Protein AF-0000000067800536 (afdb_homodimer)

InterPro domains:
  IPR003439 ABC transporter-like, ATP-binding domain [PF00005] (338-478)
  IPR003439 ABC transporter-like, ATP-binding domain [PS50893] (322-523)
  IPR003593 AAA+ ATPase domain [SM00382] (346-520)
  IPR011527 ABC transporter type 1, transmembrane domain [PS50929] (13-290)
  IPR017871 ABC transporter-like, conserved site [PS00211] (450-464)
  IPR027417 P-loop containing nucleoside triphosphate hydrolase [G3DSA:3.40.50.300] (305-523)
  IPR027417 P-loop containing nucleoside triphosphate hydrolase [SSF52540] (316-522)
  IPR036640 ABC transporter type 1, transmembrane domain superfamily [G3DSA:1.20.1560.10] (8-303)
  IPR036640 ABC transporter type 1, transmembrane domain superfamily [SSF90123] (10-302)
  IPR039421 Type 1 protein exporter [PTHR43394] (21-522)

Foldseek 3Di:
DVLLVVQFDPVLVVLLLVLLLLLLCVLLLVLVLLVLVVVFDPVDPVSVVVSVVVSVVSVVVNVVSVVSNVVSVVVSLVSSLVVLVVLLVVCVVVVVDPDDPVRSVCLNPPLSVLCCVLAVVLVSCCSNLVSSLVVLLCLLCVQPNPLSVLLNVLLVLLCVLCVVCVVVLVVLVVVLVVLVVVLVVLVVCCVVCVVVCVVVVPCPVSVVVSVVSVVVNVVSVVVNVVSVVVSVVSSVVSNCCSQVVSLVVVVVCVVVDVDDNSSSVSSSSSSVSSNVSVVSNVVSVVSNVVSVVSVVVSVVSSPDDDDDPPPPDLDDDQAKKKWFAQKWDDDPHATLAGGETDIGGIQFEEEEEEDPSSCPVVVVCQQQVVDPPIDGDIFIQDPVGDTHGRHVSAEAEQDPDADADWFWLLCRQCVPPDDDPVLLCVLCVLLPNCVVQPVDRGRTDDPPPDAPLSRLSSSVSNCVSRDHQEYEYEASCVRPDPVSSVSVLVSVSVRRHYYYYYHDDDDPVSGPYYWYRDSNYID/DVLLVVQFDPVLVVLLLVLLLLLLCVLLLVLVLLVLVVPFDPVDPVSVVVSVVVSVVSVVVNVVSVVSNVVSVVVSLVSSLVVLVVLLVVCVVVVVDPDDPVRSVCLNPPLSVLCCVLAVVLVSLCSNLVSSLVVLLCLLCVQPNPLSVLLNVLLVLLCVLCVVCVVVLVVLVVVLVVLVVVLVVLVVCCVVCVVVCVVVVVCPVSVVVSVVSVVSNVVSVVVNVVSVVVSVVSSVVSNCCSQVVSLVVLVVCVVVDVDDNSSSVSSSSSSVSSNVSVVSNVVSVVSNVVSVVSVVVSVVSSPDDDDDPPPPDLDDDLAKKKWFAQKWDDDPPATLAGGETDIGDIQFEEEEEEDPSSCPVVVVCQQQVVDDPIDGDIFIQDPVGDTHGRHVSAEAEQDPQADADWFWLLCRQCVPPDDDPVLLCVLCVLLPNCVVQPNDRGRTDDPPPDARLSRLSSSVSNDVSRDHQEYEYEASCVRPDPVSSVSVLVSVSPRRHYYYYYHDDDDPVSGPYYWYRDSNYID

pLDDT: mean 89.25, std 6.6, range [50.38, 96.62]

Sequence (1046 aa):
MKIIVKIISKWKLLGFIIFALLYSCQGLLISLIIQMAGSVDIENRGMIVIFGLLSLTFFIFIYICMYFNNILLRSIIKDINLFISKKALRLFAEKRLEYSASEFNSFLTQDIPMFWKEYLSPLFLYPIFGTSILVSVMYLVSQDVVVGLLFTIGGFLMIIPQFVFHKLLKRRGEKLSKVREISLANITDFSAGIDTIVSNRVEQEYCQHVYDTIDKMESGQYRYYTSHNLVMFWTGPLKGLGLVGPFVIGMVMMSTTHLSLTVLIAMMTASMNLISPLQQLLEATSTLQSATVVKEKVLNILLKEDIKREEVSKTFPTTLGISIKNVSKKYADKIIFDDISVSVEAGNRVLLTGASGSGKSTLFHILTGDDRDYDGEICFLDGHGKKYAPSHDLVSVIHQKPYIFKGTLRANVSLYQNYNDNDIRKVLQRVQLWDELGQDFDYYLDGNNLSGGQMMKIEIARALLRPRPILLADEITAALDKQNADEIHKLLFSQPFTILEIAHKFHQDEYEKVYTLNNGKVLMKIIVKIISKWKLLGFIIFALLYSCQGLLISLIIQMAGSVDIENRGMIVIFGLLSLTFFIFIYICMYFNNILLRSIIKDINLFISKKALRLFAEKRLEYSASEFNSFLTQDIPMFWKEYLSPLFLYPIFGTSILVSVMYLVSQDVVVGLLFTIGGFLMIIPQFVFHKLLKRRGEKLSKVREISLANITDFSAGIDTIVSNRVEQEYCQHVYDTIDKMESGQYRYYTSHNLVMFWTGPLKGLGLVGPFVIGMVMMSTTHLSLTVLIAMMTASMNLISPLQQLLEATSTLQSATVVKEKVLNILLKEDIKREEVSKTFPTTLGISIKNVSKKYADKIIFDDISVSVEAGNRVLLTGASGSGKSTLFHILTGDDRDYDGEICFLDGHGKKYAPSHDLVSVIHQKPYIFKGTLRANVSLYQNYNDNDIRKVLQRVQLWDELGQDFDYYLDGNNLSGGQMMKIEIARALLRPRPILLADEITAALDKQNADEIHKLLFSQPFTILEIAHKFHQDEYEKVYTLNNGKVL

Nearest PDB structures (foldseek):
  9csi-assembly1_A  TM=7.257E-01  e=2.157E-20  Acinetobacter baumannii
  7ekm-assembly1_B  TM=8.158E-01  e=5.563E-19  Homo sapiens
  7vls-assembly1_A  TM=7.327E-01  e=3.026E-18  Rattus norvegicus
  7y49-assembly1_A  TM=7.772E-01  e=6.407E-16  Homo sapiens
  7met-assembly1_A  TM=5.487E-01  e=4.868E-16  Acinetobacter baumannii

Solvent-accessible surface area (backbone atoms only — not comparable to full-atom values): 53334 Å² total; per-residue (Å²): 108,69,70,59,58,67,70,46,55,66,65,53,51,51,50,29,53,53,24,32,56,57,30,26,48,56,53,43,48,64,20,51,48,42,36,52,57,61,73,46,56,73,88,40,64,66,53,45,53,51,50,39,53,51,49,36,51,51,31,39,49,37,28,49,27,42,39,53,24,50,50,41,48,45,51,50,51,41,52,51,52,50,52,52,48,51,51,50,47,51,37,49,63,65,64,72,47,98,54,53,45,66,52,46,40,42,40,68,69,45,39,50,56,45,32,40,66,31,38,52,47,38,60,65,42,46,62,29,33,50,47,27,46,49,53,45,49,52,54,29,38,69,75,37,58,70,47,17,48,39,25,48,52,14,30,54,47,36,51,47,40,64,64,72,45,39,64,58,50,49,53,38,47,52,52,29,53,53,39,41,52,52,28,51,53,45,46,48,39,49,41,71,33,42,67,61,34,44,39,65,65,31,48,67,41,40,44,51,53,46,44,50,37,46,48,50,28,42,51,32,49,45,52,36,52,48,52,53,40,51,36,58,31,51,28,28,47,32,39,24,50,17,47,43,46,29,49,43,54,40,48,61,40,30,80,77,44,93,53,49,71,41,49,51,52,16,45,45,50,30,28,59,46,40,39,57,39,51,51,51,51,54,51,32,51,55,38,38,63,70,26,49,66,46,46,50,56,53,49,55,59,69,66,50,75,85,76,80,73,74,77,69,76,85,76,66,65,71,36,30,16,42,40,35,43,50,27,31,28,64,58,91,91,41,74,40,32,58,56,29,66,49,78,42,59,58,46,38,38,34,38,43,34,60,57,91,87,33,38,68,69,58,51,52,34,36,53,34,41,77,43,82,80,58,45,65,44,66,33,29,31,39,96,83,64,51,77,39,73,50,25,42,83,46,28,28,63,37,59,63,75,61,77,62,50,72,39,30,45,46,44,61,47,45,43,64,48,95,69,56,68,65,62,53,49,51,38,29,49,74,57,61,41,34,70,75,55,67,69,41,57,70,39,74,39,67,59,75,84,56,53,64,43,57,45,46,38,46,43,48,32,35,41,66,72,51,74,36,15,24,36,38,35,35,40,71,48,74,65,36,54,72,69,59,31,51,52,50,48,53,54,62,68,68,43,69,30,12,32,43,32,35,49,88,77,78,64,72,88,76,35,81,44,72,37,37,35,52,91,20,33,70,86,109,70,68,57,58,67,71,44,57,67,66,54,53,51,52,29,52,52,24,30,56,57,28,26,47,56,52,44,48,65,20,50,49,41,36,53,59,61,71,47,55,73,86,40,66,66,54,45,53,50,49,39,52,51,48,36,48,50,31,38,49,38,28,50,28,42,40,53,25,52,50,41,48,46,52,50,50,42,51,51,53,50,52,53,50,50,51,50,48,52,36,50,64,66,65,71,46,98,55,53,44,66,53,46,40,44,41,68,68,45,38,49,57,45,32,40,65,30,38,51,48,38,60,64,44,45,61,28,31,50,47,28,46,50,52,46,50,51,53,30,37,69,75,37,56,68,47,18,48,39,24,48,52,14,30,54,48,37,52,46,39,64,64,71,45,40,63,58,50,50,53,38,46,52,52,29,53,53,38,41,51,53,29,50,52,44,46,47,40,48,42,71,34,40,67,61,34,43,40,65,66,32,46,67,43,40,42,48,52,46,45,49,36,46,49,50,28,41,50,32,47,45,54,36,52,48,53,53,40,50,35,58,30,51,29,28,47,31,37,23,50,15,45,42,47,30,49,42,53,41,47,63,42,30,81,79,44,92,54,47,71,42,48,51,52,17,45,46,49,30,28,60,46,40,41,56,38,52,51,50,51,53,51,32,52,54,36,38,64,70,26,49,65,46,46,49,56,52,49,54,60,69,67,50,76,87,75,78,72,74,75,70,76,84,77,67,65,70,36,30,16,44,40,35,44,49,27,31,30,63,58,91,90,42,73,41,32,58,56,28,67,50,78,41,60,59,46,39,39,34,37,43,34,60,58,92,87,34,37,67,69,58,52,52,34,36,54,34,42,76,44,80,80,58,46,64,45,65,34,29,30,38,96,85,65,52,76,39,72,49,26,42,82,47,28,27,65,35,58,64,76,62,75,61,50,73,38,30,44,47,44,62,45,46,43,64,48,94,69,56,69,64,62,53,48,51,39,29,50,73,57,60,43,33,72,76,55,67,69,41,60,70,38,76,38,68,58,75,84,55,54,66,43,56,44,47,38,47,42,49,32,35,41,66,73,50,73,36,15,25,36,38,33,34,40,70,48,74,65,35,56,72,68,58,31,52,52,51,48,54,54,61,69,70,44,69,31,12,34,43,32,35,50,90,77,80,64,73,87,77,35,82,45,72,38,36,35,52,92,19,34,72,86

Organism: Streptococcus thermophilus (strain ATCC BAA-250 / LMG 18311) (NCBI:txid264199)

Structure (mmCIF, N/CA/C/O backbone):
data_AF-0000000067800536-model_v1
#
loop_
_entity.id
_entity.type
_entity.pdbx_description
1 polymer 'Peptide-2 ABC exporter (Pep2E) family, ATP binding/membrane-spanning protein'
#
loop_
_atom_site.group_PDB
_atom_site.id
_atom_site.type_symbol
_atom_site.label_atom_id
_atom_site.label_alt_id
_atom_site.label_comp_id
_atom_site.label_asym_id
_atom_site.label_entity_id
_atom_site.label_seq_id
_atom_site.pdbx_PDB_ins_code
_atom_site.Cartn_x
_atom_site.Cartn_y
_atom_site.Cartn_z
_atom_site.occupancy
_atom_site.B_iso_or_equiv
_atom_site.auth_seq_id
_atom_site.auth_comp_id
_atom_site.auth_asym_id
_atom_site.auth_atom_id
_atom_site.pdbx_PDB_model_num
ATOM 1 N N . MET A 1 1 ? 22.5 -3.189 -15.883 1 70.81 1 MET A N 1
ATOM 2 C CA . MET A 1 1 ? 22.734 -4.551 -15.398 1 70.81 1 MET A CA 1
ATOM 3 C C . MET A 1 1 ? 24.203 -4.789 -15.125 1 70.81 1 MET A C 1
ATOM 5 O O . MET A 1 1 ? 24.562 -5.406 -14.117 1 70.81 1 MET A O 1
ATOM 9 N N . LYS A 1 2 ? 25.141 -4.125 -15.82 1 74.38 2 LYS A N 1
ATOM 10 C CA . LYS A 1 2 ? 26.578 -4.344 -15.617 1 74.38 2 LYS A CA 1
ATOM 11 C C . LYS A 1 2 ? 27.016 -3.846 -14.25 1 74.38 2 LYS A C 1
ATOM 13 O O . LYS A 1 2 ? 27.828 -4.496 -13.578 1 74.38 2 LYS A O 1
ATOM 18 N N . ILE A 1 3 ? 26.375 -2.805 -13.828 1 80.44 3 ILE A N 1
ATOM 19 C CA . ILE A 1 3 ? 26.781 -2.215 -12.555 1 80.44 3 ILE A CA 1
ATOM 20 C C . ILE A 1 3 ? 26.312 -3.109 -11.406 1 80.44 3 ILE A C 1
ATOM 22 O O . ILE A 1 3 ? 27.047 -3.316 -10.438 1 80.44 3 ILE A O 1
ATOM 26 N N . ILE A 1 4 ? 25.25 -3.68 -11.656 1 82.38 4 ILE A N 1
ATOM 27 C CA . ILE A 1 4 ? 24.672 -4.508 -10.602 1 82.38 4 ILE A CA 1
ATOM 28 C C . ILE A 1 4 ? 25.422 -5.828 -10.508 1 82.38 4 ILE A C 1
ATOM 30 O O . ILE A 1 4 ? 25.688 -6.328 -9.406 1 82.38 4 ILE A O 1
ATOM 34 N N . VAL A 1 5 ? 25.844 -6.352 -11.68 1 83.94 5 VAL A N 1
ATOM 35 C CA . VAL A 1 5 ? 26.578 -7.617 -11.727 1 83.94 5 VAL A CA 1
ATOM 36 C C . VAL A 1 5 ? 27.953 -7.449 -11.094 1 83.94 5 VAL A C 1
ATOM 38 O O . VAL A 1 5 ? 28.5 -8.391 -10.508 1 83.94 5 VAL A O 1
ATOM 41 N N . LYS A 1 6 ? 28.453 -6.168 -11.117 1 82.75 6 LYS A N 1
ATOM 42 C CA . LYS A 1 6 ? 29.766 -5.898 -10.539 1 82.75 6 LYS A CA 1
ATOM 43 C C . LYS A 1 6 ? 29.688 -5.871 -9.016 1 82.75 6 LYS A C 1
ATOM 45 O O . LYS A 1 6 ? 30.688 -6.129 -8.336 1 82.75 6 LYS A O 1
ATOM 50 N N . ILE A 1 7 ? 28.516 -5.691 -8.5 1 83.25 7 ILE A N 1
ATOM 51 C CA . ILE A 1 7 ? 28.328 -5.598 -7.055 1 83.25 7 ILE A CA 1
ATOM 52 C C . ILE A 1 7 ? 28.188 -6.996 -6.461 1 83.25 7 ILE A C 1
ATOM 54 O O . ILE A 1 7 ? 28.578 -7.234 -5.316 1 83.25 7 ILE A O 1
ATOM 58 N N . ILE A 1 8 ? 27.75 -7.91 -7.297 1 86.88 8 ILE A N 1
ATOM 59 C CA . ILE A 1 8 ? 27.469 -9.258 -6.82 1 86.88 8 ILE A CA 1
ATOM 60 C C . ILE A 1 8 ? 28.734 -10.109 -6.898 1 86.88 8 ILE A C 1
ATOM 62 O O . ILE A 1 8 ? 29.516 -9.992 -7.848 1 86.88 8 ILE A O 1
ATOM 66 N N . SER A 1 9 ? 28.984 -10.867 -5.891 1 89.69 9 SER A N 1
ATOM 67 C CA . SER A 1 9 ? 30.094 -11.828 -5.914 1 89.69 9 SER A CA 1
ATOM 68 C C . SER A 1 9 ? 29.969 -12.789 -7.09 1 89.69 9 SER A C 1
ATOM 70 O O . SER A 1 9 ? 28.891 -13.352 -7.324 1 89.69 9 SER A O 1
ATOM 72 N N . LYS A 1 10 ? 31.016 -13.039 -7.801 1 89.75 10 LYS A N 1
ATOM 73 C CA . LYS A 1 10 ? 31.016 -13.883 -8.992 1 89.75 10 LYS A CA 1
ATOM 74 C C . LYS A 1 10 ? 30.688 -15.336 -8.633 1 89.75 10 LYS A C 1
ATOM 76 O O . LYS A 1 10 ? 29.969 -16.016 -9.375 1 89.75 10 LYS A O 1
ATOM 81 N N . TRP A 1 11 ? 31.109 -15.68 -7.441 1 91.44 11 TRP A N 1
ATOM 82 C CA . TRP A 1 11 ? 30.875 -17.062 -7.023 1 91.44 11 TRP A CA 1
ATOM 83 C C . TRP A 1 11 ? 29.406 -17.297 -6.695 1 91.44 11 TRP A C 1
ATOM 85 O O . TRP A 1 11 ? 28.844 -18.344 -7.023 1 91.44 11 TRP A O 1
ATOM 95 N N . LYS A 1 12 ? 28.812 -16.375 -6.102 1 91.69 12 LYS A N 1
ATOM 96 C CA . LYS A 1 12 ? 27.406 -16.5 -5.777 1 91.69 12 LYS A CA 1
ATOM 97 C C . LYS A 1 12 ? 26.547 -16.484 -7.039 1 91.69 12 LYS A C 1
ATOM 99 O O . LYS A 1 12 ? 25.578 -17.234 -7.148 1 91.69 12 LYS A O 1
ATOM 104 N N . LEU A 1 13 ? 26.953 -15.633 -7.961 1 90.69 13 LEU A N 1
ATOM 105 C CA . LEU A 1 13 ? 26.219 -15.539 -9.211 1 90.69 13 LEU A CA 1
ATOM 106 C C . LEU A 1 13 ? 26.359 -16.812 -10.031 1 90.69 13 LEU A C 1
ATOM 108 O O . LEU A 1 13 ? 25.375 -17.312 -10.586 1 90.69 13 LEU A O 1
ATOM 112 N N . LEU A 1 14 ? 27.562 -17.359 -10.062 1 91.94 14 LEU A N 1
ATOM 113 C CA . LEU A 1 14 ? 27.781 -18.609 -10.781 1 91.94 14 LEU A CA 1
ATOM 114 C C . LEU A 1 14 ? 27.016 -19.766 -10.141 1 91.94 14 LEU A C 1
ATOM 116 O O . LEU A 1 14 ? 26.406 -20.578 -10.836 1 91.94 14 LEU A O 1
ATOM 120 N N . GLY A 1 15 ? 27.141 -19.812 -8.836 1 92.62 15 GLY A N 1
ATOM 121 C CA . GLY A 1 15 ? 26.359 -20.828 -8.141 1 92.62 15 GLY A CA 1
ATOM 122 C C . GLY A 1 15 ? 24.859 -20.719 -8.398 1 92.62 15 GLY A C 1
ATOM 123 O O . GLY A 1 15 ? 24.188 -21.719 -8.617 1 92.62 15 GLY A O 1
ATOM 124 N N . PHE A 1 16 ? 24.375 -19.531 -8.414 1 92.38 16 PHE A N 1
ATOM 125 C CA . PHE A 1 16 ? 22.969 -19.281 -8.664 1 92.38 16 PHE A CA 1
ATOM 126 C C . PHE A 1 16 ? 22.562 -19.766 -10.055 1 92.38 16 PHE A C 1
ATOM 128 O O . PHE A 1 16 ? 21.547 -20.438 -10.219 1 92.38 16 PHE A O 1
ATOM 135 N N . ILE A 1 17 ? 23.391 -19.469 -11.086 1 90.25 17 ILE A N 1
ATOM 136 C CA . ILE A 1 17 ? 23.078 -19.828 -12.461 1 90.25 17 ILE A CA 1
ATOM 137 C C . ILE A 1 17 ? 23.094 -21.344 -12.617 1 90.25 17 ILE A C 1
ATOM 139 O O . ILE A 1 17 ? 22.203 -21.922 -13.258 1 90.25 17 ILE A O 1
ATOM 143 N N . ILE A 1 18 ? 24 -22.031 -11.953 1 93.06 18 ILE A N 1
ATOM 144 C CA . ILE A 1 18 ? 24.125 -23.484 -12.055 1 93.06 18 ILE A CA 1
ATOM 145 C C . ILE A 1 18 ? 22.906 -24.156 -11.414 1 93.06 18 ILE A C 1
ATOM 147 O O . ILE A 1 18 ? 22.281 -25.016 -12.031 1 93.06 18 ILE A O 1
ATOM 151 N N . PHE A 1 19 ? 22.594 -23.703 -10.273 1 92.75 19 PHE A N 1
ATOM 152 C CA . PHE A 1 19 ? 21.469 -24.328 -9.578 1 92.75 19 PHE A CA 1
ATOM 153 C C . PHE A 1 19 ? 20.156 -23.953 -10.25 1 92.75 19 PHE A C 1
ATOM 155 O O . PHE A 1 19 ? 19.203 -24.719 -10.219 1 92.75 19 PHE A O 1
ATOM 162 N N . ALA A 1 20 ? 20.125 -22.797 -10.844 1 89.81 20 ALA A N 1
ATOM 163 C CA . ALA A 1 20 ? 18.938 -22.375 -11.578 1 89.81 20 ALA A CA 1
ATOM 164 C C . ALA A 1 20 ? 18.719 -23.25 -12.812 1 89.81 20 ALA A C 1
ATOM 166 O O . ALA A 1 20 ? 17.594 -23.656 -13.102 1 89.81 20 ALA A O 1
ATOM 167 N N . LEU A 1 21 ? 19.781 -23.578 -13.492 1 89.81 21 LEU A N 1
ATOM 168 C CA . LEU A 1 21 ? 19.703 -24.422 -14.672 1 89.81 21 LEU A CA 1
ATOM 169 C C . LEU A 1 21 ? 19.266 -25.828 -14.297 1 89.81 21 LEU A C 1
ATOM 171 O O . LEU A 1 21 ? 18.453 -26.438 -15 1 89.81 21 LEU A O 1
ATOM 175 N N . LEU A 1 22 ? 19.766 -26.312 -13.242 1 91.19 22 LEU A N 1
ATOM 176 C CA . LEU A 1 22 ? 19.406 -27.656 -12.789 1 91.19 22 LEU A CA 1
ATOM 177 C C . LEU A 1 22 ? 17.953 -27.688 -12.312 1 91.19 22 LEU A C 1
ATOM 179 O O . LEU A 1 22 ? 17.234 -28.641 -12.594 1 91.19 22 LEU A O 1
ATOM 183 N N . TYR A 1 23 ? 17.578 -26.672 -11.664 1 88.88 23 TYR A N 1
ATOM 184 C CA . TYR A 1 23 ? 16.219 -26.609 -11.156 1 88.88 23 TYR A CA 1
ATOM 185 C C . TYR A 1 23 ? 15.211 -26.422 -12.289 1 88.88 23 TYR A C 1
ATOM 187 O O . TYR A 1 23 ? 14.07 -26.875 -12.203 1 88.88 23 TYR A O 1
ATOM 195 N N . SER A 1 24 ? 15.68 -25.75 -13.367 1 87.69 24 SER A N 1
ATOM 196 C CA . SER A 1 24 ? 14.797 -25.5 -14.5 1 87.69 24 SER A CA 1
ATOM 197 C C . SER A 1 24 ? 14.297 -26.797 -15.117 1 87.69 24 SER A C 1
ATOM 199 O O . SER A 1 24 ? 13.289 -26.812 -15.82 1 87.69 24 SER A O 1
ATOM 201 N N . CYS A 1 25 ? 14.867 -27.922 -14.758 1 87.62 25 CYS A N 1
ATOM 202 C CA . CYS A 1 25 ? 14.484 -29.219 -15.289 1 87.62 25 CYS A CA 1
ATOM 203 C C . CYS A 1 25 ? 13.328 -29.812 -14.492 1 87.62 25 CYS A C 1
ATOM 205 O O . CYS A 1 25 ? 12.852 -30.906 -14.805 1 87.62 25 CYS A O 1
ATOM 207 N N . GLN A 1 26 ? 12.867 -29.109 -13.547 1 85.5 26 GLN A N 1
ATOM 208 C CA . GLN A 1 26 ? 11.781 -29.594 -12.703 1 85.5 26 GLN A CA 1
ATOM 209 C C . GLN A 1 26 ? 10.516 -29.859 -13.523 1 85.5 26 GLN A C 1
ATOM 211 O O . GLN A 1 26 ? 9.75 -30.766 -13.219 1 85.5 26 GLN A O 1
ATOM 216 N N . GLY A 1 27 ? 10.398 -29.156 -14.602 1 82.94 27 GLY A N 1
ATOM 217 C CA . GLY A 1 27 ? 9.211 -29.328 -15.422 1 82.94 27 GLY A CA 1
ATOM 218 C C . GLY A 1 27 ? 9.164 -30.656 -16.141 1 82.94 27 GLY A C 1
ATOM 219 O O . GLY A 1 27 ? 8.086 -31.141 -16.516 1 82.94 27 GLY A O 1
ATOM 220 N N . LEU A 1 28 ? 10.289 -31.312 -16.297 1 89.06 28 LEU A N 1
ATOM 221 C CA . LEU A 1 28 ? 10.359 -32.562 -17.031 1 89.06 28 LEU A CA 1
ATOM 222 C C . LEU A 1 28 ? 10.383 -33.75 -16.078 1 89.06 28 LEU A C 1
ATOM 224 O O . LEU A 1 28 ? 10.414 -34.906 -16.516 1 89.06 28 LEU A O 1
ATOM 228 N N . LEU A 1 29 ? 10.344 -33.469 -14.836 1 89.12 29 LEU A N 1
ATOM 229 C CA . LEU A 1 29 ? 10.477 -34.531 -13.852 1 89.12 29 LEU A CA 1
ATOM 230 C C . LEU A 1 29 ? 9.359 -35.562 -14 1 89.12 29 LEU A C 1
ATOM 232 O O . LEU A 1 29 ? 9.625 -36.75 -14.133 1 89.12 29 LEU A O 1
ATOM 236 N N . ILE A 1 30 ? 8.156 -35.094 -14.078 1 88.81 30 ILE A N 1
ATOM 237 C CA . ILE A 1 30 ? 7.004 -36 -14.148 1 88.81 30 ILE A CA 1
ATOM 238 C C . ILE A 1 30 ? 7 -36.719 -15.5 1 88.81 30 ILE A C 1
ATOM 240 O O . ILE A 1 30 ? 6.711 -37.906 -15.562 1 88.81 30 ILE A O 1
ATOM 244 N N . SER A 1 31 ? 7.336 -36.031 -16.531 1 91.5 31 SER A N 1
ATOM 245 C CA . SER A 1 31 ? 7.379 -36.625 -17.859 1 91.5 31 SER A CA 1
ATOM 246 C C . SER A 1 31 ? 8.406 -37.75 -17.938 1 91.5 31 SER A C 1
ATOM 248 O O . SER A 1 31 ? 8.148 -38.812 -18.516 1 91.5 31 SER A O 1
ATOM 250 N N . LEU A 1 32 ? 9.523 -37.562 -17.344 1 91.25 32 LEU A N 1
ATOM 251 C CA . LEU A 1 32 ? 10.578 -38.562 -17.359 1 91.25 32 LEU A CA 1
ATOM 252 C C . LEU A 1 32 ? 10.18 -39.781 -16.516 1 91.25 32 LEU A C 1
ATOM 254 O O . LEU A 1 32 ? 10.492 -40.906 -16.875 1 91.25 32 LEU A O 1
ATOM 258 N N . ILE A 1 33 ? 9.539 -39.531 -15.453 1 91.56 33 ILE A N 1
ATOM 259 C CA . ILE A 1 33 ? 9.086 -40.625 -14.594 1 91.56 33 ILE A CA 1
ATOM 260 C C . ILE A 1 33 ? 8.078 -41.469 -15.344 1 91.56 33 ILE A C 1
ATOM 262 O O . ILE A 1 33 ? 8.148 -42.719 -15.312 1 91.56 33 ILE A O 1
ATOM 266 N N . ILE A 1 34 ? 7.164 -40.844 -16.047 1 91.5 34 ILE A N 1
ATOM 267 C CA . ILE A 1 34 ? 6.148 -41.562 -16.812 1 91.5 34 ILE A CA 1
ATOM 268 C C . ILE A 1 34 ? 6.816 -42.375 -17.922 1 91.5 34 ILE A C 1
ATOM 270 O O . ILE A 1 34 ? 6.473 -43.531 -18.141 1 91.5 34 ILE A O 1
ATOM 274 N N . GLN A 1 35 ? 7.707 -41.781 -18.578 1 90.69 35 GLN A N 1
ATOM 275 C CA . GLN A 1 35 ? 8.414 -42.469 -19.656 1 90.69 35 GLN A CA 1
ATOM 276 C C . GLN A 1 35 ? 9.188 -43.688 -19.109 1 90.69 35 GLN A C 1
ATOM 278 O O . GLN A 1 35 ? 9.188 -44.75 -19.734 1 90.69 35 GLN A O 1
ATOM 283 N N . MET A 1 36 ? 9.828 -43.5 -17.984 1 90.94 36 MET A N 1
ATOM 284 C CA . MET A 1 36 ? 10.586 -44.594 -17.375 1 90.94 36 MET A CA 1
ATOM 285 C C . MET A 1 36 ? 9.656 -45.719 -16.922 1 90.94 36 MET A C 1
ATOM 287 O O . MET A 1 36 ? 10.008 -46.906 -17.016 1 90.94 36 MET A O 1
ATOM 291 N N . ALA A 1 37 ? 8.508 -45.375 -16.453 1 90.25 37 ALA A N 1
ATOM 292 C CA . ALA A 1 37 ? 7.531 -46.375 -16.016 1 90.25 37 ALA A CA 1
ATOM 293 C C . ALA A 1 37 ? 7.113 -47.25 -17.188 1 90.25 37 ALA A C 1
ATOM 295 O O . ALA A 1 37 ? 6.84 -48.438 -17 1 90.25 37 ALA A O 1
ATOM 296 N N . GLY A 1 38 ? 7.016 -46.75 -18.422 1 87.81 38 GLY A N 1
ATOM 297 C CA . GLY A 1 38 ? 6.629 -47.5 -19.594 1 87.81 38 GLY A CA 1
ATOM 298 C C . GLY A 1 38 ? 7.68 -48.5 -20.031 1 87.81 38 GLY A C 1
ATOM 299 O O . GLY A 1 38 ? 7.363 -49.5 -20.688 1 87.81 38 GLY A O 1
ATOM 300 N N . SER A 1 39 ? 8.914 -48.25 -19.688 1 87.25 39 SER A N 1
ATOM 301 C CA . SER A 1 39 ? 9.992 -49.125 -20.141 1 87.25 39 SER A CA 1
ATOM 302 C C . SER A 1 39 ? 10.289 -50.219 -19.109 1 87.25 39 SER A C 1
ATOM 304 O O . SER A 1 39 ? 11.109 -51.125 -19.359 1 87.25 39 SER A O 1
ATOM 306 N N . VAL A 1 40 ? 9.648 -50.125 -17.984 1 89.25 40 VAL A N 1
ATOM 307 C CA . VAL A 1 40 ? 9.898 -51.094 -16.922 1 89.25 40 VAL A CA 1
ATOM 308 C C . VAL A 1 40 ? 9.086 -52.375 -17.156 1 89.25 40 VAL A C 1
ATOM 310 O O . VAL A 1 40 ? 7.895 -52.312 -17.484 1 89.25 40 VAL A O 1
ATOM 313 N N . ASP A 1 41 ? 9.781 -53.5 -17.109 1 85.44 41 ASP A N 1
ATOM 314 C CA . ASP A 1 41 ? 9.102 -54.781 -17.188 1 85.44 41 ASP A CA 1
ATOM 315 C C . ASP A 1 41 ? 8.352 -55.094 -15.891 1 85.44 41 ASP A C 1
ATOM 317 O O . ASP A 1 41 ? 8.969 -55.219 -14.828 1 85.44 41 ASP A O 1
ATOM 321 N N . ILE A 1 42 ? 7.09 -55.219 -15.961 1 82.44 42 ILE A N 1
ATOM 322 C CA . ILE A 1 42 ? 6.18 -55.344 -14.828 1 82.44 42 ILE A CA 1
ATOM 323 C C . ILE A 1 42 ? 6.457 -56.688 -14.109 1 82.44 42 ILE A C 1
ATOM 325 O O . ILE A 1 42 ? 6.23 -56.781 -12.898 1 82.44 42 ILE A O 1
ATOM 329 N N . GLU A 1 43 ? 7.012 -57.688 -14.789 1 84 43 GLU A N 1
ATOM 330 C CA . GLU A 1 43 ? 7.234 -59 -14.18 1 84 43 GLU A CA 1
ATOM 331 C C . GLU A 1 43 ? 8.531 -59.031 -13.383 1 84 43 GLU A C 1
ATOM 333 O O . GLU A 1 43 ? 8.719 -59.875 -12.516 1 84 43 GLU A O 1
ATOM 338 N N . ASN A 1 44 ? 9.383 -58 -13.617 1 89.19 44 ASN A N 1
ATOM 339 C CA . ASN A 1 44 ? 10.656 -57.906 -12.906 1 89.19 44 ASN A CA 1
ATOM 340 C C . ASN A 1 44 ? 10.562 -56.969 -11.703 1 89.19 44 ASN A C 1
ATOM 342 O O . ASN A 1 44 ? 10.656 -55.75 -11.859 1 89.19 44 ASN A O 1
ATOM 346 N N . ARG A 1 45 ? 10.492 -57.594 -10.531 1 88.75 45 ARG A N 1
ATOM 347 C CA . ARG A 1 45 ? 10.312 -56.844 -9.305 1 88.75 45 ARG A CA 1
ATOM 348 C C . ARG A 1 45 ? 11.539 -55.969 -9.031 1 88.75 45 ARG A C 1
ATOM 350 O O . ARG A 1 45 ? 11.414 -54.844 -8.5 1 88.75 45 ARG A O 1
ATOM 357 N N . GLY A 1 46 ? 12.656 -56.375 -9.414 1 89.25 46 GLY A N 1
ATOM 358 C CA . GLY A 1 46 ? 13.875 -55.594 -9.242 1 89.25 46 GLY A CA 1
ATOM 359 C C . GLY A 1 46 ? 13.891 -54.312 -10.039 1 89.25 46 GLY A C 1
ATOM 360 O O . GLY A 1 46 ? 14.289 -53.281 -9.539 1 89.25 46 GLY A O 1
ATOM 361 N N . MET A 1 47 ? 13.422 -54.312 -11.227 1 90.88 47 MET A N 1
ATOM 362 C CA . MET A 1 47 ? 13.375 -53.125 -12.086 1 90.88 47 MET A CA 1
ATOM 363 C C . MET A 1 47 ? 12.375 -52.125 -11.562 1 90.88 47 MET A C 1
ATOM 365 O O . MET A 1 47 ? 12.586 -50.906 -11.688 1 90.88 47 MET A O 1
ATOM 369 N N . ILE A 1 48 ? 11.391 -52.594 -10.891 1 92.5 48 ILE A N 1
ATOM 370 C CA . ILE A 1 48 ? 10.375 -51.719 -10.352 1 92.5 48 ILE A CA 1
ATOM 371 C C . ILE A 1 48 ? 10.938 -50.938 -9.156 1 92.5 48 ILE A C 1
ATOM 373 O O . ILE A 1 48 ? 10.711 -49.75 -9.031 1 92.5 48 ILE A O 1
ATOM 377 N N . VAL A 1 49 ? 11.648 -51.656 -8.336 1 91.88 49 VAL A N 1
ATOM 378 C CA . VAL A 1 49 ? 12.227 -51 -7.156 1 91.88 49 VAL A CA 1
ATOM 379 C C . VAL A 1 49 ? 13.281 -50 -7.582 1 91.88 49 VAL A C 1
ATOM 381 O O . VAL A 1 49 ? 13.367 -48.906 -7.008 1 91.88 49 VAL A O 1
ATOM 384 N N . ILE A 1 50 ? 14.047 -50.312 -8.617 1 92.44 50 ILE A N 1
ATOM 385 C CA . ILE A 1 50 ? 15.062 -49.406 -9.117 1 92.44 50 ILE A CA 1
ATOM 386 C C . ILE A 1 50 ? 14.383 -48.156 -9.711 1 92.44 50 ILE A C 1
ATOM 388 O O . ILE A 1 50 ? 14.859 -47.031 -9.523 1 92.44 50 ILE A O 1
ATOM 392 N N . PHE A 1 51 ? 13.32 -48.375 -10.398 1 92.5 51 PHE A N 1
ATOM 393 C CA . PHE A 1 51 ? 12.539 -47.25 -10.93 1 92.5 51 PHE A CA 1
ATOM 394 C C . PHE A 1 51 ? 12.07 -46.344 -9.805 1 92.5 51 PHE A C 1
ATOM 396 O O . PHE A 1 51 ? 12.195 -45.125 -9.906 1 92.5 51 PHE A O 1
ATOM 403 N N . GLY A 1 52 ? 11.547 -46.938 -8.75 1 93 52 GLY A N 1
ATOM 404 C CA . GLY A 1 52 ? 11.07 -46.156 -7.617 1 93 52 GLY A CA 1
ATOM 405 C C . GLY A 1 52 ? 12.164 -45.375 -6.93 1 93 52 GLY A C 1
ATOM 406 O O . GLY A 1 52 ? 12 -44.188 -6.66 1 93 52 GLY A O 1
ATOM 407 N N . LEU A 1 53 ? 13.273 -45.969 -6.711 1 93.94 53 LEU 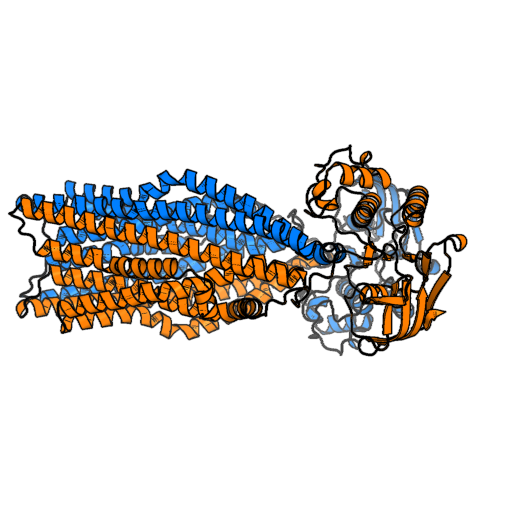A N 1
ATOM 408 C CA . LEU A 1 53 ? 14.383 -45.312 -6.027 1 93.94 53 LEU A CA 1
ATOM 409 C C . LEU A 1 53 ? 14.984 -44.188 -6.891 1 93.94 53 LEU A C 1
ATOM 411 O O . LEU A 1 53 ? 15.336 -43.125 -6.387 1 93.94 53 LEU A O 1
ATOM 415 N N . LEU A 1 54 ? 15.047 -44.438 -8.164 1 92.94 54 LEU A N 1
ATOM 416 C CA . LEU A 1 54 ? 15.586 -43.438 -9.078 1 92.94 54 LEU A CA 1
ATOM 417 C C . LEU A 1 54 ? 14.664 -42.219 -9.148 1 92.94 54 LEU A C 1
ATOM 419 O O . LEU A 1 54 ? 15.133 -41.094 -9.18 1 92.94 54 LEU A O 1
ATOM 423 N N . SER A 1 55 ? 13.391 -42.531 -9.242 1 93.25 55 SER A N 1
ATOM 424 C CA . SER A 1 55 ? 12.43 -41.438 -9.297 1 93.25 55 SER A CA 1
ATOM 425 C C . SER A 1 55 ? 12.469 -40.625 -8.023 1 93.25 55 SER A C 1
ATOM 427 O O . SER A 1 55 ? 12.414 -39.375 -8.078 1 93.25 55 SER A O 1
ATOM 429 N N . LEU A 1 56 ? 12.562 -41.219 -6.922 1 92.81 56 LEU A N 1
ATOM 430 C CA . LEU A 1 56 ? 12.625 -40.531 -5.645 1 92.81 56 LEU A CA 1
ATOM 431 C C . LEU A 1 56 ? 13.898 -39.688 -5.547 1 92.81 56 LEU A C 1
ATOM 433 O O . LEU A 1 56 ? 13.859 -38.531 -5.066 1 92.81 56 LEU A O 1
ATOM 437 N N . THR A 1 57 ? 14.984 -40.219 -5.992 1 92.88 57 THR A N 1
ATOM 438 C CA . THR A 1 57 ? 16.25 -39.5 -5.957 1 92.88 57 THR A CA 1
ATOM 439 C C . THR A 1 57 ? 16.203 -38.25 -6.867 1 92.88 57 THR A C 1
ATOM 441 O O . THR A 1 57 ? 16.781 -37.219 -6.547 1 92.88 57 THR A O 1
ATOM 444 N N . PHE A 1 58 ? 15.5 -38.406 -7.977 1 91.69 58 PHE A N 1
ATOM 445 C CA . PHE A 1 58 ? 15.359 -37.25 -8.891 1 91.69 58 PHE A CA 1
ATOM 446 C C . PHE A 1 58 ? 14.578 -36.125 -8.234 1 91.69 58 PHE A C 1
ATOM 448 O O . PHE A 1 58 ? 14.922 -34.969 -8.383 1 91.69 58 PHE A O 1
ATOM 455 N N . PHE A 1 59 ? 13.516 -36.469 -7.5 1 90.56 59 PHE A N 1
ATOM 456 C CA . PHE A 1 59 ? 12.719 -35.469 -6.793 1 90.56 59 PHE A CA 1
ATOM 457 C C . PHE A 1 59 ? 13.562 -34.781 -5.742 1 90.56 59 PHE A C 1
ATOM 459 O O . PHE A 1 59 ? 13.57 -33.531 -5.676 1 90.56 59 PHE A O 1
ATOM 466 N N . ILE A 1 60 ? 14.266 -35.531 -5.008 1 92 60 ILE A N 1
ATOM 467 C CA . ILE A 1 60 ? 15.078 -34.969 -3.934 1 92 60 ILE A CA 1
ATOM 468 C C . ILE A 1 60 ? 16.156 -34.062 -4.523 1 92 60 ILE A C 1
ATOM 470 O O . ILE A 1 60 ? 16.391 -32.938 -4.027 1 92 60 ILE A O 1
ATOM 474 N N . PHE A 1 61 ? 16.734 -34.531 -5.59 1 93.5 61 PHE A N 1
ATOM 475 C CA . PHE A 1 61 ? 17.812 -33.781 -6.219 1 93.5 61 PHE A CA 1
ATOM 476 C C . PHE A 1 61 ? 17.328 -32.438 -6.727 1 93.5 61 PHE A C 1
ATOM 478 O O . PHE A 1 61 ? 17.953 -31.406 -6.473 1 93.5 61 PHE A O 1
ATOM 485 N N . ILE A 1 62 ? 16.266 -32.406 -7.383 1 91.81 62 ILE A N 1
ATOM 486 C CA . ILE A 1 62 ? 15.734 -31.188 -7.973 1 91.81 62 ILE A CA 1
ATOM 487 C C . ILE A 1 62 ? 15.383 -30.188 -6.863 1 91.81 62 ILE A C 1
ATOM 489 O O . ILE A 1 62 ? 15.672 -29 -6.977 1 91.81 62 ILE A O 1
ATOM 493 N N . TYR A 1 63 ? 14.836 -30.641 -5.777 1 91.44 63 TYR A N 1
ATOM 494 C CA . TYR A 1 63 ? 14.398 -29.734 -4.723 1 91.44 63 TYR A CA 1
ATOM 495 C C . TYR A 1 63 ? 15.57 -29.266 -3.877 1 91.44 63 TYR A C 1
ATOM 497 O O . TYR A 1 63 ? 15.516 -28.203 -3.24 1 91.44 63 TYR A O 1
ATOM 505 N N . ILE A 1 64 ? 16.641 -30.109 -3.889 1 94.19 64 ILE A N 1
ATOM 506 C CA . ILE A 1 64 ? 17.891 -29.656 -3.271 1 94.19 64 ILE A CA 1
ATOM 507 C C . ILE A 1 64 ? 18.453 -28.484 -4.078 1 94.19 64 ILE A C 1
ATOM 509 O O . ILE A 1 64 ? 18.906 -27.484 -3.504 1 94.19 64 ILE A O 1
ATOM 513 N N . CYS A 1 65 ? 18.391 -28.625 -5.398 1 93.5 65 CYS A N 1
ATOM 514 C CA . CYS A 1 65 ? 18.844 -27.547 -6.266 1 93.5 65 CYS A CA 1
ATOM 515 C C . CYS A 1 65 ? 18.016 -26.297 -6.066 1 93.5 65 CYS A C 1
ATOM 517 O O . CYS A 1 65 ? 18.547 -25.188 -6.043 1 93.5 65 CYS A O 1
ATOM 519 N N . MET A 1 66 ? 16.75 -26.5 -5.883 1 91.12 66 MET A N 1
ATOM 520 C CA . MET A 1 66 ? 15.852 -25.375 -5.633 1 91.12 66 MET A CA 1
ATOM 521 C C . MET A 1 66 ? 16.219 -24.672 -4.328 1 91.12 66 MET A C 1
ATOM 523 O O . MET A 1 66 ? 16.25 -23.438 -4.27 1 91.12 66 MET A O 1
ATOM 527 N N . TYR A 1 67 ? 16.5 -25.453 -3.336 1 93.19 67 TYR A N 1
ATOM 528 C CA . TYR A 1 67 ? 16.812 -24.922 -2.016 1 93.19 67 TYR A CA 1
ATOM 529 C C . TYR A 1 67 ? 18.047 -24.031 -2.068 1 93.19 67 TYR A C 1
ATOM 531 O O . TYR A 1 67 ? 18.031 -22.891 -1.592 1 93.19 67 TYR A O 1
ATOM 539 N N . PHE A 1 68 ? 19.047 -24.547 -2.668 1 94.44 68 PHE A N 1
ATOM 540 C CA . PHE A 1 68 ? 20.297 -23.797 -2.738 1 94.44 68 PHE A CA 1
ATOM 541 C C . PHE A 1 68 ? 20.156 -22.594 -3.648 1 94.44 68 PHE A C 1
ATOM 543 O O . PHE A 1 68 ? 20.734 -21.531 -3.385 1 94.44 68 PHE A O 1
ATOM 550 N N . ASN A 1 69 ? 19.422 -22.734 -4.691 1 92.06 69 ASN A N 1
ATOM 551 C CA . ASN A 1 69 ? 19.172 -21.609 -5.586 1 92.06 69 ASN A CA 1
ATOM 552 C C . ASN A 1 69 ? 18.5 -20.453 -4.859 1 92.06 69 ASN A C 1
ATOM 554 O O . ASN A 1 69 ? 18.891 -19.297 -5.012 1 92.06 69 ASN A O 1
ATOM 558 N N . ASN A 1 70 ? 17.547 -20.797 -4.043 1 91.31 70 ASN A N 1
ATOM 559 C CA . ASN A 1 70 ? 16.781 -19.766 -3.33 1 91.31 70 ASN A CA 1
ATOM 560 C C . ASN A 1 70 ? 17.641 -19.094 -2.26 1 91.31 70 ASN A C 1
ATOM 562 O O . ASN A 1 70 ? 17.531 -17.875 -2.053 1 91.31 70 ASN A O 1
ATOM 566 N N . ILE A 1 71 ? 18.484 -19.859 -1.618 1 93.75 71 ILE A N 1
ATOM 567 C CA . ILE A 1 71 ? 19.344 -19.297 -0.582 1 93.75 71 ILE A CA 1
ATOM 568 C C . ILE A 1 71 ? 20.344 -18.328 -1.209 1 93.75 71 ILE A C 1
ATOM 570 O O . ILE A 1 71 ? 20.578 -17.234 -0.676 1 93.75 71 ILE A O 1
ATOM 574 N N . LEU A 1 72 ? 20.891 -18.703 -2.305 1 93.06 72 LEU A N 1
ATOM 575 C CA . LEU A 1 72 ? 21.859 -17.844 -2.986 1 93.06 72 LEU A CA 1
ATOM 576 C C . LEU A 1 72 ? 21.203 -16.578 -3.51 1 93.06 72 LEU A C 1
ATOM 578 O O . LEU A 1 72 ? 21.781 -15.492 -3.424 1 93.06 72 LEU A O 1
ATOM 582 N N . LEU A 1 73 ? 20.016 -16.766 -4.02 1 91.38 73 LEU A N 1
ATOM 583 C CA . LEU A 1 73 ? 19.281 -15.609 -4.527 1 91.38 73 LEU A CA 1
ATOM 584 C C . LEU A 1 73 ? 19.016 -14.609 -3.41 1 91.38 73 LEU A C 1
ATOM 586 O O . LEU A 1 73 ? 19.203 -13.406 -3.586 1 91.38 73 LEU A O 1
ATOM 590 N N . ARG A 1 74 ? 18.594 -15.125 -2.287 1 91.25 74 ARG A N 1
ATOM 591 C CA . ARG A 1 74 ? 18.266 -14.258 -1.163 1 91.25 74 ARG A CA 1
ATOM 592 C C . ARG A 1 74 ? 19.516 -13.555 -0.631 1 91.25 74 ARG A C 1
ATOM 594 O O . ARG A 1 74 ? 19.453 -12.398 -0.21 1 91.25 74 ARG A O 1
ATOM 601 N N . SER A 1 75 ? 20.609 -14.281 -0.645 1 93.5 75 SER A N 1
ATOM 602 C CA . SER A 1 75 ? 21.875 -13.688 -0.224 1 93.5 75 SER A CA 1
ATOM 603 C C . SER A 1 75 ? 22.297 -12.562 -1.162 1 93.5 75 SER A C 1
ATOM 605 O O . SER A 1 75 ? 22.781 -11.523 -0.713 1 93.5 75 SER A O 1
ATOM 607 N N . ILE A 1 76 ? 22.078 -12.727 -2.418 1 92.69 76 ILE A N 1
ATOM 608 C CA . ILE A 1 76 ? 22.406 -11.719 -3.412 1 92.69 76 ILE A CA 1
ATOM 609 C C . ILE A 1 76 ? 21.531 -10.484 -3.211 1 92.69 76 ILE A C 1
ATOM 611 O O . ILE A 1 76 ? 22.031 -9.352 -3.26 1 92.69 76 ILE A O 1
ATOM 615 N N . ILE A 1 77 ? 20.266 -10.703 -2.957 1 91.69 77 ILE A N 1
ATOM 616 C CA . ILE A 1 77 ? 19.328 -9.609 -2.742 1 91.69 77 ILE A CA 1
ATOM 617 C C . ILE A 1 77 ? 19.766 -8.781 -1.535 1 91.69 77 ILE A C 1
ATOM 619 O O . ILE A 1 77 ? 19.797 -7.551 -1.598 1 91.69 77 ILE A O 1
ATOM 623 N N . LYS A 1 78 ? 20.125 -9.484 -0.483 1 93.44 78 LYS A N 1
ATOM 624 C CA . LYS A 1 78 ? 20.562 -8.812 0.731 1 93.44 78 LYS A CA 1
ATOM 625 C C . LYS A 1 78 ? 21.781 -7.941 0.46 1 93.44 78 LYS A C 1
ATOM 627 O O . LYS A 1 78 ? 21.828 -6.773 0.85 1 93.44 78 LYS A O 1
ATOM 632 N N . ASP A 1 79 ? 22.719 -8.492 -0.298 1 93.25 79 ASP A N 1
ATOM 633 C CA . ASP A 1 79 ? 23.953 -7.777 -0.585 1 93.25 79 ASP A CA 1
ATOM 634 C C . ASP A 1 79 ? 23.688 -6.527 -1.421 1 93.25 79 ASP A C 1
ATOM 636 O O . ASP A 1 79 ? 24.266 -5.465 -1.156 1 93.25 79 ASP A O 1
ATOM 640 N N . ILE A 1 80 ? 22.844 -6.625 -2.355 1 92.75 80 ILE A N 1
ATOM 641 C CA . ILE A 1 80 ? 22.562 -5.512 -3.254 1 92.75 80 ILE A CA 1
ATOM 642 C C . ILE A 1 80 ? 21.828 -4.414 -2.494 1 92.75 80 ILE A C 1
ATOM 644 O O . ILE A 1 80 ? 22.172 -3.234 -2.6 1 92.75 80 ILE A O 1
ATOM 648 N N . ASN A 1 81 ? 20.797 -4.852 -1.737 1 93.88 81 ASN A N 1
ATOM 649 C CA . ASN A 1 81 ? 20.031 -3.881 -0.979 1 93.88 81 ASN A CA 1
ATOM 650 C C . ASN A 1 81 ? 20.891 -3.111 0.009 1 93.88 81 ASN A C 1
ATOM 652 O O . ASN A 1 81 ? 20.75 -1.896 0.154 1 93.88 81 ASN A O 1
ATOM 656 N N . LEU A 1 82 ? 21.797 -3.824 0.64 1 94.75 82 LEU A N 1
ATOM 657 C CA . LEU A 1 82 ? 22.688 -3.188 1.604 1 94.75 82 LEU A CA 1
ATOM 658 C C . LEU A 1 82 ? 23.656 -2.238 0.906 1 94.75 82 LEU A C 1
ATOM 660 O O . LEU A 1 82 ? 23.953 -1.155 1.42 1 94.75 82 LEU A O 1
ATOM 664 N N . PHE A 1 83 ? 24.109 -2.639 -0.204 1 94 83 PHE A N 1
ATOM 665 C CA . PHE A 1 83 ? 25.047 -1.811 -0.954 1 94 83 PHE A CA 1
ATOM 666 C C . PHE A 1 83 ? 24.391 -0.509 -1.393 1 94 83 PHE A C 1
ATOM 668 O O . PHE A 1 83 ? 24.969 0.57 -1.233 1 94 83 PHE A O 1
ATOM 675 N N . ILE A 1 84 ? 23.203 -0.571 -1.921 1 94.62 84 ILE A N 1
ATOM 676 C CA . ILE A 1 84 ? 22.469 0.605 -2.385 1 94.62 84 ILE A CA 1
ATOM 677 C C . ILE A 1 84 ? 22.141 1.511 -1.2 1 94.62 84 ILE A C 1
ATOM 679 O O . ILE A 1 84 ? 22.297 2.73 -1.279 1 94.62 84 ILE A O 1
ATOM 683 N N . SER A 1 85 ? 21.688 0.869 -0.13 1 96 85 SER A N 1
ATOM 684 C CA . SER A 1 85 ? 21.328 1.644 1.053 1 96 85 SER A CA 1
ATOM 685 C C . SER A 1 85 ? 22.531 2.389 1.617 1 96 85 SER A C 1
ATOM 687 O O . SER A 1 85 ? 22.422 3.561 1.986 1 96 85 SER A O 1
ATOM 689 N N . LYS A 1 86 ? 23.641 1.726 1.693 1 94.69 86 LYS A N 1
ATOM 690 C CA . LYS A 1 86 ? 24.859 2.34 2.213 1 94.69 86 LYS A CA 1
ATOM 691 C C . LYS A 1 86 ? 25.266 3.545 1.374 1 94.69 86 LYS A C 1
ATOM 693 O O . LYS A 1 86 ? 25.594 4.605 1.915 1 94.69 86 LYS A O 1
ATOM 698 N N . LYS A 1 87 ? 25.25 3.41 0.145 1 93.88 87 LYS A N 1
ATOM 699 C CA . LYS A 1 87 ? 25.641 4.492 -0.755 1 93.88 87 LYS A CA 1
ATOM 700 C C . LYS A 1 87 ? 24.641 5.641 -0.694 1 93.88 87 LYS A C 1
ATOM 702 O O . LYS A 1 87 ? 25.031 6.812 -0.703 1 93.88 87 LYS A O 1
ATOM 707 N N . ALA A 1 88 ? 23.375 5.262 -0.682 1 95.31 88 ALA A N 1
ATOM 708 C CA . ALA A 1 88 ? 22.328 6.281 -0.61 1 95.31 88 ALA A CA 1
ATOM 709 C C . ALA A 1 88 ? 22.453 7.098 0.672 1 95.31 88 ALA A C 1
ATOM 711 O O . ALA A 1 88 ? 22.312 8.328 0.648 1 95.31 88 ALA A O 1
ATOM 712 N N . LEU A 1 89 ? 22.703 6.395 1.771 1 95.62 89 LEU A N 1
ATOM 713 C CA . LEU A 1 89 ? 22.859 7.07 3.053 1 95.62 89 LEU A CA 1
ATOM 714 C C . LEU A 1 89 ? 24.031 8.055 3.004 1 95.62 89 LEU A C 1
ATOM 716 O O . LEU A 1 89 ? 23.891 9.211 3.418 1 95.62 89 LEU A O 1
ATOM 720 N N . ARG A 1 90 ? 25.062 7.691 2.479 1 92.81 90 ARG A N 1
ATOM 721 C CA . ARG A 1 90 ? 26.266 8.516 2.391 1 92.81 90 ARG A CA 1
ATOM 722 C C . ARG A 1 90 ? 26.016 9.734 1.501 1 92.81 90 ARG A C 1
ATOM 724 O O . ARG A 1 90 ? 26.359 10.859 1.873 1 92.81 90 ARG A O 1
ATOM 731 N N . LEU A 1 91 ? 25.422 9.477 0.425 1 93.25 91 LEU A N 1
ATOM 732 C CA . LEU A 1 91 ? 25.172 10.555 -0.525 1 93.25 91 LEU A CA 1
ATOM 733 C C . LEU A 1 91 ? 24.188 11.57 0.047 1 93.25 91 LEU A C 1
ATOM 735 O O . LEU A 1 91 ? 24.312 12.773 -0.18 1 93.25 91 LEU A O 1
ATOM 739 N N . PHE A 1 92 ? 23.234 11.078 0.758 1 94 92 PHE A N 1
ATOM 740 C CA . PHE A 1 92 ? 22.25 11.969 1.358 1 94 92 PHE A CA 1
ATOM 741 C C . PHE A 1 92 ? 22.875 12.812 2.463 1 94 92 PHE A C 1
ATOM 743 O O . PHE A 1 92 ? 22.609 14.008 2.574 1 94 92 PHE A O 1
ATOM 750 N N . ALA A 1 93 ? 23.719 12.172 3.207 1 90.94 93 ALA A N 1
ATOM 751 C CA . ALA A 1 93 ? 24.391 12.875 4.293 1 90.94 93 ALA A CA 1
ATOM 752 C C . ALA A 1 93 ? 25.344 13.938 3.748 1 90.94 93 ALA A C 1
ATOM 754 O O . ALA A 1 93 ? 25.547 14.977 4.379 1 90.94 93 ALA A O 1
ATOM 755 N N . GLU A 1 94 ? 25.812 13.703 2.572 1 87.25 94 GLU A N 1
ATOM 756 C CA . GLU A 1 94 ? 26.734 14.641 1.935 1 87.25 94 GLU A CA 1
ATOM 757 C C . GLU A 1 94 ? 25.984 15.695 1.13 1 87.25 94 GLU A C 1
ATOM 759 O O . GLU A 1 94 ? 26.594 16.5 0.432 1 87.25 94 GLU A O 1
ATOM 764 N N . LYS A 1 95 ? 24.703 15.664 1.169 1 85.56 95 LYS A N 1
ATOM 765 C CA . LYS A 1 95 ? 23.828 16.609 0.479 1 85.56 95 LYS A CA 1
ATOM 766 C C . LYS A 1 95 ? 24.094 16.609 -1.024 1 85.56 95 LYS A C 1
ATOM 768 O O . LYS A 1 95 ? 24.109 17.656 -1.663 1 85.56 95 LYS A O 1
ATOM 773 N N . ARG A 1 96 ? 24.344 15.484 -1.471 1 86 96 ARG A N 1
ATOM 774 C CA . ARG A 1 96 ? 24.625 15.344 -2.896 1 86 96 ARG A CA 1
ATOM 775 C C . ARG A 1 96 ? 23.406 14.773 -3.633 1 86 96 ARG A C 1
ATOM 777 O O . ARG A 1 96 ? 23.469 14.555 -4.844 1 86 96 ARG A O 1
ATOM 784 N N . LEU A 1 97 ? 22.453 14.461 -2.811 1 88.19 97 LEU A N 1
ATOM 785 C CA . LEU A 1 97 ? 21.188 14.008 -3.396 1 88.19 97 LEU A CA 1
ATOM 786 C C . LEU A 1 97 ? 20.141 15.109 -3.352 1 88.19 97 LEU A C 1
ATOM 788 O O . LEU A 1 97 ? 20.016 15.812 -2.348 1 88.19 97 LEU A O 1
ATOM 792 N N . GLU A 1 98 ? 19.547 15.391 -4.355 1 85.19 98 GLU A N 1
ATOM 793 C CA . GLU A 1 98 ? 18.484 16.375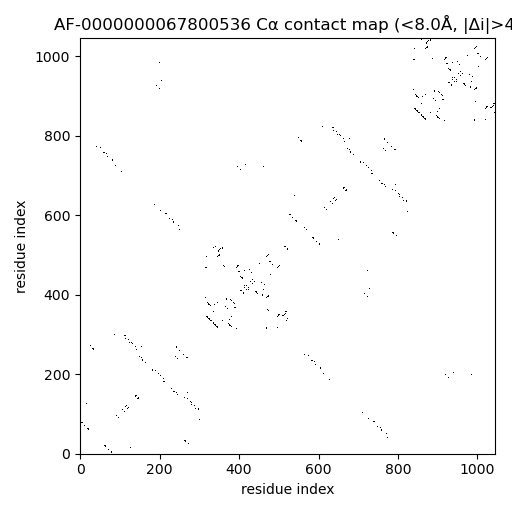 -4.391 1 85.19 98 GLU A CA 1
ATOM 794 C C . GLU A 1 98 ? 17.156 15.773 -3.945 1 85.19 98 GLU A C 1
ATOM 796 O O . GLU A 1 98 ? 16.188 15.758 -4.707 1 85.19 98 GLU A O 1
ATOM 801 N N . TYR A 1 99 ? 17.188 15.172 -2.807 1 89.19 99 TYR A N 1
ATOM 802 C CA . TYR A 1 99 ? 15.984 14.57 -2.229 1 89.19 99 TYR A CA 1
ATOM 803 C C . TYR A 1 99 ? 15.539 15.328 -0.985 1 89.19 99 TYR A C 1
ATOM 805 O O . TYR A 1 99 ? 16.375 15.766 -0.185 1 89.19 99 TYR A O 1
ATOM 813 N N . SER A 1 100 ? 14.281 15.539 -0.927 1 89.06 100 SER A N 1
ATOM 814 C CA . SER A 1 100 ? 13.727 15.93 0.364 1 89.06 100 SER A CA 1
ATOM 815 C C . SER A 1 100 ? 13.781 14.781 1.36 1 89.06 100 SER A C 1
ATOM 817 O O . SER A 1 100 ? 14.062 13.641 0.984 1 89.06 100 SER A O 1
ATOM 819 N N . ALA A 1 101 ? 13.648 15.062 2.602 1 89.5 101 ALA A N 1
ATOM 820 C CA . ALA A 1 101 ? 13.656 14.039 3.641 1 89.5 101 ALA A CA 1
ATOM 821 C C . ALA A 1 101 ? 12.609 12.961 3.348 1 89.5 101 ALA A C 1
ATOM 823 O O . ALA A 1 101 ? 12.891 11.766 3.48 1 89.5 101 ALA A O 1
ATOM 824 N N . SER A 1 102 ? 11.5 13.391 2.881 1 85.31 102 SER A N 1
ATOM 825 C CA . SER A 1 102 ? 10.422 12.453 2.576 1 85.31 102 SER A CA 1
ATOM 826 C C . SER A 1 102 ? 10.766 11.594 1.369 1 85.31 102 SER A C 1
ATOM 828 O O . SER A 1 102 ? 10.492 10.391 1.365 1 85.31 102 SER A O 1
ATOM 830 N N . GLU A 1 103 ? 11.328 12.242 0.378 1 87.75 103 GLU A N 1
ATOM 831 C CA . GLU A 1 103 ? 11.727 11.508 -0.821 1 87.75 103 GLU A CA 1
ATOM 832 C C . GLU A 1 103 ? 12.797 10.469 -0.506 1 87.75 103 GLU A C 1
ATOM 834 O O . GLU A 1 103 ? 12.773 9.359 -1.039 1 87.75 103 GLU A O 1
ATOM 839 N N . PHE A 1 104 ? 13.68 10.875 0.297 1 93.62 104 PHE A N 1
ATOM 840 C CA . PHE A 1 104 ? 14.758 9.969 0.686 1 93.62 104 PHE A CA 1
ATOM 841 C C . PHE A 1 104 ? 14.211 8.789 1.471 1 93.62 104 PHE A C 1
ATOM 843 O O . PHE A 1 104 ? 14.617 7.645 1.244 1 93.62 104 PHE A O 1
ATOM 850 N N . ASN A 1 105 ? 13.328 9.125 2.398 1 91.06 105 ASN A N 1
ATOM 851 C CA . ASN A 1 105 ? 12.664 8.062 3.148 1 91.06 105 ASN A CA 1
ATOM 852 C C . ASN A 1 105 ? 11.938 7.09 2.223 1 91.06 105 ASN A C 1
ATOM 854 O O . ASN A 1 105 ? 12.055 5.871 2.379 1 91.06 105 ASN A O 1
ATOM 858 N N . SER A 1 106 ? 11.25 7.656 1.287 1 89.38 106 SER A N 1
ATOM 859 C CA . SER A 1 106 ? 10.531 6.836 0.318 1 89.38 106 SER A CA 1
ATOM 860 C C . SER A 1 106 ? 11.492 5.988 -0.51 1 89.38 106 SER A C 1
ATOM 862 O O . SER A 1 106 ? 11.188 4.844 -0.844 1 89.38 106 SER A O 1
ATOM 864 N N . PHE A 1 107 ? 12.586 6.516 -0.862 1 92.88 107 PHE A N 1
ATOM 865 C CA . PHE A 1 107 ? 13.57 5.797 -1.665 1 92.88 107 PHE A CA 1
ATOM 866 C C . PHE A 1 107 ? 14.078 4.562 -0.927 1 92.88 107 PHE A C 1
ATOM 868 O O . PHE A 1 107 ? 14.125 3.471 -1.493 1 92.88 107 PHE A O 1
ATOM 875 N N . LEU A 1 108 ? 14.414 4.719 0.347 1 92.56 108 LEU A N 1
ATOM 876 C CA . LEU A 1 108 ? 15.016 3.633 1.114 1 92.56 108 LEU A CA 1
ATOM 877 C C . LEU A 1 108 ? 13.969 2.59 1.49 1 92.56 108 LEU A C 1
ATOM 879 O O . LEU A 1 108 ? 14.266 1.396 1.551 1 92.56 108 LEU A O 1
ATOM 883 N N . THR A 1 109 ? 12.773 3.053 1.681 1 89.19 109 THR A N 1
ATOM 884 C CA . THR A 1 109 ? 11.781 2.15 2.262 1 89.19 109 THR A CA 1
ATOM 885 C C . THR A 1 109 ? 10.891 1.552 1.178 1 89.19 109 THR A C 1
ATOM 887 O O . THR A 1 109 ? 10.336 0.466 1.353 1 89.19 109 THR A O 1
ATOM 890 N N . GLN A 1 110 ? 10.734 2.246 0.077 1 86.25 110 GLN A N 1
ATOM 891 C CA . GLN A 1 110 ? 9.797 1.787 -0.938 1 86.25 110 GLN A CA 1
ATOM 892 C C . GLN A 1 110 ? 10.508 1.454 -2.244 1 86.25 110 GLN A C 1
ATOM 894 O O . GLN A 1 110 ? 10.305 0.38 -2.814 1 86.25 110 GLN A O 1
ATOM 899 N N . ASP A 1 111 ? 11.352 2.279 -2.701 1 88.94 111 ASP A N 1
ATOM 900 C CA . ASP A 1 111 ? 11.945 2.129 -4.023 1 88.94 111 ASP A CA 1
ATOM 901 C C . ASP A 1 111 ? 12.93 0.959 -4.055 1 88.94 111 ASP A C 1
ATOM 903 O O . ASP A 1 111 ? 12.961 0.197 -5.023 1 88.94 111 ASP A O 1
ATOM 907 N N . ILE A 1 112 ? 13.648 0.848 -2.996 1 91.5 112 ILE A N 1
ATOM 908 C CA . ILE A 1 112 ? 14.664 -0.204 -2.988 1 91.5 112 ILE A CA 1
ATOM 909 C C . ILE A 1 112 ? 13.984 -1.572 -3.01 1 91.5 112 ILE A C 1
ATOM 911 O O . ILE A 1 112 ? 14.312 -2.42 -3.844 1 91.5 112 ILE A O 1
ATOM 915 N N . PRO A 1 113 ? 13.008 -1.753 -2.145 1 86.56 113 PRO A N 1
ATOM 916 C CA . PRO A 1 113 ? 12.297 -3.029 -2.24 1 86.56 113 PRO A CA 1
ATOM 917 C C . PRO A 1 113 ? 11.602 -3.217 -3.588 1 86.56 113 PRO A C 1
ATOM 919 O O . PRO A 1 113 ? 11.594 -4.324 -4.133 1 86.56 113 PRO A O 1
ATOM 922 N N . MET A 1 114 ? 11.062 -2.193 -4.109 1 86.69 114 MET A N 1
ATOM 923 C CA . MET A 1 114 ? 10.406 -2.27 -5.414 1 86.69 114 MET A CA 1
ATOM 924 C C . MET A 1 114 ? 11.414 -2.588 -6.512 1 86.69 114 MET A C 1
ATOM 926 O O . MET A 1 114 ? 11.109 -3.332 -7.445 1 86.69 114 MET A O 1
ATOM 930 N N . PHE A 1 115 ? 12.547 -2.004 -6.426 1 90.88 115 PHE A N 1
ATOM 931 C CA . PHE A 1 115 ? 13.609 -2.271 -7.379 1 90.88 115 PHE A CA 1
ATOM 932 C C . PHE A 1 115 ? 13.938 -3.76 -7.43 1 90.88 115 PHE A C 1
ATOM 934 O O . PHE A 1 115 ? 14.094 -4.332 -8.508 1 90.88 115 PHE A O 1
ATOM 941 N N . TRP A 1 116 ? 13.961 -4.285 -6.297 1 87.19 116 TRP A N 1
ATOM 942 C CA . TRP A 1 116 ? 14.273 -5.711 -6.242 1 87.19 116 TRP A CA 1
ATOM 943 C C . TRP A 1 116 ? 13.102 -6.539 -6.762 1 87.19 116 TRP A C 1
ATOM 945 O O . TRP A 1 116 ? 13.281 -7.43 -7.594 1 87.19 116 TRP A O 1
ATOM 955 N N . LYS A 1 117 ? 11.961 -6.324 -6.27 1 83.25 117 LYS A N 1
ATOM 956 C CA . LYS A 1 117 ? 10.781 -7.141 -6.562 1 83.25 117 LYS A CA 1
ATOM 957 C C . LYS A 1 117 ? 10.383 -7.016 -8.031 1 83.25 117 LYS A C 1
ATOM 959 O O . LYS A 1 117 ? 10.008 -8.008 -8.664 1 83.25 117 LYS A O 1
ATOM 964 N N . GLU A 1 118 ? 10.523 -5.867 -8.609 1 84.56 118 GLU A N 1
ATOM 965 C CA . GLU A 1 118 ? 9.938 -5.594 -9.914 1 84.56 118 GLU A CA 1
ATOM 966 C C . GLU A 1 118 ? 11.008 -5.543 -11 1 84.56 118 GLU A C 1
ATOM 968 O O . GLU A 1 118 ? 10.703 -5.652 -12.195 1 84.56 118 GLU A O 1
ATOM 973 N N . TYR A 1 119 ? 12.234 -5.379 -10.594 1 87.88 119 TYR A N 1
ATOM 974 C CA . TYR A 1 119 ? 13.258 -5.266 -11.625 1 87.88 119 TYR A CA 1
ATOM 975 C C . TYR A 1 119 ? 14.25 -6.414 -11.539 1 87.88 119 TYR A C 1
ATOM 977 O O . TYR A 1 119 ? 14.383 -7.207 -12.477 1 87.88 119 TYR A O 1
ATOM 985 N N . LEU A 1 120 ? 14.891 -6.555 -10.422 1 87.81 120 LEU A N 1
ATOM 986 C CA . LEU A 1 120 ? 15.984 -7.516 -10.328 1 87.81 120 LEU A CA 1
ATOM 987 C C . LEU A 1 120 ? 15.461 -8.945 -10.289 1 87.81 120 LEU A C 1
ATOM 989 O O . LEU A 1 120 ? 16.016 -9.836 -10.922 1 87.81 120 LEU A O 1
ATOM 993 N N . SER A 1 121 ? 14.367 -9.18 -9.523 1 86.5 121 SER A N 1
ATOM 994 C CA . SER A 1 121 ? 13.836 -10.531 -9.391 1 86.5 121 SER A CA 1
ATOM 995 C C . SER A 1 121 ? 13.391 -11.086 -10.742 1 86.5 121 SER A C 1
ATOM 997 O O . SER A 1 121 ? 13.805 -12.172 -11.141 1 86.5 121 SER A O 1
ATOM 999 N N . PRO A 1 122 ? 12.562 -10.336 -11.531 1 85.38 122 PRO A N 1
ATOM 1000 C CA . PRO A 1 122 ? 12.195 -10.836 -12.859 1 85.38 122 PRO A CA 1
ATOM 1001 C C . PRO A 1 122 ? 13.414 -11.07 -13.758 1 85.38 122 PRO A C 1
ATOM 1003 O O . PRO A 1 122 ? 13.43 -12.016 -14.547 1 85.38 122 PRO A O 1
ATOM 1006 N N . LEU A 1 123 ? 14.461 -10.305 -13.594 1 85.38 123 LEU A N 1
ATOM 1007 C CA . LEU A 1 123 ? 15.664 -10.469 -14.391 1 85.38 123 LEU A CA 1
ATOM 1008 C C . LEU A 1 123 ? 16.359 -11.781 -14.07 1 85.38 123 LEU A C 1
ATOM 1010 O O . LEU A 1 123 ? 16.906 -12.445 -14.961 1 85.38 123 LEU A O 1
ATOM 1014 N N . PHE A 1 124 ? 16.281 -12.125 -12.82 1 86.19 124 PHE A N 1
ATOM 1015 C CA . PHE A 1 124 ? 16.953 -13.359 -12.398 1 86.19 124 PHE A CA 1
ATOM 1016 C C . PHE A 1 124 ? 16.094 -14.57 -12.75 1 86.19 124 PHE A C 1
ATOM 1018 O O . PHE A 1 124 ? 16.609 -15.695 -12.789 1 86.19 124 PHE A O 1
ATOM 1025 N N . LEU A 1 125 ? 14.797 -14.383 -13.031 1 84.12 125 LEU A N 1
ATOM 1026 C CA . LEU A 1 125 ? 13.898 -15.484 -13.359 1 84.12 125 LEU A CA 1
ATOM 1027 C C . LEU A 1 125 ? 13.953 -15.812 -14.844 1 84.12 125 LEU A C 1
ATOM 1029 O O . LEU A 1 125 ? 13.617 -16.922 -15.258 1 84.12 125 LEU A O 1
ATOM 1033 N N . TYR A 1 126 ? 14.484 -14.953 -15.719 1 82.5 126 TYR A N 1
ATOM 1034 C CA . TYR A 1 126 ? 14.5 -15.133 -17.172 1 82.5 126 TYR A CA 1
ATOM 1035 C C . TYR A 1 126 ? 15.32 -16.359 -17.562 1 82.5 126 TYR A C 1
ATOM 1037 O O . TYR A 1 126 ? 14.867 -17.203 -18.344 1 82.5 126 TYR A O 1
ATOM 1045 N N . PRO A 1 127 ? 16.484 -16.453 -16.953 1 80.06 127 PRO A N 1
ATOM 1046 C CA . PRO A 1 127 ? 17.281 -17.609 -17.359 1 80.06 127 PRO A CA 1
ATOM 1047 C C . PRO A 1 127 ? 16.641 -18.938 -16.922 1 80.06 127 PRO A C 1
ATOM 1049 O O . PRO A 1 127 ? 16.75 -19.938 -17.641 1 80.06 127 PRO A O 1
ATOM 1052 N N . ILE A 1 128 ? 15.969 -18.875 -15.828 1 86.19 128 ILE A N 1
ATOM 1053 C CA . ILE A 1 128 ? 15.367 -20.109 -15.305 1 86.19 128 ILE A CA 1
ATOM 1054 C C . ILE A 1 128 ? 14.211 -20.531 -16.219 1 86.19 128 ILE A C 1
ATOM 1056 O O . ILE A 1 128 ? 14.18 -21.672 -16.688 1 86.19 128 ILE A O 1
ATOM 1060 N N . PHE A 1 129 ? 13.336 -19.641 -16.531 1 87.44 129 PHE A N 1
ATOM 1061 C CA . PHE A 1 129 ? 12.156 -19.984 -17.328 1 87.44 129 PHE A CA 1
ATOM 1062 C C . PHE A 1 129 ? 12.523 -20.156 -18.797 1 87.44 129 PHE A C 1
ATOM 1064 O O . PHE A 1 129 ? 11.938 -20.984 -19.5 1 87.44 129 PHE A O 1
ATOM 1071 N N . GLY A 1 130 ? 13.547 -19.422 -19.219 1 87 130 GLY A N 1
ATOM 1072 C CA . GLY A 1 130 ? 14.039 -19.625 -20.578 1 87 130 GLY A CA 1
ATOM 1073 C C . GLY A 1 130 ? 14.633 -21 -20.797 1 87 130 GLY A C 1
ATOM 1074 O O . GLY A 1 130 ? 14.328 -21.672 -21.781 1 87 130 GLY A O 1
ATOM 1075 N N . THR A 1 131 ? 15.43 -21.406 -19.859 1 89.19 131 THR A N 1
ATOM 1076 C CA . THR A 1 131 ? 16.047 -22.719 -19.953 1 89.19 131 THR A CA 1
ATOM 1077 C C . THR A 1 131 ? 15 -23.828 -19.797 1 89.19 131 THR A C 1
ATOM 1079 O O . THR A 1 131 ? 15.102 -24.875 -20.438 1 89.19 131 THR A O 1
ATOM 1082 N N . SER A 1 132 ? 14.055 -23.547 -18.891 1 90.69 132 SER A N 1
ATOM 1083 C CA . SER A 1 132 ? 12.984 -24.531 -18.719 1 90.69 132 SER A CA 1
ATOM 1084 C C . SER A 1 132 ? 12.234 -24.766 -20.031 1 90.69 132 SER A C 1
ATOM 1086 O O . SER A 1 132 ? 11.914 -25.906 -20.375 1 90.69 132 SER A O 1
ATOM 1088 N N . ILE A 1 133 ? 11.984 -23.719 -20.797 1 91.12 133 ILE A N 1
ATOM 1089 C CA . ILE A 1 133 ? 11.297 -23.812 -22.078 1 91.12 133 ILE A CA 1
ATOM 1090 C C . ILE A 1 133 ? 12.172 -24.562 -23.078 1 91.12 133 ILE A C 1
ATOM 1092 O O . ILE A 1 133 ? 11.711 -25.484 -23.75 1 91.12 133 ILE A O 1
ATOM 1096 N N . LEU A 1 134 ? 13.422 -24.25 -23.109 1 91.44 134 LEU A N 1
ATOM 1097 C CA . LEU A 1 134 ? 14.344 -24.875 -24.062 1 91.44 134 LEU A CA 1
ATOM 1098 C C . LEU A 1 134 ? 14.492 -26.359 -23.797 1 91.44 134 LEU A C 1
ATOM 1100 O O . LEU A 1 134 ? 14.461 -27.172 -24.734 1 91.44 134 LEU A O 1
ATOM 1104 N N . VAL A 1 135 ? 14.656 -26.672 -22.547 1 91.31 135 VAL A N 1
ATOM 1105 C CA . VAL A 1 135 ? 14.836 -28.062 -22.172 1 91.31 135 VAL A CA 1
ATOM 1106 C C . VAL A 1 135 ? 13.57 -28.859 -22.5 1 91.31 135 VAL A C 1
ATOM 1108 O O . VAL A 1 135 ? 13.641 -29.984 -22.969 1 91.31 135 VAL A O 1
ATOM 1111 N N . SER A 1 136 ? 12.422 -28.312 -22.25 1 91.94 136 SER A N 1
ATOM 1112 C CA . SER A 1 136 ? 11.156 -28.969 -22.547 1 91.94 136 SER A CA 1
ATOM 1113 C C . SER A 1 136 ? 10.984 -29.172 -24.047 1 91.94 136 SER A C 1
ATOM 1115 O O . SER A 1 136 ? 10.562 -30.25 -24.5 1 91.94 136 SER A O 1
ATOM 1117 N N . VAL A 1 137 ? 11.312 -28.188 -24.812 1 93.19 137 VAL A N 1
ATOM 1118 C CA . VAL A 1 137 ? 11.195 -28.281 -26.266 1 93.19 137 VAL A CA 1
ATOM 1119 C C . VAL A 1 137 ? 12.172 -29.328 -26.797 1 93.19 137 VAL A C 1
ATOM 1121 O O . VAL A 1 137 ? 11.812 -30.141 -27.656 1 93.19 137 VAL A O 1
ATOM 1124 N N . MET A 1 138 ? 13.383 -29.312 -26.281 1 93.88 138 MET A N 1
ATOM 1125 C CA . MET A 1 138 ? 14.375 -30.297 -26.688 1 93.88 138 MET A CA 1
ATOM 1126 C C . MET A 1 138 ? 13.906 -31.719 -26.359 1 93.88 138 MET A C 1
ATOM 1128 O O . MET A 1 138 ? 14.094 -32.625 -27.156 1 93.88 138 MET A O 1
ATOM 1132 N N . TYR A 1 139 ? 13.312 -31.891 -25.203 1 93.75 139 TYR A N 1
ATOM 1133 C CA . TYR A 1 139 ? 12.773 -33.188 -24.797 1 93.75 139 TYR A CA 1
ATOM 1134 C C . TYR A 1 139 ? 11.664 -33.625 -25.734 1 93.75 139 TYR A C 1
ATOM 1136 O O . TYR A 1 139 ? 11.633 -34.781 -26.172 1 93.75 139 TYR A O 1
ATOM 1144 N N . LEU A 1 140 ? 10.773 -32.781 -26.109 1 94.12 140 LEU A N 1
ATOM 1145 C CA . LEU A 1 140 ? 9.633 -33.125 -26.953 1 94.12 140 LEU A CA 1
ATOM 1146 C C . LEU A 1 140 ? 10.086 -33.5 -28.344 1 94.12 140 LEU A C 1
ATOM 1148 O O . LEU A 1 140 ? 9.648 -34.531 -28.891 1 94.12 140 LEU A O 1
ATOM 1152 N N . VAL A 1 141 ? 11.047 -32.812 -28.891 1 93.94 141 VAL A N 1
ATOM 1153 C CA . VAL A 1 141 ? 11.516 -33.031 -30.25 1 93.94 141 VAL A CA 1
ATOM 1154 C C . VAL A 1 141 ? 12.391 -34.281 -30.281 1 93.94 141 VAL A C 1
ATOM 1156 O O . VAL A 1 141 ? 12.43 -35 -31.281 1 93.94 141 VAL A O 1
ATOM 1159 N N . SER A 1 142 ? 13.094 -34.562 -29.188 1 93.69 142 SER A N 1
ATOM 1160 C CA . SER A 1 142 ? 13.977 -35.719 -29.125 1 93.69 142 SER A CA 1
ATOM 1161 C C . SER A 1 142 ? 13.188 -37 -29.156 1 93.69 142 SER A C 1
ATOM 1163 O O . SER A 1 142 ? 13.703 -38.062 -29.594 1 93.69 142 SER A O 1
ATOM 1165 N N . GLN A 1 143 ? 11.953 -37.031 -28.641 1 91.31 143 GLN A N 1
ATOM 1166 C CA . GLN A 1 143 ? 11.141 -38.25 -28.672 1 91.31 143 GLN A CA 1
ATOM 1167 C C . GLN A 1 143 ? 10.617 -38.531 -30.078 1 91.31 143 GLN A C 1
ATOM 1169 O O . GLN A 1 143 ? 10.773 -39.625 -30.594 1 91.31 143 GLN A O 1
ATOM 1174 N N . ASP A 1 144 ? 9.945 -37.594 -30.672 1 92.75 144 ASP A N 1
ATOM 1175 C CA . ASP A 1 144 ? 9.469 -37.625 -32.062 1 92.75 144 ASP A CA 1
ATOM 1176 C C . ASP A 1 144 ? 9.398 -36.188 -32.625 1 92.75 144 ASP A C 1
ATOM 1178 O O . ASP A 1 144 ? 8.812 -35.312 -32 1 92.75 144 ASP A O 1
ATOM 1182 N N . VAL A 1 145 ? 9.875 -36 -33.781 1 93.19 145 VAL A N 1
ATOM 1183 C CA . VAL A 1 145 ? 10.023 -34.688 -34.344 1 93.19 145 VAL A CA 1
ATOM 1184 C C . VAL A 1 145 ? 8.648 -34.094 -34.688 1 93.19 145 VAL A C 1
ATOM 1186 O O . VAL A 1 145 ? 8.359 -32.938 -34.375 1 93.19 145 VAL A O 1
ATOM 1189 N N . VAL A 1 146 ? 7.766 -34.875 -35.281 1 93.62 146 VAL A N 1
ATOM 1190 C CA . VAL A 1 146 ? 6.48 -34.375 -35.781 1 93.62 146 VAL A CA 1
ATOM 1191 C C . VAL A 1 146 ? 5.551 -34.125 -34.594 1 93.62 146 VAL A C 1
ATOM 1193 O O . VAL A 1 146 ? 5.039 -33.031 -34.406 1 93.62 146 VAL A O 1
ATOM 1196 N N . VAL A 1 147 ? 5.43 -35.156 -33.719 1 94.31 147 VAL A N 1
ATOM 1197 C CA . VAL A 1 147 ? 4.52 -35.031 -32.562 1 94.31 147 VAL A CA 1
ATOM 1198 C C . VAL A 1 147 ? 5.078 -34.031 -31.562 1 94.31 147 VAL A C 1
ATOM 1200 O O . VAL A 1 147 ? 4.328 -33.281 -30.938 1 94.31 147 VAL A O 1
ATOM 1203 N N . GLY A 1 148 ? 6.391 -34.094 -31.453 1 94.62 148 GLY A N 1
ATOM 1204 C CA . GLY A 1 148 ? 7.027 -33.125 -30.547 1 94.62 148 GLY A CA 1
ATOM 1205 C C . GLY A 1 148 ? 6.824 -31.688 -30.953 1 94.62 148 GLY A C 1
ATOM 1206 O O . GLY A 1 148 ? 6.551 -30.828 -30.109 1 94.62 148 GLY A O 1
ATOM 1207 N N . LEU A 1 149 ? 6.906 -31.406 -32.188 1 95.12 149 LEU A N 1
ATOM 1208 C CA . LEU A 1 149 ? 6.691 -30.047 -32.656 1 95.12 149 LEU A CA 1
ATOM 1209 C C . LEU A 1 149 ? 5.238 -29.625 -32.5 1 95.12 149 LEU A C 1
ATOM 1211 O O . LEU A 1 149 ? 4.953 -28.469 -32.188 1 95.12 149 LEU A O 1
ATOM 1215 N N . LEU A 1 150 ? 4.355 -30.547 -32.625 1 94.75 150 LEU A N 1
ATOM 1216 C CA . LEU A 1 150 ? 2.938 -30.234 -32.469 1 94.75 150 LEU A CA 1
ATOM 1217 C C . LEU A 1 150 ? 2.625 -29.906 -31.016 1 94.75 150 LEU A C 1
ATOM 1219 O O . LEU A 1 150 ? 1.871 -28.969 -30.734 1 94.75 150 LEU A O 1
ATOM 1223 N N . PHE A 1 151 ? 3.244 -30.688 -30.125 1 94.62 151 PHE A N 1
ATOM 1224 C CA . PHE A 1 151 ? 3.059 -30.391 -28.703 1 94.62 151 PHE A CA 1
ATOM 1225 C C . PHE A 1 151 ? 3.68 -29.047 -28.344 1 94.62 151 PHE A C 1
ATOM 1227 O O . PHE A 1 151 ? 3.15 -28.328 -27.5 1 94.62 151 PHE A O 1
ATOM 1234 N N . THR A 1 152 ? 4.777 -28.75 -28.969 1 92.81 152 THR A N 1
ATOM 1235 C CA . THR A 1 152 ? 5.434 -27.469 -28.719 1 92.81 152 THR A CA 1
ATOM 1236 C C . THR A 1 152 ? 4.562 -26.312 -29.203 1 92.81 152 THR A C 1
ATOM 1238 O O . THR A 1 152 ? 4.359 -25.328 -28.469 1 92.81 152 THR A O 1
ATOM 1241 N N . ILE A 1 153 ? 4.031 -26.438 -30.328 1 92.81 153 ILE A N 1
ATOM 1242 C CA . ILE A 1 153 ? 3.139 -25.422 -30.875 1 92.81 153 ILE A CA 1
ATOM 1243 C C . ILE A 1 153 ? 1.89 -25.312 -30 1 92.81 153 ILE A C 1
ATOM 1245 O O . ILE A 1 153 ? 1.402 -24.203 -29.734 1 92.81 153 ILE A O 1
ATOM 1249 N N . GLY A 1 154 ? 1.404 -26.438 -29.578 1 89.81 154 GLY A N 1
ATOM 1250 C CA . GLY A 1 154 ? 0.267 -26.422 -28.672 1 89.81 154 GLY A CA 1
ATOM 1251 C C . GLY A 1 154 ? 0.541 -25.688 -27.375 1 89.81 154 GLY A C 1
ATOM 1252 O O . GLY A 1 154 ? -0.326 -24.969 -26.859 1 89.81 154 GLY A O 1
ATOM 1253 N N . GLY A 1 155 ? 1.715 -25.906 -26.859 1 87 155 GLY A N 1
ATOM 1254 C CA . GLY A 1 155 ? 2.096 -25.188 -25.641 1 87 155 GLY A CA 1
ATOM 1255 C C . GLY A 1 155 ? 2.109 -23.688 -25.812 1 87 155 GLY A C 1
ATOM 1256 O O . GLY A 1 155 ? 1.68 -22.953 -24.938 1 87 155 GLY A O 1
ATOM 1257 N N . PHE A 1 156 ? 2.506 -23.281 -26.938 1 88 156 PHE A N 1
ATOM 1258 C CA . PHE A 1 156 ? 2.584 -21.859 -27.219 1 88 156 PHE A CA 1
ATOM 1259 C C . PHE A 1 156 ? 1.205 -21.281 -27.531 1 88 156 PHE A C 1
ATOM 1261 O O . PHE A 1 156 ? 0.942 -20.109 -27.281 1 88 156 PHE A O 1
ATOM 1268 N N . LEU A 1 157 ? 0.315 -22.078 -28.016 1 87.94 157 LEU A N 1
ATOM 1269 C CA . LEU A 1 157 ? -1.041 -21.641 -28.344 1 87.94 157 LEU A CA 1
ATOM 1270 C C . LEU A 1 157 ? -1.794 -21.219 -27.078 1 87.94 157 LEU A C 1
ATOM 1272 O O . LEU A 1 157 ? -2.664 -20.344 -27.141 1 87.94 157 LEU A O 1
ATOM 1276 N N . MET A 1 158 ? -1.381 -21.797 -26.016 1 83.69 158 MET A N 1
ATOM 1277 C CA . MET A 1 158 ? -2.084 -21.578 -24.75 1 83.69 158 MET A CA 1
ATOM 1278 C C . MET A 1 158 ? -1.85 -20.172 -24.234 1 83.69 158 MET A C 1
ATOM 1280 O O . MET A 1 158 ? -2.617 -19.672 -23.406 1 83.69 158 MET A O 1
ATOM 1284 N N . ILE A 1 159 ? -0.84 -19.5 -24.781 1 83.25 159 ILE A N 1
ATOM 1285 C CA . ILE A 1 159 ? -0.482 -18.188 -24.266 1 83.25 159 ILE A CA 1
ATOM 1286 C C . ILE A 1 159 ? -1.006 -17.094 -25.203 1 83.25 159 ILE A C 1
ATOM 1288 O O . ILE A 1 159 ? -1.071 -15.922 -24.828 1 83.25 159 ILE A O 1
ATOM 1292 N N . ILE A 1 160 ? -1.531 -17.344 -26.312 1 86.88 160 ILE A N 1
ATOM 1293 C CA . ILE A 1 160 ? -1.916 -16.406 -27.359 1 86.88 160 ILE A CA 1
ATOM 1294 C C . ILE A 1 160 ? -2.992 -15.461 -26.844 1 86.88 160 ILE A C 1
ATOM 1296 O O . ILE A 1 160 ? -2.932 -14.258 -27.078 1 86.88 160 ILE A O 1
ATOM 1300 N N . PRO A 1 161 ? -3.943 -15.945 -26.016 1 86.12 161 PRO A N 1
ATOM 1301 C CA . PRO A 1 161 ? -4.984 -15.023 -25.547 1 86.12 161 PRO A CA 1
ATOM 1302 C C . PRO A 1 161 ? -4.422 -13.867 -24.734 1 86.12 161 PRO A C 1
ATOM 1304 O O . PRO A 1 161 ? -4.949 -12.758 -24.781 1 86.12 161 PRO A O 1
ATOM 1307 N N . GLN A 1 162 ? -3.395 -14.102 -24.016 1 79.06 162 GLN A N 1
ATOM 1308 C CA . GLN A 1 162 ? -2.793 -13.055 -23.203 1 79.06 162 GLN A CA 1
ATOM 1309 C C . GLN A 1 162 ? -2.252 -11.922 -24.078 1 79.06 162 GLN A C 1
ATOM 1311 O O . GLN A 1 162 ? -2.301 -10.75 -23.688 1 79.06 162 GLN A O 1
ATOM 1316 N N . PHE A 1 163 ? -1.829 -12.203 -25.312 1 83.12 163 PHE A N 1
ATOM 1317 C CA . PHE A 1 163 ? -1.289 -11.211 -26.234 1 83.12 163 PHE A CA 1
ATOM 1318 C C . PHE A 1 163 ? -2.406 -10.547 -27.031 1 83.12 163 PHE A C 1
ATOM 1320 O O . PHE A 1 163 ? -2.373 -9.336 -27.266 1 83.12 163 PHE A O 1
ATOM 1327 N N . VAL A 1 164 ? -3.383 -11.281 -27.359 1 86.88 164 VAL A N 1
ATOM 1328 C CA . VAL A 1 164 ? -4.461 -10.797 -28.203 1 86.88 164 VAL A CA 1
ATOM 1329 C C . VAL A 1 164 ? -5.312 -9.789 -27.438 1 86.88 164 VAL A C 1
ATOM 1331 O O . VAL A 1 164 ? -5.73 -8.766 -27.984 1 86.88 164 VAL A O 1
ATOM 1334 N N . PHE A 1 165 ? -5.516 -10.039 -26.141 1 88.12 165 PHE A N 1
ATOM 1335 C CA . PHE A 1 165 ? -6.422 -9.203 -25.359 1 88.12 165 PHE A CA 1
ATOM 1336 C C . PHE A 1 165 ? -5.641 -8.188 -24.531 1 88.12 165 PHE A C 1
ATOM 1338 O O . PHE A 1 165 ? -6.195 -7.559 -23.625 1 88.12 165 PHE A O 1
ATOM 1345 N N . HIS A 1 166 ? -4.426 -8.133 -24.828 1 83.75 166 HIS A N 1
ATOM 1346 C CA . HIS A 1 166 ? -3.576 -7.23 -24.062 1 83.75 166 HIS A CA 1
ATOM 1347 C C . HIS A 1 166 ? -4.031 -5.785 -24.219 1 83.75 166 HIS A C 1
ATOM 1349 O O . HIS A 1 166 ? -4.133 -5.051 -23.219 1 83.75 166 HIS A O 1
ATOM 1355 N N . LYS A 1 167 ? -4.359 -5.309 -25.359 1 86.56 167 LYS A N 1
ATOM 1356 C CA . LYS A 1 167 ? -4.785 -3.939 -25.625 1 86.56 167 LYS A CA 1
ATOM 1357 C C . LYS A 1 167 ? -6.133 -3.643 -24.969 1 86.56 167 LYS A C 1
ATOM 1359 O O . LYS A 1 167 ? -6.34 -2.555 -24.438 1 86.56 167 LYS A O 1
ATOM 1364 N N . LEU A 1 168 ? -6.988 -4.617 -25.031 1 90.12 168 LEU A N 1
ATOM 1365 C CA . LEU A 1 168 ? -8.297 -4.453 -24.406 1 90.12 168 LEU A CA 1
ATOM 1366 C C . LEU A 1 168 ? -8.164 -4.312 -22.906 1 90.12 168 LEU A C 1
ATOM 1368 O O . LEU A 1 168 ? -8.789 -3.436 -22.297 1 90.12 168 LEU A O 1
ATOM 1372 N N . LEU A 1 169 ? -7.348 -5.102 -22.328 1 87.81 169 LEU A N 1
ATOM 1373 C CA . LEU A 1 169 ? -7.125 -5.066 -20.891 1 87.81 169 LEU A CA 1
ATOM 1374 C C . LEU A 1 169 ? -6.488 -3.744 -20.484 1 87.81 169 LEU A C 1
ATOM 1376 O O . LEU A 1 169 ? -6.871 -3.158 -19.469 1 87.81 169 LEU A O 1
ATOM 1380 N N . LYS A 1 170 ? -5.633 -3.342 -21.297 1 85.38 170 LYS A N 1
ATOM 1381 C CA . LYS A 1 170 ? -4.965 -2.072 -21.016 1 85.38 170 LYS A CA 1
ATOM 1382 C C . LYS A 1 170 ? -5.957 -0.912 -21.062 1 85.38 170 LYS A C 1
ATOM 1384 O O . LYS A 1 170 ? -5.984 -0.078 -20.156 1 85.38 170 LYS A O 1
ATOM 1389 N N . ARG A 1 171 ? -6.762 -0.832 -22.016 1 91.69 171 ARG A N 1
ATOM 1390 C CA . ARG A 1 171 ? -7.754 0.228 -22.172 1 91.69 171 ARG A CA 1
ATOM 1391 C C . ARG A 1 171 ? -8.75 0.216 -21.016 1 91.69 171 ARG A C 1
ATOM 1393 O O . ARG A 1 171 ? -9.062 1.264 -20.453 1 91.69 171 ARG A O 1
ATOM 1400 N N . ARG A 1 172 ? -9.25 -0.932 -20.703 1 91.69 172 ARG A N 1
ATOM 1401 C CA . ARG A 1 172 ? -10.219 -1.049 -19.609 1 91.69 172 ARG A CA 1
ATOM 1402 C C . ARG A 1 172 ? -9.57 -0.742 -18.266 1 91.69 172 ARG A C 1
ATOM 1404 O O . ARG A 1 172 ? -10.211 -0.193 -17.375 1 91.69 172 ARG A O 1
ATOM 1411 N N . GLY A 1 173 ? -8.352 -1.117 -18.156 1 89.88 173 GLY A N 1
ATOM 1412 C CA . GLY A 1 173 ? -7.609 -0.789 -16.953 1 89.88 173 GLY A CA 1
ATOM 1413 C C . GLY A 1 173 ? -7.43 0.704 -16.75 1 89.88 173 GLY A C 1
ATOM 1414 O O . GLY A 1 173 ? -7.586 1.208 -15.641 1 89.88 173 GLY A O 1
ATOM 1415 N N . GLU A 1 174 ? -7.133 1.388 -17.812 1 90.81 174 GLU A N 1
ATOM 1416 C CA . GLU A 1 174 ? -6.988 2.84 -17.75 1 90.81 174 GLU A CA 1
ATOM 1417 C C . GLU A 1 174 ? -8.312 3.516 -17.406 1 90.81 174 GLU A C 1
ATOM 1419 O O . GLU A 1 174 ? -8.344 4.457 -16.609 1 90.81 174 GLU A O 1
ATOM 1424 N N . LYS A 1 175 ? -9.312 3.045 -17.984 1 93.88 175 LYS A N 1
ATOM 1425 C CA . LYS A 1 175 ? -10.633 3.586 -17.688 1 93.88 175 LYS A CA 1
ATOM 1426 C C . LYS A 1 175 ? -11 3.355 -16.219 1 93.88 175 LYS A C 1
ATOM 1428 O O . LYS A 1 175 ? -11.547 4.246 -15.562 1 93.88 175 LYS A O 1
ATOM 1433 N N . LEU A 1 176 ? -10.711 2.182 -15.75 1 92.12 176 LEU A N 1
ATOM 1434 C CA . LEU A 1 176 ? -10.984 1.87 -14.352 1 92.12 176 LEU A CA 1
ATOM 1435 C C . LEU A 1 176 ? -10.18 2.779 -13.43 1 92.12 176 LEU A C 1
ATOM 1437 O O . LEU A 1 176 ? -10.703 3.264 -12.422 1 92.12 176 LEU A O 1
ATOM 1441 N N . SER A 1 177 ? -8.945 3.027 -13.766 1 89.81 177 SER A N 1
ATOM 1442 C CA . SER A 1 177 ? -8.086 3.887 -12.961 1 89.81 177 SER A CA 1
ATOM 1443 C C . SER A 1 177 ? -8.648 5.301 -12.859 1 89.81 177 SER A C 1
ATOM 1445 O O . SER A 1 177 ? -8.641 5.906 -11.789 1 89.81 177 SER A O 1
ATOM 1447 N N . LYS A 1 178 ? -9.156 5.844 -13.93 1 92.5 178 LYS A N 1
ATOM 1448 C CA . LYS A 1 178 ? -9.734 7.184 -13.953 1 92.5 178 LYS A CA 1
ATOM 1449 C C . LYS A 1 178 ? -10.992 7.254 -13.086 1 92.5 178 LYS A C 1
ATOM 1451 O O . LYS A 1 178 ? -11.148 8.18 -12.289 1 92.5 178 LYS A O 1
ATOM 1456 N N . VAL A 1 179 ? -11.883 6.285 -13.258 1 94.5 179 VAL A N 1
ATOM 1457 C CA . VAL A 1 179 ? -13.133 6.277 -12.5 1 94.5 179 VAL A CA 1
ATOM 1458 C C . VAL A 1 179 ? -12.836 6.082 -11.016 1 94.5 179 VAL A C 1
ATOM 1460 O O . VAL A 1 179 ? -13.531 6.637 -10.164 1 94.5 179 VAL A O 1
ATOM 1463 N N . ARG A 1 180 ? -11.844 5.336 -10.75 1 92.25 180 ARG A N 1
ATOM 1464 C CA . ARG A 1 180 ? -11.422 5.137 -9.367 1 92.25 180 ARG A CA 1
ATOM 1465 C C . ARG A 1 180 ? -10.945 6.445 -8.75 1 92.25 180 ARG A C 1
ATOM 1467 O O . ARG A 1 180 ? -11.25 6.742 -7.598 1 92.25 180 ARG A O 1
ATOM 1474 N N . GLU A 1 181 ? -10.195 7.133 -9.5 1 90.19 181 GLU A N 1
ATOM 1475 C CA . GLU A 1 181 ? -9.703 8.422 -9.039 1 90.19 181 GLU A CA 1
ATOM 1476 C C . GLU A 1 181 ? -10.852 9.383 -8.742 1 90.19 181 GLU A C 1
ATOM 1478 O O . GLU A 1 181 ? -10.836 10.078 -7.719 1 90.19 181 GLU A O 1
ATOM 1483 N N . ILE A 1 182 ? -11.781 9.438 -9.555 1 93.12 182 ILE A N 1
ATOM 1484 C CA . ILE A 1 182 ? -12.953 10.297 -9.391 1 93.12 182 ILE A CA 1
ATOM 1485 C C . ILE A 1 182 ? -13.734 9.859 -8.156 1 93.12 182 ILE A C 1
ATOM 1487 O O . ILE A 1 182 ? -14.148 10.695 -7.348 1 93.12 182 ILE A O 1
ATOM 1491 N N . SER A 1 183 ? -13.945 8.562 -8.031 1 94.94 183 SER A N 1
ATOM 1492 C CA . SER A 1 183 ? -14.672 8.039 -6.879 1 94.94 183 SER A CA 1
ATOM 1493 C C . SER A 1 183 ? -13.961 8.375 -5.57 1 94.94 183 SER A C 1
ATOM 1495 O O . SER A 1 183 ? -14.594 8.805 -4.605 1 94.94 183 SER A O 1
ATOM 1497 N N . LEU A 1 184 ? -12.711 8.25 -5.59 1 91.69 184 LEU A N 1
ATOM 1498 C CA . LEU A 1 184 ? -11.922 8.555 -4.406 1 91.69 184 LEU A CA 1
ATOM 1499 C C . LEU A 1 184 ? -12.039 10.039 -4.047 1 91.69 184 LEU A C 1
ATOM 1501 O O . LEU A 1 184 ? -12.211 10.383 -2.873 1 91.69 184 LEU A O 1
ATOM 1505 N N . ALA A 1 185 ? -11.914 10.867 -5 1 91.12 185 ALA A N 1
ATOM 1506 C CA . ALA A 1 185 ? -12.023 12.312 -4.789 1 91.12 185 ALA A CA 1
ATOM 1507 C C . ALA A 1 185 ? -13.383 12.672 -4.195 1 91.12 185 ALA A C 1
ATOM 1509 O O . ALA A 1 185 ? -13.469 13.484 -3.271 1 91.12 185 ALA A O 1
ATOM 1510 N N . ASN A 1 186 ? -14.406 12.078 -4.699 1 94.5 186 ASN A N 1
ATOM 1511 C CA . ASN A 1 186 ? -15.758 12.375 -4.23 1 94.5 186 ASN A CA 1
ATOM 1512 C C . ASN A 1 186 ? -15.984 11.852 -2.818 1 94.5 186 ASN A C 1
ATOM 1514 O O . ASN A 1 186 ? -16.672 12.484 -2.021 1 94.5 186 ASN A O 1
ATOM 1518 N N . ILE A 1 187 ? -15.453 10.719 -2.559 1 94.81 187 ILE A N 1
ATOM 1519 C CA . ILE A 1 187 ? -15.57 10.164 -1.216 1 94.81 187 ILE A CA 1
ATOM 1520 C C . ILE A 1 187 ? -14.852 11.07 -0.217 1 94.81 187 ILE A C 1
ATOM 1522 O O . ILE A 1 187 ? -15.383 11.367 0.855 1 94.81 187 ILE A O 1
ATOM 1526 N N . THR A 1 188 ? -13.688 11.492 -0.578 1 91.81 188 THR A N 1
ATOM 1527 C CA . THR A 1 188 ? -12.898 12.367 0.281 1 91.81 188 THR A CA 1
ATOM 1528 C C . THR A 1 188 ? -13.625 13.695 0.513 1 91.81 188 THR A C 1
ATOM 1530 O O . THR A 1 188 ? -13.68 14.188 1.642 1 91.81 188 THR A O 1
ATOM 1533 N N . ASP A 1 189 ? -14.195 14.227 -0.521 1 92.62 189 ASP A N 1
ATOM 1534 C CA . ASP A 1 189 ? -14.953 15.469 -0.417 1 92.62 189 ASP A CA 1
ATOM 1535 C C . ASP A 1 189 ? -16.188 15.281 0.474 1 92.62 189 ASP A C 1
ATOM 1537 O O . ASP A 1 189 ? -16.5 16.156 1.289 1 92.62 189 ASP A O 1
ATOM 1541 N N . PHE A 1 190 ? -16.844 14.203 0.298 1 94.88 190 PHE A N 1
ATOM 1542 C CA . PHE A 1 190 ? -18.031 13.898 1.075 1 94.88 190 PHE A CA 1
ATOM 1543 C C . PHE A 1 190 ? -17.719 13.844 2.564 1 94.88 190 PHE A C 1
ATOM 1545 O O . PHE A 1 190 ? -18.422 14.453 3.375 1 94.88 190 PHE A O 1
ATOM 1552 N N . SER A 1 191 ? -16.672 13.188 2.846 1 93.81 191 SER A N 1
ATOM 1553 C CA . SER A 1 191 ? -16.312 13.031 4.25 1 93.81 191 SER A CA 1
ATOM 1554 C C . SER A 1 191 ? -15.797 14.344 4.84 1 93.81 191 SER A C 1
ATOM 1556 O O . SER A 1 191 ? -16.156 14.703 5.965 1 93.81 191 SER A O 1
ATOM 1558 N N . ALA A 1 192 ? -15.055 15.07 4.09 1 90.69 192 ALA A N 1
ATOM 1559 C CA . ALA A 1 192 ? -14.492 16.344 4.57 1 90.69 192 ALA A CA 1
ATOM 1560 C C . ALA A 1 192 ? -15.578 17.406 4.684 1 90.69 192 ALA A C 1
ATOM 1562 O O . ALA A 1 192 ? -15.516 18.266 5.559 1 90.69 192 ALA A O 1
ATOM 1563 N N . GLY A 1 193 ? -16.516 17.359 3.807 1 93.12 193 GLY A N 1
ATOM 1564 C CA . GLY A 1 193 ? -17.547 18.375 3.762 1 93.12 193 GLY A CA 1
ATOM 1565 C C . GLY A 1 193 ? -18.859 17.922 4.398 1 93.12 193 GLY A C 1
ATOM 1566 O O . GLY A 1 193 ? -19.922 18.453 4.078 1 93.12 193 GLY A O 1
ATOM 1567 N N . ILE A 1 194 ? -18.797 17.016 5.273 1 93 194 ILE A N 1
ATOM 1568 C CA . ILE A 1 194 ? -20 16.406 5.832 1 93 194 ILE A CA 1
ATOM 1569 C C . ILE A 1 194 ? -20.812 17.469 6.578 1 93 194 ILE A C 1
ATOM 1571 O O . ILE A 1 194 ? -22.047 17.453 6.551 1 93 194 ILE A O 1
ATOM 1575 N N . ASP A 1 195 ? -20.188 18.391 7.27 1 89.88 195 ASP A N 1
ATOM 1576 C CA . ASP A 1 195 ? -20.875 19.438 8.023 1 89.88 195 ASP A CA 1
ATOM 1577 C C . ASP A 1 195 ? -21.688 20.344 7.086 1 89.88 195 ASP A C 1
ATOM 1579 O O . ASP A 1 195 ? -22.812 20.719 7.402 1 89.88 195 ASP A O 1
ATOM 1583 N N . THR A 1 196 ? -21.078 20.641 5.977 1 92.12 196 THR A N 1
ATOM 1584 C CA . THR A 1 196 ? -21.766 21.453 4.973 1 92.12 196 THR A CA 1
ATOM 1585 C C . THR A 1 196 ? -22.969 20.703 4.41 1 92.12 196 THR A C 1
ATOM 1587 O O . THR A 1 196 ? -24.031 21.297 4.223 1 92.12 196 THR A O 1
ATOM 1590 N N . ILE A 1 197 ? -22.859 19.469 4.223 1 94 197 ILE A N 1
ATOM 1591 C CA . ILE A 1 197 ? -23.922 18.656 3.646 1 94 197 ILE A CA 1
ATOM 1592 C C . ILE A 1 197 ? -25.094 18.562 4.625 1 94 197 ILE A C 1
ATOM 1594 O O . ILE A 1 197 ? -26.25 18.734 4.238 1 94 197 ILE A O 1
ATOM 1598 N N . VAL A 1 198 ? -24.797 18.359 5.836 1 91 198 VAL A N 1
ATOM 1599 C CA . VAL A 1 198 ? -25.812 18.203 6.863 1 91 198 VAL A CA 1
ATOM 1600 C C . VAL A 1 198 ? -26.484 19.547 7.129 1 91 198 VAL A C 1
ATOM 1602 O O . VAL A 1 198 ? -27.719 19.609 7.258 1 91 198 VAL A O 1
ATOM 1605 N N . SER A 1 199 ? -25.672 20.547 7.18 1 90.31 199 SER A N 1
ATOM 1606 C CA . SER A 1 199 ? -26.203 21.875 7.477 1 90.31 199 SER A CA 1
ATOM 1607 C C . SER A 1 199 ? -27.156 22.344 6.387 1 90.31 199 SER A C 1
ATOM 1609 O O . SER A 1 199 ? -28.094 23.109 6.652 1 90.31 199 SER A O 1
ATOM 1611 N N . ASN A 1 200 ? -26.969 21.812 5.227 1 91.75 200 ASN A N 1
ATOM 1612 C CA . ASN A 1 200 ? -27.828 22.203 4.109 1 91.75 200 ASN A CA 1
ATOM 1613 C C . ASN A 1 200 ? -28.922 21.156 3.848 1 91.75 200 ASN A C 1
ATOM 1615 O O . ASN A 1 200 ? -29.719 21.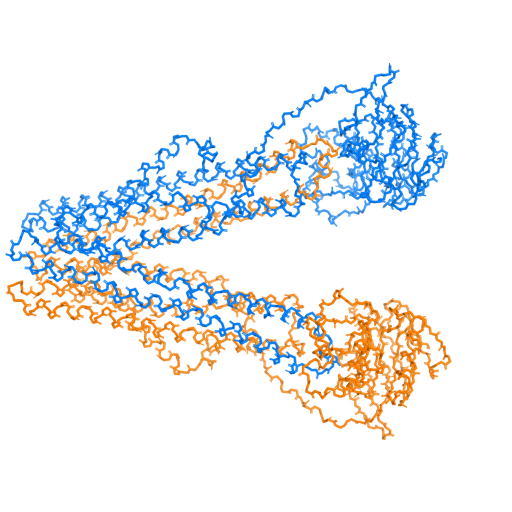312 2.922 1 91.75 200 ASN A O 1
ATOM 1619 N N . ARG A 1 201 ? -28.953 20.125 4.578 1 88.81 201 ARG A N 1
ATOM 1620 C CA . ARG A 1 201 ? -29.953 19.062 4.504 1 88.81 201 ARG A CA 1
ATOM 1621 C C . ARG A 1 201 ? -30.016 18.469 3.102 1 88.81 201 ARG A C 1
ATOM 1623 O O . ARG A 1 201 ? -31.094 18.344 2.525 1 88.81 201 ARG A O 1
ATOM 1630 N N . VAL A 1 202 ? -28.891 18.203 2.566 1 92.31 202 VAL A N 1
ATOM 1631 C CA . VAL A 1 202 ? -28.812 17.609 1.235 1 92.31 202 VAL A CA 1
ATOM 1632 C C . VAL A 1 202 ? -28.156 16.234 1.318 1 92.31 202 VAL A C 1
ATOM 1634 O O . VAL A 1 202 ? -27.453 15.82 0.398 1 92.31 202 VAL A O 1
ATOM 1637 N N . GLU A 1 203 ? -28.312 15.578 2.412 1 92 203 GLU A N 1
ATOM 1638 C CA . GLU A 1 203 ? -27.656 14.297 2.645 1 92 203 GLU A CA 1
ATOM 1639 C C . GLU A 1 203 ? -28.062 13.273 1.582 1 92 203 GLU A C 1
ATOM 1641 O O . GLU A 1 203 ? -27.203 12.578 1.026 1 92 203 GLU A O 1
ATOM 1646 N N . GLN A 1 204 ? -29.312 13.234 1.214 1 91.38 204 GLN A N 1
ATOM 1647 C CA . GLN A 1 204 ? -29.797 12.234 0.28 1 91.38 204 GLN A CA 1
ATOM 1648 C C . GLN A 1 204 ? -29.266 12.469 -1.126 1 91.38 204 GLN A C 1
ATOM 1650 O O . GLN A 1 204 ? -28.766 11.539 -1.771 1 91.38 204 GLN A O 1
ATOM 1655 N N . GLU A 1 205 ? -29.297 13.688 -1.5 1 93.19 205 GLU A N 1
ATOM 1656 C CA . GLU A 1 205 ? -28.844 14.031 -2.848 1 93.19 205 GLU A CA 1
ATOM 1657 C C . GLU A 1 205 ? -27.344 13.828 -2.996 1 93.19 205 GLU A C 1
ATOM 1659 O O . GLU A 1 205 ? -26.891 13.258 -3.988 1 93.19 205 GLU A O 1
ATOM 1664 N N . TYR A 1 206 ? -26.688 14.289 -2.008 1 94.38 206 TYR A N 1
ATOM 1665 C CA . TYR A 1 206 ? -25.234 14.172 -2.094 1 94.38 206 TYR A CA 1
ATOM 1666 C C . TYR A 1 206 ? -24.797 12.719 -1.959 1 94.38 206 TYR A C 1
ATOM 1668 O O . TYR A 1 206 ? -23.875 12.281 -2.645 1 94.38 206 TYR A O 1
ATOM 1676 N N . CYS A 1 207 ? -25.438 12 -1.118 1 94.81 207 CYS A N 1
ATOM 1677 C CA . CYS A 1 207 ? -25.141 10.57 -0.982 1 94.81 207 CYS A CA 1
ATOM 1678 C C . CYS A 1 207 ? -25.375 9.844 -2.297 1 94.81 207 CYS A C 1
ATOM 1680 O O . CYS A 1 207 ? -24.594 8.969 -2.676 1 94.81 207 CYS A O 1
ATOM 1682 N N . GLN A 1 208 ? -26.469 10.203 -2.955 1 95.12 208 GLN A N 1
ATOM 1683 C CA . GLN A 1 208 ? -26.766 9.57 -4.234 1 95.12 208 GLN A CA 1
ATOM 1684 C C . GLN A 1 208 ? -25.688 9.875 -5.266 1 95.12 208 GLN A C 1
ATOM 1686 O O . GLN A 1 208 ? -25.312 9.008 -6.055 1 95.12 208 GLN A O 1
ATOM 1691 N N . HIS A 1 209 ? -25.219 11.062 -5.203 1 95.06 209 HIS A N 1
ATOM 1692 C CA . HIS A 1 209 ? -24.156 11.445 -6.125 1 95.06 209 HIS A CA 1
ATOM 1693 C C . HIS A 1 209 ? -22.906 10.625 -5.887 1 95.06 209 HIS A C 1
ATOM 1695 O O . HIS A 1 209 ? -22.312 10.086 -6.828 1 95.06 209 HIS A O 1
ATOM 1701 N N . VAL A 1 210 ? -22.5 10.531 -4.637 1 96 210 VAL A N 1
ATOM 1702 C CA . VAL A 1 210 ? -21.312 9.766 -4.301 1 96 210 VAL A CA 1
ATOM 1703 C C . VAL A 1 210 ? -21.531 8.297 -4.629 1 96 210 VAL A C 1
ATOM 1705 O O . VAL A 1 210 ? -20.641 7.633 -5.164 1 96 210 VAL A O 1
ATOM 1708 N N . TYR A 1 211 ? -22.719 7.848 -4.359 1 96.19 211 TYR A N 1
ATOM 1709 C CA . TYR A 1 211 ? -23.078 6.469 -4.676 1 96.19 211 TYR A CA 1
ATOM 1710 C C . TYR A 1 211 ? -22.922 6.191 -6.168 1 96.19 211 TYR A C 1
ATOM 1712 O O . TYR A 1 211 ? -22.422 5.137 -6.559 1 96.19 211 TYR A O 1
ATOM 1720 N N . ASP A 1 212 ? -23.359 7.109 -6.949 1 96.44 212 ASP A N 1
ATOM 1721 C CA . ASP A 1 212 ? -23.281 6.938 -8.398 1 96.44 212 ASP A CA 1
ATOM 1722 C C . ASP A 1 212 ? -21.812 6.828 -8.844 1 96.44 212 ASP A C 1
ATOM 1724 O O . ASP A 1 212 ? -21.5 6.074 -9.773 1 96.44 212 ASP A O 1
ATOM 1728 N N . THR A 1 213 ? -21 7.574 -8.242 1 95.88 213 THR A N 1
ATOM 1729 C CA . THR A 1 213 ? -19.578 7.504 -8.594 1 95.88 213 THR A CA 1
ATOM 1730 C C . THR A 1 213 ? -18.984 6.164 -8.164 1 95.88 213 THR A C 1
ATOM 1732 O O . THR A 1 213 ? -18.141 5.605 -8.859 1 95.88 213 THR A O 1
ATOM 1735 N N . ILE A 1 214 ? -19.391 5.656 -7.039 1 96.19 214 ILE A N 1
ATOM 1736 C CA . ILE A 1 214 ? -18.938 4.352 -6.57 1 96.19 214 ILE A CA 1
ATOM 1737 C C . ILE A 1 214 ? -19.469 3.258 -7.492 1 96.19 214 ILE A C 1
ATOM 1739 O O . ILE A 1 214 ? -18.75 2.305 -7.809 1 96.19 214 ILE A O 1
ATOM 1743 N N . ASP A 1 215 ? -20.703 3.441 -7.918 1 96.62 215 ASP A N 1
ATOM 1744 C CA . ASP A 1 215 ? -21.312 2.488 -8.844 1 96.62 215 ASP A CA 1
ATOM 1745 C C . ASP A 1 215 ? -20.531 2.439 -10.164 1 96.62 215 ASP A C 1
ATOM 1747 O O . ASP A 1 215 ? -20.312 1.362 -10.727 1 96.62 215 ASP A O 1
ATOM 1751 N N . LYS A 1 216 ? -20.188 3.609 -10.633 1 96.5 216 LYS A N 1
ATOM 1752 C CA . LYS A 1 216 ? -19.391 3.668 -11.859 1 96.5 216 LYS A CA 1
ATOM 1753 C C . LYS A 1 216 ? -18.047 2.967 -11.68 1 96.5 216 LYS A C 1
ATOM 1755 O O . LYS A 1 216 ? -17.578 2.268 -12.586 1 96.5 216 LYS A O 1
ATOM 1760 N N . MET A 1 217 ? -17.422 3.113 -10.578 1 95.69 217 MET A N 1
ATOM 1761 C CA . MET A 1 217 ? -16.156 2.457 -10.273 1 95.69 217 MET A CA 1
ATOM 1762 C C . MET A 1 217 ? -16.328 0.942 -10.211 1 95.69 217 MET A C 1
ATOM 1764 O O . MET A 1 217 ? -15.555 0.198 -10.812 1 95.69 217 MET A O 1
ATOM 1768 N N . GLU A 1 218 ? -17.406 0.53 -9.508 1 94.88 218 GLU A N 1
ATOM 1769 C CA . GLU A 1 218 ? -17.656 -0.902 -9.406 1 94.88 218 GLU A CA 1
ATOM 1770 C C . GLU A 1 218 ? -18 -1.505 -10.766 1 94.88 218 GLU A C 1
ATOM 1772 O O . GLU A 1 218 ? -17.609 -2.635 -11.062 1 94.88 218 GLU A O 1
ATOM 1777 N N . SER A 1 219 ? -18.734 -0.748 -11.555 1 95.94 219 SER A N 1
ATOM 1778 C CA . SER A 1 219 ? -19.047 -1.213 -12.898 1 95.94 219 SER A CA 1
ATOM 1779 C C . SER A 1 219 ? -17.797 -1.285 -13.773 1 95.94 219 SER A C 1
ATOM 1781 O O . SER A 1 219 ? -17.656 -2.191 -14.594 1 95.94 219 SER A O 1
ATOM 1783 N N . GLY A 1 220 ? -16.953 -0.295 -13.609 1 94.19 220 GLY A N 1
ATOM 1784 C CA . GLY A 1 220 ? -15.664 -0.356 -14.289 1 94.19 220 GLY A CA 1
ATOM 1785 C C . GLY A 1 220 ? -14.836 -1.556 -13.883 1 94.19 220 GLY A C 1
ATOM 1786 O O . GLY A 1 220 ? -14.219 -2.209 -14.727 1 94.19 220 GLY A O 1
ATOM 1787 N N . GLN A 1 221 ? -14.82 -1.88 -12.656 1 92.62 221 GLN A N 1
ATOM 1788 C CA . GLN A 1 221 ? -14.125 -3.055 -12.148 1 92.62 221 GLN A CA 1
ATOM 1789 C C . GLN A 1 221 ? -14.711 -4.34 -12.727 1 92.62 221 GLN A C 1
ATOM 1791 O O . GLN A 1 221 ? -13.977 -5.25 -13.109 1 92.62 221 GLN A O 1
ATOM 1796 N N . TYR A 1 222 ? -16.016 -4.344 -12.734 1 93.62 222 TYR A N 1
ATOM 1797 C CA . TYR A 1 222 ? -16.719 -5.496 -13.289 1 93.62 222 TYR A CA 1
ATOM 1798 C C . TYR A 1 222 ? -16.312 -5.715 -14.75 1 93.62 222 TYR A C 1
ATOM 1800 O O . TYR A 1 222 ? -16.016 -6.84 -15.156 1 93.62 222 TYR A O 1
ATOM 1808 N N . ARG A 1 223 ? -16.25 -4.676 -15.516 1 93.12 223 ARG A N 1
ATOM 1809 C CA . ARG A 1 223 ? -15.891 -4.777 -16.922 1 93.12 223 ARG A CA 1
ATOM 1810 C C . ARG A 1 223 ? -14.43 -5.191 -17.094 1 93.12 223 ARG A C 1
ATOM 1812 O O . ARG A 1 223 ? -14.109 -5.988 -17.984 1 93.12 223 ARG A O 1
ATOM 1819 N N . TYR A 1 224 ? -13.586 -4.723 -16.297 1 91.56 224 TYR A N 1
ATOM 1820 C CA . TYR A 1 224 ? -12.172 -5.07 -16.344 1 91.56 224 TYR A CA 1
ATOM 1821 C C . TYR A 1 224 ? -11.961 -6.547 -16.031 1 91.56 224 TYR A C 1
ATOM 1823 O O . TYR A 1 224 ? -11.297 -7.258 -16.781 1 91.56 224 TYR A O 1
ATOM 1831 N N . TYR A 1 225 ? -12.609 -7.047 -15.016 1 89.5 225 TYR A N 1
ATOM 1832 C CA . TYR A 1 225 ? -12.398 -8.422 -14.594 1 89.5 225 TYR A CA 1
ATOM 1833 C C . TYR A 1 225 ? -13.094 -9.398 -15.539 1 89.5 225 TYR A C 1
ATOM 1835 O O . TYR A 1 225 ? -12.617 -10.516 -15.758 1 89.5 225 TYR A O 1
ATOM 1843 N N . THR A 1 226 ? -14.188 -8.906 -16.125 1 91 226 THR A N 1
ATOM 1844 C CA . THR A 1 226 ? -14.844 -9.734 -17.141 1 91 226 THR A CA 1
ATOM 1845 C C . THR A 1 226 ? -13.961 -9.875 -18.375 1 91 226 THR A C 1
ATOM 1847 O O . THR A 1 226 ? -13.922 -10.945 -19 1 91 226 THR A O 1
ATOM 1850 N N . SER A 1 227 ? -13.281 -8.805 -18.719 1 91.25 227 SER A N 1
ATOM 1851 C CA . SER A 1 227 ? -12.328 -8.898 -19.812 1 91.25 227 SER A CA 1
ATOM 1852 C C . SER A 1 227 ? -11.172 -9.836 -19.484 1 91.25 227 SER A C 1
ATOM 1854 O O . SER A 1 227 ? -10.734 -10.617 -20.328 1 91.25 227 SER A O 1
ATOM 1856 N N . HIS A 1 228 ? -10.711 -9.766 -18.266 1 86.94 228 HIS A N 1
ATOM 1857 C CA . HIS A 1 228 ? -9.68 -10.688 -17.797 1 86.94 228 HIS A CA 1
ATOM 1858 C C . HIS A 1 228 ? -10.172 -12.133 -17.844 1 86.94 228 HIS A C 1
ATOM 1860 O O . HIS A 1 228 ? -9.414 -13.039 -18.203 1 86.94 228 HIS A O 1
ATOM 1866 N N . ASN A 1 229 ? -11.414 -12.297 -17.5 1 90.06 229 ASN A N 1
ATOM 1867 C CA . ASN A 1 229 ? -12.031 -13.617 -17.531 1 90.06 229 ASN A CA 1
ATOM 1868 C C . ASN A 1 229 ? -12.133 -14.156 -18.953 1 90.06 229 ASN A C 1
ATOM 1870 O O . ASN A 1 229 ? -12.07 -15.367 -19.172 1 90.06 229 ASN A O 1
ATOM 1874 N N . LEU A 1 230 ? -12.32 -13.289 -19.859 1 90.06 230 LEU A N 1
ATOM 1875 C CA . LEU A 1 230 ? -12.375 -13.695 -21.266 1 90.06 230 LEU A CA 1
ATOM 1876 C C . LEU A 1 230 ? -11.039 -14.258 -21.719 1 90.06 230 LEU A C 1
ATOM 1878 O O . LEU A 1 230 ? -10.992 -15.227 -22.484 1 90.06 230 LEU A O 1
ATOM 1882 N N . VAL A 1 231 ? -9.984 -13.68 -21.297 1 86.19 231 VAL A N 1
ATOM 1883 C CA . VAL A 1 231 ? -8.641 -14.172 -21.609 1 86.19 231 VAL A CA 1
ATOM 1884 C C . VAL A 1 231 ? -8.469 -15.578 -21.047 1 86.19 231 VAL A C 1
ATOM 1886 O O . VAL A 1 231 ? -7.996 -16.484 -21.75 1 86.19 231 VAL A O 1
ATOM 1889 N N . MET A 1 232 ? -8.898 -15.797 -19.797 1 84.06 232 MET A N 1
ATOM 1890 C CA . MET A 1 232 ? -8.781 -17.109 -19.156 1 84.06 232 MET A CA 1
ATOM 1891 C C . MET A 1 232 ? -9.664 -18.141 -19.844 1 84.06 232 MET A C 1
ATOM 1893 O O . MET A 1 232 ? -9.289 -19.297 -19.953 1 84.06 232 MET A O 1
ATOM 1897 N N . PHE A 1 233 ? -10.797 -17.641 -20.281 1 89.75 233 PHE A N 1
ATOM 1898 C CA . PHE A 1 233 ? -11.719 -18.531 -20.984 1 89.75 233 PHE A CA 1
ATOM 1899 C C . PHE A 1 233 ? -11.07 -19.094 -22.25 1 89.75 233 PHE A C 1
ATOM 1901 O O . PHE A 1 233 ? -11.078 -20.312 -22.469 1 89.75 233 PHE A O 1
ATOM 1908 N N . TRP A 1 234 ? -10.461 -18.297 -22.984 1 89.94 234 TRP A N 1
ATOM 1909 C CA . TRP A 1 234 ? -9.891 -18.719 -24.266 1 89.94 234 TRP A CA 1
ATOM 1910 C C . TRP A 1 234 ? -8.664 -19.594 -24.047 1 89.94 234 TRP A C 1
ATOM 1912 O O . TRP A 1 234 ? -8.289 -20.359 -24.938 1 89.94 234 TRP A O 1
ATOM 1922 N N . THR A 1 235 ? -8.055 -19.516 -22.938 1 83.44 235 THR A N 1
ATOM 1923 C CA . THR A 1 235 ? -6.934 -20.391 -22.641 1 83.44 235 THR A CA 1
ATOM 1924 C C . THR A 1 235 ? -7.391 -21.859 -22.562 1 83.44 235 THR A C 1
ATOM 1926 O O . THR A 1 235 ? -6.637 -22.766 -22.922 1 83.44 235 THR A O 1
ATOM 1929 N N . GLY A 1 236 ? -8.664 -22.094 -22.188 1 83.75 236 GLY A N 1
ATOM 1930 C CA . GLY A 1 236 ? -9.195 -23.438 -22.062 1 83.75 236 GLY A CA 1
ATOM 1931 C C . GLY A 1 236 ? -9.273 -24.172 -23.391 1 83.75 236 GLY A C 1
ATOM 1932 O O . GLY A 1 236 ? -8.586 -25.172 -23.594 1 83.75 236 GLY A O 1
ATOM 1933 N N . PRO A 1 237 ? -10.031 -23.641 -24.344 1 88.06 237 PRO A N 1
ATOM 1934 C CA . PRO A 1 237 ? -10.125 -24.266 -25.656 1 88.06 237 PRO A CA 1
ATOM 1935 C C . PRO A 1 237 ? -8.773 -24.406 -26.344 1 88.06 237 PRO A C 1
ATOM 1937 O O . PRO A 1 237 ? -8.508 -25.406 -27 1 88.06 237 PRO A O 1
ATOM 1940 N N . LEU A 1 238 ? -7.957 -23.469 -26.156 1 89.56 238 LEU A N 1
ATOM 1941 C CA . LEU A 1 238 ? -6.645 -23.531 -26.797 1 89.56 238 LEU A CA 1
ATOM 1942 C C . LEU A 1 238 ? -5.758 -24.578 -26.125 1 89.56 238 LEU A C 1
ATOM 1944 O O . LEU A 1 238 ? -4.957 -25.234 -26.797 1 89.56 238 LEU A O 1
ATOM 1948 N N . LYS A 1 239 ? -5.891 -24.656 -24.812 1 86.25 239 LYS A N 1
ATOM 1949 C CA . LYS A 1 239 ? -5.203 -25.734 -24.109 1 86.25 239 LYS A CA 1
ATOM 1950 C C . LYS A 1 239 ? -5.688 -27.109 -24.594 1 86.25 239 LYS A C 1
ATOM 1952 O O . LYS A 1 239 ? -4.887 -28.016 -24.797 1 86.25 239 LYS A O 1
ATOM 1957 N N . GLY A 1 240 ? -7.047 -27.188 -24.781 1 88.38 240 GLY A N 1
ATOM 1958 C CA . GLY A 1 240 ? -7.605 -28.422 -25.312 1 88.38 240 GLY A CA 1
ATOM 1959 C C . GLY A 1 240 ? -7.07 -28.781 -26.688 1 88.38 240 GLY A C 1
ATOM 1960 O O . GLY A 1 240 ? -6.617 -29.891 -26.922 1 88.38 240 GLY A O 1
ATOM 1961 N N . LEU A 1 241 ? -6.988 -27.812 -27.516 1 91.62 241 LEU A N 1
ATOM 1962 C CA . LEU A 1 241 ? -6.496 -28.031 -28.875 1 91.62 241 LEU A CA 1
ATOM 1963 C C . LEU A 1 241 ? -4.996 -28.328 -28.875 1 91.62 241 LEU A C 1
ATOM 1965 O O . LEU A 1 241 ? -4.52 -29.172 -29.641 1 91.62 241 LEU A O 1
ATOM 1969 N N . GLY A 1 242 ? -4.348 -27.625 -28.016 1 91.38 242 GLY A N 1
ATOM 1970 C CA . GLY A 1 242 ? -2.902 -27.75 -27.969 1 91.38 242 GLY A CA 1
ATOM 1971 C C . GLY A 1 242 ? -2.441 -29.062 -27.344 1 91.38 242 GLY A C 1
ATOM 1972 O O . GLY A 1 242 ? -1.345 -29.531 -27.641 1 91.38 242 GLY A O 1
ATOM 1973 N N . LEU A 1 243 ? -3.18 -29.641 -26.5 1 92 243 LEU A N 1
ATOM 1974 C CA . LEU A 1 243 ? -2.789 -30.875 -25.844 1 92 243 LEU A CA 1
ATOM 1975 C C . LEU A 1 243 ? -3.424 -32.094 -26.516 1 92 243 LEU A C 1
ATOM 1977 O O . LEU A 1 243 ? -2.734 -33.062 -26.828 1 92 243 LEU A O 1
ATOM 1981 N N . VAL A 1 244 ? -4.75 -32 -26.812 1 92.81 244 VAL A N 1
ATOM 1982 C CA . VAL A 1 244 ? -5.492 -33.156 -27.344 1 92.81 244 VAL A CA 1
ATOM 1983 C C . VAL A 1 244 ? -5.164 -33.312 -28.828 1 92.81 244 VAL A C 1
ATOM 1985 O O . VAL A 1 244 ? -5.039 -34.469 -29.297 1 92.81 244 VAL A O 1
ATOM 1988 N N . GLY A 1 245 ? -5.016 -32.219 -29.531 1 92.94 245 GLY A N 1
ATOM 1989 C CA . GLY A 1 245 ? -4.695 -32.312 -30.953 1 92.94 245 GLY A CA 1
ATOM 1990 C C . GLY A 1 245 ? -3.465 -33.156 -31.234 1 92.94 245 GLY A C 1
ATOM 1991 O O . GLY A 1 245 ? -3.555 -34.188 -31.891 1 92.94 245 GLY A O 1
ATOM 1992 N N . PRO A 1 246 ? -2.326 -32.688 -30.719 1 93.81 246 PRO A N 1
ATOM 1993 C CA . PRO A 1 246 ? -1.107 -33.5 -30.922 1 93.81 246 PRO A CA 1
ATOM 1994 C C . PRO A 1 246 ? -1.209 -34.906 -30.344 1 93.81 246 PRO A C 1
ATOM 1996 O O . PRO A 1 246 ? -0.615 -35.844 -30.891 1 93.81 246 PRO A O 1
ATOM 1999 N N . PHE A 1 247 ? -1.925 -35.062 -29.25 1 94.06 247 PHE A N 1
ATOM 2000 C CA . PHE A 1 247 ? -2.088 -36.375 -28.641 1 94.06 247 PHE A CA 1
ATOM 2001 C C . PHE A 1 247 ? -2.805 -37.344 -29.594 1 94.06 247 PHE A C 1
ATOM 2003 O O . PHE A 1 247 ? -2.395 -38.5 -29.75 1 94.06 247 PHE A O 1
ATOM 2010 N N . VAL A 1 248 ? -3.871 -36.875 -30.281 1 93.69 248 VAL A N 1
ATOM 2011 C CA . VAL A 1 248 ? -4.645 -37.688 -31.234 1 93.69 248 VAL A CA 1
ATOM 2012 C C . VAL A 1 248 ? -3.779 -38.031 -32.438 1 93.69 248 VAL A C 1
ATOM 2014 O O . VAL A 1 248 ? -3.762 -39.188 -32.875 1 93.69 248 VAL A O 1
ATOM 2017 N N . ILE A 1 249 ? -3.082 -37.062 -32.906 1 93.19 249 ILE A N 1
ATOM 2018 C CA . ILE A 1 249 ? -2.197 -37.312 -34.031 1 93.19 249 ILE A CA 1
ATOM 2019 C C . ILE A 1 249 ? -1.115 -38.312 -33.625 1 93.19 249 ILE A C 1
ATOM 2021 O O . ILE A 1 249 ? -0.753 -39.188 -34.438 1 93.19 249 ILE A O 1
ATOM 2025 N N . GLY A 1 250 ? -0.593 -38.125 -32.406 1 93.25 250 GLY A N 1
ATOM 2026 C CA . GLY A 1 250 ? 0.375 -39.094 -31.922 1 93.25 250 GLY A CA 1
ATOM 2027 C C . GLY A 1 250 ? -0.18 -40.5 -31.828 1 93.25 250 GLY A C 1
ATOM 2028 O O . GLY A 1 250 ? 0.518 -41.469 -32.125 1 93.25 250 GLY A O 1
ATOM 2029 N N . MET A 1 251 ? -1.412 -40.656 -31.438 1 92.5 251 MET A N 1
ATOM 2030 C CA . MET A 1 251 ? -2.051 -41.969 -31.312 1 92.5 251 MET A CA 1
ATOM 2031 C C . MET A 1 251 ? -2.184 -42.625 -32.688 1 92.5 251 MET A C 1
ATOM 2033 O O . MET A 1 251 ? -1.992 -43.844 -32.812 1 92.5 251 MET A O 1
ATOM 2037 N N . VAL A 1 252 ? -2.506 -41.875 -33.688 1 90.75 252 VAL A N 1
ATOM 2038 C CA . VAL A 1 252 ? -2.629 -42.406 -35.062 1 90.75 252 VAL A CA 1
ATOM 2039 C C . VAL A 1 252 ? -1.261 -42.844 -35.562 1 90.75 252 VAL A C 1
ATOM 2041 O O . VAL A 1 252 ? -1.146 -43.875 -36.25 1 90.75 252 VAL A O 1
ATOM 2044 N N . MET A 1 253 ? -0.263 -42.156 -35.156 1 91.25 253 MET A N 1
ATOM 2045 C CA . MET A 1 253 ? 1.09 -42.438 -35.625 1 91.25 253 MET A CA 1
ATOM 2046 C C . MET A 1 253 ? 1.702 -43.594 -34.844 1 91.25 253 MET A C 1
ATOM 2048 O O . MET A 1 253 ? 2.727 -44.156 -35.281 1 91.25 253 MET A O 1
ATOM 2052 N N . MET A 1 254 ? 1.14 -43.969 -33.781 1 89.12 254 MET A N 1
ATOM 2053 C CA . MET A 1 254 ? 1.666 -45.062 -32.969 1 89.12 254 MET A CA 1
ATOM 2054 C C . MET A 1 254 ? 1.666 -46.375 -33.75 1 89.12 254 MET A C 1
ATOM 2056 O O . MET A 1 254 ? 2.5 -47.25 -33.531 1 89.12 254 MET A O 1
ATOM 2060 N N . SER A 1 255 ? 0.7 -46.562 -34.656 1 82.75 255 SER A N 1
ATOM 2061 C CA . SER A 1 255 ? 0.612 -47.781 -35.469 1 82.75 255 SER A CA 1
ATOM 2062 C C . SER A 1 255 ? 1.759 -47.844 -36.469 1 82.75 255 SER A C 1
ATOM 2064 O O . SER A 1 255 ? 2.152 -48.938 -36.875 1 82.75 255 SER A O 1
ATOM 2066 N N . THR A 1 256 ? 2.299 -46.688 -36.812 1 83.62 256 THR A N 1
ATOM 2067 C CA . THR A 1 256 ? 3.316 -46.688 -37.875 1 83.62 256 THR A CA 1
ATOM 2068 C C . THR A 1 256 ? 4.695 -46.406 -37.281 1 83.62 256 THR A C 1
ATOM 2070 O O . THR A 1 256 ? 5.715 -46.688 -37.906 1 83.62 256 THR A O 1
ATOM 2073 N N . THR A 1 257 ? 4.711 -45.812 -36.156 1 81.69 257 THR A N 1
ATOM 2074 C CA . THR A 1 257 ? 5.984 -45.406 -35.562 1 81.69 257 THR A CA 1
ATOM 2075 C C . THR A 1 257 ? 6.238 -46.188 -34.281 1 81.69 257 THR A C 1
ATOM 2077 O O . THR A 1 257 ? 5.406 -47 -33.875 1 81.69 257 THR A O 1
ATOM 2080 N N . HIS A 1 258 ? 7.426 -45.969 -33.688 1 83.5 258 HIS A N 1
ATOM 2081 C CA . HIS A 1 258 ? 7.832 -46.625 -32.469 1 83.5 258 HIS A CA 1
ATOM 2082 C C . HIS A 1 258 ? 7.359 -45.875 -31.234 1 83.5 258 HIS A C 1
ATOM 2084 O O . HIS A 1 258 ? 7.879 -46.062 -30.141 1 83.5 258 HIS A O 1
ATOM 2090 N N . LEU A 1 259 ? 6.34 -45.094 -31.406 1 88.38 259 LEU A N 1
ATOM 2091 C CA . LEU A 1 259 ? 5.848 -44.344 -30.266 1 88.38 259 LEU A CA 1
ATOM 2092 C C . LEU A 1 259 ? 4.914 -45.188 -29.406 1 88.38 259 LEU A C 1
ATOM 2094 O O . LEU A 1 259 ? 4.039 -45.875 -29.922 1 88.38 259 LEU A O 1
ATOM 2098 N N . SER A 1 260 ? 5.215 -45.188 -28.141 1 89.88 260 SER A N 1
ATOM 2099 C CA . SER A 1 260 ? 4.34 -45.906 -27.203 1 89.88 260 SER A CA 1
ATOM 2100 C C . SER A 1 260 ? 3.348 -44.938 -26.562 1 89.88 260 SER A C 1
ATOM 2102 O O . SER A 1 260 ? 3.5 -43.719 -26.672 1 89.88 260 SER A O 1
ATOM 2104 N N . LEU A 1 261 ? 2.314 -45.469 -26 1 90.88 261 LEU A N 1
ATOM 2105 C CA . LEU A 1 261 ? 1.3 -44.656 -25.328 1 90.88 261 LEU A CA 1
ATOM 2106 C C . LEU A 1 261 ? 1.896 -43.938 -24.141 1 90.88 261 LEU A C 1
ATOM 2108 O O . LEU A 1 261 ? 1.547 -42.781 -23.891 1 90.88 261 LEU A O 1
ATOM 2112 N N . THR A 1 262 ? 2.795 -44.562 -23.469 1 90.88 262 THR A N 1
ATOM 2113 C CA . THR A 1 262 ? 3.426 -43.969 -22.297 1 90.88 262 THR A CA 1
ATOM 2114 C C . THR A 1 262 ? 4.281 -42.75 -22.719 1 90.88 262 THR A C 1
ATOM 2116 O O . THR A 1 262 ? 4.293 -41.75 -22.031 1 90.88 262 THR A O 1
ATOM 2119 N N . VAL A 1 263 ? 4.938 -42.875 -23.828 1 92.81 263 VAL A N 1
ATOM 2120 C CA . VAL A 1 263 ? 5.75 -41.781 -24.328 1 92.81 263 VAL A CA 1
ATOM 2121 C C . VAL A 1 263 ? 4.852 -40.625 -24.734 1 92.81 263 VAL A C 1
ATOM 2123 O O . VAL A 1 263 ? 5.184 -39.469 -24.484 1 92.81 263 VAL A O 1
ATOM 2126 N N . LEU A 1 264 ? 3.734 -40.938 -25.312 1 93.31 264 LEU A N 1
ATOM 2127 C CA . LEU A 1 264 ? 2.789 -39.906 -25.719 1 93.31 264 LEU A CA 1
ATOM 2128 C C . LEU A 1 264 ? 2.242 -39.156 -24.5 1 93.31 264 LEU A C 1
ATOM 2130 O O . LEU A 1 264 ? 2.115 -37.938 -24.531 1 93.31 264 LEU A O 1
ATOM 2134 N N . ILE A 1 265 ? 1.923 -39.906 -23.453 1 93.19 265 ILE A N 1
ATOM 2135 C CA . ILE A 1 265 ? 1.427 -39.281 -22.234 1 93.19 265 ILE A CA 1
ATOM 2136 C C . ILE A 1 265 ? 2.52 -38.406 -21.609 1 93.19 265 ILE A C 1
ATOM 2138 O O . ILE A 1 265 ? 2.248 -37.312 -21.109 1 93.19 265 ILE A O 1
ATOM 2142 N N . ALA A 1 266 ? 3.729 -38.906 -21.625 1 93.25 266 ALA A N 1
ATOM 2143 C CA . ALA A 1 266 ? 4.859 -38.125 -21.125 1 93.25 266 ALA A CA 1
ATOM 2144 C C . ALA A 1 266 ? 5.039 -36.844 -21.891 1 93.25 266 ALA A C 1
ATOM 2146 O O . ALA A 1 266 ? 5.305 -35.781 -21.312 1 93.25 266 ALA A O 1
ATOM 2147 N N . MET A 1 267 ? 4.867 -36.906 -23.188 1 93.38 267 MET A N 1
ATOM 2148 C CA . MET A 1 267 ? 4.98 -35.688 -24.016 1 93.38 267 MET A CA 1
ATOM 2149 C C . MET A 1 267 ? 3.865 -34.719 -23.703 1 93.38 267 MET A C 1
ATOM 2151 O O . MET A 1 267 ? 4.09 -33.5 -23.703 1 93.38 267 MET A O 1
ATOM 2155 N N . MET A 1 268 ? 2.756 -35.219 -23.453 1 92.19 268 MET A N 1
ATOM 2156 C CA . MET A 1 268 ? 1.626 -34.344 -23.094 1 92.19 268 MET A CA 1
ATOM 2157 C C . MET A 1 268 ? 1.892 -33.594 -21.797 1 92.19 268 MET A C 1
ATOM 2159 O O . MET A 1 268 ? 1.651 -32.406 -21.703 1 92.19 268 MET A O 1
ATOM 2163 N N . THR A 1 269 ? 2.395 -34.281 -20.797 1 89.56 269 THR A N 1
ATOM 2164 C CA . THR A 1 269 ? 2.682 -33.688 -19.516 1 89.56 269 THR A CA 1
ATOM 2165 C C . THR A 1 269 ? 3.799 -32.656 -19.641 1 89.56 269 THR A C 1
ATOM 2167 O O . THR A 1 269 ? 3.762 -31.609 -18.984 1 89.56 269 THR A O 1
ATOM 2170 N N . ALA A 1 270 ? 4.754 -32.938 -20.406 1 91 270 ALA A N 1
ATOM 2171 C CA . ALA A 1 270 ? 5.84 -31.984 -20.656 1 91 270 ALA A CA 1
ATOM 2172 C C . ALA A 1 270 ? 5.316 -30.703 -21.312 1 91 270 ALA A C 1
ATOM 2174 O O . ALA A 1 270 ? 5.754 -29.609 -20.969 1 91 270 ALA A O 1
ATOM 2175 N N . SER A 1 271 ? 4.426 -30.906 -22.219 1 89.94 271 SER A N 1
ATOM 2176 C CA . SER A 1 271 ? 3.84 -29.766 -22.922 1 89.94 271 SER A CA 1
ATOM 2177 C C . SER A 1 271 ? 3.045 -28.875 -21.953 1 89.94 271 SER A C 1
ATOM 2179 O O . SER A 1 271 ? 3.059 -27.656 -22.078 1 89.94 271 SER A O 1
ATOM 2181 N N . MET A 1 272 ? 2.396 -29.516 -21.016 1 85.62 272 MET A N 1
ATOM 2182 C CA . MET A 1 272 ? 1.625 -28.781 -20.016 1 85.62 272 MET A CA 1
ATOM 2183 C C . MET A 1 272 ? 2.535 -27.922 -19.156 1 85.62 272 MET A C 1
ATOM 2185 O O . MET A 1 272 ? 2.119 -26.859 -18.672 1 85.62 272 MET A O 1
ATOM 2189 N N . ASN A 1 273 ? 3.701 -28.328 -18.906 1 84.69 273 ASN A N 1
ATOM 2190 C CA . ASN A 1 273 ? 4.637 -27.625 -18.047 1 84.69 273 ASN A CA 1
ATOM 2191 C C . ASN A 1 273 ? 5.273 -26.438 -18.781 1 84.69 273 ASN A C 1
ATOM 2193 O O . ASN A 1 273 ? 5.965 -25.625 -18.156 1 84.69 273 ASN A O 1
ATOM 2197 N N . LEU A 1 274 ? 5.016 -26.266 -20.062 1 84.94 274 LEU A N 1
ATOM 2198 C CA . LEU A 1 274 ? 5.539 -25.141 -20.844 1 84.94 274 LEU A CA 1
ATOM 2199 C C . LEU A 1 274 ? 4.723 -23.891 -20.594 1 84.94 274 LEU A C 1
ATOM 2201 O O . LEU A 1 274 ? 5.23 -22.766 -20.75 1 84.94 274 LEU A O 1
ATOM 2205 N N . ILE A 1 275 ? 3.619 -24.109 -20.062 1 77.12 275 ILE A N 1
ATOM 2206 C CA . ILE A 1 275 ? 2.68 -23 -19.922 1 77.12 275 ILE A CA 1
ATOM 2207 C C . ILE A 1 275 ? 3.166 -22.047 -18.844 1 77.12 275 ILE A C 1
ATOM 2209 O O . ILE A 1 275 ? 3.25 -20.844 -19.062 1 77.12 275 ILE A O 1
ATOM 2213 N N . SER A 1 276 ? 3.5 -22.609 -17.734 1 78.06 276 SER A N 1
ATOM 2214 C CA . SER A 1 276 ? 3.84 -21.797 -16.578 1 78.06 276 SER A CA 1
ATOM 2215 C C . SER A 1 276 ? 5.082 -20.953 -16.828 1 78.06 276 SER A C 1
ATOM 2217 O O . SER A 1 276 ? 5.055 -19.719 -16.672 1 78.06 276 SER A O 1
ATOM 2219 N N . PRO A 1 277 ? 6.176 -21.5 -17.344 1 83.62 277 PRO A N 1
ATOM 2220 C CA . PRO A 1 277 ? 7.348 -20.672 -17.641 1 83.62 277 PRO A CA 1
ATOM 2221 C C . PRO A 1 277 ? 7.047 -19.562 -18.656 1 83.62 277 PRO A C 1
ATOM 2223 O O . PRO A 1 277 ? 7.57 -18.453 -18.531 1 83.62 277 PRO A O 1
ATOM 2226 N N . LEU A 1 278 ? 6.219 -19.812 -19.562 1 81.31 278 LEU A N 1
ATOM 2227 C CA . LEU A 1 278 ? 5.871 -18.828 -20.562 1 81.31 278 LEU A CA 1
ATOM 2228 C C . LEU A 1 278 ? 5.07 -17.688 -19.953 1 81.31 278 LEU A C 1
ATOM 2230 O O . LEU A 1 278 ? 5.332 -16.516 -20.25 1 81.31 278 LEU A O 1
ATOM 2234 N N . GLN A 1 279 ? 4.18 -18.109 -19.156 1 77.25 279 GLN A N 1
ATOM 2235 C CA . GLN A 1 279 ? 3.373 -17.109 -18.469 1 77.25 279 GLN A CA 1
ATOM 2236 C C . GLN A 1 279 ? 4.234 -16.234 -17.562 1 77.25 279 GLN A C 1
ATOM 2238 O O . GLN A 1 279 ? 4.055 -15.008 -17.516 1 77.25 279 GLN A O 1
ATOM 2243 N N . GLN A 1 280 ? 5.086 -16.828 -16.844 1 82.12 280 GLN A N 1
ATOM 2244 C CA . GLN A 1 280 ? 5.973 -16.094 -15.945 1 82.12 280 GLN A CA 1
ATOM 2245 C C . GLN A 1 280 ? 6.883 -15.148 -16.719 1 82.12 280 GLN A C 1
ATOM 2247 O O . GLN A 1 280 ? 7.172 -14.047 -16.25 1 82.12 280 GLN A O 1
ATOM 2252 N N . LEU A 1 281 ? 7.328 -15.492 -17.859 1 82.31 281 LEU A N 1
ATOM 2253 C CA . LEU A 1 281 ? 8.164 -14.633 -18.688 1 82.31 281 LEU A CA 1
ATOM 2254 C C . LEU A 1 281 ? 7.379 -13.406 -19.156 1 82.31 281 LEU A C 1
ATOM 2256 O O . LEU A 1 281 ? 7.914 -12.297 -19.172 1 82.31 281 LEU A O 1
ATOM 2260 N N . LEU A 1 282 ? 6.164 -13.625 -19.484 1 75.44 282 LEU A N 1
ATOM 2261 C CA . LEU A 1 282 ? 5.324 -12.523 -19.938 1 75.44 282 LEU A CA 1
ATOM 2262 C C . LEU A 1 282 ? 5.051 -11.547 -18.797 1 75.44 282 LEU A C 1
ATOM 2264 O O . LEU A 1 282 ? 5.137 -10.328 -18.984 1 75.44 282 LEU A O 1
ATOM 2268 N N . GLU A 1 283 ? 4.781 -12.148 -17.656 1 76.12 283 GLU A N 1
ATOM 2269 C CA . GLU A 1 283 ? 4.543 -11.312 -16.484 1 76.12 283 GLU A CA 1
ATOM 2270 C C . GLU A 1 283 ? 5.797 -10.539 -16.094 1 76.12 283 GLU A C 1
ATOM 2272 O O . GLU A 1 283 ? 5.719 -9.367 -15.734 1 76.12 283 GLU A O 1
ATOM 2277 N N . ALA A 1 284 ? 6.898 -11.234 -16.156 1 81.69 284 ALA A N 1
ATOM 2278 C CA . ALA A 1 284 ? 8.18 -10.602 -15.844 1 81.69 284 ALA A CA 1
ATOM 2279 C C . ALA A 1 284 ? 8.453 -9.422 -16.781 1 81.69 284 ALA A C 1
ATOM 2281 O O . ALA A 1 284 ? 8.945 -8.375 -16.344 1 81.69 284 ALA A O 1
ATOM 2282 N N . THR A 1 285 ? 8.078 -9.523 -17.984 1 80.81 285 THR A N 1
ATOM 2283 C CA . THR A 1 285 ? 8.305 -8.453 -18.953 1 80.81 285 THR A CA 1
ATOM 2284 C C . THR A 1 285 ? 7.43 -7.242 -18.641 1 80.81 285 THR A C 1
ATOM 2286 O O . THR A 1 285 ? 7.891 -6.102 -18.703 1 80.81 285 THR A O 1
ATOM 2289 N N . SER A 1 286 ? 6.242 -7.527 -18.297 1 73.56 286 SER A N 1
ATOM 2290 C CA . SER A 1 286 ? 5.32 -6.449 -17.938 1 73.56 286 SER A CA 1
ATOM 2291 C C . SER A 1 286 ? 5.777 -5.723 -16.688 1 73.56 286 SER A C 1
ATOM 2293 O O . SER A 1 286 ? 5.738 -4.492 -16.625 1 73.56 286 SER A O 1
ATOM 2295 N N . THR A 1 287 ? 6.242 -6.5 -15.75 1 78.19 287 THR A N 1
ATOM 2296 C CA . THR A 1 287 ? 6.707 -5.922 -14.492 1 78.19 287 THR A CA 1
ATOM 2297 C C . THR A 1 287 ? 7.961 -5.082 -14.711 1 78.19 287 THR A C 1
ATOM 2299 O O . THR A 1 287 ? 8.117 -4.023 -14.102 1 78.19 287 THR A O 1
ATOM 2302 N N . LEU A 1 288 ? 8.805 -5.461 -15.586 1 82 288 LEU A N 1
ATOM 2303 C CA . LEU A 1 288 ? 10.031 -4.73 -15.898 1 82 288 LEU A CA 1
ATOM 2304 C C . LEU A 1 288 ? 9.719 -3.375 -16.516 1 82 288 LEU A C 1
ATOM 2306 O O . LEU A 1 288 ? 10.414 -2.393 -16.25 1 82 288 LEU A O 1
ATOM 2310 N N . GLN A 1 289 ? 8.688 -3.359 -17.219 1 76.38 289 GLN A N 1
ATOM 2311 C CA . GLN A 1 289 ? 8.312 -2.111 -17.875 1 76.38 289 GLN A CA 1
ATOM 2312 C C . GLN A 1 289 ? 7.781 -1.098 -16.859 1 76.38 289 GLN A C 1
ATOM 2314 O O . GLN A 1 289 ? 8.008 0.106 -17.016 1 76.38 289 GLN A O 1
ATOM 2319 N N . SER A 1 290 ? 7.211 -1.65 -15.875 1 75.44 290 SER A N 1
ATOM 2320 C CA . SER A 1 290 ? 6.668 -0.758 -14.859 1 75.44 290 SER A CA 1
ATOM 2321 C C . SER A 1 290 ? 7.746 -0.317 -13.875 1 75.44 290 SER A C 1
ATOM 2323 O O . SER A 1 290 ? 7.574 0.667 -13.156 1 75.44 290 SER A O 1
ATOM 2325 N N . ALA A 1 291 ? 8.875 -1.009 -13.883 1 82.06 291 ALA A N 1
ATOM 2326 C CA . ALA A 1 291 ? 9.93 -0.755 -12.898 1 82.06 291 ALA A CA 1
ATOM 2327 C C . ALA A 1 291 ? 10.969 0.214 -13.453 1 82.06 291 ALA A C 1
ATOM 2329 O O . ALA A 1 291 ? 12 0.458 -12.82 1 82.06 291 ALA A O 1
ATOM 2330 N N . THR A 1 292 ? 10.711 0.854 -14.586 1 84.19 292 THR A N 1
ATOM 2331 C CA . THR A 1 292 ? 11.703 1.679 -15.258 1 84.19 292 THR A CA 1
ATOM 2332 C C . THR A 1 292 ? 12.031 2.918 -14.43 1 84.19 292 THR A C 1
ATOM 2334 O O . THR A 1 292 ? 13.195 3.324 -14.344 1 84.19 292 THR A O 1
ATOM 2337 N N . VAL A 1 293 ? 11.109 3.484 -13.805 1 84.94 293 VAL A N 1
ATOM 2338 C CA . VAL A 1 293 ? 11.312 4.695 -13.016 1 84.94 293 VAL A CA 1
ATOM 2339 C C . VAL A 1 293 ? 12.195 4.383 -11.805 1 84.94 293 VAL A C 1
ATOM 2341 O O . VAL A 1 293 ? 13.172 5.086 -11.547 1 84.94 293 VAL A O 1
ATOM 2344 N N . VAL A 1 294 ? 11.867 3.32 -11.156 1 89.25 294 VAL A N 1
ATOM 2345 C CA . VAL A 1 294 ? 12.625 2.93 -9.969 1 89.25 294 VAL A CA 1
ATOM 2346 C C . VAL A 1 294 ? 14.039 2.525 -10.367 1 89.25 294 VAL A C 1
ATOM 2348 O O . VAL A 1 294 ? 15 2.807 -9.648 1 89.25 294 VAL A O 1
ATOM 2351 N N . LYS A 1 295 ? 14.125 1.851 -11.492 1 90.81 295 LYS A N 1
ATOM 2352 C CA . LYS A 1 295 ? 15.43 1.471 -12.023 1 90.81 295 LYS A CA 1
ATOM 2353 C C . LYS A 1 295 ? 16.312 2.697 -12.25 1 90.81 295 LYS A C 1
ATOM 2355 O O . LYS A 1 295 ? 17.484 2.699 -11.875 1 90.81 295 LYS A O 1
ATOM 2360 N N . GLU A 1 296 ? 15.789 3.691 -12.75 1 90.56 296 GLU A N 1
ATOM 2361 C CA . GLU A 1 296 ? 16.562 4.902 -13.039 1 90.56 296 GLU A CA 1
ATOM 2362 C C . GLU A 1 296 ? 16.984 5.609 -11.758 1 90.56 296 GLU A C 1
ATOM 2364 O O . GLU A 1 296 ? 18.094 6.117 -11.664 1 90.56 296 GLU A O 1
ATOM 2369 N N . LYS A 1 297 ? 16.125 5.629 -10.781 1 91.38 297 LYS A N 1
ATOM 2370 C CA . LYS A 1 297 ? 16.469 6.234 -9.5 1 91.38 297 LYS A CA 1
ATOM 2371 C C . LYS A 1 297 ? 17.656 5.523 -8.859 1 91.38 297 LYS A C 1
ATOM 2373 O O . LYS A 1 297 ? 18.594 6.172 -8.391 1 91.38 297 LYS A O 1
ATOM 2378 N N . VAL A 1 298 ? 17.625 4.262 -8.875 1 92.75 298 VAL A N 1
ATOM 2379 C CA . VAL A 1 298 ? 18.688 3.467 -8.25 1 92.75 298 VAL A CA 1
ATOM 2380 C C . VAL A 1 298 ? 19.984 3.607 -9.039 1 92.75 298 VAL A C 1
ATOM 2382 O O . VAL A 1 298 ? 21.047 3.764 -8.453 1 92.75 298 VAL A O 1
ATOM 2385 N N . LEU A 1 299 ? 19.875 3.582 -10.367 1 90.06 299 LEU A N 1
ATOM 2386 C CA . LEU A 1 299 ? 21.062 3.699 -11.203 1 90.06 299 LEU A CA 1
ATOM 2387 C C . LEU A 1 299 ? 21.703 5.074 -11.047 1 90.06 299 LEU A C 1
ATOM 2389 O O . LEU A 1 299 ? 22.938 5.203 -11.086 1 90.06 299 LEU A O 1
ATOM 2393 N N . ASN A 1 300 ? 20.891 6.078 -10.852 1 90.38 300 ASN A N 1
ATOM 2394 C CA . ASN A 1 300 ? 21.406 7.422 -10.625 1 90.38 300 ASN A CA 1
ATOM 2395 C C . ASN A 1 300 ? 22.234 7.496 -9.352 1 90.38 300 ASN A C 1
ATOM 2397 O O . ASN A 1 300 ? 23.266 8.195 -9.305 1 90.38 300 ASN A O 1
ATOM 2401 N N . ILE A 1 301 ? 21.844 6.809 -8.414 1 91.81 301 ILE A N 1
ATOM 2402 C CA . ILE A 1 301 ? 22.562 6.793 -7.145 1 91.81 301 ILE A CA 1
ATOM 2403 C C . ILE A 1 301 ? 23.844 5.973 -7.289 1 91.81 301 ILE A C 1
ATOM 2405 O O . ILE A 1 301 ? 24.906 6.395 -6.836 1 91.81 301 ILE A O 1
ATOM 2409 N N . LEU A 1 302 ? 23.766 4.887 -7.98 1 90.12 302 LEU A N 1
ATOM 2410 C CA . LEU A 1 302 ? 24.906 3.98 -8.117 1 90.12 302 LEU A CA 1
ATOM 2411 C C . LEU A 1 302 ? 25.969 4.578 -9.023 1 90.12 302 LEU A C 1
ATOM 2413 O O . LEU A 1 302 ? 27.172 4.312 -8.844 1 90.12 302 LEU A O 1
ATOM 2417 N N . LEU A 1 303 ? 25.562 5.395 -9.914 1 89.88 303 LEU A N 1
ATOM 2418 C CA . LEU A 1 303 ? 26.484 5.957 -10.883 1 89.88 303 LEU A CA 1
ATOM 2419 C C . LEU A 1 303 ? 27.188 7.191 -10.32 1 89.88 303 LEU A C 1
ATOM 2421 O O . LEU A 1 303 ? 28.203 7.625 -10.852 1 89.88 303 LEU A O 1
ATOM 2425 N N . LYS A 1 304 ? 26.656 7.727 -9.25 1 89.5 304 LYS A N 1
ATOM 2426 C CA . LYS A 1 304 ? 27.297 8.891 -8.656 1 89.5 304 LYS A CA 1
ATOM 2427 C C . LYS A 1 304 ? 28.672 8.523 -8.094 1 89.5 304 LYS A C 1
ATOM 2429 O O . LYS A 1 304 ? 28.844 7.457 -7.5 1 89.5 304 LYS A O 1
ATOM 2434 N N . GLU A 1 305 ? 29.594 9.312 -8.43 1 83.06 305 GLU A N 1
ATOM 2435 C CA . GLU A 1 305 ? 30.969 9.055 -8.008 1 83.06 305 GLU A CA 1
ATOM 2436 C C . GLU A 1 305 ? 31.141 9.281 -6.508 1 83.06 305 GLU A C 1
ATOM 2438 O O . GLU A 1 305 ? 30.469 10.141 -5.926 1 83.06 305 GLU A O 1
ATOM 2443 N N . ASP A 1 306 ? 31.844 8.398 -5.957 1 78.31 306 ASP A N 1
ATOM 2444 C CA . ASP A 1 306 ? 32.188 8.562 -4.547 1 78.31 306 ASP A CA 1
ATOM 2445 C C . ASP A 1 306 ? 33.281 9.617 -4.367 1 78.31 306 ASP A C 1
ATOM 2447 O O . ASP A 1 306 ? 34.312 9.555 -5.02 1 78.31 306 ASP A O 1
ATOM 2451 N N . ILE A 1 307 ? 32.875 10.805 -3.857 1 67.31 307 ILE A N 1
ATOM 2452 C CA . ILE A 1 307 ? 33.875 11.836 -3.566 1 67.31 307 ILE A CA 1
ATOM 2453 C C . ILE A 1 307 ? 34.5 11.578 -2.189 1 67.31 307 ILE A C 1
ATOM 2455 O O . ILE A 1 307 ? 33.781 11.398 -1.206 1 67.31 307 ILE A O 1
ATOM 2459 N N . LYS A 1 308 ? 35.812 11.297 -2.207 1 57.56 308 LYS A N 1
ATOM 2460 C CA . LYS A 1 308 ? 36.531 11.141 -0.94 1 57.56 308 LYS A CA 1
ATOM 2461 C C . LYS A 1 308 ? 36.625 12.477 -0.202 1 57.56 308 LYS A C 1
ATOM 2463 O O . LYS A 1 308 ? 37.062 13.477 -0.769 1 57.56 308 LYS A O 1
ATOM 2468 N N . ARG A 1 309 ? 35.781 12.781 0.795 1 58.66 309 ARG A N 1
ATOM 2469 C CA . ARG A 1 309 ? 35.938 13.992 1.588 1 58.66 309 ARG A CA 1
ATOM 2470 C C . ARG A 1 309 ? 37.375 14.141 2.076 1 58.66 309 ARG A C 1
ATOM 2472 O O . ARG A 1 309 ? 37.969 13.172 2.541 1 58.66 309 ARG A O 1
ATOM 2479 N N . GLU A 1 310 ? 37.969 15.156 1.632 1 53.66 310 GLU A N 1
ATOM 2480 C CA . GLU A 1 310 ? 39.25 15.477 2.227 1 53.66 310 GLU A CA 1
ATOM 2481 C C . GLU A 1 310 ? 39.156 15.578 3.746 1 53.66 310 GLU A C 1
ATOM 2483 O O . GLU A 1 310 ? 38.25 16.25 4.27 1 53.66 310 GLU A O 1
ATOM 2488 N N . GLU A 1 311 ? 39.5 14.57 4.418 1 53.41 311 GLU A N 1
ATOM 2489 C CA . GLU A 1 311 ? 39.594 14.68 5.871 1 53.41 311 GLU A CA 1
ATOM 2490 C C . GLU A 1 311 ? 40.25 15.984 6.289 1 53.41 311 GLU A C 1
ATOM 2492 O O . GLU A 1 311 ? 41.375 16.281 5.883 1 53.41 311 GLU A O 1
ATOM 2497 N N . VAL A 1 312 ? 39.625 17.047 6.328 1 50.38 312 VAL A N 1
ATOM 2498 C CA . VAL A 1 312 ? 40.281 18.25 6.816 1 50.38 312 VAL A CA 1
ATOM 2499 C C . VAL A 1 312 ? 41.062 17.922 8.086 1 50.38 312 VAL A C 1
ATOM 2501 O O . VAL A 1 312 ? 40.625 17.125 8.914 1 50.38 312 VAL A O 1
ATOM 2504 N N . SER A 1 313 ? 42.188 18.328 8.203 1 52.94 313 SER A N 1
ATOM 2505 C CA . SER A 1 313 ? 43.156 18.203 9.305 1 52.94 313 SER A CA 1
ATOM 2506 C C . SER A 1 313 ? 42.5 18.594 10.633 1 52.94 313 SER A C 1
ATOM 2508 O O . SER A 1 313 ? 41.781 19.594 10.711 1 52.94 313 SER A O 1
ATOM 2510 N N . LYS A 1 314 ? 42.344 17.703 11.547 1 56.66 314 LYS A N 1
ATOM 2511 C CA . LYS A 1 314 ? 41.812 17.719 12.906 1 56.66 314 LYS A CA 1
ATOM 2512 C C . LYS A 1 314 ? 42.312 18.922 13.695 1 56.66 314 LYS A C 1
ATOM 2514 O O . LYS A 1 314 ? 41.844 19.203 14.789 1 56.66 314 LYS A O 1
ATOM 2519 N N . THR A 1 315 ? 43.281 19.625 13.305 1 64.25 315 THR A N 1
ATOM 2520 C CA . THR A 1 315 ? 43.812 20.562 14.297 1 64.25 315 THR A CA 1
ATOM 2521 C C . THR A 1 315 ? 43.406 21.984 13.93 1 64.25 315 THR A C 1
ATOM 2523 O O . THR A 1 315 ? 43.844 22.516 12.906 1 64.25 315 THR A O 1
ATOM 2526 N N . PHE A 1 316 ? 42.344 22.375 14.391 1 72.62 316 PHE A N 1
ATOM 2527 C CA . PHE A 1 316 ? 41.969 23.766 14.188 1 72.62 316 PHE A CA 1
ATOM 2528 C C . PHE A 1 316 ? 42.406 24.625 15.367 1 72.62 316 PHE A C 1
ATOM 2530 O O . PHE A 1 316 ? 42.594 24.109 16.469 1 72.62 316 PHE A O 1
ATOM 2537 N N . PRO A 1 317 ? 42.625 25.891 14.984 1 78.06 317 PRO A N 1
ATOM 2538 C CA . PRO A 1 317 ? 42.875 26.797 16.094 1 78.06 317 PRO A CA 1
ATOM 2539 C C . PRO A 1 317 ? 41.719 26.891 17.062 1 78.06 317 PRO A C 1
ATOM 2541 O O . PRO A 1 317 ? 40.594 26.484 16.734 1 78.06 317 PRO A O 1
ATOM 2544 N N . THR A 1 318 ? 42 27.312 18.219 1 79.56 318 THR A N 1
ATOM 2545 C CA . THR A 1 318 ? 41 27.406 19.281 1 79.56 318 THR A CA 1
ATOM 2546 C C . THR A 1 318 ? 39.969 28.484 18.969 1 79.56 318 THR A C 1
ATOM 2548 O O . THR A 1 318 ? 38.812 28.391 19.375 1 79.56 318 THR A O 1
ATOM 2551 N N . THR A 1 319 ? 40.469 29.5 18.25 1 88.75 319 THR A N 1
ATOM 2552 C CA . THR A 1 319 ? 39.531 30.578 17.922 1 88.75 319 THR A CA 1
ATOM 2553 C C . THR A 1 319 ? 39.812 31.125 16.531 1 88.75 319 THR A C 1
ATOM 2555 O O . THR A 1 319 ? 40.969 31.125 16.078 1 88.75 319 THR A O 1
ATOM 2558 N N . LEU A 1 320 ? 38.719 31.516 15.922 1 94.06 320 LEU A N 1
ATOM 2559 C CA . LEU A 1 320 ? 38.812 32.094 14.578 1 94.06 320 LEU A CA 1
ATOM 2560 C C . LEU A 1 320 ? 37.938 33.312 14.438 1 94.06 320 LEU A C 1
ATOM 2562 O O . LEU A 1 320 ? 36.906 33.406 15.086 1 94.06 320 LEU A O 1
ATOM 2566 N N . GLY A 1 321 ? 38.438 34.25 13.68 1 94.44 321 GLY A N 1
ATOM 2567 C CA . GLY A 1 321 ? 37.594 35.375 13.312 1 94.44 321 GLY A CA 1
ATOM 2568 C C . GLY A 1 321 ? 36.844 35.188 12.016 1 94.44 321 GLY A C 1
ATOM 2569 O O . GLY A 1 321 ? 37.062 34.188 11.312 1 94.44 321 GLY A O 1
ATOM 2570 N N . ILE A 1 322 ? 35.875 36 11.742 1 96.19 322 ILE A N 1
ATOM 2571 C CA . ILE A 1 322 ? 35.094 35.938 10.523 1 96.19 322 ILE A CA 1
ATOM 2572 C C . ILE A 1 322 ? 35.312 37.219 9.688 1 96.19 322 ILE A C 1
ATOM 2574 O O . ILE A 1 322 ? 35.188 38.312 10.203 1 96.19 322 ILE A O 1
ATOM 2578 N N . SER A 1 323 ? 35.656 37.031 8.438 1 95.62 323 SER A N 1
ATOM 2579 C CA . SER A 1 323 ? 35.844 38.125 7.523 1 95.62 323 SER A CA 1
ATOM 2580 C C . SER A 1 323 ? 34.906 38.031 6.312 1 95.62 323 SER A C 1
ATOM 2582 O O . SER A 1 323 ? 35 37.062 5.547 1 95.62 323 SER A O 1
ATOM 2584 N N . ILE A 1 324 ? 34.031 38.938 6.188 1 95.56 324 ILE A N 1
ATOM 2585 C CA . ILE A 1 324 ? 33.125 39.062 5.043 1 95.56 324 ILE A CA 1
ATOM 2586 C C . ILE A 1 324 ? 33.469 40.344 4.27 1 95.56 324 ILE A C 1
ATOM 2588 O O . ILE A 1 324 ? 33.312 41.438 4.805 1 95.56 324 ILE A O 1
ATOM 2592 N N . LYS A 1 325 ? 33.844 40.156 3.02 1 95.06 325 LYS A N 1
ATOM 2593 C CA . LYS A 1 325 ? 34.25 41.312 2.225 1 95.06 325 LYS A CA 1
ATOM 2594 C C . LYS A 1 325 ? 33.469 41.406 0.934 1 95.06 325 LYS A C 1
ATOM 2596 O O . LYS A 1 325 ? 33.594 40.562 0.042 1 95.06 325 LYS A O 1
ATOM 2601 N N . ASN A 1 326 ? 32.625 42.469 0.843 1 95.19 326 ASN A N 1
ATOM 2602 C CA . ASN A 1 326 ? 31.891 42.812 -0.368 1 95.19 326 ASN A CA 1
ATOM 2603 C C . ASN A 1 326 ? 31.062 41.625 -0.893 1 95.19 326 ASN A C 1
ATOM 2605 O O . ASN A 1 326 ? 31.172 41.281 -2.066 1 95.19 326 ASN A O 1
ATOM 2609 N N . VAL A 1 327 ? 30.375 41.094 -0.046 1 94.56 327 VAL A N 1
ATOM 2610 C CA . VAL A 1 327 ? 29.609 39.906 -0.399 1 94.56 327 VAL A CA 1
ATOM 2611 C C . VAL A 1 327 ? 28.25 40.312 -0.942 1 94.56 327 VAL A C 1
ATOM 2613 O O . VAL A 1 327 ? 27.562 41.156 -0.347 1 94.56 327 VAL A O 1
ATOM 2616 N N . SER A 1 328 ? 27.891 39.75 -2.105 1 95.19 328 SER A N 1
ATOM 2617 C CA . SER A 1 328 ? 26.594 39.969 -2.736 1 95.19 328 SER A CA 1
ATOM 2618 C C . SER A 1 328 ? 25.938 38.656 -3.092 1 95.19 328 SER A C 1
ATOM 2620 O O . SER A 1 328 ? 26.609 37.719 -3.52 1 95.19 328 SER A O 1
ATOM 2622 N N . LYS A 1 329 ? 24.719 38.562 -2.758 1 93.75 329 LYS A N 1
ATOM 2623 C CA . LYS A 1 329 ? 23.969 37.344 -3.072 1 93.75 329 LYS A CA 1
ATOM 2624 C C . LYS A 1 329 ? 22.547 37.656 -3.525 1 93.75 329 LYS A C 1
ATOM 2626 O O . LYS A 1 329 ? 21.906 38.562 -2.967 1 93.75 329 LYS A O 1
ATOM 2631 N N . LYS A 1 330 ? 22.156 37 -4.582 1 90.5 330 LYS A N 1
ATOM 2632 C CA . LYS A 1 330 ? 20.797 37.125 -5.109 1 90.5 330 LYS A CA 1
ATOM 2633 C C . LYS A 1 330 ? 20.109 35.75 -5.188 1 90.5 330 LYS A C 1
ATOM 2635 O O . LYS A 1 330 ? 20.766 34.75 -5.445 1 90.5 330 LYS A O 1
ATOM 2640 N N . TYR A 1 331 ? 18.969 35.656 -4.703 1 83.75 331 TYR A N 1
ATOM 2641 C CA . TYR A 1 331 ? 18.141 34.469 -4.918 1 83.75 331 TYR A CA 1
ATOM 2642 C C . TYR A 1 331 ? 17.016 34.781 -5.902 1 83.75 331 TYR A C 1
ATOM 2644 O O . TYR A 1 331 ? 16.094 35.5 -5.586 1 83.75 331 TYR A O 1
ATOM 2652 N N . ALA A 1 332 ? 17.094 34.125 -7.043 1 81.44 332 ALA A N 1
ATOM 2653 C CA . ALA A 1 332 ? 16.188 34.469 -8.141 1 81.44 332 ALA A CA 1
ATOM 2654 C C . ALA A 1 332 ? 16.219 35.969 -8.43 1 81.44 332 ALA A C 1
ATOM 2656 O O . ALA A 1 332 ? 17.25 36.5 -8.82 1 81.44 332 ALA A O 1
ATOM 2657 N N . ASP A 1 333 ? 15.109 36.656 -8.117 1 81.06 333 ASP A N 1
ATOM 2658 C CA . ASP A 1 333 ? 15.047 38.094 -8.43 1 81.06 333 ASP A CA 1
ATOM 2659 C C . ASP A 1 333 ? 15.109 38.938 -7.164 1 81.06 333 ASP A C 1
ATOM 2661 O O . ASP A 1 333 ? 15.031 40.156 -7.23 1 81.06 333 ASP A O 1
ATOM 2665 N N . LYS A 1 334 ? 15.469 38.281 -6.141 1 84.44 334 LYS A N 1
ATOM 2666 C CA . LYS A 1 334 ? 15.5 39.031 -4.887 1 84.44 334 LYS A CA 1
ATOM 2667 C C . LYS A 1 334 ? 16.938 39.188 -4.379 1 84.44 334 LYS A C 1
ATOM 2669 O O . LYS A 1 334 ? 17.688 38.219 -4.332 1 84.44 334 LYS A O 1
ATOM 2674 N N . ILE A 1 335 ? 17.297 40.406 -4.137 1 87.88 335 ILE A N 1
ATOM 2675 C CA . ILE A 1 335 ? 18.609 40.688 -3.572 1 87.88 335 ILE A CA 1
ATOM 2676 C C . ILE A 1 335 ? 18.609 40.375 -2.078 1 87.88 335 ILE A C 1
ATOM 2678 O O . ILE A 1 335 ? 17.812 40.938 -1.317 1 87.88 335 ILE A O 1
ATOM 2682 N N . ILE A 1 336 ? 19.453 39.469 -1.635 1 90.44 336 ILE A N 1
ATOM 2683 C CA . ILE A 1 336 ? 19.562 39.094 -0.226 1 90.44 336 ILE A CA 1
ATOM 2684 C C . ILE A 1 336 ? 20.656 39.938 0.442 1 90.44 336 ILE A C 1
ATOM 2686 O O . ILE A 1 336 ? 20.422 40.531 1.497 1 90.44 336 ILE A O 1
ATOM 2690 N N . PHE A 1 337 ? 21.859 39.938 -0.191 1 92.62 337 PHE A N 1
ATOM 2691 C CA . PHE A 1 337 ? 22.969 40.781 0.262 1 92.62 337 PHE A CA 1
ATOM 2692 C C . PHE A 1 337 ? 23.469 41.656 -0.861 1 92.62 337 PHE A C 1
ATOM 2694 O O . PHE A 1 337 ? 23.609 41.219 -2.006 1 92.62 337 PHE A O 1
ATOM 2701 N N . ASP A 1 338 ? 23.656 42.938 -0.497 1 93.75 338 ASP A N 1
ATOM 2702 C CA . ASP A 1 338 ? 24.172 43.906 -1.451 1 93.75 338 ASP A CA 1
ATOM 2703 C C . ASP A 1 338 ? 25.5 44.5 -0.984 1 93.75 338 ASP A C 1
ATOM 2705 O O . ASP A 1 338 ? 25.547 45.562 -0.363 1 93.75 338 ASP A O 1
ATOM 2709 N N . ASP A 1 339 ? 26.516 43.844 -1.284 1 93.38 339 ASP A N 1
ATOM 2710 C CA . ASP A 1 339 ? 27.875 44.312 -1.031 1 93.38 339 ASP A CA 1
ATOM 2711 C C . ASP A 1 339 ? 28.094 44.531 0.459 1 93.38 339 ASP A C 1
ATOM 2713 O O . ASP A 1 339 ? 28.516 45.625 0.858 1 93.38 339 ASP A O 1
ATOM 2717 N N . ILE A 1 340 ? 27.859 43.5 1.178 1 93.25 340 ILE A N 1
ATOM 2718 C CA . ILE A 1 340 ? 27.984 43.688 2.621 1 93.25 340 ILE A CA 1
ATOM 2719 C C . ILE A 1 340 ? 29.406 43.312 3.061 1 93.25 340 ILE A C 1
ATOM 2721 O O . ILE A 1 340 ? 30.016 42.375 2.514 1 93.25 340 ILE A O 1
ATOM 2725 N N . SER A 1 341 ? 29.891 44.062 4.023 1 93.5 341 SER A N 1
ATOM 2726 C CA . SER A 1 341 ? 31.188 43.812 4.645 1 93.5 341 SER A CA 1
ATOM 2727 C C . SER A 1 341 ? 31.078 43.781 6.164 1 93.5 341 SER A C 1
ATOM 2729 O O . SER A 1 341 ? 30.578 44.75 6.762 1 93.5 341 SER A O 1
ATOM 2731 N N . VAL A 1 342 ? 31.438 42.656 6.73 1 93 342 VAL A N 1
ATOM 2732 C CA . VAL A 1 342 ? 31.375 42.5 8.18 1 93 342 VAL A CA 1
ATOM 2733 C C . VAL A 1 342 ? 32.656 41.812 8.68 1 93 342 VAL A C 1
ATOM 2735 O O . VAL A 1 342 ? 33.188 40.938 8.023 1 93 342 VAL A O 1
ATOM 2738 N N . SER A 1 343 ? 33.094 42.281 9.781 1 92.44 343 SER A N 1
ATOM 2739 C CA . SER A 1 343 ? 34.281 41.656 10.391 1 92.44 343 SER A CA 1
ATOM 2740 C C . SER A 1 343 ? 34.031 41.344 11.859 1 92.44 343 SER A C 1
ATOM 2742 O O . SER A 1 343 ? 33.531 42.188 12.617 1 92.44 343 SER A O 1
ATOM 2744 N N . VAL A 1 344 ? 34.375 40.125 12.219 1 94.69 344 VAL A N 1
ATOM 2745 C CA . VAL A 1 344 ? 34.281 39.656 13.609 1 94.69 344 VAL A CA 1
ATOM 2746 C C . VAL A 1 344 ? 35.656 39.188 14.078 1 94.69 344 VAL A C 1
ATOM 2748 O O . VAL A 1 344 ? 36.25 38.281 13.484 1 94.69 344 VAL A O 1
ATOM 2751 N N . GLU A 1 345 ? 36.125 39.812 15.102 1 93.06 345 GLU A N 1
ATOM 2752 C CA . GLU A 1 345 ? 37.438 39.406 15.625 1 93.06 345 GLU A CA 1
ATOM 2753 C C . GLU A 1 345 ? 37.344 38.094 16.375 1 93.06 345 GLU A C 1
ATOM 2755 O O . GLU A 1 345 ? 36.281 37.75 16.922 1 93.06 345 GLU A O 1
ATOM 2760 N N . ALA A 1 346 ? 38.5 37.406 16.453 1 93.69 346 ALA A N 1
ATOM 2761 C CA . ALA A 1 346 ? 38.531 36.094 17.125 1 93.69 346 ALA A CA 1
ATOM 2762 C C . ALA A 1 346 ? 38.188 36.25 18.609 1 93.69 346 ALA A C 1
ATOM 2764 O O . ALA A 1 346 ? 38.75 37.125 19.297 1 93.69 346 ALA A O 1
ATOM 2765 N N . GLY A 1 347 ? 37.188 35.438 19.047 1 91.44 347 GLY A N 1
ATOM 2766 C CA . GLY A 1 347 ? 36.812 35.406 20.453 1 91.44 347 GLY A CA 1
ATOM 2767 C C . GLY A 1 347 ? 35.719 36.375 20.812 1 91.44 347 GLY A C 1
ATOM 2768 O O . GLY A 1 347 ? 35.25 36.375 21.953 1 91.44 347 GLY A O 1
ATOM 2769 N N . ASN A 1 348 ? 35.312 37.188 19.859 1 93.56 348 ASN A N 1
ATOM 2770 C CA . ASN A 1 348 ? 34.312 38.188 20.141 1 93.56 348 ASN A CA 1
ATOM 2771 C C . ASN A 1 348 ? 32.906 37.625 20.047 1 93.56 348 ASN A C 1
ATOM 2773 O O . ASN A 1 348 ? 32.688 36.594 19.375 1 93.56 348 ASN A O 1
ATOM 2777 N N . ARG A 1 349 ? 32.031 38.219 20.797 1 94.56 349 ARG A N 1
ATOM 2778 C CA . ARG A 1 349 ? 30.594 37.969 20.719 1 94.56 349 ARG A CA 1
ATOM 2779 C C . ARG A 1 349 ? 29.875 39.062 19.922 1 94.56 349 ARG A C 1
ATOM 2781 O O . ARG A 1 349 ? 29.906 40.219 20.297 1 94.56 349 ARG A O 1
ATOM 2788 N N . VAL A 1 350 ? 29.297 38.656 18.844 1 94.62 350 VAL A N 1
ATOM 2789 C CA . VAL A 1 350 ? 28.641 39.594 17.969 1 94.62 350 VAL A CA 1
ATOM 2790 C C . VAL A 1 350 ? 27.172 39.25 17.781 1 94.62 350 VAL A C 1
ATOM 2792 O O . VAL A 1 350 ? 26.828 38.062 17.719 1 94.62 350 VAL A O 1
ATOM 2795 N N . LEU A 1 351 ? 26.359 40.25 17.766 1 94.06 351 LEU A N 1
ATOM 2796 C CA . LEU A 1 351 ? 24.922 40.031 17.578 1 94.06 351 LEU A CA 1
ATOM 2797 C C . LEU A 1 351 ? 24.5 40.469 16.172 1 94.06 351 LEU A C 1
ATOM 2799 O O . LEU A 1 351 ? 24.938 41.5 15.68 1 94.06 351 LEU A O 1
ATOM 2803 N N . LEU A 1 352 ? 23.719 39.688 15.594 1 92.12 352 LEU A N 1
ATOM 2804 C CA . LEU A 1 352 ? 23.109 40 14.305 1 92.12 352 LEU A CA 1
ATOM 2805 C C . LEU A 1 352 ? 21.594 40.156 14.445 1 92.12 352 LEU A C 1
ATOM 2807 O O . LEU A 1 352 ? 20.906 39.188 14.82 1 92.12 352 LEU A O 1
ATOM 2811 N N . THR A 1 353 ? 21.047 41.312 14.18 1 89.44 353 THR A N 1
ATOM 2812 C CA . THR A 1 353 ? 19.625 41.594 14.289 1 89.44 353 THR A CA 1
ATOM 2813 C C . THR A 1 353 ? 19.047 42.062 12.945 1 89.44 353 THR A C 1
ATOM 2815 O O . THR A 1 353 ? 19.812 42.406 12.039 1 89.44 353 THR A O 1
ATOM 2818 N N . GLY A 1 354 ? 17.75 41.906 12.789 1 85.38 354 GLY A N 1
ATOM 2819 C CA . GLY A 1 354 ? 17.062 42.312 11.57 1 85.38 354 GLY A CA 1
ATOM 2820 C C . GLY A 1 354 ? 15.664 41.719 11.469 1 85.38 354 GLY A C 1
ATOM 2821 O O . GLY A 1 354 ? 15.312 40.812 12.211 1 85.38 354 GLY A O 1
ATOM 2822 N N . ALA A 1 355 ? 15.023 42.281 10.516 1 79.75 355 ALA A N 1
ATOM 2823 C CA . ALA A 1 355 ? 13.648 41.812 10.312 1 79.75 355 ALA A CA 1
ATOM 2824 C C . ALA A 1 355 ? 13.617 40.375 9.766 1 79.75 355 ALA A C 1
ATOM 2826 O O . ALA A 1 355 ? 14.648 39.875 9.32 1 79.75 355 ALA A O 1
ATOM 2827 N N . SER A 1 356 ? 12.492 39.688 9.969 1 78.94 356 SER A N 1
ATOM 2828 C CA . SER A 1 356 ? 12.32 38.375 9.383 1 78.94 356 SER A CA 1
ATOM 2829 C C . SER A 1 356 ? 12.5 38.406 7.867 1 78.94 356 SER A C 1
ATOM 2831 O O . SER A 1 356 ? 11.977 39.312 7.199 1 78.94 356 SER A O 1
ATOM 2833 N N . GLY A 1 357 ? 13.305 37.562 7.324 1 78.38 357 GLY A N 1
ATOM 2834 C CA . GLY A 1 357 ? 13.539 37.5 5.891 1 78.38 357 GLY A CA 1
ATOM 2835 C C . GLY A 1 357 ? 14.68 38.406 5.434 1 78.38 357 GLY A C 1
ATOM 2836 O O . GLY A 1 357 ? 14.945 38.531 4.234 1 78.38 357 GLY A O 1
ATOM 2837 N N . SER A 1 358 ? 15.352 38.969 6.402 1 81.75 358 SER A N 1
ATOM 2838 C CA . SER A 1 358 ? 16.391 39.906 6.051 1 81.75 358 SER A CA 1
ATOM 2839 C C . SER A 1 358 ? 17.656 39.188 5.562 1 81.75 358 SER A C 1
ATOM 2841 O O . SER A 1 358 ? 18.562 39.844 5.031 1 81.75 358 SER A O 1
ATOM 2843 N N . GLY A 1 359 ? 17.734 37.812 5.727 1 87.5 359 GLY A N 1
ATOM 2844 C CA . GLY A 1 359 ? 18.859 37.062 5.215 1 87.5 359 GLY A CA 1
ATOM 2845 C C . GLY A 1 359 ? 19.75 36.5 6.309 1 87.5 359 GLY A C 1
ATOM 2846 O O . GLY A 1 359 ? 20.797 35.906 6.027 1 87.5 359 GLY A O 1
ATOM 2847 N N . LYS A 1 360 ? 19.391 36.656 7.523 1 89.56 360 LYS A N 1
ATOM 2848 C CA . LYS A 1 360 ? 20.203 36.188 8.656 1 89.56 360 LYS A CA 1
ATOM 2849 C C . LYS A 1 360 ? 20.484 34.719 8.547 1 89.56 360 LYS A C 1
ATOM 2851 O O . LYS A 1 360 ? 21.641 34.281 8.68 1 89.56 360 LYS A O 1
ATOM 2856 N N . SER A 1 361 ? 19.453 33.938 8.25 1 87.38 361 SER A N 1
ATOM 2857 C CA . SER A 1 361 ? 19.625 32.5 8.125 1 87.38 361 SER A CA 1
ATOM 2858 C C . SER A 1 361 ? 20.484 32.125 6.918 1 87.38 361 SER A C 1
ATOM 2860 O O . SER A 1 361 ? 21.25 31.172 6.957 1 87.38 361 SER A O 1
ATOM 2862 N N . THR A 1 362 ? 20.344 32.875 5.848 1 90.31 362 THR A N 1
ATOM 2863 C CA . THR A 1 362 ? 21.172 32.656 4.66 1 90.31 362 THR A CA 1
ATOM 2864 C C . THR A 1 362 ? 22.641 32.875 4.98 1 90.31 362 THR A C 1
ATOM 2866 O O . THR A 1 362 ? 23.5 32.094 4.508 1 90.31 362 THR A O 1
ATOM 2869 N N . LEU A 1 363 ? 22.906 33.906 5.766 1 92.5 363 LEU A N 1
ATOM 2870 C CA . LEU A 1 363 ? 24.297 34.156 6.168 1 92.5 363 LEU A CA 1
ATOM 2871 C C . LEU A 1 363 ? 24.844 32.969 6.945 1 92.5 363 LEU A C 1
ATOM 2873 O O . LEU A 1 363 ? 26 32.562 6.746 1 92.5 363 LEU A O 1
ATOM 2877 N N . PHE A 1 364 ? 24.062 32.406 7.797 1 93 364 PHE A N 1
ATOM 2878 C CA . PHE A 1 364 ? 24.484 31.234 8.562 1 93 364 PHE A CA 1
ATOM 2879 C C . PHE A 1 364 ? 24.797 30.062 7.637 1 93 364 PHE A C 1
ATOM 2881 O O . PHE A 1 364 ? 25.781 29.359 7.844 1 93 364 PHE A O 1
ATOM 2888 N N . HIS A 1 365 ? 24.047 29.891 6.574 1 91.06 365 HIS A N 1
ATOM 2889 C CA . HIS A 1 365 ? 24.281 28.812 5.617 1 91.06 365 HIS A CA 1
ATOM 2890 C C . HIS A 1 365 ? 25.578 29.031 4.863 1 91.06 365 HIS A C 1
ATOM 2892 O O . HIS A 1 365 ? 26.266 28.062 4.508 1 91.06 365 HIS A O 1
ATOM 2898 N N . ILE A 1 366 ? 25.906 30.25 4.645 1 93.19 366 ILE A N 1
ATOM 2899 C CA . ILE A 1 366 ? 27.156 30.578 3.959 1 93.19 366 ILE A CA 1
ATOM 2900 C C . ILE A 1 366 ? 28.344 30.312 4.883 1 93.19 366 ILE A C 1
ATOM 2902 O O . ILE A 1 366 ? 29.344 29.75 4.465 1 93.19 366 ILE A O 1
ATOM 2906 N N . LEU A 1 367 ? 28.156 30.672 6.117 1 94.06 367 LEU A N 1
ATOM 2907 C CA . LEU A 1 367 ? 29.234 30.547 7.082 1 94.06 367 LEU A CA 1
ATOM 2908 C C . LEU A 1 367 ? 29.516 29.078 7.418 1 94.06 367 LEU A C 1
ATOM 2910 O O . LEU A 1 367 ? 30.609 28.734 7.863 1 94.06 367 LEU A O 1
ATOM 2914 N N . THR A 1 368 ? 28.531 28.234 7.219 1 92.81 368 THR A N 1
ATOM 2915 C CA . THR A 1 368 ? 28.719 26.812 7.48 1 92.81 368 THR A CA 1
ATOM 2916 C C . THR A 1 368 ? 29.266 26.094 6.242 1 92.81 368 THR A C 1
ATOM 2918 O O . THR A 1 368 ? 29.672 24.938 6.316 1 92.81 368 THR A O 1
ATOM 2921 N N . GLY A 1 369 ? 29.203 26.766 5.129 1 89.62 369 GLY A N 1
ATOM 2922 C CA . GLY A 1 369 ? 29.688 26.188 3.881 1 89.62 369 GLY A CA 1
ATOM 2923 C C . GLY A 1 369 ? 28.609 25.469 3.096 1 89.62 369 GLY A C 1
ATOM 2924 O O . GLY A 1 369 ? 28.875 24.891 2.047 1 89.62 369 GLY A O 1
ATOM 2925 N N . ASP A 1 370 ? 27.391 25.562 3.564 1 87.56 370 ASP A N 1
ATOM 2926 C CA . ASP A 1 370 ? 26.281 24.906 2.889 1 87.56 370 ASP A CA 1
ATOM 2927 C C . ASP A 1 370 ? 25.922 25.625 1.597 1 87.56 370 ASP A C 1
ATOM 2929 O O . ASP A 1 370 ? 25.406 25.016 0.659 1 87.56 370 ASP A O 1
ATOM 2933 N N . ASP A 1 371 ? 26.094 26.922 1.633 1 88.94 371 ASP A N 1
ATOM 2934 C CA . ASP A 1 371 ? 25.812 27.766 0.471 1 88.94 371 ASP A CA 1
ATOM 2935 C C . ASP A 1 371 ? 27.078 28.484 -0.008 1 88.94 371 ASP A C 1
ATOM 2937 O O . ASP A 1 371 ? 27.656 29.281 0.721 1 88.94 371 ASP A O 1
ATOM 2941 N N . ARG A 1 372 ? 27.5 28.203 -1.229 1 86.88 372 ARG A N 1
ATOM 2942 C CA . ARG A 1 372 ? 28.734 28.781 -1.751 1 86.88 372 ARG A CA 1
ATOM 2943 C C . ARG A 1 372 ? 28.453 29.672 -2.955 1 86.88 372 ARG A C 1
ATOM 2945 O O . ARG A 1 372 ? 29.375 30.109 -3.646 1 86.88 372 ARG A O 1
ATOM 2952 N N . ASP A 1 373 ? 27.203 29.906 -3.096 1 91.56 373 ASP A N 1
ATOM 2953 C CA . ASP A 1 373 ? 26.812 30.719 -4.246 1 91.56 373 ASP A CA 1
ATOM 2954 C C . ASP A 1 373 ? 26.688 32.188 -3.869 1 91.56 373 ASP A C 1
ATOM 2956 O O . ASP A 1 373 ? 25.578 32.688 -3.619 1 91.56 373 ASP A O 1
ATOM 2960 N N . TYR A 1 374 ? 27.703 32.844 -3.877 1 93.19 374 TYR A N 1
ATOM 2961 C CA . TYR A 1 374 ? 27.75 34.281 -3.582 1 93.19 374 TYR A CA 1
ATOM 2962 C C . TYR A 1 374 ? 28.969 34.938 -4.23 1 93.19 374 TYR A C 1
ATOM 2964 O O . TYR A 1 374 ? 29.922 34.25 -4.629 1 93.19 374 TYR A O 1
ATOM 2972 N N . ASP A 1 375 ? 28.891 36.219 -4.445 1 94.19 375 ASP A N 1
ATOM 2973 C CA . ASP A 1 375 ? 30.031 37 -4.906 1 94.19 375 ASP A CA 1
ATOM 2974 C C . ASP A 1 375 ? 30.766 37.656 -3.73 1 94.19 375 ASP A C 1
ATOM 2976 O O . ASP A 1 375 ? 30.156 37.938 -2.697 1 94.19 375 ASP A O 1
ATOM 2980 N N . GLY A 1 376 ? 32.062 37.781 -3.891 1 94.81 376 GLY A N 1
ATOM 2981 C CA . GLY A 1 376 ? 32.844 38.312 -2.807 1 94.81 376 GLY A CA 1
ATOM 2982 C C . GLY A 1 376 ? 33.688 37.25 -2.105 1 94.81 376 GLY A C 1
ATOM 2983 O O . GLY A 1 376 ? 34 36.219 -2.689 1 94.81 376 GLY A O 1
ATOM 2984 N N . GLU A 1 377 ? 34.125 37.719 -0.882 1 94.75 377 GLU A N 1
ATOM 2985 C CA . GLU A 1 377 ? 34.969 36.781 -0.172 1 94.75 377 GLU A CA 1
ATOM 2986 C C . GLU A 1 377 ? 34.562 36.625 1.282 1 94.75 377 GLU A C 1
ATOM 2988 O O . GLU A 1 377 ? 34.281 37.594 1.971 1 94.75 377 GLU A O 1
ATOM 2993 N N . ILE A 1 378 ? 34.438 35.375 1.611 1 94.94 378 ILE A N 1
ATOM 2994 C CA . ILE A 1 378 ? 34.156 35.062 3.006 1 94.94 378 ILE A CA 1
ATOM 2995 C C . ILE A 1 378 ? 35.188 34.062 3.506 1 94.94 378 ILE A C 1
ATOM 2997 O O . ILE A 1 378 ? 35.406 33 2.891 1 94.94 378 ILE A O 1
ATOM 3001 N N . CYS A 1 379 ? 35.875 34.406 4.598 1 94.94 379 CYS A N 1
ATOM 3002 C CA . CYS A 1 379 ? 36.844 33.469 5.152 1 94.94 379 CYS A CA 1
ATOM 3003 C C . CYS A 1 379 ? 36.969 33.656 6.66 1 94.94 379 CYS A C 1
ATOM 3005 O O . CYS A 1 379 ? 36.5 34.656 7.215 1 94.94 379 CYS A O 1
ATOM 3007 N N . PHE A 1 380 ? 37.469 32.656 7.215 1 95.38 380 PHE A N 1
ATOM 3008 C CA . PHE A 1 380 ? 37.812 32.688 8.633 1 95.38 380 PHE A CA 1
ATOM 3009 C C . PHE A 1 380 ? 39.312 32.938 8.828 1 95.38 380 PHE A C 1
ATOM 3011 O O . PHE A 1 380 ? 40.125 32.469 8.047 1 95.38 380 PHE A O 1
ATOM 3018 N N . LEU A 1 381 ? 39.656 33.719 9.805 1 93.31 381 LEU A N 1
ATOM 3019 C CA . LEU A 1 381 ? 41.031 34.094 10.023 1 93.31 381 LEU A CA 1
ATOM 3020 C C . LEU A 1 381 ? 41.5 33.656 11.398 1 93.31 381 LEU A C 1
ATOM 3022 O O . LEU A 1 381 ? 40.781 33.781 12.383 1 93.31 381 LEU A O 1
ATOM 3026 N N . ASP A 1 382 ? 42.719 33.125 11.367 1 89.88 382 ASP A N 1
ATOM 3027 C CA . ASP A 1 382 ? 43.312 32.812 12.656 1 89.88 382 ASP A CA 1
ATOM 3028 C C . ASP A 1 382 ? 44.156 33.969 13.164 1 89.88 382 ASP A C 1
ATOM 3030 O O . ASP A 1 382 ? 44.219 35.031 12.547 1 89.88 382 ASP A O 1
ATOM 3034 N N . GLY A 1 383 ? 44.781 33.812 14.367 1 82.88 383 GLY A N 1
ATOM 3035 C CA . GLY A 1 383 ? 45.594 34.844 14.961 1 82.88 383 GLY A CA 1
ATOM 3036 C C . GLY A 1 383 ? 46.781 35.25 14.117 1 82.88 383 GLY A C 1
ATOM 3037 O O . GLY A 1 383 ? 47.281 36.375 14.242 1 82.88 383 GLY A O 1
ATOM 3038 N N . HIS A 1 384 ? 47.156 34.375 13.164 1 85.56 384 HIS A N 1
ATOM 3039 C CA . HIS A 1 384 ? 48.312 34.625 12.352 1 85.56 384 HIS A CA 1
ATOM 3040 C C . HIS A 1 384 ? 47.938 35.062 10.945 1 85.56 384 HIS A C 1
ATOM 3042 O O . HIS A 1 384 ? 48.812 35.25 10.094 1 85.56 384 HIS A O 1
ATOM 3048 N N . GLY A 1 385 ? 46.688 35.156 10.719 1 84.5 385 GLY A N 1
ATOM 3049 C CA . GLY A 1 385 ? 46.25 35.656 9.43 1 84.5 385 GLY A CA 1
ATOM 3050 C C . GLY A 1 385 ? 45.969 34.562 8.414 1 84.5 385 GLY A C 1
ATOM 3051 O O . GLY A 1 385 ? 45.688 34.875 7.25 1 84.5 385 GLY A O 1
ATOM 3052 N N . LYS A 1 386 ? 46.094 33.375 8.812 1 90.69 386 LYS A N 1
ATOM 3053 C CA . LYS A 1 386 ? 45.781 32.281 7.906 1 90.69 386 LYS A CA 1
ATOM 3054 C C . LYS A 1 386 ? 44.281 32.188 7.629 1 90.69 386 LYS A C 1
ATOM 3056 O O . LYS A 1 386 ? 43.469 32.375 8.539 1 90.69 386 LYS A O 1
ATOM 3061 N N . LYS A 1 387 ? 43.969 31.953 6.352 1 91.88 387 LYS A N 1
ATOM 3062 C CA . LYS A 1 387 ? 42.562 31.938 5.926 1 91.88 387 LYS A CA 1
ATOM 3063 C C . LYS A 1 387 ? 42.031 30.516 5.855 1 91.88 387 LYS A C 1
ATOM 3065 O O . LYS A 1 387 ? 42.719 29.594 5.426 1 91.88 387 LYS A O 1
ATOM 3070 N N . TYR A 1 388 ? 40.875 30.359 6.375 1 92.25 388 TYR A N 1
ATOM 3071 C CA . TYR A 1 388 ? 40.156 29.109 6.281 1 92.25 388 TYR A CA 1
ATOM 3072 C C . TYR A 1 388 ? 38.781 29.328 5.605 1 92.25 388 TYR A C 1
ATOM 3074 O O . TYR A 1 388 ? 38.125 30.328 5.836 1 92.25 388 TYR A O 1
ATOM 3082 N N . ALA A 1 389 ? 38.438 28.328 4.789 1 91.12 389 ALA A N 1
ATOM 3083 C CA . ALA A 1 389 ? 37.125 28.391 4.148 1 91.12 389 ALA A CA 1
ATOM 3084 C C . ALA A 1 389 ? 36.031 27.953 5.109 1 91.12 389 ALA A C 1
ATOM 3086 O O . ALA A 1 389 ? 36.25 27.078 5.949 1 91.12 389 ALA A O 1
ATOM 3087 N N . PRO A 1 390 ? 34.844 28.547 4.922 1 91.88 390 PRO A N 1
ATOM 3088 C CA . PRO A 1 390 ? 33.719 28.1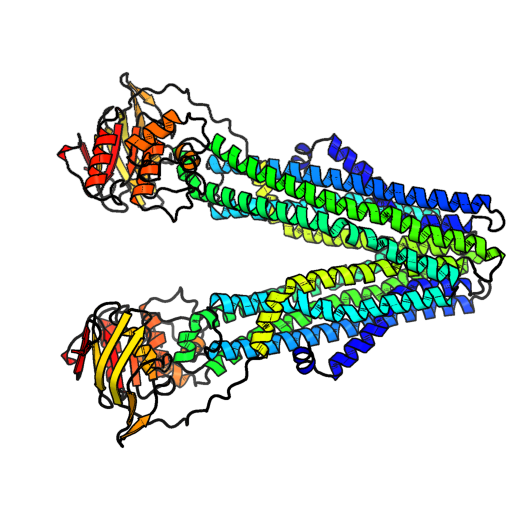25 5.762 1 91.88 390 PRO A CA 1
ATOM 3089 C C . PRO A 1 390 ? 33.375 26.656 5.613 1 91.88 390 PRO A C 1
ATOM 3091 O O . PRO A 1 390 ? 33.344 26.125 4.496 1 91.88 390 PRO A O 1
ATOM 3094 N N . SER A 1 391 ? 33.188 25.969 6.723 1 90.06 391 SER A N 1
ATOM 3095 C CA . SER A 1 391 ? 32.844 24.562 6.754 1 90.06 391 SER A CA 1
ATOM 3096 C C . SER A 1 391 ? 32.281 24.156 8.109 1 90.06 391 SER A C 1
ATOM 3098 O O . SER A 1 391 ? 32.562 24.797 9.125 1 90.06 391 SER A O 1
ATOM 3100 N N . HIS A 1 392 ? 31.641 23.141 8.039 1 89 392 HIS A N 1
ATOM 3101 C CA . HIS A 1 392 ? 31.062 22.609 9.273 1 89 392 HIS A CA 1
ATOM 3102 C C . HIS A 1 392 ? 32.156 22.094 10.211 1 89 392 HIS A C 1
ATOM 3104 O O . HIS A 1 392 ? 31.906 21.891 11.398 1 89 392 HIS A O 1
ATOM 3110 N N . ASP A 1 393 ? 33.344 22.031 9.719 1 89.19 393 ASP A N 1
ATOM 3111 C CA . ASP A 1 393 ? 34.438 21.594 10.539 1 89.19 393 ASP A CA 1
ATOM 3112 C C . ASP A 1 393 ? 34.875 22.688 11.508 1 89.19 393 ASP A C 1
ATOM 3114 O O . ASP A 1 393 ? 35.438 22.406 12.578 1 89.19 393 ASP A O 1
ATOM 3118 N N . LEU A 1 394 ? 34.562 23.906 11.141 1 92.5 394 LEU A N 1
ATOM 3119 C CA . LEU A 1 394 ? 35.062 25.031 11.906 1 92.5 394 LEU A CA 1
ATOM 3120 C C . LEU A 1 394 ? 33.938 25.75 12.633 1 92.5 394 LEU A C 1
ATOM 3122 O O . LEU A 1 394 ? 34.188 26.578 13.523 1 92.5 394 LEU A O 1
ATOM 3126 N N . VAL A 1 395 ? 32.781 25.344 12.242 1 93.81 395 VAL A N 1
ATOM 3127 C CA . VAL A 1 395 ? 31.641 26.109 12.742 1 93.81 395 VAL A CA 1
ATOM 3128 C C . VAL A 1 395 ? 30.625 25.172 13.391 1 93.81 395 VAL A C 1
ATOM 3130 O O . VAL A 1 395 ? 30.25 24.156 12.797 1 93.81 395 VAL A O 1
ATOM 3133 N N . SER A 1 396 ? 30.203 25.484 14.617 1 92.81 396 SER A N 1
ATOM 3134 C CA . SER A 1 396 ? 29.078 24.812 15.266 1 92.81 396 SER A CA 1
ATOM 3135 C C . SER A 1 396 ? 27.812 25.656 15.164 1 92.81 396 SER A C 1
ATOM 3137 O O . SER A 1 396 ? 27.859 26.875 15.227 1 92.81 396 SER A O 1
ATOM 3139 N N . VAL A 1 397 ? 26.734 24.953 14.992 1 94.12 397 VAL A N 1
ATOM 3140 C CA . VAL A 1 397 ? 25.484 25.688 14.836 1 94.12 397 VAL A CA 1
ATOM 3141 C C . VAL A 1 397 ? 24.469 25.203 15.875 1 94.12 397 VAL A C 1
ATOM 3143 O O . VAL A 1 397 ? 24.312 24 16.094 1 94.12 397 VAL A O 1
ATOM 3146 N N . ILE A 1 398 ? 23.906 26.141 16.578 1 92.94 398 ILE A N 1
ATOM 3147 C CA . ILE A 1 398 ? 22.734 25.891 17.406 1 92.94 398 ILE A CA 1
ATOM 3148 C C . ILE A 1 398 ? 21.484 26.406 16.703 1 92.94 398 ILE A C 1
ATOM 3150 O O . ILE A 1 398 ? 21.297 27.609 16.562 1 92.94 398 ILE A O 1
ATOM 3154 N N . HIS A 1 399 ? 20.672 25.5 16.406 1 90.94 399 HIS A N 1
ATOM 3155 C CA . HIS A 1 399 ? 19.5 25.828 15.609 1 90.94 399 HIS A CA 1
ATOM 3156 C C . HIS A 1 399 ? 18.375 26.375 16.484 1 90.94 399 HIS A C 1
ATOM 3158 O O . HIS A 1 399 ? 18.297 26.047 17.672 1 90.94 399 HIS A O 1
ATOM 3164 N N . GLN A 1 400 ? 17.547 27.078 15.766 1 86.56 400 GLN A N 1
ATOM 3165 C CA . GLN A 1 400 ? 16.375 27.609 16.453 1 86.56 400 GLN A CA 1
ATOM 3166 C C . GLN A 1 400 ? 15.43 26.5 16.875 1 86.56 400 GLN A C 1
ATOM 3168 O O . GLN A 1 400 ? 14.875 26.531 17.969 1 86.56 400 GLN A O 1
ATOM 3173 N N . LYS A 1 401 ? 15.258 25.578 15.961 1 85.75 401 LYS A N 1
ATOM 3174 C CA . LYS A 1 401 ? 14.422 24.406 16.234 1 85.75 401 LYS A CA 1
ATOM 3175 C C . LYS A 1 401 ? 15.242 23.125 16.219 1 85.75 401 LYS A C 1
ATOM 3177 O O . LYS A 1 401 ? 15.438 22.516 15.164 1 85.75 401 LYS A O 1
ATOM 3182 N N . PRO A 1 402 ? 15.586 22.719 17.422 1 90.19 402 PRO A N 1
ATOM 3183 C CA . PRO A 1 402 ? 16.406 21.516 17.484 1 90.19 402 PRO A CA 1
ATOM 3184 C C . PRO A 1 402 ? 15.633 20.25 17.125 1 90.19 402 PRO A C 1
ATOM 3186 O O . PRO A 1 402 ? 14.43 20.172 17.391 1 90.19 402 PRO A O 1
ATOM 3189 N N . TYR A 1 403 ? 16.297 19.328 16.531 1 92.81 403 TYR A N 1
ATOM 3190 C CA . TYR A 1 403 ? 15.688 18.031 16.25 1 92.81 403 TYR A CA 1
ATOM 3191 C C . TYR A 1 403 ? 16.125 16.984 17.266 1 92.81 403 TYR A C 1
ATOM 3193 O O . TYR A 1 403 ? 17.312 16.844 17.547 1 92.81 403 TYR A O 1
ATOM 3201 N N . ILE A 1 404 ? 15.109 16.359 17.828 1 93.81 404 ILE A N 1
ATOM 3202 C CA . ILE A 1 404 ? 15.398 15.32 18.797 1 93.81 404 ILE A CA 1
ATOM 3203 C C . ILE A 1 404 ? 15.141 13.945 18.172 1 93.81 404 ILE A C 1
ATOM 3205 O O . ILE A 1 404 ? 14.031 13.656 17.734 1 93.81 404 ILE A O 1
ATOM 3209 N N . PHE A 1 405 ? 16.172 13.156 18.172 1 94.44 405 PHE A N 1
ATOM 3210 C CA . PHE A 1 405 ? 16.078 11.82 17.594 1 94.44 405 PHE A CA 1
ATOM 3211 C C . PHE A 1 405 ? 15.422 10.852 18.562 1 94.44 405 PHE A C 1
ATOM 3213 O O . PHE A 1 405 ? 15.57 10.984 19.781 1 94.44 405 PHE A O 1
ATOM 3220 N N . LYS A 1 406 ? 14.742 9.883 18.047 1 91.88 406 LYS A N 1
ATOM 3221 C CA . LYS A 1 406 ? 14.203 8.82 18.891 1 91.88 406 LYS A CA 1
ATOM 3222 C C . LYS A 1 406 ? 15.305 7.91 19.422 1 91.88 406 LYS A C 1
ATOM 3224 O O . LYS A 1 406 ? 16.078 7.352 18.625 1 91.88 406 LYS A O 1
ATOM 3229 N N . GLY A 1 407 ? 15.391 7.883 20.75 1 92.25 407 GLY A N 1
ATOM 3230 C CA . GLY A 1 407 ? 16.438 7.074 21.344 1 92.25 407 GLY A CA 1
ATOM 3231 C C . GLY A 1 407 ? 16.828 7.543 22.734 1 92.25 407 GLY A C 1
ATOM 3232 O O . GLY A 1 407 ? 16.062 8.227 23.406 1 92.25 407 GLY A O 1
ATOM 3233 N N . THR A 1 408 ? 18.031 7.219 23.078 1 94.62 408 THR A N 1
ATOM 3234 C CA . THR A 1 408 ? 18.484 7.52 24.422 1 94.62 408 THR A CA 1
ATOM 3235 C C . THR A 1 408 ? 19.109 8.914 24.5 1 94.62 408 THR A C 1
ATOM 3237 O O . THR A 1 408 ? 19.453 9.492 23.469 1 94.62 408 THR A O 1
ATOM 3240 N N . LEU A 1 409 ? 19.203 9.414 25.734 1 95.62 409 LEU A N 1
ATOM 3241 C CA . LEU A 1 409 ? 19.875 10.695 25.969 1 95.62 409 LEU A CA 1
ATOM 3242 C C . LEU A 1 409 ? 21.312 10.656 25.5 1 95.62 409 LEU A C 1
ATOM 3244 O O . LEU A 1 409 ? 21.781 11.586 24.828 1 95.62 409 LEU A O 1
ATOM 3248 N N . ARG A 1 410 ? 21.953 9.57 25.75 1 95.19 410 ARG A N 1
ATOM 3249 C CA . ARG A 1 410 ? 23.328 9.383 25.328 1 95.19 410 ARG A CA 1
ATOM 3250 C C . ARG A 1 410 ? 23.469 9.484 23.812 1 95.19 410 ARG A C 1
ATOM 3252 O O . ARG A 1 410 ? 24.328 10.195 23.312 1 95.19 410 ARG A O 1
ATOM 3259 N N . ALA A 1 411 ? 22.594 8.812 23.125 1 94.44 411 ALA A N 1
ATOM 3260 C CA . ALA A 1 411 ? 22.641 8.781 21.656 1 94.44 411 ALA A CA 1
ATOM 3261 C C . ALA A 1 411 ? 22.312 10.148 21.062 1 94.44 411 ALA A C 1
ATOM 3263 O O . ALA A 1 411 ? 22.859 10.531 20.031 1 94.44 411 ALA A O 1
ATOM 3264 N N . ASN A 1 412 ? 21.406 10.883 21.719 1 95.69 412 ASN A N 1
ATOM 3265 C CA . ASN A 1 412 ? 21 12.188 21.203 1 95.69 412 ASN A CA 1
ATOM 3266 C C . ASN A 1 412 ? 22.094 13.227 21.391 1 95.69 412 ASN A C 1
ATOM 3268 O O . ASN A 1 412 ? 22.203 14.172 20.609 1 95.69 412 ASN A O 1
ATOM 3272 N N . VAL A 1 413 ? 22.922 13 22.406 1 95.88 413 VAL A N 1
ATOM 3273 C CA . VAL A 1 413 ? 23.984 13.961 22.672 1 95.88 413 VAL A CA 1
ATOM 3274 C C . VAL A 1 413 ? 25.25 13.57 21.906 1 95.88 413 VAL A C 1
ATOM 3276 O O . VAL A 1 413 ? 25.859 14.398 21.219 1 95.88 413 VAL A O 1
ATOM 3279 N N . SER A 1 414 ? 25.594 12.312 21.953 1 95.56 414 SER A N 1
ATOM 3280 C CA . SER A 1 414 ? 26.812 11.844 21.297 1 95.56 414 SER A CA 1
ATOM 3281 C C . SER A 1 414 ? 26.594 11.672 19.797 1 95.56 414 SER A C 1
ATOM 3283 O O . SER A 1 414 ? 27.547 11.664 19.016 1 95.56 414 SER A O 1
ATOM 3285 N N . LEU A 1 415 ? 25.312 11.445 19.406 1 95.25 415 LEU A N 1
ATOM 3286 C CA . LEU A 1 415 ? 24.953 11.164 18.016 1 95.25 415 LEU A CA 1
ATOM 3287 C C . LEU A 1 415 ? 25.781 10.016 17.453 1 95.25 415 LEU A C 1
ATOM 3289 O O . LEU A 1 415 ? 26.25 10.07 16.312 1 95.25 415 LEU A O 1
ATOM 3293 N N . TYR A 1 416 ? 26.141 9.055 18.406 1 92.88 416 TYR A N 1
ATOM 3294 C CA . TYR A 1 416 ? 26.734 7.758 18.125 1 92.88 416 TYR A CA 1
ATOM 3295 C C . TYR A 1 416 ? 28.234 7.883 17.906 1 92.88 416 TYR A C 1
ATOM 3297 O O . TYR A 1 416 ? 28.875 6.949 17.406 1 92.88 416 TYR A O 1
ATOM 3305 N N . GLN A 1 417 ? 28.812 9.141 18.188 1 93.25 417 GLN A N 1
ATOM 3306 C CA . GLN A 1 417 ? 30.266 9.25 18.281 1 93.25 417 GLN A CA 1
ATOM 3307 C C . GLN A 1 417 ? 30.797 8.625 19.578 1 93.25 417 GLN A C 1
ATOM 3309 O O . GLN A 1 417 ? 30.078 8.555 20.578 1 93.25 417 GLN A O 1
ATOM 3314 N N . ASN A 1 418 ? 31.922 8.211 19.469 1 92 418 ASN A N 1
ATOM 3315 C CA . ASN A 1 418 ? 32.5 7.523 20.625 1 92 418 ASN A CA 1
ATOM 3316 C C . ASN A 1 418 ? 33 8.516 21.688 1 92 418 ASN A C 1
ATOM 3318 O O . ASN A 1 418 ? 34.094 9.023 21.594 1 92 418 ASN A O 1
ATOM 3322 N N . TYR A 1 419 ? 32.188 8.875 22.609 1 93.38 419 TYR A N 1
ATOM 3323 C CA . TYR A 1 419 ? 32.531 9.695 23.766 1 93.38 419 TYR A CA 1
ATOM 3324 C C . TYR A 1 419 ? 32.406 8.898 25.047 1 93.38 419 TYR A C 1
ATOM 3326 O O . TYR A 1 419 ? 31.578 7.996 25.156 1 93.38 419 TYR A O 1
ATOM 3334 N N . ASN A 1 420 ? 33.25 9.258 26 1 93.56 420 ASN A N 1
ATOM 3335 C CA . ASN A 1 420 ? 33.125 8.648 27.328 1 93.56 420 ASN A CA 1
ATOM 3336 C C . ASN A 1 420 ? 31.938 9.234 28.094 1 93.56 420 ASN A C 1
ATOM 3338 O O . ASN A 1 420 ? 31.547 10.383 27.891 1 93.56 420 ASN A O 1
ATOM 3342 N N . ASP A 1 421 ? 31.422 8.469 28.953 1 93.5 421 ASP A N 1
ATOM 3343 C CA . ASP A 1 421 ? 30.266 8.867 29.75 1 93.5 421 ASP A CA 1
ATOM 3344 C C . ASP A 1 421 ? 30.578 10.109 30.594 1 93.5 421 ASP A C 1
ATOM 3346 O O . ASP A 1 421 ? 29.703 10.945 30.812 1 93.5 421 ASP A O 1
ATOM 3350 N N . ASN A 1 422 ? 31.766 10.156 30.922 1 94.69 422 ASN A N 1
ATOM 3351 C CA . ASN A 1 422 ? 32.156 11.297 31.75 1 94.69 422 ASN A CA 1
ATOM 3352 C C . ASN A 1 422 ? 32.062 12.602 30.969 1 94.69 422 ASN A C 1
ATOM 3354 O O . ASN A 1 422 ? 31.625 13.625 31.516 1 94.69 422 ASN A O 1
ATOM 3358 N N . ASP A 1 423 ? 32.5 12.586 29.781 1 95.06 423 ASP A N 1
ATOM 3359 C CA . ASP A 1 423 ? 32.469 13.781 28.938 1 95.06 423 ASP A CA 1
ATOM 3360 C C . ASP A 1 423 ? 31.016 14.203 28.688 1 95.06 423 ASP A C 1
ATOM 3362 O O . ASP A 1 423 ? 30.703 15.398 28.719 1 95.06 423 ASP A O 1
ATOM 3366 N N . ILE A 1 424 ? 30.203 13.242 28.484 1 96.38 424 ILE A N 1
ATOM 3367 C CA . ILE A 1 424 ? 28.797 13.516 28.219 1 96.38 424 ILE A CA 1
ATOM 3368 C C . ILE A 1 424 ? 28.125 14.055 29.484 1 96.38 424 ILE A C 1
ATOM 3370 O O . ILE A 1 424 ? 27.344 15.016 29.422 1 96.38 424 ILE A O 1
ATOM 3374 N N . ARG A 1 425 ? 28.438 13.438 30.562 1 96.12 425 ARG A N 1
ATOM 3375 C CA . ARG A 1 425 ? 27.875 13.883 31.844 1 96.12 425 ARG A CA 1
ATOM 3376 C C . ARG A 1 425 ? 28.266 15.328 32.125 1 96.12 425 ARG A C 1
ATOM 3378 O O . ARG A 1 425 ? 27.438 16.125 32.594 1 96.12 425 ARG A O 1
ATOM 3385 N N . LYS A 1 426 ? 29.484 15.664 31.906 1 95.56 426 LYS A N 1
ATOM 3386 C CA . LYS A 1 426 ? 30 17 32.156 1 95.56 426 LYS A CA 1
ATOM 3387 C C . LYS A 1 426 ? 29.203 18.062 31.406 1 95.56 426 LYS A C 1
ATOM 3389 O O . LYS A 1 426 ? 28.812 19.078 31.969 1 95.56 426 LYS A O 1
ATOM 3394 N N . VAL A 1 427 ? 29.031 17.797 30.156 1 95.44 427 VAL A N 1
ATOM 3395 C CA . VAL A 1 427 ? 28.328 18.766 29.328 1 95.44 427 VAL A CA 1
ATOM 3396 C C . VAL A 1 427 ? 26.859 18.859 29.766 1 95.44 427 VAL A C 1
ATOM 3398 O O . VAL A 1 427 ? 26.281 19.938 29.781 1 95.44 427 VAL A O 1
ATOM 3401 N N . LEU A 1 428 ? 26.266 17.719 30.125 1 96.19 428 LEU A N 1
ATOM 3402 C CA . LEU A 1 428 ? 24.875 17.688 30.562 1 96.19 428 LEU A CA 1
ATOM 3403 C C . LEU A 1 428 ? 24.703 18.438 31.875 1 96.19 428 LEU A C 1
ATOM 3405 O O . LEU A 1 428 ? 23.672 19.062 32.125 1 96.19 428 LEU A O 1
ATOM 3409 N N . GLN A 1 429 ? 25.656 18.359 32.688 1 95.12 429 GLN A N 1
ATOM 3410 C CA . GLN A 1 429 ? 25.641 19.094 33.938 1 95.12 429 GLN A CA 1
ATOM 3411 C C . GLN A 1 429 ? 25.781 20.594 33.719 1 95.12 429 GLN A C 1
ATOM 3413 O O . GLN A 1 429 ? 25.125 21.391 34.375 1 95.12 429 GLN A O 1
ATOM 3418 N N . ARG A 1 430 ? 26.609 20.938 32.781 1 93.25 430 ARG A N 1
ATOM 3419 C CA . ARG A 1 430 ? 26.844 22.344 32.469 1 93.25 430 ARG A CA 1
ATOM 3420 C C . ARG A 1 430 ? 25.578 23.016 31.969 1 93.25 430 ARG A C 1
ATOM 3422 O O . ARG A 1 430 ? 25.344 24.188 32.281 1 93.25 430 ARG A O 1
ATOM 3429 N N . VAL A 1 431 ? 24.844 22.219 31.234 1 93.44 431 VAL A N 1
ATOM 3430 C CA . VAL A 1 431 ? 23.609 22.812 30.703 1 93.44 431 VAL A CA 1
ATOM 3431 C C . VAL A 1 431 ? 22.453 22.531 31.641 1 93.44 431 VAL A C 1
ATOM 3433 O O . VAL A 1 431 ? 21.297 22.781 31.297 1 93.44 431 VAL A O 1
ATOM 3436 N N . GLN A 1 432 ? 22.656 21.891 32.781 1 90.75 432 GLN A N 1
ATOM 3437 C CA . GLN A 1 432 ? 21.703 21.625 33.844 1 90.75 432 GLN A CA 1
ATOM 3438 C C . GLN A 1 432 ? 20.609 20.672 33.375 1 90.75 432 GLN A C 1
ATOM 3440 O O . GLN A 1 432 ? 19.422 20.875 33.656 1 90.75 432 GLN A O 1
ATOM 3445 N N . LEU A 1 433 ? 20.938 19.781 32.625 1 93.19 433 LEU A N 1
ATOM 3446 C CA . LEU A 1 433 ? 19.969 18.812 32.125 1 93.19 433 LEU A CA 1
ATOM 3447 C C . LEU A 1 433 ? 20.125 17.453 32.781 1 93.19 433 LEU A C 1
ATOM 3449 O O . LEU A 1 433 ? 19.188 16.672 32.844 1 93.19 433 LEU A O 1
ATOM 3453 N N . TRP A 1 434 ? 21.266 17.188 33.312 1 94.5 434 TRP A N 1
ATOM 3454 C CA . TRP A 1 434 ? 21.578 15.891 33.875 1 94.5 434 TRP A CA 1
ATOM 3455 C C . TRP A 1 434 ? 20.609 15.539 35 1 94.5 434 TRP A C 1
ATOM 3457 O O . TRP A 1 434 ? 20.031 14.453 35 1 94.5 434 TRP A O 1
ATOM 3467 N N . ASP A 1 435 ? 20.391 16.453 35.875 1 91.69 435 ASP A N 1
ATOM 3468 C CA . ASP A 1 435 ? 19.5 16.203 37 1 91.69 435 ASP A CA 1
ATOM 3469 C C . ASP A 1 435 ? 18.031 16.266 36.562 1 91.69 435 ASP A C 1
ATOM 3471 O O . ASP A 1 435 ? 17.203 15.516 37.062 1 91.69 435 ASP A O 1
ATOM 3475 N N . GLU A 1 436 ? 17.828 17.109 35.656 1 91.44 436 GLU A N 1
ATOM 3476 C CA . GLU A 1 436 ? 16.469 17.312 35.188 1 91.44 436 GLU A CA 1
ATOM 3477 C C . GLU A 1 436 ? 15.914 16.031 34.531 1 91.44 436 GLU A C 1
ATOM 3479 O O . GLU A 1 436 ? 14.703 15.781 34.594 1 91.44 436 GLU A O 1
ATOM 3484 N N . LEU A 1 437 ? 16.828 15.297 33.969 1 92.75 437 LEU A N 1
ATOM 3485 C CA . LEU A 1 437 ? 16.359 14.102 33.25 1 92.75 437 LEU A CA 1
ATOM 3486 C C . LEU A 1 437 ? 16.688 12.844 34.031 1 92.75 437 LEU A C 1
ATOM 3488 O O . LEU A 1 437 ? 16.875 11.766 33.469 1 92.75 437 LEU A O 1
ATOM 3492 N N . GLY A 1 438 ? 16.906 12.922 35.312 1 90.62 438 GLY A N 1
ATOM 3493 C CA . GLY A 1 438 ? 16.984 11.797 36.219 1 90.62 438 GLY A CA 1
ATOM 3494 C C . GLY A 1 438 ? 18.344 11.109 36.219 1 90.62 438 GLY A C 1
ATOM 3495 O O . GLY A 1 438 ? 18.438 9.922 36.531 1 90.62 438 GLY A O 1
ATOM 3496 N N . GLN A 1 439 ? 19.344 11.773 35.75 1 92.5 439 GLN A N 1
ATOM 3497 C CA . GLN A 1 439 ? 20.719 11.25 35.75 1 92.5 439 GLN A CA 1
ATOM 3498 C C . GLN A 1 439 ? 20.781 9.883 35.094 1 92.5 439 GLN A C 1
ATOM 3500 O O . GLN A 1 439 ? 21.344 8.945 35.656 1 92.5 439 GLN A O 1
ATOM 3505 N N . ASP A 1 440 ? 20.156 9.797 33.969 1 92.81 440 ASP A N 1
ATOM 3506 C CA . ASP A 1 440 ? 20.047 8.531 33.25 1 92.81 440 ASP A CA 1
ATOM 3507 C C . ASP A 1 440 ? 20.453 8.695 31.781 1 92.81 440 ASP A C 1
ATOM 3509 O O . ASP A 1 440 ? 19.734 9.32 31 1 92.81 440 ASP A O 1
ATOM 3513 N N . PHE A 1 441 ? 21.5 8.023 31.469 1 93.19 441 PHE A N 1
ATOM 3514 C CA . PHE A 1 441 ? 21.984 8.078 30.094 1 93.19 441 PHE A CA 1
ATOM 3515 C C . PHE A 1 441 ? 20.984 7.418 29.141 1 93.19 441 PHE A C 1
ATOM 3517 O O . PHE A 1 441 ? 20.906 7.777 27.969 1 93.19 441 PHE A O 1
ATOM 3524 N N . ASP A 1 442 ? 20.203 6.578 29.719 1 92.75 442 ASP A N 1
ATOM 3525 C CA . ASP A 1 442 ? 19.312 5.762 28.891 1 92.75 442 ASP A CA 1
ATOM 3526 C C . ASP A 1 442 ? 17.891 6.324 28.891 1 92.75 442 ASP A C 1
ATOM 3528 O O . ASP A 1 442 ? 16.969 5.656 28.438 1 92.75 442 ASP A O 1
ATOM 3532 N N . TYR A 1 443 ? 17.781 7.512 29.328 1 92.62 443 TYR A N 1
ATOM 3533 C CA . TYR A 1 443 ? 16.484 8.172 29.25 1 92.62 443 TYR A CA 1
ATOM 3534 C C . TYR A 1 443 ? 16 8.234 27.797 1 92.62 443 TYR A C 1
ATOM 3536 O O . TYR A 1 443 ? 16.703 8.742 26.922 1 92.62 443 TYR A O 1
ATOM 3544 N N . TYR A 1 444 ? 14.891 7.691 27.609 1 91.88 444 TYR A N 1
ATOM 3545 C CA . TYR A 1 444 ? 14.398 7.582 26.25 1 91.88 444 TYR A CA 1
ATOM 3546 C C . TYR A 1 444 ? 13.719 8.875 25.797 1 91.88 444 TYR A C 1
ATOM 3548 O O . TYR A 1 444 ? 12.836 9.391 26.5 1 91.88 444 TYR A O 1
ATOM 3556 N N . LEU A 1 445 ? 14.102 9.328 24.594 1 90.81 445 LEU A N 1
ATOM 3557 C CA . LEU A 1 445 ? 13.57 10.562 24.031 1 90.81 445 LEU A CA 1
ATOM 3558 C C . LEU A 1 445 ? 12.812 10.289 22.734 1 90.81 445 LEU A C 1
ATOM 3560 O O . LEU A 1 445 ? 13.266 9.492 21.906 1 90.81 445 LEU A O 1
ATOM 3564 N N . ASP A 1 446 ? 11.641 10.844 22.562 1 84.44 446 ASP A N 1
ATOM 3565 C CA . ASP A 1 446 ? 10.898 10.672 21.312 1 84.44 446 ASP A CA 1
ATOM 3566 C C . ASP A 1 446 ? 10.5 12.023 20.719 1 84.44 446 ASP A C 1
ATOM 3568 O O . ASP A 1 446 ? 9.742 12.086 19.75 1 84.44 446 ASP A O 1
ATOM 3572 N N . GLY A 1 447 ? 10.93 13.055 21.219 1 76.56 447 GLY A N 1
ATOM 3573 C CA . GLY A 1 447 ? 10.625 14.391 20.734 1 76.56 447 GLY A CA 1
ATOM 3574 C C . GLY A 1 447 ? 9.414 15.008 21.406 1 76.56 447 GLY A C 1
ATOM 3575 O O . GLY A 1 447 ? 9.25 16.234 21.391 1 76.56 447 GLY A O 1
ATOM 3576 N N . ASN A 1 448 ? 8.594 14.188 21.984 1 74.06 448 ASN A N 1
ATOM 3577 C CA . ASN A 1 448 ? 7.348 14.688 22.547 1 74.06 448 ASN A CA 1
ATOM 3578 C C . ASN A 1 448 ? 7.402 14.742 24.062 1 74.06 448 ASN A C 1
ATOM 3580 O O . ASN A 1 448 ? 6.574 15.406 24.688 1 74.06 448 ASN A O 1
ATOM 3584 N N . ASN A 1 449 ? 8.352 14.219 24.625 1 83.56 449 ASN A N 1
ATOM 3585 C CA . ASN A 1 449 ? 8.367 14.133 26.094 1 83.56 449 ASN A CA 1
ATOM 3586 C C . ASN A 1 449 ? 9.305 15.18 26.688 1 83.56 449 ASN A C 1
ATOM 3588 O O . ASN A 1 449 ? 9.68 15.078 27.859 1 83.56 449 ASN A O 1
ATOM 3592 N N . LEU A 1 450 ? 9.75 16.094 25.906 1 88 450 LEU A N 1
ATOM 3593 C CA . LEU A 1 450 ? 10.625 17.156 26.391 1 88 450 LEU A CA 1
ATOM 3594 C C . LEU A 1 450 ? 9.961 18.531 26.203 1 88 450 LEU A C 1
ATOM 3596 O O . LEU A 1 450 ? 9.203 18.719 25.25 1 88 450 LEU A O 1
ATOM 3600 N N . SER A 1 451 ? 10.25 19.328 27.078 1 83.56 451 SER A N 1
ATOM 3601 C CA . SER A 1 451 ? 9.852 20.719 26.906 1 83.56 451 SER A CA 1
ATOM 3602 C C . SER A 1 451 ? 10.742 21.422 25.875 1 83.56 451 SER A C 1
ATOM 3604 O O . SER A 1 451 ? 11.797 20.906 25.5 1 83.56 451 SER A O 1
ATOM 3606 N N . GLY A 1 452 ? 10.312 22.469 25.375 1 84.06 452 GLY A N 1
ATOM 3607 C CA . GLY A 1 452 ? 11.109 23.25 24.438 1 84.06 452 GLY A CA 1
ATOM 3608 C C . GLY A 1 452 ? 12.469 23.625 24.969 1 84.06 452 GLY A C 1
ATOM 3609 O O . GLY A 1 452 ? 13.469 23.562 24.25 1 84.06 452 GLY A O 1
ATOM 3610 N N . GLY A 1 453 ? 12.477 24 26.219 1 86.62 453 GLY A N 1
ATOM 3611 C CA . GLY A 1 453 ? 13.734 24.359 26.875 1 86.62 453 GLY A CA 1
ATOM 3612 C C . GLY A 1 453 ? 14.695 23.188 26.984 1 86.62 453 GLY A C 1
ATOM 3613 O O . GLY A 1 453 ? 15.898 23.359 26.797 1 86.62 453 GLY A O 1
ATOM 3614 N N . GLN A 1 454 ? 14.18 22.109 27.359 1 89.75 454 GLN A N 1
ATOM 3615 C CA . GLN A 1 454 ? 15 20.906 27.469 1 89.75 454 GLN A CA 1
ATOM 3616 C C . GLN A 1 454 ? 15.602 20.516 26.125 1 89.75 454 GLN A C 1
ATOM 3618 O O . GLN A 1 454 ? 16.766 20.109 26.047 1 89.75 454 GLN A O 1
ATOM 3623 N N . MET A 1 455 ? 14.852 20.688 25.047 1 92.38 455 MET A N 1
ATOM 3624 C CA . MET A 1 455 ? 15.336 20.391 23.703 1 92.38 455 MET A CA 1
ATOM 3625 C C . MET A 1 455 ? 16.484 21.297 23.328 1 92.38 455 MET A C 1
ATOM 3627 O O . MET A 1 455 ? 17.469 20.844 22.734 1 92.38 455 MET A O 1
ATOM 3631 N N . MET A 1 456 ? 16.328 22.547 23.719 1 91.56 456 MET A N 1
ATOM 3632 C CA . MET A 1 456 ? 17.375 23.516 23.422 1 91.56 456 MET A CA 1
ATOM 3633 C C . MET A 1 456 ? 18.641 23.188 24.203 1 91.56 456 MET A C 1
ATOM 3635 O O . MET A 1 456 ? 19.75 23.297 23.688 1 91.56 456 MET A O 1
ATOM 3639 N N . LYS A 1 457 ? 18.469 22.797 25.469 1 92.62 457 LYS A N 1
ATOM 3640 C CA . LYS A 1 457 ? 19.609 22.422 26.297 1 92.62 457 LYS A CA 1
ATOM 3641 C C . LYS A 1 457 ? 20.375 21.234 25.672 1 92.62 457 LYS A C 1
ATOM 3643 O O . LYS A 1 457 ? 21.609 21.188 25.734 1 92.62 457 LYS A O 1
ATOM 3648 N N . ILE A 1 458 ? 19.625 20.328 25.062 1 94.56 458 ILE A N 1
ATOM 3649 C CA . ILE A 1 458 ? 20.266 19.188 24.391 1 94.56 458 ILE A CA 1
ATOM 3650 C C . ILE A 1 458 ? 21.078 19.688 23.188 1 94.56 458 ILE A C 1
ATOM 3652 O O . ILE A 1 458 ? 22.203 19.25 22.969 1 94.56 458 ILE A O 1
ATOM 3656 N N . GLU A 1 459 ? 20.469 20.578 22.438 1 94.44 459 GLU A N 1
ATOM 3657 C CA . GLU A 1 459 ? 21.141 21.156 21.281 1 94.44 459 GLU A CA 1
ATOM 3658 C C . GLU A 1 459 ? 22.438 21.859 21.703 1 94.44 459 GLU A C 1
ATOM 3660 O O . GLU A 1 459 ? 23.469 21.719 21.031 1 94.44 459 GLU A O 1
ATOM 3665 N N . ILE A 1 460 ? 22.375 22.562 22.75 1 93.94 460 ILE A N 1
ATOM 3666 C CA . ILE A 1 460 ? 23.547 23.266 23.266 1 93.94 460 ILE A CA 1
ATOM 3667 C C . ILE A 1 460 ? 24.594 22.266 23.75 1 93.94 460 ILE A C 1
ATOM 3669 O O . ILE A 1 460 ? 25.781 22.438 23.516 1 93.94 460 ILE A O 1
ATOM 3673 N N . ALA A 1 461 ? 24.141 21.234 24.438 1 95.19 461 ALA A N 1
ATOM 3674 C CA . ALA A 1 461 ? 25.047 20.188 24.891 1 95.19 461 ALA A CA 1
ATOM 3675 C C . ALA A 1 461 ? 25.797 19.562 23.719 1 95.19 461 ALA A C 1
ATOM 3677 O O . ALA A 1 461 ? 27 19.281 23.828 1 95.19 461 ALA A O 1
ATOM 3678 N N . ARG A 1 462 ? 25.141 19.344 22.641 1 95.75 462 ARG A N 1
ATOM 3679 C CA . ARG A 1 462 ? 25.766 18.797 21.438 1 95.75 462 ARG A CA 1
ATOM 3680 C C . ARG A 1 462 ? 26.906 19.688 20.969 1 95.75 462 ARG A C 1
ATOM 3682 O O . ARG A 1 462 ? 27.984 19.203 20.625 1 95.75 462 ARG A O 1
ATOM 3689 N N . ALA A 1 463 ? 26.625 20.953 20.953 1 93.44 463 ALA A N 1
ATOM 3690 C CA . ALA A 1 463 ? 27.609 21.938 20.484 1 93.44 463 ALA A CA 1
ATOM 3691 C C . ALA A 1 463 ? 28.828 21.984 21.422 1 93.44 463 ALA A C 1
ATOM 3693 O O . ALA A 1 463 ? 29.969 22.078 20.953 1 93.44 463 ALA A O 1
ATOM 3694 N N . LEU A 1 464 ? 28.578 21.906 22.719 1 93.88 464 LEU A N 1
ATOM 3695 C CA . LEU A 1 464 ? 29.641 22 23.719 1 93.88 464 LEU A CA 1
ATOM 3696 C C . LEU A 1 464 ? 30.484 20.734 23.719 1 93.88 464 LEU A C 1
ATOM 3698 O O . LEU A 1 464 ? 31.656 20.781 24.109 1 93.88 464 LEU A O 1
ATOM 3702 N N . LEU A 1 465 ? 29.875 19.672 23.344 1 94.5 465 LEU A N 1
ATOM 3703 C CA . LEU A 1 465 ? 30.578 18.391 23.297 1 94.5 465 LEU A CA 1
ATOM 3704 C C . LEU A 1 465 ? 31.578 18.375 22.141 1 94.5 465 LEU A C 1
ATOM 3706 O O . LEU A 1 465 ? 32.594 17.656 22.203 1 94.5 465 LEU A O 1
ATOM 3710 N N . ARG A 1 466 ? 31.312 19.219 21.125 1 92.31 466 ARG A N 1
ATOM 3711 C CA . ARG A 1 466 ? 32.156 19.344 19.938 1 92.31 466 ARG A CA 1
ATOM 3712 C C . ARG A 1 466 ? 32.562 20.797 19.703 1 92.31 466 ARG A C 1
ATOM 3714 O O . ARG A 1 466 ? 32.156 21.422 18.734 1 92.31 466 ARG A O 1
ATOM 3721 N N . PRO A 1 467 ? 33.438 21.141 20.516 1 88.94 467 PRO A N 1
ATOM 3722 C CA . PRO A 1 467 ? 33.781 22.562 20.422 1 88.94 467 PRO A CA 1
ATOM 3723 C C . PRO A 1 467 ? 34.469 22.906 19.094 1 88.94 467 PRO A C 1
ATOM 3725 O O . PRO A 1 467 ? 35.344 22.156 18.625 1 88.94 467 PRO A O 1
ATOM 3728 N N . ARG A 1 468 ? 34.031 23.984 18.531 1 92.75 468 ARG A N 1
ATOM 3729 C CA . ARG A 1 468 ? 34.594 24.562 17.312 1 92.75 468 ARG A CA 1
ATOM 3730 C C . ARG A 1 468 ? 34.969 26.016 17.516 1 92.75 468 ARG A C 1
ATOM 3732 O O . ARG A 1 468 ? 34.5 26.672 18.453 1 92.75 468 ARG A O 1
ATOM 3739 N N . PRO A 1 469 ? 35.781 26.469 16.656 1 93.94 469 PRO A N 1
ATOM 3740 C CA . PRO A 1 469 ? 36.281 27.844 16.859 1 93.94 469 PRO A CA 1
ATOM 3741 C C . PRO A 1 469 ? 35.188 28.891 16.703 1 93.94 469 PRO A C 1
ATOM 3743 O O . PRO A 1 469 ? 35.281 29.969 17.297 1 93.94 469 PRO A O 1
ATOM 3746 N N . ILE A 1 470 ? 34.188 28.562 15.969 1 95.69 470 ILE A N 1
ATOM 3747 C CA . ILE A 1 470 ? 33.125 29.516 15.734 1 95.69 470 ILE A CA 1
ATOM 3748 C C . ILE A 1 470 ? 31.781 28.875 16.094 1 95.69 470 ILE A C 1
ATOM 3750 O O . ILE A 1 470 ? 31.531 27.719 15.773 1 95.69 470 ILE A O 1
ATOM 3754 N N . LEU A 1 471 ? 30.953 29.625 16.844 1 95.56 471 LEU A N 1
ATOM 3755 C CA . LEU A 1 471 ? 29.609 29.172 17.203 1 95.56 471 LEU A CA 1
ATOM 3756 C C . LEU A 1 471 ? 28.547 30.094 16.641 1 95.56 471 LEU A C 1
ATOM 3758 O O . LEU A 1 471 ? 28.594 31.312 16.859 1 95.56 471 LEU A O 1
ATOM 3762 N N . LEU A 1 472 ? 27.719 29.562 15.836 1 95.56 472 LEU A N 1
ATOM 3763 C CA . LEU A 1 472 ? 26.547 30.281 15.336 1 95.56 472 LEU A CA 1
ATOM 3764 C C . LEU A 1 472 ? 25.297 29.922 16.141 1 95.56 472 LEU A C 1
ATOM 3766 O O . LEU A 1 472 ? 24.922 28.75 16.203 1 95.56 472 LEU A O 1
ATOM 3770 N N . ALA A 1 473 ? 24.672 30.906 16.734 1 94 473 ALA A N 1
ATOM 3771 C CA . ALA A 1 473 ? 23.5 30.688 17.562 1 94 473 ALA A CA 1
ATOM 3772 C C . ALA A 1 473 ? 22.266 31.375 16.969 1 94 473 ALA A C 1
ATOM 3774 O O . ALA A 1 473 ? 22.234 32.594 16.844 1 94 473 ALA A O 1
ATOM 3775 N N . ASP A 1 474 ? 21.312 30.594 16.609 1 91.56 474 ASP A N 1
ATOM 3776 C CA . ASP A 1 474 ? 20.109 31.125 15.984 1 91.56 474 ASP A CA 1
ATOM 3777 C C . ASP A 1 474 ? 18.938 31.156 16.969 1 91.56 474 ASP A C 1
ATOM 3779 O O . ASP A 1 474 ? 18.234 30.156 17.141 1 91.56 474 ASP A O 1
ATOM 3783 N N . GLU A 1 475 ? 18.641 32.219 17.547 1 85.81 475 GLU A N 1
ATOM 3784 C CA . GLU A 1 475 ? 17.516 32.5 18.438 1 85.81 475 GLU A CA 1
ATOM 3785 C C . GLU A 1 475 ? 17.422 31.453 19.547 1 85.81 475 GLU A C 1
ATOM 3787 O O . GLU A 1 475 ? 16.359 30.875 19.766 1 85.81 475 GLU A O 1
ATOM 3792 N N . ILE A 1 476 ? 18.391 31.25 20.312 1 83.25 476 ILE A N 1
ATOM 3793 C CA . ILE A 1 476 ? 18.531 30.125 21.219 1 83.25 476 ILE A CA 1
ATOM 3794 C C . ILE A 1 476 ? 17.719 30.375 22.484 1 83.25 476 ILE A C 1
ATOM 3796 O O . ILE A 1 476 ? 17.391 29.422 23.219 1 83.25 476 ILE A O 1
ATOM 3800 N N . THR A 1 477 ? 17.359 31.625 22.766 1 77.62 477 THR A N 1
ATOM 3801 C CA . THR A 1 477 ? 16.703 31.891 24.047 1 77.62 477 THR A CA 1
ATOM 3802 C C . THR A 1 477 ? 15.211 32.125 23.844 1 77.62 477 THR A C 1
ATOM 3804 O O . THR A 1 477 ? 14.484 32.375 24.797 1 77.62 477 THR A O 1
ATOM 3807 N N . ALA A 1 478 ? 14.828 31.922 22.578 1 73 478 ALA A N 1
ATOM 3808 C CA . ALA A 1 478 ? 13.43 32.219 22.266 1 73 478 ALA A CA 1
ATOM 3809 C C . ALA A 1 478 ? 12.492 31.281 23.031 1 73 478 ALA A C 1
ATOM 3811 O O . ALA A 1 478 ? 11.398 31.688 23.438 1 73 478 ALA A O 1
ATOM 3812 N N . ALA A 1 479 ? 12.938 30.078 23.25 1 69.81 479 ALA A N 1
ATOM 3813 C CA . ALA A 1 479 ? 12.07 29.078 23.859 1 69.81 479 ALA A CA 1
ATOM 3814 C C . ALA A 1 479 ? 12.352 28.922 25.359 1 69.81 479 ALA A C 1
ATOM 3816 O O . ALA A 1 479 ? 11.727 28.109 26.031 1 69.81 479 ALA A O 1
ATOM 3817 N N . LEU A 1 480 ? 13.234 29.719 25.875 1 74.56 480 LEU A N 1
ATOM 3818 C CA . LEU A 1 480 ? 13.68 29.578 27.25 1 74.56 480 LEU A CA 1
ATOM 3819 C C . LEU A 1 480 ? 13.109 30.688 28.125 1 74.56 480 LEU A C 1
ATOM 3821 O O . LEU A 1 480 ? 12.852 31.781 27.641 1 74.56 480 LEU A O 1
ATOM 3825 N N . ASP A 1 481 ? 12.836 30.344 29.344 1 77.19 481 ASP A N 1
ATOM 3826 C CA . ASP A 1 481 ? 12.5 31.391 30.312 1 77.19 481 ASP A CA 1
ATOM 3827 C C . ASP A 1 481 ? 13.711 32.281 30.609 1 77.19 481 ASP A C 1
ATOM 3829 O O . ASP A 1 481 ? 14.844 31.906 30.297 1 77.19 481 ASP A O 1
ATOM 3833 N N . LYS A 1 482 ? 13.438 33.406 31.25 1 79.69 482 LYS A N 1
ATOM 3834 C CA . LYS A 1 482 ? 14.453 34.438 31.453 1 79.69 482 LYS A CA 1
ATOM 3835 C C . LYS A 1 482 ? 15.633 33.906 32.25 1 79.69 482 LYS A C 1
ATOM 3837 O O . LYS A 1 482 ? 16.797 34.125 31.906 1 79.69 482 LYS A O 1
ATOM 3842 N N . GLN A 1 483 ? 15.328 33.156 33.281 1 79.06 483 GLN A N 1
ATOM 3843 C CA . GLN A 1 483 ? 16.391 32.656 34.125 1 79.06 483 GLN A CA 1
ATOM 3844 C C . GLN A 1 483 ? 17.281 31.656 33.375 1 79.06 483 GLN A C 1
ATOM 3846 O O . GLN A 1 483 ? 18.516 31.766 33.406 1 79.06 483 GLN A O 1
ATOM 3851 N N . ASN A 1 484 ? 16.672 30.734 32.719 1 81.44 484 ASN A N 1
ATOM 3852 C CA . ASN A 1 484 ? 17.406 29.75 31.938 1 81.44 484 ASN A CA 1
ATOM 3853 C C . ASN A 1 484 ? 18.172 30.391 30.797 1 81.44 484 ASN A C 1
ATOM 3855 O O . ASN A 1 484 ? 19.297 29.984 30.484 1 81.44 484 ASN A O 1
ATOM 3859 N N . ALA A 1 485 ? 17.578 31.359 30.234 1 85.19 485 ALA A N 1
ATOM 3860 C CA . ALA A 1 485 ? 18.219 32.062 29.141 1 85.19 485 ALA A CA 1
ATOM 3861 C C . ALA A 1 485 ? 19.516 32.75 29.594 1 85.19 485 ALA A C 1
ATOM 3863 O O . ALA A 1 485 ? 20.547 32.656 28.922 1 85.19 485 ALA A O 1
ATOM 3864 N N . ASP A 1 486 ? 19.406 33.344 30.766 1 85.88 486 ASP A N 1
ATOM 3865 C CA . ASP A 1 486 ? 20.578 34.031 31.312 1 85.88 486 ASP A CA 1
ATOM 3866 C C . ASP A 1 486 ? 21.703 33.062 31.625 1 85.88 486 ASP A C 1
ATOM 3868 O O . ASP A 1 486 ? 22.875 33.344 31.359 1 85.88 486 ASP A O 1
ATOM 3872 N N . GLU A 1 487 ? 21.359 31.969 32.125 1 85.12 487 GLU A N 1
ATOM 3873 C CA . GLU A 1 487 ? 22.359 30.953 32.5 1 85.12 487 GLU A CA 1
ATOM 3874 C C . GLU A 1 487 ? 23.031 30.391 31.25 1 85.12 487 GLU A C 1
ATOM 3876 O O . GLU A 1 487 ? 24.25 30.172 31.234 1 85.12 487 GLU A O 1
ATOM 3881 N N . ILE A 1 488 ? 22.266 30.172 30.297 1 87.31 488 ILE A N 1
ATOM 3882 C CA . ILE A 1 488 ? 22.781 29.594 29.062 1 87.31 488 ILE A CA 1
ATOM 3883 C C . ILE A 1 488 ? 23.688 30.609 28.359 1 87.31 488 ILE A C 1
ATOM 3885 O O . ILE A 1 488 ? 24.734 30.25 27.828 1 87.31 488 ILE A O 1
ATOM 3889 N N . HIS A 1 489 ? 23.297 31.812 28.375 1 88.88 489 HIS A N 1
ATOM 3890 C CA . HIS A 1 489 ? 24.109 32.875 27.797 1 88.88 489 HIS A CA 1
ATOM 3891 C C . HIS A 1 489 ? 25.453 32.969 28.5 1 88.88 489 HIS A C 1
ATOM 3893 O O . HIS A 1 489 ? 26.5 33.062 27.859 1 88.88 489 HIS A O 1
ATOM 3899 N N . LYS A 1 490 ? 25.344 32.969 29.812 1 88.62 490 LYS A N 1
ATOM 3900 C CA . LYS A 1 490 ? 26.562 33.031 30.594 1 88.62 490 LYS A CA 1
ATOM 3901 C C . LYS A 1 490 ? 27.5 31.859 30.266 1 88.62 490 LYS A C 1
ATOM 3903 O O . LYS A 1 490 ? 28.719 32.031 30.156 1 88.62 490 LYS A O 1
ATOM 3908 N N . LEU A 1 491 ? 26.875 30.797 30.125 1 90.44 491 LEU A N 1
ATOM 3909 C CA . LEU A 1 491 ? 27.641 29.594 29.812 1 90.44 491 LEU A CA 1
ATOM 3910 C C . LEU A 1 491 ? 28.297 29.719 28.438 1 90.44 491 LEU A C 1
ATOM 3912 O O . LEU A 1 491 ? 29.5 29.469 28.312 1 90.44 491 LEU A O 1
ATOM 3916 N N . LEU A 1 492 ? 27.625 30.062 27.422 1 90.88 492 LEU A N 1
ATOM 3917 C CA . LEU A 1 492 ? 28.141 30.172 26.062 1 90.88 492 LEU A CA 1
ATOM 3918 C C . LEU A 1 492 ? 29.188 31.266 25.953 1 90.88 492 LEU A C 1
ATOM 3920 O O . LEU A 1 492 ? 30.203 31.078 25.281 1 90.88 492 LEU A O 1
ATOM 3924 N N . PHE A 1 493 ? 28.953 32.344 26.688 1 90.44 493 PHE A N 1
ATOM 3925 C CA . PHE A 1 493 ? 29.828 33.5 26.578 1 90.44 493 PHE A CA 1
ATOM 3926 C C . PHE A 1 493 ? 31.125 33.281 27.359 1 90.44 493 PHE A C 1
ATOM 3928 O O . PHE A 1 493 ? 32.094 34 27.172 1 90.44 493 PHE A O 1
ATOM 3935 N N . SER A 1 494 ? 31.094 32.312 28.188 1 89.19 494 SER A N 1
ATOM 3936 C CA . SER A 1 494 ? 32.281 32 28.938 1 89.19 494 SER A CA 1
ATOM 3937 C C . SER A 1 494 ? 33.25 31.125 28.125 1 89.19 494 SER A C 1
ATOM 3939 O O . SER A 1 494 ? 34.406 30.969 28.484 1 89.19 494 SER A O 1
ATOM 3941 N N . GLN A 1 495 ? 32.75 30.625 27 1 89.38 495 GLN A N 1
ATOM 3942 C CA . GLN A 1 495 ? 33.594 29.766 26.156 1 89.38 495 GLN A CA 1
ATOM 3943 C C . GLN A 1 495 ? 34.531 30.594 25.297 1 89.38 495 GLN A C 1
ATOM 3945 O O . GLN A 1 495 ? 34.25 31.75 25 1 89.38 495 GLN A O 1
ATOM 3950 N N . PRO A 1 496 ? 35.625 30.031 24.906 1 87.19 496 PRO A N 1
ATOM 3951 C CA . PRO A 1 496 ? 36.656 30.797 24.188 1 87.19 496 PRO A CA 1
ATOM 3952 C C . PRO A 1 496 ? 36.344 30.922 22.688 1 87.19 496 PRO A C 1
ATOM 3954 O O . PRO A 1 496 ? 37.156 31.469 21.938 1 87.19 496 PRO A O 1
ATOM 3957 N N . PHE A 1 497 ? 35.219 30.562 22.281 1 91.19 497 PHE A N 1
ATOM 3958 C CA . PHE A 1 497 ? 34.938 30.562 20.844 1 91.19 497 PHE A CA 1
ATOM 3959 C C . PHE A 1 497 ? 34.375 31.906 20.406 1 91.19 497 PHE A C 1
ATOM 3961 O O . PHE A 1 497 ? 33.938 32.688 21.25 1 91.19 497 PHE A O 1
ATOM 3968 N N . THR A 1 498 ? 34.469 32.188 19.078 1 94.88 498 THR A N 1
ATOM 3969 C CA . THR A 1 498 ? 33.781 33.312 18.469 1 94.88 498 THR A CA 1
ATOM 3970 C C . THR A 1 498 ? 32.281 33.031 18.328 1 94.88 498 THR A C 1
ATOM 3972 O O . THR A 1 498 ? 31.875 31.969 17.875 1 94.88 498 THR A O 1
ATOM 3975 N N . ILE A 1 499 ? 31.484 33.969 18.766 1 95.19 499 ILE A N 1
ATOM 3976 C CA . ILE A 1 499 ? 30.047 33.719 18.766 1 95.19 499 ILE A CA 1
ATOM 3977 C C . ILE A 1 499 ? 29.344 34.75 17.891 1 95.19 499 ILE A C 1
ATOM 3979 O O . ILE A 1 499 ? 29.578 35.938 18.016 1 95.19 499 ILE A O 1
ATOM 3983 N N . LEU A 1 500 ? 28.609 34.312 16.969 1 95.12 500 LEU A N 1
ATOM 3984 C CA . LEU A 1 500 ? 27.656 35.094 16.203 1 95.12 500 LEU A CA 1
ATOM 3985 C C . LEU A 1 500 ? 26.219 34.656 16.516 1 95.12 500 LEU A C 1
ATOM 3987 O O . LEU A 1 500 ? 25.812 33.562 16.172 1 95.12 500 LEU A O 1
ATOM 3991 N N . GLU A 1 501 ? 25.484 35.531 17.141 1 94.06 501 GLU A N 1
ATOM 3992 C CA . GLU A 1 501 ? 24.141 35.156 17.594 1 94.06 501 GLU A CA 1
ATOM 3993 C C . GLU A 1 501 ? 23.078 36 16.891 1 94.06 501 GLU A C 1
ATOM 3995 O O . GLU A 1 501 ? 23.281 37.219 16.672 1 94.06 501 GLU A O 1
ATOM 4000 N N . ILE A 1 502 ? 22.062 35.375 16.438 1 91.38 502 ILE A N 1
ATOM 4001 C CA . ILE A 1 502 ? 20.859 36.031 15.953 1 91.38 502 ILE A CA 1
ATOM 4002 C C . ILE A 1 502 ? 19.812 36.094 17.062 1 91.38 502 ILE A C 1
ATOM 4004 O O . ILE A 1 502 ? 19.469 35.062 17.641 1 91.38 502 ILE A O 1
ATOM 4008 N N . ALA A 1 503 ? 19.312 37.25 17.484 1 86.75 503 ALA A N 1
ATOM 4009 C CA . ALA A 1 503 ? 18.312 37.375 18.531 1 86.75 503 ALA A CA 1
ATOM 4010 C C . ALA A 1 503 ? 17.453 38.625 18.312 1 86.75 503 ALA A C 1
ATOM 4012 O O . ALA A 1 503 ? 17.891 39.594 17.719 1 86.75 503 ALA A O 1
ATOM 4013 N N . HIS A 1 504 ? 16.312 38.531 18.734 1 75.69 504 HIS A N 1
ATOM 4014 C CA . HIS A 1 504 ? 15.414 39.688 18.688 1 75.69 504 HIS A CA 1
ATOM 4015 C C . HIS A 1 504 ? 15.445 40.438 20.016 1 75.69 504 HIS A C 1
ATOM 4017 O O . HIS A 1 504 ? 15.305 41.688 20.016 1 75.69 504 HIS A O 1
ATOM 4023 N N . LYS A 1 505 ? 15.555 39.75 21.078 1 74.31 505 LYS A N 1
ATOM 4024 C CA . LYS A 1 505 ? 15.68 40.344 22.406 1 74.31 505 LYS A CA 1
ATOM 4025 C C . LYS A 1 505 ? 17.094 40.188 22.953 1 74.31 505 LYS A C 1
ATOM 4027 O O . LYS A 1 505 ? 17.625 39.062 22.953 1 74.31 505 LYS A O 1
ATOM 4032 N N . PHE A 1 506 ? 17.75 41.312 23.203 1 77.62 506 PHE A N 1
ATOM 4033 C CA . PHE A 1 506 ? 19.125 41.219 23.688 1 77.62 506 PHE A CA 1
ATOM 4034 C C . PHE A 1 506 ? 19.484 42.438 24.531 1 77.62 506 PHE A C 1
ATOM 4036 O O . PHE A 1 506 ? 18.781 43.438 24.516 1 77.62 506 PHE A O 1
ATOM 4043 N N . HIS A 1 507 ? 20.484 42.125 25.281 1 79.38 507 HIS A N 1
ATOM 4044 C CA . HIS A 1 507 ? 21.141 43.219 25.984 1 79.38 507 HIS A CA 1
ATOM 4045 C C . HIS A 1 507 ? 22.438 43.625 25.281 1 79.38 507 HIS A C 1
ATOM 4047 O O . HIS A 1 507 ? 23.391 42.844 25.219 1 79.38 507 HIS A O 1
ATOM 4053 N N . GLN A 1 508 ? 22.562 44.781 24.859 1 83.94 508 GLN A N 1
ATOM 4054 C CA . GLN A 1 508 ? 23.656 45.281 24.016 1 83.94 508 GLN A CA 1
ATOM 4055 C C . GLN A 1 508 ? 25 45.156 24.734 1 83.94 508 GLN A C 1
ATOM 4057 O O . GLN A 1 508 ? 26.031 44.906 24.109 1 83.94 508 GLN A O 1
ATOM 4062 N N . ASP A 1 509 ? 24.922 45.25 26.047 1 86.12 509 ASP A N 1
ATOM 4063 C CA . ASP A 1 509 ? 26.141 45.281 26.844 1 86.12 509 ASP A CA 1
ATOM 4064 C C . ASP A 1 509 ? 26.844 43.938 26.828 1 86.12 509 ASP A C 1
ATOM 4066 O O . ASP A 1 509 ? 28.031 43.844 27.172 1 86.12 509 ASP A O 1
ATOM 4070 N N . GLU A 1 510 ? 26.219 43 26.312 1 87.56 510 GLU A N 1
ATOM 4071 C CA . GLU A 1 510 ? 26.797 41.656 26.359 1 87.56 510 GLU A CA 1
ATOM 4072 C C . GLU A 1 510 ? 27.594 41.344 25.094 1 87.56 510 GLU A C 1
ATOM 4074 O O . GLU A 1 510 ? 28.266 40.344 25 1 87.56 510 GLU A O 1
ATOM 4079 N N . TYR A 1 511 ? 27.578 42.219 24.156 1 93 511 TYR A N 1
ATOM 4080 C CA . TYR A 1 511 ? 28.203 42 22.859 1 93 511 TYR A CA 1
ATOM 4081 C C . TYR A 1 511 ? 29.25 43.062 22.562 1 93 511 TYR A C 1
ATOM 4083 O O . TYR A 1 511 ? 29.094 44.219 22.953 1 93 511 TYR A O 1
ATOM 4091 N N . GLU A 1 512 ? 30.25 42.656 21.859 1 92.88 512 GLU A N 1
ATOM 4092 C CA . GLU A 1 512 ? 31.266 43.625 21.438 1 92.88 512 GLU A CA 1
ATOM 4093 C C . GLU A 1 512 ? 30.766 44.5 20.297 1 92.88 512 GLU A C 1
ATOM 4095 O O . GLU A 1 512 ? 31.125 45.688 20.203 1 92.88 512 GLU A O 1
ATOM 4100 N N . LYS A 1 513 ? 30.016 43.875 19.438 1 93 513 LYS A N 1
ATOM 4101 C CA . LYS A 1 513 ? 29.469 44.594 18.297 1 93 513 LYS A CA 1
ATOM 4102 C C . LYS A 1 513 ? 28.062 44.094 17.953 1 93 513 LYS A C 1
ATOM 4104 O O . LYS A 1 513 ? 27.75 42.906 18.188 1 93 513 LYS A O 1
ATOM 4109 N N . VAL A 1 514 ? 27.219 44.938 17.484 1 93.12 514 VAL A N 1
ATOM 4110 C CA . VAL A 1 514 ? 25.875 44.625 17.031 1 93.12 514 VAL A CA 1
ATOM 4111 C C . VAL A 1 514 ? 25.703 45.031 15.57 1 93.12 514 VAL A C 1
ATOM 4113 O O . VAL A 1 514 ? 25.922 46.188 15.227 1 93.12 514 VAL A O 1
ATOM 4116 N N . TYR A 1 515 ? 25.406 44.125 14.75 1 92.69 515 TYR A N 1
ATOM 4117 C CA . TYR A 1 515 ? 25.125 44.406 13.344 1 92.69 515 TYR A CA 1
ATOM 4118 C C . TYR A 1 515 ? 23.641 44.25 13.039 1 92.69 515 TYR A C 1
ATOM 4120 O O . TYR A 1 515 ? 23 43.312 13.516 1 92.69 515 TYR A O 1
ATOM 4128 N N . THR A 1 516 ? 23.078 45.156 12.312 1 91.88 516 THR A N 1
ATOM 4129 C CA . THR A 1 516 ? 21.688 45.094 11.891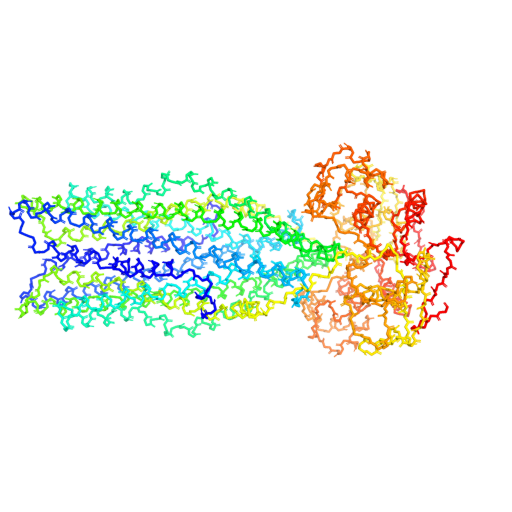 1 91.88 516 THR A CA 1
ATOM 4130 C C . THR A 1 516 ? 21.594 44.906 10.375 1 91.88 516 THR A C 1
ATOM 4132 O O . THR A 1 516 ? 22.125 45.719 9.617 1 91.88 516 THR A O 1
ATOM 4135 N N . LEU A 1 517 ? 21 43.844 10.031 1 90.06 517 LEU A N 1
ATOM 4136 C CA . LEU A 1 517 ? 20.766 43.562 8.617 1 90.06 517 LEU A CA 1
ATOM 4137 C C . LEU A 1 517 ? 19.438 44.156 8.164 1 90.06 517 LEU A C 1
ATOM 4139 O O . LEU A 1 517 ? 18.375 43.812 8.688 1 90.06 517 LEU A O 1
ATOM 4143 N N . ASN A 1 518 ? 19.484 45.094 7.254 1 87.75 518 ASN A N 1
ATOM 4144 C CA . ASN A 1 518 ? 18.312 45.781 6.738 1 87.75 518 ASN A CA 1
ATOM 4145 C C . ASN A 1 518 ? 18.375 45.969 5.223 1 87.75 518 ASN A C 1
ATOM 4147 O O . ASN A 1 518 ? 19.281 46.625 4.715 1 87.75 518 ASN A O 1
ATOM 4151 N N . ASN A 1 519 ? 17.422 45.406 4.488 1 84.5 519 ASN A N 1
ATOM 4152 C CA . ASN A 1 519 ? 17.281 45.531 3.043 1 84.5 519 ASN A CA 1
ATOM 4153 C C . ASN A 1 519 ? 18.594 45.188 2.32 1 84.5 519 ASN A C 1
ATOM 4155 O O . ASN A 1 519 ? 19.047 45.969 1.469 1 84.5 519 ASN A O 1
ATOM 4159 N N . GLY A 1 520 ? 19.266 44.156 2.795 1 87.88 520 GLY A N 1
ATOM 4160 C CA . GLY A 1 520 ? 20.438 43.625 2.105 1 87.88 520 GLY A CA 1
ATOM 4161 C C . GLY A 1 520 ? 21.719 44.312 2.516 1 87.88 520 GLY A C 1
ATOM 4162 O O . GLY A 1 520 ? 22.797 43.969 2.016 1 87.88 520 GLY A O 1
ATOM 4163 N N . LYS A 1 521 ? 21.656 45.344 3.391 1 90.5 521 LYS A N 1
ATOM 4164 C CA . LYS A 1 521 ? 22.844 46.062 3.854 1 90.5 521 LYS A CA 1
ATOM 4165 C C . LYS A 1 521 ? 23.047 45.875 5.352 1 90.5 521 LYS A C 1
ATOM 4167 O O . LYS A 1 521 ? 22.125 45.469 6.066 1 90.5 521 LYS A O 1
ATOM 4172 N N . VAL A 1 522 ? 24.266 46.031 5.75 1 89.94 522 VAL A N 1
ATOM 4173 C CA . VAL A 1 522 ? 24.594 45.938 7.168 1 89.94 522 VAL A CA 1
ATOM 4174 C C . VAL A 1 522 ? 24.844 47.312 7.75 1 89.94 522 VAL A C 1
ATOM 4176 O O . VAL A 1 522 ? 25.547 48.125 7.152 1 89.94 522 VAL A O 1
ATOM 4179 N N . LEU A 1 523 ? 24.172 47.594 8.781 1 81.88 523 LEU A N 1
ATOM 4180 C CA . LEU A 1 523 ? 24.375 48.844 9.508 1 81.88 523 LEU A CA 1
ATOM 4181 C C . LEU A 1 523 ? 25.156 48.594 10.797 1 81.88 523 LEU A C 1
ATOM 4183 O O . LEU A 1 523 ? 25.031 47.531 11.406 1 81.88 523 LEU A O 1
ATOM 4187 N N . MET B 1 1 ? -22.172 -14.328 8.078 1 71 1 MET B N 1
ATOM 4188 C CA . MET B 1 1 ? -22.391 -14.891 6.75 1 71 1 MET B CA 1
ATOM 4189 C C . MET B 1 1 ? -23.875 -14.875 6.387 1 71 1 MET B C 1
ATOM 4191 O O . MET B 1 1 ? -24.234 -14.547 5.258 1 71 1 MET B O 1
ATOM 4195 N N . LYS B 1 2 ? -24.781 -14.977 7.332 1 74.19 2 LYS B N 1
ATOM 4196 C CA . LYS B 1 2 ? -26.219 -14.992 7.039 1 74.19 2 LYS B CA 1
ATOM 4197 C C . LYS B 1 2 ? -26.688 -13.648 6.496 1 74.19 2 LYS B C 1
ATOM 4199 O O . LYS B 1 2 ? -27.5 -13.594 5.566 1 74.19 2 LYS B O 1
ATOM 4204 N N . ILE B 1 3 ? -26.078 -12.641 7 1 80.25 3 ILE B N 1
ATOM 4205 C CA . ILE B 1 3 ? -26.5 -11.297 6.594 1 80.25 3 ILE B CA 1
ATOM 4206 C C . ILE B 1 3 ? -26.031 -11.023 5.164 1 80.25 3 ILE B C 1
ATOM 4208 O O . ILE B 1 3 ? -26.766 -10.445 4.363 1 80.25 3 ILE B O 1
ATOM 4212 N N . ILE B 1 4 ? -24.938 -11.555 4.906 1 82.06 4 ILE B N 1
ATOM 4213 C CA . ILE B 1 4 ? -24.359 -11.312 3.594 1 82.06 4 ILE B CA 1
ATOM 4214 C C . ILE B 1 4 ? -25.109 -12.125 2.537 1 82.06 4 ILE B C 1
ATOM 4216 O O . ILE B 1 4 ? -25.359 -11.633 1.435 1 82.06 4 ILE B O 1
ATOM 4220 N N . VAL B 1 5 ? -25.516 -13.352 2.924 1 83.69 5 VAL B N 1
ATOM 4221 C CA . VAL B 1 5 ? -26.219 -14.242 2.006 1 83.69 5 VAL B CA 1
ATOM 4222 C C . VAL B 1 5 ? -27.609 -13.672 1.71 1 83.69 5 VAL B C 1
ATOM 4224 O O . VAL B 1 5 ? -28.156 -13.875 0.618 1 83.69 5 VAL B O 1
ATOM 4227 N N . LYS B 1 6 ? -28.125 -12.852 2.682 1 82.56 6 LYS B N 1
ATOM 4228 C CA . LYS B 1 6 ? -29.438 -12.258 2.494 1 82.56 6 LYS B CA 1
ATOM 4229 C C . LYS B 1 6 ? -29.375 -11.094 1.504 1 82.56 6 LYS B C 1
ATOM 4231 O O . LYS B 1 6 ? -30.375 -10.773 0.859 1 82.56 6 LYS B O 1
ATOM 4236 N N . ILE B 1 7 ? -28.203 -10.57 1.298 1 83 7 ILE B N 1
ATOM 4237 C CA . ILE B 1 7 ? -28.031 -9.422 0.415 1 83 7 ILE B CA 1
ATOM 4238 C C . ILE B 1 7 ? -27.875 -9.906 -1.027 1 83 7 ILE B C 1
ATOM 4240 O O . ILE B 1 7 ? -28.281 -9.211 -1.965 1 83 7 ILE B O 1
ATOM 4244 N N . ILE B 1 8 ? -27.438 -11.141 -1.146 1 86.56 8 ILE B N 1
ATOM 4245 C CA . ILE B 1 8 ? -27.141 -11.672 -2.471 1 86.56 8 ILE B CA 1
ATOM 4246 C C . ILE B 1 8 ? -28.391 -12.312 -3.061 1 86.56 8 ILE B C 1
ATOM 4248 O O . ILE B 1 8 ? -29.172 -12.961 -2.346 1 86.56 8 ILE B O 1
ATOM 4252 N N . SER B 1 9 ? -28.641 -12.062 -4.305 1 89.44 9 SER B N 1
ATOM 4253 C CA . SER B 1 9 ? -29.719 -12.734 -5.008 1 89.44 9 SER B CA 1
ATOM 4254 C C . SER B 1 9 ? -29.578 -14.25 -4.945 1 89.44 9 SER B C 1
ATOM 4256 O O . SER B 1 9 ? -28.5 -14.789 -5.211 1 89.44 9 SER B O 1
ATOM 4258 N N . LYS B 1 10 ? -30.625 -14.969 -4.668 1 89.69 10 LYS B N 1
ATOM 4259 C CA . LYS B 1 10 ? -30.609 -16.422 -4.516 1 89.69 10 LYS B CA 1
ATOM 4260 C C . LYS B 1 10 ? -30.266 -17.109 -5.836 1 89.69 10 LYS B C 1
ATOM 4262 O O . LYS B 1 10 ? -29.547 -18.094 -5.855 1 89.69 10 LYS B O 1
ATOM 4267 N N . TRP B 1 11 ? -30.688 -16.453 -6.887 1 91.31 11 TRP B N 1
ATOM 4268 C CA . TRP B 1 11 ? -30.438 -17.047 -8.195 1 91.31 11 TRP B CA 1
ATOM 4269 C C . TRP B 1 11 ? -28.969 -16.938 -8.586 1 91.31 11 TRP B C 1
ATOM 4271 O O . TRP B 1 11 ? -28.391 -17.859 -9.148 1 91.31 11 TRP B O 1
ATOM 4281 N N . LYS B 1 12 ? -28.391 -15.867 -8.281 1 91.62 12 LYS B N 1
ATOM 4282 C CA . LYS B 1 12 ? -26.984 -15.695 -8.586 1 91.62 12 LYS B CA 1
ATOM 4283 C C . LYS B 1 12 ? -26.109 -16.625 -7.734 1 91.62 12 LYS B C 1
ATOM 4285 O O . LYS B 1 12 ? -25.141 -17.188 -8.219 1 91.62 12 LYS B O 1
ATOM 4290 N N . LEU B 1 13 ? -26.531 -16.75 -6.488 1 90.75 13 LEU B N 1
ATOM 4291 C CA . LEU B 1 13 ? -25.781 -17.625 -5.582 1 90.75 13 LEU B CA 1
ATOM 4292 C C . LEU B 1 13 ? -25.906 -19.078 -6.004 1 90.75 13 LEU B C 1
ATOM 4294 O O . LEU B 1 13 ? -24.906 -19.812 -6.008 1 90.75 13 LEU B O 1
ATOM 4298 N N . LEU B 1 14 ? -27.094 -19.484 -6.398 1 91.94 14 LEU B N 1
ATOM 4299 C CA . LEU B 1 14 ? -27.312 -20.859 -6.855 1 91.94 14 LEU B CA 1
ATOM 4300 C C . LEU B 1 14 ? -26.531 -21.125 -8.141 1 91.94 14 LEU B C 1
ATOM 4302 O O . LEU B 1 14 ? -25.906 -22.172 -8.281 1 91.94 14 LEU B O 1
ATOM 4306 N N . GLY B 1 15 ? -26.656 -20.172 -9.047 1 92.5 15 GLY B N 1
ATOM 4307 C CA . GLY B 1 15 ? -25.875 -20.312 -10.258 1 92.5 15 GLY B CA 1
ATOM 4308 C C . GLY B 1 15 ? -24.375 -20.406 -10 1 92.5 15 GLY B C 1
ATOM 4309 O O . GLY B 1 15 ? -23.688 -21.234 -10.602 1 92.5 15 GLY B O 1
ATOM 4310 N N . PHE B 1 16 ? -23.906 -19.641 -9.109 1 92.38 16 PHE B N 1
ATOM 4311 C CA . PHE B 1 16 ? -22.484 -19.641 -8.758 1 92.38 16 PHE B CA 1
ATOM 4312 C C . PHE B 1 16 ? -22.078 -21 -8.195 1 92.38 16 PHE B C 1
ATOM 4314 O O . PHE B 1 16 ? -21.062 -21.562 -8.594 1 92.38 16 PHE B O 1
ATOM 4321 N N . ILE B 1 17 ? -22.891 -21.578 -7.293 1 90.25 17 ILE B N 1
ATOM 4322 C CA . ILE B 1 17 ? -22.578 -22.844 -6.645 1 90.25 17 ILE B CA 1
ATOM 4323 C C . ILE B 1 17 ? -22.562 -23.969 -7.68 1 90.25 17 ILE B C 1
ATOM 4325 O O . ILE B 1 17 ? -21.672 -24.828 -7.68 1 90.25 17 ILE B O 1
ATOM 4329 N N . ILE B 1 18 ? -23.469 -23.938 -8.617 1 93.12 18 ILE B N 1
ATOM 4330 C CA . ILE B 1 18 ? -23.578 -24.969 -9.641 1 93.12 18 ILE B CA 1
ATOM 4331 C C . ILE B 1 18 ? -22.359 -24.922 -10.555 1 93.12 18 ILE B C 1
ATOM 4333 O O . ILE B 1 18 ? -21.719 -25.953 -10.797 1 93.12 18 ILE B O 1
ATOM 4337 N N . PHE B 1 19 ? -22.062 -23.766 -10.984 1 92.62 19 PHE B N 1
ATOM 4338 C CA . PHE B 1 19 ? -20.922 -23.641 -11.898 1 92.62 19 PHE B CA 1
ATOM 4339 C C . PHE B 1 19 ? -19.609 -23.875 -11.172 1 92.62 19 PHE B C 1
ATOM 4341 O O . PHE B 1 19 ? -18.641 -24.359 -11.758 1 92.62 19 PHE B O 1
ATOM 4348 N N . ALA B 1 20 ? -19.609 -23.562 -9.906 1 89.81 20 ALA B N 1
ATOM 4349 C CA . ALA B 1 20 ? -18.406 -23.828 -9.102 1 89.81 20 ALA B CA 1
ATOM 4350 C C . ALA B 1 20 ? -18.172 -25.328 -8.945 1 89.81 20 ALA B C 1
ATOM 4352 O O . ALA B 1 20 ? -17.047 -25.797 -9.047 1 89.81 20 ALA B O 1
ATOM 4353 N N . LEU B 1 21 ? -19.234 -26.062 -8.75 1 89.88 21 LEU B N 1
ATOM 4354 C CA . LEU B 1 21 ? -19.141 -27.516 -8.602 1 89.88 21 LEU B CA 1
ATOM 4355 C C . LEU B 1 21 ? -18.688 -28.156 -9.906 1 89.88 21 LEU B C 1
ATOM 4357 O O . LEU B 1 21 ? -17.859 -29.062 -9.891 1 89.88 21 LEU B O 1
ATOM 4361 N N . LEU B 1 22 ? -19.172 -27.672 -10.953 1 91.19 22 LEU B N 1
ATOM 4362 C CA . LEU B 1 22 ? -18.797 -28.219 -12.258 1 91.19 22 LEU B CA 1
ATOM 4363 C C . LEU B 1 22 ? -17.359 -27.875 -12.602 1 91.19 22 LEU B C 1
ATOM 4365 O O . LEU B 1 22 ? -16.609 -28.703 -13.125 1 91.19 22 LEU B O 1
ATOM 4369 N N . TYR B 1 23 ? -16.984 -26.703 -12.266 1 88.75 23 TYR B N 1
ATOM 4370 C CA . TYR B 1 23 ? -15.633 -26.266 -12.539 1 88.75 23 TYR B CA 1
ATOM 4371 C C . TYR B 1 23 ? -14.625 -26.984 -11.648 1 88.75 23 TYR B C 1
ATOM 4373 O O . TYR B 1 23 ? -13.477 -27.188 -12.039 1 88.75 23 TYR B O 1
ATOM 4381 N N . SER B 1 24 ? -15.102 -27.359 -10.445 1 87.5 24 SER B N 1
ATOM 4382 C CA . SER B 1 24 ? -14.227 -28.031 -9.492 1 87.5 24 SER B CA 1
ATOM 4383 C C . SER B 1 24 ? -13.703 -29.344 -10.062 1 87.5 24 SER B C 1
ATOM 4385 O O . SER B 1 24 ? -12.68 -29.859 -9.602 1 87.5 24 SER B O 1
ATOM 4387 N N . CYS B 1 25 ? -14.242 -29.812 -11.141 1 87.62 25 CYS B N 1
ATOM 4388 C CA . CYS B 1 25 ? -13.844 -31.062 -11.773 1 87.62 25 CYS B CA 1
ATOM 4389 C C . CYS B 1 25 ? -12.68 -30.844 -12.734 1 87.62 25 CYS B C 1
ATOM 4391 O O . CYS B 1 25 ? -12.18 -31.781 -13.344 1 87.62 25 CYS B O 1
ATOM 4393 N N . GLN B 1 26 ? -12.25 -29.656 -12.82 1 85.38 26 GLN B N 1
ATOM 4394 C CA . GLN B 1 26 ? -11.156 -29.328 -13.734 1 85.38 26 GLN B CA 1
ATOM 4395 C C . GLN B 1 26 ? -9.891 -30.094 -13.375 1 85.38 26 GLN B C 1
ATOM 4397 O O . GLN B 1 26 ? -9.102 -30.453 -14.25 1 85.38 26 GLN B O 1
ATOM 4402 N N . GLY B 1 27 ? -9.773 -30.438 -12.133 1 82.94 27 GLY B N 1
ATOM 4403 C CA . GLY B 1 27 ? -8.57 -31.141 -11.703 1 82.94 27 GLY B CA 1
ATOM 4404 C C . GLY B 1 27 ? -8.5 -32.562 -12.234 1 82.94 27 GLY B C 1
ATOM 4405 O O . GLY B 1 27 ? -7.414 -33.156 -12.32 1 82.94 27 GLY B O 1
ATOM 4406 N N . LEU B 1 28 ? -9.617 -33.125 -12.641 1 88.94 28 LEU B N 1
ATOM 4407 C CA . LEU B 1 28 ? -9.656 -34.531 -13.102 1 88.94 28 LEU B CA 1
ATOM 4408 C C . LEU B 1 28 ? -9.672 -34.594 -14.617 1 88.94 28 LEU B C 1
ATOM 4410 O O . LEU B 1 28 ? -9.68 -35.688 -15.195 1 88.94 28 LEU B O 1
ATOM 4414 N N . LEU B 1 29 ? -9.648 -33.469 -15.227 1 89.19 29 LEU B N 1
ATOM 4415 C CA . LEU B 1 29 ? -9.766 -33.438 -16.672 1 89.19 29 LEU B CA 1
ATOM 4416 C C . LEU B 1 29 ? -8.633 -34.219 -17.344 1 89.19 29 LEU B C 1
ATOM 4418 O O . LEU B 1 29 ? -8.883 -35.125 -18.141 1 89.19 29 LEU B O 1
ATOM 4422 N N . ILE B 1 30 ? -7.43 -33.969 -16.938 1 88.81 30 ILE B N 1
ATOM 4423 C CA . ILE B 1 30 ? -6.27 -34.594 -17.547 1 88.81 30 ILE B CA 1
ATOM 4424 C C . ILE B 1 30 ? -6.246 -36.062 -17.188 1 88.81 30 ILE B C 1
ATOM 4426 O O . ILE B 1 30 ? -5.941 -36.906 -18.047 1 88.81 30 ILE B O 1
ATOM 4430 N N . SER B 1 31 ? -6.594 -36.406 -15.992 1 91.62 31 SER B N 1
ATOM 4431 C CA . SER B 1 31 ? -6.625 -37.781 -15.547 1 91.62 31 SER B CA 1
ATOM 4432 C C . SER B 1 31 ? -7.637 -38.594 -16.359 1 91.62 31 SER B C 1
ATOM 4434 O O . SER B 1 31 ? -7.352 -39.719 -16.766 1 91.62 31 SER B O 1
ATOM 4436 N N . LEU B 1 32 ? -8.75 -38.031 -16.609 1 91.31 32 LEU B N 1
ATOM 4437 C CA . LEU B 1 32 ? -9.789 -38.719 -17.359 1 91.31 32 LEU B CA 1
ATOM 4438 C C . LEU B 1 32 ? -9.383 -38.906 -18.812 1 91.31 32 LEU B C 1
ATOM 4440 O O . LEU B 1 32 ? -9.672 -39.938 -19.438 1 91.31 32 LEU B O 1
ATOM 4444 N N . ILE B 1 33 ? -8.75 -37.938 -19.344 1 91.62 33 ILE B N 1
ATOM 4445 C CA . ILE B 1 33 ? -8.289 -38 -20.719 1 91.62 33 ILE B CA 1
ATOM 4446 C C . ILE B 1 33 ? -7.262 -39.125 -20.859 1 91.62 33 ILE B C 1
ATOM 4448 O O . ILE B 1 33 ? -7.32 -39.906 -21.812 1 91.62 33 ILE B O 1
ATOM 4452 N N . ILE B 1 34 ? -6.352 -39.219 -19.922 1 91.56 34 ILE B N 1
ATOM 4453 C CA . ILE B 1 34 ? -5.324 -40.25 -19.953 1 91.56 34 ILE B CA 1
ATOM 4454 C C . ILE B 1 34 ? -5.973 -41.625 -19.828 1 91.56 34 ILE B C 1
ATOM 4456 O O . ILE B 1 34 ? -5.613 -42.562 -20.547 1 91.56 34 ILE B O 1
ATOM 4460 N N . GLN B 1 35 ? -6.875 -41.75 -18.938 1 90.69 35 GLN B N 1
ATOM 4461 C CA . GLN B 1 35 ? -7.566 -43.031 -18.766 1 90.69 35 GLN B CA 1
ATOM 4462 C C . GLN B 1 35 ? -8.32 -43.438 -20.016 1 90.69 35 GLN B C 1
ATOM 4464 O O . GLN B 1 35 ? -8.305 -44.594 -20.422 1 90.69 35 GLN B O 1
ATOM 4469 N N . MET B 1 36 ? -8.984 -42.469 -20.641 1 91.06 36 MET B N 1
ATOM 4470 C CA . MET B 1 36 ? -9.727 -42.75 -21.875 1 91.06 36 MET B CA 1
ATOM 4471 C C . MET B 1 36 ? -8.781 -43.156 -23 1 91.06 36 MET B C 1
ATOM 4473 O O . MET B 1 36 ? -9.117 -44 -23.828 1 91.06 36 MET B O 1
ATOM 4477 N N . ALA B 1 37 ? -7.645 -42.531 -23.047 1 90.38 37 ALA B N 1
ATOM 4478 C CA . ALA B 1 37 ? -6.656 -42.875 -24.062 1 90.38 37 ALA B CA 1
ATOM 4479 C C . ALA B 1 37 ? -6.215 -44.312 -23.969 1 90.38 37 ALA B C 1
ATOM 4481 O O . ALA B 1 37 ? -5.926 -44.969 -24.984 1 90.38 37 ALA B O 1
ATOM 4482 N N . GLY B 1 38 ? -6.117 -44.875 -22.766 1 87.94 38 GLY B N 1
ATOM 4483 C CA . GLY B 1 38 ? -5.711 -46.25 -22.547 1 87.94 38 GLY B CA 1
ATOM 4484 C C . GLY B 1 38 ? -6.742 -47.281 -23.016 1 87.94 38 GLY B C 1
ATOM 4485 O O . GLY B 1 38 ? -6.406 -48.406 -23.328 1 87.94 38 GLY B O 1
ATOM 4486 N N . SER B 1 39 ? -7.98 -46.875 -23.078 1 87.5 39 SER B N 1
ATOM 4487 C CA . SER B 1 39 ? -9.039 -47.812 -23.453 1 87.5 39 SER B CA 1
ATOM 4488 C C . SER B 1 39 ? -9.328 -47.75 -24.938 1 87.5 39 SER B C 1
ATOM 4490 O O . SER B 1 39 ? -10.133 -48.531 -25.453 1 87.5 39 SER B O 1
ATOM 4492 N N . VAL B 1 40 ? -8.695 -46.844 -25.625 1 89.5 40 VAL B N 1
ATOM 4493 C CA . VAL B 1 40 ? -8.938 -46.688 -27.047 1 89.5 40 VAL B CA 1
ATOM 4494 C C . VAL B 1 40 ? -8.102 -47.719 -27.828 1 89.5 40 VAL B C 1
ATOM 4496 O O . VAL B 1 40 ? -6.914 -47.875 -27.562 1 89.5 40 VAL B O 1
ATOM 4499 N N . ASP B 1 41 ? -8.781 -48.438 -28.734 1 85.69 41 ASP B N 1
ATOM 4500 C CA . ASP B 1 41 ? -8.086 -49.344 -29.641 1 85.69 41 ASP B CA 1
ATOM 4501 C C . ASP B 1 41 ? -7.336 -48.562 -30.719 1 85.69 41 ASP B C 1
ATOM 4503 O O . ASP B 1 41 ? -7.953 -47.844 -31.531 1 85.69 41 ASP B O 1
ATOM 4507 N N . ILE B 1 42 ? -6.07 -48.656 -30.75 1 82.56 42 ILE B N 1
ATOM 4508 C CA . ILE B 1 42 ? -5.172 -47.875 -31.609 1 82.56 42 ILE B CA 1
ATOM 4509 C C . ILE B 1 42 ? -5.43 -48.219 -33.062 1 82.56 42 ILE B C 1
ATOM 4511 O O . ILE B 1 42 ? -5.207 -47.406 -33.969 1 82.56 42 ILE B O 1
ATOM 4515 N N . GLU B 1 43 ? -5.973 -49.406 -33.375 1 84.19 43 GLU B N 1
ATOM 4516 C CA . GLU B 1 43 ? -6.18 -49.844 -34.75 1 84.19 43 GLU B CA 1
ATOM 4517 C C . GLU B 1 43 ? -7.484 -49.281 -35.312 1 84.19 43 GLU B C 1
ATOM 4519 O O . GLU B 1 43 ? -7.66 -49.188 -36.531 1 84.19 43 GLU B O 1
ATOM 4524 N N . ASN B 1 44 ? -8.336 -48.812 -34.406 1 89.19 44 ASN B N 1
ATOM 4525 C CA . ASN B 1 44 ? -9.617 -48.219 -34.812 1 89.19 44 ASN B CA 1
ATOM 4526 C C . ASN B 1 44 ? -9.539 -46.719 -34.906 1 89.19 44 ASN B C 1
ATOM 4528 O O . ASN B 1 44 ? -9.656 -46.031 -33.906 1 89.19 44 ASN B O 1
ATOM 4532 N N . ARG B 1 45 ? -9.469 -46.25 -36.156 1 89.31 45 ARG B N 1
ATOM 4533 C CA . ARG B 1 45 ? -9.312 -44.812 -36.406 1 89.31 45 ARG B CA 1
ATOM 4534 C C . ARG B 1 45 ? -10.555 -44.031 -35.938 1 89.31 45 ARG B C 1
ATOM 4536 O O . ARG B 1 45 ? -10.453 -42.906 -35.469 1 89.31 45 ARG B O 1
ATOM 4543 N N . GLY B 1 46 ? -11.672 -44.625 -35.969 1 89.38 46 GLY B N 1
ATOM 4544 C CA . GLY B 1 46 ? -12.906 -44 -35.531 1 89.38 46 GLY B CA 1
ATOM 4545 C C . GLY B 1 46 ? -12.93 -43.75 -34.031 1 89.38 46 GLY B C 1
ATOM 4546 O O . GLY B 1 46 ? -13.352 -42.688 -33.594 1 89.38 46 GLY B O 1
ATOM 4547 N N . MET B 1 47 ? -12.453 -44.625 -33.25 1 90.94 47 MET B N 1
ATOM 4548 C CA . MET B 1 47 ? -12.422 -44.5 -31.797 1 90.94 47 MET B CA 1
ATOM 4549 C C . MET B 1 47 ? -11.438 -43.406 -31.375 1 90.94 47 MET B C 1
ATOM 4551 O O . MET B 1 47 ? -11.664 -42.688 -30.391 1 90.94 47 MET B O 1
ATOM 4555 N N . ILE B 1 48 ? -10.453 -43.219 -32.188 1 92.5 48 ILE B N 1
ATOM 4556 C CA . ILE B 1 48 ? -9.445 -42.219 -31.859 1 92.5 48 ILE B CA 1
ATOM 4557 C C . ILE B 1 48 ? -10.031 -40.812 -32.062 1 92.5 48 ILE B C 1
ATOM 4559 O O . ILE B 1 48 ? -9.828 -39.906 -31.25 1 92.5 48 ILE B O 1
ATOM 4563 N N . VAL B 1 49 ? -10.742 -40.656 -33.156 1 92 49 VAL B N 1
ATOM 4564 C CA . VAL B 1 49 ? -11.336 -39.375 -33.469 1 92 49 VAL B CA 1
ATOM 4565 C C . VAL B 1 49 ? -12.398 -39.031 -32.406 1 92 49 VAL B C 1
ATOM 4567 O O . VAL B 1 49 ? -12.508 -37.875 -31.984 1 92 49 VAL B O 1
ATOM 4570 N N . ILE B 1 50 ? -13.156 -40.031 -31.984 1 92.5 50 ILE B N 1
ATOM 4571 C CA . ILE B 1 50 ? -14.18 -39.812 -30.969 1 92.5 50 ILE B CA 1
ATOM 4572 C C . ILE B 1 50 ? -13.516 -39.438 -29.641 1 92.5 50 ILE B C 1
ATOM 4574 O O . ILE B 1 50 ? -14.008 -38.562 -28.938 1 92.5 50 ILE B O 1
ATOM 4578 N N . PHE B 1 51 ? -12.453 -40.062 -29.328 1 92.62 51 PHE B N 1
ATOM 4579 C CA . PHE B 1 51 ? -11.68 -39.719 -28.156 1 92.62 51 PHE B CA 1
ATOM 4580 C C . PHE B 1 51 ? -11.234 -38.25 -28.203 1 92.62 51 PHE B C 1
ATOM 4582 O O . PHE B 1 51 ? -11.375 -37.531 -27.219 1 92.62 51 PHE B O 1
ATOM 4589 N N . GLY B 1 52 ? -10.703 -37.875 -29.359 1 93.06 52 GLY B N 1
ATOM 4590 C CA . GLY B 1 52 ? -10.242 -36.5 -29.516 1 93.06 52 GLY B CA 1
ATOM 4591 C C . GLY B 1 52 ? -11.359 -35.469 -29.391 1 93.06 52 GLY B C 1
ATOM 4592 O O . GLY B 1 52 ? -11.211 -34.469 -28.672 1 93.06 52 GLY B O 1
ATOM 4593 N N . LEU B 1 53 ? -12.453 -35.719 -29.969 1 94 53 LEU B N 1
ATOM 4594 C CA . LEU B 1 53 ? -13.578 -34.781 -29.938 1 94 53 LEU B CA 1
ATOM 4595 C C . LEU B 1 53 ? -14.188 -34.719 -28.547 1 94 53 LEU B C 1
ATOM 4597 O O . LEU B 1 53 ? -14.555 -33.625 -28.078 1 94 53 LEU B O 1
ATOM 4601 N N . LEU B 1 54 ? -14.242 -35.812 -27.891 1 92.94 54 LEU B N 1
ATOM 4602 C CA . LEU B 1 54 ? -14.789 -35.844 -26.531 1 92.94 54 LEU B CA 1
ATOM 4603 C C . LEU B 1 54 ? -13.883 -35.094 -25.562 1 92.94 54 LEU B C 1
ATOM 4605 O O . LEU B 1 54 ? -14.367 -34.375 -24.688 1 92.94 54 LEU B O 1
ATOM 4609 N N . SER B 1 55 ? -12.609 -35.344 -25.734 1 93.19 55 SER B N 1
ATOM 4610 C CA . SER B 1 55 ? -11.664 -34.625 -24.875 1 93.19 55 SER B CA 1
ATOM 4611 C C . SER B 1 55 ? -11.719 -33.125 -25.094 1 93.19 55 SER B C 1
ATOM 4613 O O . SER B 1 55 ? -11.688 -32.344 -24.141 1 93.19 55 SER B O 1
ATOM 4615 N N . LEU B 1 56 ? -11.812 -32.719 -26.281 1 92.81 56 LEU B N 1
ATOM 4616 C CA . LEU B 1 56 ? -11.898 -31.297 -26.609 1 92.81 56 LEU B CA 1
ATOM 4617 C C . LEU B 1 56 ? -13.18 -30.688 -26.047 1 92.81 56 LEU B C 1
ATOM 4619 O O . LEU B 1 56 ? -13.164 -29.578 -25.516 1 92.81 56 LEU B O 1
ATOM 4623 N N . THR B 1 57 ? -14.258 -31.391 -26.156 1 92.94 57 THR B N 1
ATOM 4624 C CA . THR B 1 57 ? -15.531 -30.906 -25.656 1 92.94 57 THR B CA 1
ATOM 4625 C C . THR B 1 57 ? -15.492 -30.781 -24.125 1 92.94 57 THR B C 1
ATOM 4627 O O . THR B 1 57 ? -16.094 -29.859 -23.562 1 92.94 57 THR B O 1
ATOM 4630 N N . PHE B 1 58 ? -14.789 -31.688 -23.5 1 91.69 58 PHE B N 1
ATOM 4631 C CA . PHE B 1 58 ? -14.656 -31.609 -22.047 1 91.69 58 PHE B CA 1
ATOM 4632 C C . PHE B 1 58 ? -13.891 -30.359 -21.625 1 91.69 58 PHE B C 1
ATOM 4634 O O . PHE B 1 58 ? -14.25 -29.703 -20.641 1 91.69 58 PHE B O 1
ATOM 4641 N N . PHE B 1 59 ? -12.836 -30.031 -22.359 1 90.5 59 PHE B N 1
ATOM 4642 C CA . PHE B 1 59 ? -12.062 -28.828 -22.078 1 90.5 59 PHE B CA 1
ATOM 4643 C C . PHE B 1 59 ? -12.922 -27.578 -22.25 1 90.5 59 PHE B C 1
ATOM 4645 O O . PHE B 1 59 ? -12.945 -26.719 -21.359 1 90.5 59 PHE B O 1
ATOM 4652 N N . ILE B 1 60 ? -13.617 -27.547 -23.297 1 92.06 60 ILE B N 1
ATOM 4653 C CA . ILE B 1 60 ? -14.445 -26.375 -23.594 1 92.06 60 ILE B CA 1
ATOM 4654 C C . ILE B 1 60 ? -15.539 -26.234 -22.531 1 92.06 60 ILE B C 1
ATOM 4656 O O . ILE B 1 60 ? -15.789 -25.141 -22.031 1 92.06 60 ILE B O 1
ATOM 4660 N N . PHE B 1 61 ? -16.094 -27.359 -22.172 1 93.5 61 PHE B N 1
ATOM 4661 C CA . PHE B 1 61 ? -17.188 -27.344 -21.203 1 93.5 61 PHE B CA 1
ATOM 4662 C C . PHE B 1 61 ? -16.703 -26.828 -19.859 1 93.5 61 PHE B C 1
ATOM 4664 O O . PHE B 1 61 ? -17.344 -25.953 -19.25 1 93.5 61 PHE B O 1
ATOM 4671 N N . ILE B 1 62 ? -15.648 -27.281 -19.391 1 91.75 62 ILE B N 1
ATOM 4672 C CA . ILE B 1 62 ? -15.125 -26.906 -18.078 1 91.75 62 ILE B CA 1
ATOM 4673 C C . ILE B 1 62 ? -14.789 -25.406 -18.078 1 91.75 62 ILE B C 1
ATOM 4675 O O . ILE B 1 62 ? -15.094 -24.703 -17.109 1 91.75 62 ILE B O 1
ATOM 4679 N N . TYR B 1 63 ? -14.234 -24.891 -19.125 1 91.38 63 TYR B N 1
ATOM 4680 C CA . TYR B 1 63 ? -13.82 -23.5 -19.141 1 91.38 63 TYR B CA 1
ATOM 4681 C C . TYR B 1 63 ? -15.008 -22.562 -19.359 1 91.38 63 TYR B C 1
ATOM 4683 O O . TYR B 1 63 ? -14.961 -21.391 -19 1 91.38 63 TYR B O 1
ATOM 4691 N N . ILE B 1 64 ? -16.078 -23.156 -20 1 94.19 64 ILE B N 1
ATOM 4692 C CA . ILE B 1 64 ? -17.328 -22.406 -20.062 1 94.19 64 ILE B CA 1
ATOM 4693 C C . ILE B 1 64 ? -17.906 -22.234 -18.672 1 94.19 64 ILE B C 1
ATOM 4695 O O . ILE B 1 64 ? -18.359 -21.156 -18.297 1 94.19 64 ILE B O 1
ATOM 4699 N N . CYS B 1 65 ? -17.812 -23.328 -17.891 1 93.44 65 CYS B N 1
ATOM 4700 C CA . CYS B 1 65 ? -18.281 -23.266 -16.516 1 93.44 65 CYS B CA 1
ATOM 4701 C C . CYS B 1 65 ? -17.453 -22.266 -15.703 1 93.44 65 CYS B C 1
ATOM 4703 O O . CYS B 1 65 ? -18 -21.516 -14.891 1 93.44 65 CYS B O 1
ATOM 4705 N N . MET B 1 66 ? -16.203 -22.266 -15.977 1 91.19 66 MET B N 1
ATOM 4706 C CA . MET B 1 66 ? -15.32 -21.312 -15.289 1 91.19 66 MET B CA 1
ATOM 4707 C C . MET B 1 66 ? -15.703 -19.875 -15.633 1 91.19 66 MET B C 1
ATOM 4709 O O . MET B 1 66 ? -15.742 -19.016 -14.75 1 91.19 66 MET B O 1
ATOM 4713 N N . TYR B 1 67 ? -15.984 -19.656 -16.875 1 93.19 67 TYR B N 1
ATOM 4714 C CA . TYR B 1 67 ? -16.312 -18.312 -17.359 1 93.19 67 TYR B CA 1
ATOM 4715 C C . TYR B 1 67 ? -17.562 -17.781 -16.656 1 93.19 67 TYR B C 1
ATOM 4717 O O . TYR B 1 67 ? -17.562 -16.672 -16.125 1 93.19 67 TYR B O 1
ATOM 4725 N N . PHE B 1 68 ? -18.547 -18.578 -16.656 1 94.38 68 PHE B N 1
ATOM 4726 C CA . PHE B 1 68 ? -19.812 -18.156 -16.047 1 94.38 68 PHE B CA 1
ATOM 4727 C C . PHE B 1 68 ? -19.672 -18.031 -14.539 1 94.38 68 PHE B C 1
ATOM 4729 O O . PHE B 1 68 ? -20.266 -17.141 -13.93 1 94.38 68 PHE B O 1
ATOM 4736 N N . ASN B 1 69 ? -18.938 -18.891 -13.945 1 92.06 69 ASN B N 1
ATOM 4737 C CA . ASN B 1 69 ? -18.688 -18.812 -12.508 1 92.06 69 ASN B CA 1
ATOM 4738 C C . ASN B 1 69 ? -18.031 -17.5 -12.125 1 92.06 69 ASN B C 1
ATOM 4740 O O . ASN B 1 69 ? -18.438 -16.844 -11.164 1 92.06 69 ASN B O 1
ATOM 4744 N N . ASN B 1 70 ? -17.078 -17.109 -12.93 1 91.38 70 ASN B N 1
ATOM 4745 C CA . ASN B 1 70 ? -16.328 -15.883 -12.633 1 91.38 70 ASN B CA 1
ATOM 4746 C C . ASN B 1 70 ? -17.203 -14.641 -12.836 1 91.38 70 ASN B C 1
ATOM 4748 O O . ASN B 1 70 ? -17.109 -13.68 -12.07 1 91.38 70 ASN B O 1
ATOM 4752 N N . ILE B 1 71 ? -18.047 -14.68 -13.828 1 93.75 71 ILE B N 1
ATOM 4753 C CA . ILE B 1 71 ? -18.938 -13.547 -14.102 1 93.75 71 ILE B CA 1
ATOM 4754 C C . ILE B 1 71 ? -19.938 -13.383 -12.961 1 93.75 71 ILE B C 1
ATOM 4756 O O . ILE B 1 71 ? -20.188 -12.266 -12.5 1 93.75 71 ILE B O 1
ATOM 4760 N N . LEU B 1 72 ? -20.469 -14.469 -12.516 1 93.12 72 LEU B N 1
ATOM 4761 C CA . LEU B 1 72 ? -21.438 -14.422 -11.43 1 93.12 72 LEU B CA 1
ATOM 4762 C C . LEU B 1 72 ? -20.797 -13.969 -10.133 1 93.12 72 LEU B C 1
ATOM 4764 O O . LEU B 1 72 ? -21.375 -13.188 -9.375 1 93.12 72 LEU B O 1
ATOM 4768 N N . LEU B 1 73 ? -19.609 -14.453 -9.93 1 91.5 73 LEU B N 1
ATOM 4769 C CA . LEU B 1 73 ? -18.891 -14.055 -8.719 1 91.5 73 LEU B CA 1
ATOM 4770 C C . LEU B 1 73 ? -18.625 -12.555 -8.711 1 91.5 73 LEU B C 1
ATOM 4772 O O . LEU B 1 73 ? -18.828 -11.891 -7.695 1 91.5 73 LEU B O 1
ATOM 4776 N N . ARG B 1 74 ? -18.203 -12.055 -9.844 1 91.31 74 ARG B N 1
ATOM 4777 C CA . ARG B 1 74 ? -17.891 -10.633 -9.93 1 91.31 74 ARG B CA 1
ATOM 4778 C C . ARG B 1 74 ? -19.156 -9.789 -9.773 1 91.31 74 ARG B C 1
ATOM 4780 O O . ARG B 1 74 ? -19.109 -8.703 -9.18 1 91.31 74 ARG B O 1
ATOM 4787 N N . SER B 1 75 ? -20.25 -10.289 -10.32 1 93.38 75 SER B N 1
ATOM 4788 C CA . SER B 1 75 ? -21.516 -9.594 -10.164 1 93.38 75 SER B CA 1
ATOM 4789 C C . SER B 1 75 ? -21.953 -9.555 -8.703 1 93.38 75 SER B C 1
ATOM 4791 O O . SER B 1 75 ? -22.453 -8.539 -8.227 1 93.38 75 SER B O 1
ATOM 4793 N N . ILE B 1 76 ? -21.734 -10.609 -7.984 1 92.69 76 ILE B N 1
ATOM 4794 C CA . ILE B 1 76 ? -22.078 -10.688 -6.57 1 92.69 76 ILE B CA 1
ATOM 4795 C C . ILE B 1 76 ? -21.219 -9.703 -5.773 1 92.69 76 ILE B C 1
ATOM 4797 O O . ILE B 1 76 ? -21.734 -8.992 -4.902 1 92.69 76 ILE B O 1
ATOM 4801 N N . ILE B 1 77 ? -19.953 -9.648 -6.094 1 91.69 77 ILE B N 1
ATOM 4802 C CA . ILE B 1 77 ? -19.031 -8.75 -5.406 1 91.69 77 ILE B CA 1
ATOM 4803 C C . ILE B 1 77 ? -19.484 -7.301 -5.602 1 91.69 77 ILE B C 1
ATOM 4805 O O . ILE B 1 77 ? -19.531 -6.527 -4.641 1 91.69 77 ILE B O 1
ATOM 4809 N N . LYS B 1 78 ? -19.812 -6.992 -6.828 1 93.38 78 LYS B N 1
ATOM 4810 C CA . LYS B 1 78 ? -20.281 -5.641 -7.137 1 93.38 78 LYS B CA 1
ATOM 4811 C C . LYS B 1 78 ? -21.516 -5.277 -6.312 1 93.38 78 LYS B C 1
ATOM 4813 O O . LYS B 1 78 ? -21.562 -4.207 -5.699 1 93.38 78 LYS B O 1
ATOM 4818 N N . ASP B 1 79 ? -22.438 -6.215 -6.23 1 93.25 79 ASP B N 1
ATOM 4819 C CA . ASP B 1 79 ? -23.688 -5.969 -5.516 1 93.25 79 ASP B CA 1
ATOM 4820 C C . ASP B 1 79 ? -23.422 -5.762 -4.023 1 93.25 79 ASP B C 1
ATOM 4822 O O . ASP B 1 79 ? -24.016 -4.867 -3.406 1 93.25 79 ASP B O 1
ATOM 4826 N N . ILE B 1 80 ? -22.578 -6.516 -3.469 1 92.69 80 ILE B N 1
ATOM 4827 C CA . ILE B 1 80 ? -22.297 -6.445 -2.037 1 92.69 80 ILE B CA 1
ATOM 4828 C C . ILE B 1 80 ? -21.594 -5.137 -1.716 1 92.69 80 ILE B C 1
ATOM 4830 O O . ILE B 1 80 ? -21.953 -4.438 -0.768 1 92.69 80 ILE B O 1
ATOM 4834 N N . ASN B 1 81 ? -20.562 -4.852 -2.541 1 93.88 81 ASN B N 1
ATOM 4835 C CA . ASN B 1 81 ? -19.797 -3.629 -2.314 1 93.88 81 ASN B CA 1
ATOM 4836 C C . ASN B 1 81 ? -20.688 -2.393 -2.398 1 93.88 81 ASN B C 1
ATOM 4838 O O . ASN B 1 81 ? -20.562 -1.476 -1.583 1 93.88 81 ASN B O 1
ATOM 4842 N N . LEU B 1 82 ? -21.578 -2.406 -3.361 1 94.75 82 LEU B N 1
ATOM 4843 C CA . LEU B 1 82 ? -22.484 -1.276 -3.533 1 94.75 82 LEU B CA 1
ATOM 4844 C C . LEU B 1 82 ? -23.469 -1.181 -2.365 1 94.75 82 LEU B C 1
ATOM 4846 O O . LEU B 1 82 ? -23.766 -0.082 -1.897 1 94.75 82 LEU B O 1
ATOM 4850 N N . PHE B 1 83 ? -23.906 -2.285 -1.928 1 94 83 PHE B N 1
ATOM 4851 C CA . PHE B 1 83 ? -24.844 -2.309 -0.815 1 94 83 PHE B CA 1
ATOM 4852 C C . PHE B 1 83 ? -24.203 -1.767 0.454 1 94 83 PHE B C 1
ATOM 4854 O O . PHE B 1 83 ? -24.781 -0.938 1.152 1 94 83 PHE B O 1
ATOM 4861 N N . ILE B 1 84 ? -23 -2.189 0.767 1 94.69 84 ILE B N 1
ATOM 4862 C CA . ILE B 1 84 ? -22.281 -1.746 1.958 1 94.69 84 ILE B CA 1
ATOM 4863 C C . ILE B 1 84 ? -21.984 -0.254 1.85 1 94.69 84 ILE B C 1
ATOM 4865 O O . ILE B 1 84 ? -22.156 0.494 2.814 1 94.69 84 ILE B O 1
ATOM 4869 N N . SER B 1 85 ? -21.516 0.128 0.66 1 95.94 85 SER B N 1
ATOM 4870 C CA . SER B 1 85 ? -21.172 1.531 0.456 1 95.94 85 SER B CA 1
ATOM 4871 C C . SER B 1 85 ? -22.391 2.432 0.632 1 95.94 85 SER B C 1
ATOM 4873 O O . SER B 1 85 ? -22.297 3.488 1.262 1 95.94 85 SER B O 1
ATOM 4875 N N . LYS B 1 86 ? -23.5 2.029 0.081 1 94.69 86 LYS B N 1
ATOM 4876 C CA . LYS B 1 86 ? -24.734 2.809 0.189 1 94.69 86 LYS B CA 1
ATOM 4877 C C . LYS B 1 86 ? -25.156 2.977 1.646 1 94.69 86 LYS B C 1
ATOM 4879 O O . LYS B 1 86 ? -25.484 4.082 2.08 1 94.69 86 LYS B O 1
ATOM 4884 N N . LYS B 1 87 ? -25.125 1.962 2.357 1 93.94 87 LYS B N 1
ATOM 4885 C CA . LYS B 1 87 ? -25.516 2.002 3.762 1 93.94 87 LYS B CA 1
ATOM 4886 C C . LYS B 1 87 ? -24.531 2.824 4.586 1 93.94 87 LYS B C 1
ATOM 4888 O O . LYS B 1 87 ? -24.922 3.59 5.465 1 93.94 87 LYS B O 1
ATOM 4893 N N . ALA B 1 88 ? -23.266 2.596 4.305 1 95.38 88 ALA B N 1
ATOM 4894 C CA . ALA B 1 88 ? -22.234 3.342 5.027 1 95.38 88 ALA B CA 1
ATOM 4895 C C . ALA B 1 88 ? -22.375 4.844 4.785 1 95.38 88 ALA B C 1
ATOM 4897 O O . ALA B 1 88 ? -22.266 5.641 5.719 1 95.38 88 ALA B O 1
ATOM 4898 N N . LEU B 1 89 ? -22.625 5.195 3.531 1 95.69 89 LEU B N 1
ATOM 4899 C CA . LEU B 1 89 ? -22.797 6.602 3.186 1 95.69 89 LEU B CA 1
ATOM 4900 C C . LEU B 1 89 ? -23.984 7.199 3.945 1 95.69 89 LEU B C 1
ATOM 4902 O O . LEU B 1 89 ? -23.859 8.273 4.535 1 95.69 89 LEU B O 1
ATOM 4906 N N . ARG B 1 90 ? -25.016 6.551 4.004 1 92.81 90 ARG B N 1
ATOM 4907 C CA . ARG B 1 90 ? -26.219 7.016 4.676 1 92.81 90 ARG B CA 1
ATOM 4908 C C . ARG B 1 90 ? -26 7.16 6.176 1 92.81 90 ARG B C 1
ATOM 4910 O O . ARG B 1 90 ? -26.359 8.18 6.77 1 92.81 90 ARG B O 1
ATOM 4917 N N . LEU B 1 91 ? -25.375 6.195 6.711 1 93.38 91 LEU B N 1
ATOM 4918 C CA . LEU B 1 91 ? -25.141 6.207 8.148 1 93.38 91 LEU B CA 1
ATOM 4919 C C . LEU B 1 91 ? -24.172 7.32 8.531 1 93.38 91 LEU B C 1
ATOM 4921 O O . LEU B 1 91 ? -24.312 7.949 9.578 1 93.38 91 LEU B O 1
ATOM 4925 N N . PHE B 1 92 ? -23.219 7.539 7.695 1 94.06 92 PHE B N 1
ATOM 4926 C CA . PHE B 1 92 ? -22.25 8.594 7.969 1 94.06 92 PHE B CA 1
ATOM 4927 C C . PHE B 1 92 ? -22.906 9.969 7.859 1 94.06 92 PHE B C 1
ATOM 4929 O O . PHE B 1 92 ? -22.641 10.852 8.68 1 94.06 92 PHE B O 1
ATOM 4936 N N . ALA B 1 93 ? -23.734 10.086 6.879 1 91 93 ALA B N 1
ATOM 4937 C CA . ALA B 1 93 ? -24.422 11.352 6.676 1 91 93 ALA B CA 1
ATOM 4938 C C . ALA B 1 93 ? -25.391 11.641 7.824 1 91 93 ALA B C 1
ATOM 4940 O O . ALA B 1 93 ? -25.625 12.797 8.18 1 91 93 ALA B O 1
ATOM 4941 N N . GLU B 1 94 ? -25.844 10.609 8.445 1 87.25 94 GLU B N 1
ATOM 4942 C CA . GLU B 1 94 ? -26.781 10.742 9.555 1 87.25 94 GLU B CA 1
ATOM 4943 C C . GLU B 1 94 ? -26.031 10.852 10.891 1 87.25 94 GLU B C 1
ATOM 4945 O O . GLU B 1 94 ? -26.656 10.852 11.953 1 87.25 94 GLU B O 1
ATOM 4950 N N . LYS B 1 95 ? -24.75 10.875 10.844 1 85.5 95 LYS B N 1
ATOM 4951 C CA . LYS B 1 95 ? -23.891 11 12.023 1 85.5 95 LYS B CA 1
ATOM 4952 C C . LYS B 1 95 ? -24.156 9.859 13.008 1 85.5 95 LYS B C 1
ATOM 4954 O O . LYS B 1 95 ? -24.188 10.086 14.219 1 85.5 95 LYS B O 1
ATOM 4959 N N . ARG B 1 96 ? -24.375 8.789 12.469 1 86 96 ARG B N 1
ATOM 4960 C CA . ARG B 1 96 ? -24.641 7.621 13.297 1 86 96 ARG B CA 1
ATOM 4961 C C . ARG B 1 96 ? -23.422 6.711 13.367 1 86 96 ARG B C 1
ATOM 4963 O O . ARG B 1 96 ? -23.469 5.652 14 1 86 96 ARG B O 1
ATOM 4970 N N . LEU B 1 97 ? -22.469 7.129 12.602 1 88.19 97 LEU B N 1
ATOM 4971 C CA . LEU B 1 97 ? -21.203 6.402 12.656 1 88.19 97 LEU B CA 1
ATOM 4972 C C . LEU B 1 97 ? -20.156 7.184 13.461 1 88.19 97 LEU B C 1
ATOM 4974 O O . LEU B 1 97 ? -20.047 8.406 13.32 1 88.19 97 LEU B O 1
ATOM 4978 N N . GLU B 1 98 ? -19.578 6.629 14.344 1 85.25 98 GLU B N 1
ATOM 4979 C CA . GLU B 1 98 ? -18.516 7.277 15.117 1 85.25 98 GLU B CA 1
ATOM 4980 C C . GLU B 1 98 ? -17.188 7.223 14.375 1 85.25 98 GLU B C 1
ATOM 4982 O O . GLU B 1 98 ? -16.203 6.66 14.883 1 85.25 98 GLU B O 1
ATOM 4987 N N . TYR B 1 99 ? -17.203 7.664 13.164 1 89.25 99 TYR B N 1
ATOM 4988 C CA . TYR B 1 99 ? -16 7.715 12.344 1 89.25 99 TYR B CA 1
ATOM 4989 C C . TYR B 1 99 ? -15.57 9.156 12.086 1 89.25 99 TYR B C 1
ATOM 4991 O O . TYR B 1 99 ? -16.422 10.031 11.867 1 89.25 99 TYR B O 1
ATOM 4999 N N . SER B 1 100 ? -14.328 9.367 12.211 1 89.19 100 SER B N 1
ATOM 5000 C CA . SER B 1 100 ? -13.781 10.602 11.648 1 89.19 100 SER B CA 1
ATOM 5001 C C . SER B 1 100 ? -13.82 10.578 10.125 1 89.19 100 SER B C 1
ATOM 5003 O O . SER B 1 100 ? -14.078 9.531 9.523 1 89.19 100 SER B O 1
ATOM 5005 N N . ALA B 1 101 ? -13.703 11.695 9.508 1 89.56 101 ALA B N 1
ATOM 5006 C CA . ALA B 1 101 ? -13.688 11.789 8.055 1 89.56 101 ALA B CA 1
ATOM 5007 C C . ALA B 1 101 ? -12.633 10.875 7.453 1 89.56 101 ALA B C 1
ATOM 5009 O O . ALA B 1 101 ? -12.891 10.172 6.469 1 89.56 101 ALA B O 1
ATOM 5010 N N . SER B 1 102 ? -11.531 10.828 8.094 1 85.69 102 SER B N 1
ATOM 5011 C CA . SER B 1 102 ? -10.438 10 7.605 1 85.69 102 SER B CA 1
ATOM 5012 C C . SER B 1 102 ? -10.758 8.516 7.754 1 85.69 102 SER B C 1
ATOM 5014 O O . SER B 1 102 ? -10.469 7.719 6.859 1 85.69 102 SER B O 1
ATOM 5016 N N . GLU B 1 103 ? -11.328 8.188 8.883 1 87.81 103 GLU B N 1
ATOM 5017 C CA . GLU B 1 103 ? -11.703 6.797 9.125 1 87.81 103 GLU B CA 1
ATOM 5018 C C . GLU B 1 103 ? -12.766 6.332 8.141 1 87.81 103 GLU B C 1
ATOM 5020 O O . GLU B 1 103 ? -12.719 5.199 7.66 1 87.81 103 GLU B O 1
ATOM 5025 N N . PHE B 1 104 ? -13.656 7.191 7.906 1 93.69 104 PHE B N 1
ATOM 5026 C CA . PHE B 1 104 ? -14.719 6.867 6.965 1 93.69 104 PHE B CA 1
ATOM 5027 C C . PHE B 1 104 ? -14.164 6.676 5.559 1 93.69 104 PHE B C 1
ATOM 5029 O O . PHE B 1 104 ? -14.547 5.742 4.855 1 93.69 104 PHE B O 1
ATOM 5036 N N . ASN B 1 105 ? -13.289 7.602 5.199 1 91.25 105 ASN B N 1
ATOM 5037 C CA . ASN B 1 105 ? -12.617 7.469 3.908 1 91.25 105 ASN B CA 1
ATOM 5038 C C . ASN B 1 105 ? -11.867 6.141 3.801 1 91.25 105 ASN B C 1
ATOM 5040 O O . ASN B 1 105 ? -11.969 5.449 2.787 1 91.25 105 ASN B O 1
ATOM 5044 N N . SER B 1 106 ? -11.188 5.828 4.855 1 89.5 106 SER B N 1
ATOM 5045 C CA . SER B 1 106 ? -10.453 4.57 4.891 1 89.5 106 SER B CA 1
ATOM 5046 C C . SER B 1 106 ? -11.391 3.375 4.801 1 89.5 106 SER B C 1
ATOM 5048 O O . SER B 1 106 ? -11.07 2.369 4.164 1 89.5 106 SER B O 1
ATOM 5050 N N . PHE B 1 107 ? -12.5 3.447 5.418 1 92.88 107 PHE B N 1
ATOM 5051 C CA . PHE B 1 107 ? -13.469 2.355 5.406 1 92.88 107 PHE B CA 1
ATOM 5052 C C . PHE B 1 107 ? -13.961 2.084 3.99 1 92.88 107 PHE B C 1
ATOM 5054 O O . PHE B 1 107 ? -13.984 0.936 3.545 1 92.88 107 PHE B O 1
ATOM 5061 N N . LEU B 1 108 ? -14.305 3.135 3.258 1 92.56 108 LEU B N 1
ATOM 5062 C CA . LEU B 1 108 ? -14.891 2.979 1.932 1 92.56 108 LEU B CA 1
ATOM 5063 C C . LEU B 1 108 ? -13.828 2.586 0.909 1 92.56 108 LEU B C 1
ATOM 5065 O O . LEU B 1 108 ? -14.109 1.837 -0.029 1 92.56 108 LEU B O 1
ATOM 5069 N N . THR B 1 109 ? -12.641 3.045 1.145 1 89.25 109 THR B N 1
ATOM 5070 C CA . THR B 1 109 ? -11.641 2.9 0.09 1 89.25 109 THR B CA 1
ATOM 5071 C C . THR B 1 109 ? -10.734 1.705 0.365 1 89.25 109 THR B C 1
ATOM 5073 O O . THR B 1 109 ? -10.156 1.129 -0.562 1 89.25 109 THR B O 1
ATOM 5076 N N . GLN B 1 110 ? -10.578 1.333 1.616 1 86.25 110 GLN B N 1
ATOM 5077 C CA . GLN B 1 110 ? -9.625 0.282 1.95 1 86.25 110 GLN B CA 1
ATOM 5078 C C . GLN B 1 110 ? -10.328 -0.925 2.564 1 86.25 110 GLN B C 1
ATOM 5080 O O . GLN B 1 110 ? -10.102 -2.062 2.145 1 86.25 110 GLN B O 1
ATOM 5085 N N . ASP B 1 111 ? -11.18 -0.721 3.479 1 89 111 ASP B N 1
ATOM 5086 C CA . ASP B 1 111 ? -11.766 -1.817 4.238 1 89 111 ASP B CA 1
ATOM 5087 C C . ASP B 1 111 ? -12.734 -2.627 3.377 1 89 111 ASP B C 1
ATOM 5089 O O . ASP B 1 111 ? -12.758 -3.857 3.449 1 89 111 ASP B O 1
ATOM 5093 N N . ILE B 1 112 ? -13.461 -1.915 2.59 1 91.5 112 ILE B N 1
ATOM 5094 C CA . ILE B 1 112 ? -14.453 -2.621 1.791 1 91.5 112 ILE B CA 1
ATOM 5095 C C . ILE B 1 112 ? -13.758 -3.535 0.786 1 91.5 112 ILE B C 1
ATOM 5097 O O . ILE B 1 112 ? -14.07 -4.727 0.7 1 91.5 112 ILE B O 1
ATOM 5101 N N . PRO B 1 113 ? -12.781 -2.988 0.076 1 86.56 113 PRO B N 1
ATOM 5102 C CA . PRO B 1 113 ? -12.047 -3.896 -0.81 1 86.56 113 PRO B CA 1
ATOM 5103 C C . PRO B 1 113 ? -11.344 -5.02 -0.052 1 86.56 113 PRO B C 1
ATOM 5105 O O . PRO B 1 113 ? -11.312 -6.16 -0.523 1 86.56 113 PRO B O 1
ATOM 5108 N N . MET B 1 114 ? -10.82 -4.73 1.069 1 86.69 114 MET B N 1
ATOM 5109 C CA . MET B 1 114 ? -10.164 -5.75 1.88 1 86.69 114 MET B CA 1
ATOM 5110 C C . MET B 1 114 ? -11.164 -6.797 2.357 1 86.69 114 MET B C 1
ATOM 5112 O O . MET B 1 114 ? -10.844 -7.984 2.422 1 86.69 114 MET B O 1
ATOM 5116 N N . PHE B 1 115 ? -12.297 -6.359 2.713 1 90.94 115 PHE B N 1
ATOM 5117 C CA . PHE B 1 115 ? -13.359 -7.266 3.137 1 90.94 115 PHE B CA 1
ATOM 5118 C C . PHE B 1 115 ? -13.656 -8.289 2.051 1 90.94 115 PHE B C 1
ATOM 5120 O O . PHE B 1 115 ? -13.805 -9.484 2.336 1 90.94 115 PHE B O 1
ATOM 5127 N N . TRP B 1 116 ? -13.688 -7.789 0.917 1 87.31 116 TRP B N 1
ATOM 5128 C CA . TRP B 1 116 ? -13.969 -8.695 -0.193 1 87.31 116 TRP B CA 1
ATOM 5129 C C . TRP B 1 116 ? -12.789 -9.617 -0.456 1 87.31 116 TRP B C 1
ATOM 5131 O O . TRP B 1 116 ? -12.953 -10.836 -0.579 1 87.31 116 TRP B O 1
ATOM 5141 N N . LYS B 1 117 ? -11.648 -9.094 -0.597 1 83.5 117 LYS B N 1
ATOM 5142 C CA . LYS B 1 117 ? -10.461 -9.844 -1.003 1 83.5 117 LYS B CA 1
ATOM 5143 C C . LYS B 1 117 ? -10.055 -10.852 0.065 1 83.5 117 LYS B C 1
ATOM 5145 O O . LYS B 1 117 ? -9.672 -11.977 -0.255 1 83.5 117 LYS B O 1
ATOM 5150 N N . GLU B 1 118 ? -10.219 -10.531 1.306 1 84.69 118 GLU B N 1
ATOM 5151 C CA . GLU B 1 118 ? -9.633 -11.328 2.383 1 84.69 118 GLU B CA 1
ATOM 5152 C C . GLU B 1 118 ? -10.703 -12.117 3.125 1 84.69 118 GLU B C 1
ATOM 5154 O O . GLU B 1 118 ? -10.398 -13.086 3.824 1 84.69 118 GLU B O 1
ATOM 5159 N N . TYR B 1 119 ? -11.93 -11.703 2.984 1 87.88 119 TYR B N 1
ATOM 5160 C CA . TYR B 1 119 ? -12.953 -12.414 3.744 1 87.88 119 TYR B CA 1
ATOM 5161 C C . TYR B 1 119 ? -13.93 -13.125 2.814 1 87.88 119 TYR B C 1
ATOM 5163 O O . TYR B 1 119 ? -14.047 -14.352 2.846 1 87.88 119 TYR B O 1
ATOM 5171 N N . LEU B 1 120 ? -14.562 -12.391 1.954 1 87.75 120 LEU B N 1
ATOM 5172 C CA . LEU B 1 120 ? -15.641 -12.977 1.164 1 87.75 120 LEU B CA 1
ATOM 5173 C C . LEU B 1 120 ? -15.086 -13.891 0.076 1 87.75 120 LEU B C 1
ATOM 5175 O O . LEU B 1 120 ? -15.633 -14.969 -0.172 1 87.75 120 LEU B O 1
ATOM 5179 N N . SER B 1 121 ? -14 -13.469 -0.601 1 86.5 121 SER B N 1
ATOM 5180 C CA . SER B 1 121 ? -13.445 -14.258 -1.692 1 86.5 121 SER B CA 1
ATOM 5181 C C . SER B 1 121 ? -12.992 -15.633 -1.204 1 86.5 121 SER B C 1
ATOM 5183 O O . SER B 1 121 ? -13.383 -16.656 -1.765 1 86.5 121 SER B O 1
ATOM 5185 N N . PRO B 1 122 ? -12.172 -15.711 -0.109 1 85.62 122 PRO B N 1
ATOM 5186 C CA . PRO B 1 122 ? -11.797 -17.031 0.402 1 85.62 122 PRO B CA 1
ATOM 5187 C C . PRO B 1 122 ? -13.008 -17.875 0.799 1 85.62 122 PRO B C 1
ATOM 5189 O O . PRO B 1 122 ? -13 -19.094 0.622 1 85.62 122 PRO B O 1
ATOM 5192 N N . LEU B 1 123 ? -14.062 -17.266 1.247 1 85.44 123 LEU B N 1
ATOM 5193 C CA . LEU B 1 123 ? -15.258 -17.984 1.645 1 85.44 123 LEU B CA 1
ATOM 5194 C C . LEU B 1 123 ? -15.938 -18.625 0.434 1 85.44 123 LEU B C 1
ATOM 5196 O O . LEU B 1 123 ? -16.469 -19.734 0.526 1 85.44 123 LEU B O 1
ATOM 5200 N N . PHE B 1 124 ? -15.867 -17.922 -0.647 1 86.31 124 PHE B N 1
ATOM 5201 C CA . PHE B 1 124 ? -16.5 -18.422 -1.856 1 86.31 124 PHE B CA 1
ATOM 5202 C C . PHE B 1 124 ? -15.625 -19.484 -2.523 1 86.31 124 PHE B C 1
ATOM 5204 O O . PHE B 1 124 ? -16.109 -20.266 -3.346 1 86.31 124 PHE B O 1
ATOM 5211 N N . LEU B 1 125 ? -14.336 -19.547 -2.166 1 84.5 125 LEU B N 1
ATOM 5212 C CA . LEU B 1 125 ? -13.414 -20.516 -2.754 1 84.5 125 LEU B CA 1
ATOM 5213 C C . LEU B 1 125 ? -13.477 -21.859 -2.016 1 84.5 125 LEU B C 1
ATOM 5215 O O . LEU B 1 125 ? -13.133 -22.891 -2.576 1 84.5 125 LEU B O 1
ATOM 5219 N N . TYR B 1 126 ? -14.023 -21.938 -0.805 1 82.56 126 TYR B N 1
ATOM 5220 C CA . TYR B 1 126 ? -14.039 -23.141 0.016 1 82.56 126 TYR B CA 1
ATOM 5221 C C . TYR B 1 126 ? -14.852 -24.25 -0.651 1 82.56 126 TYR B C 1
ATOM 5223 O O . TYR B 1 126 ? -14.391 -25.391 -0.761 1 82.56 126 TYR B O 1
ATOM 5231 N N . PRO B 1 127 ? -16 -23.859 -1.138 1 80.06 127 PRO B N 1
ATOM 5232 C CA . PRO B 1 127 ? -16.781 -24.938 -1.76 1 80.06 127 PRO B CA 1
ATOM 5233 C C . PRO B 1 127 ? -16.125 -25.484 -3.023 1 80.06 127 PRO B C 1
ATOM 5235 O O . PRO B 1 127 ? -16.219 -26.688 -3.301 1 80.06 127 PRO B O 1
ATOM 5238 N N . ILE B 1 128 ? -15.461 -24.625 -3.709 1 86.12 128 ILE B N 1
ATOM 5239 C CA . ILE B 1 128 ? -14.836 -25.031 -4.961 1 86.12 128 ILE B CA 1
ATOM 5240 C C . ILE B 1 128 ? -13.68 -25.984 -4.668 1 86.12 128 ILE B C 1
ATOM 5242 O O . ILE B 1 128 ? -13.633 -27.109 -5.199 1 86.12 128 ILE B O 1
ATOM 5246 N N . PHE B 1 129 ? -12.805 -25.641 -3.777 1 87.38 129 PHE B N 1
ATOM 5247 C CA . PHE B 1 129 ? -11.617 -26.453 -3.496 1 87.38 129 PHE B CA 1
ATOM 5248 C C . PHE B 1 129 ? -11.977 -27.656 -2.645 1 87.38 129 PHE B C 1
ATOM 5250 O O . PHE B 1 129 ? -11.375 -28.719 -2.789 1 87.38 129 PHE B O 1
ATOM 5257 N N . GLY B 1 130 ? -13 -27.484 -1.825 1 87 130 GLY B N 1
ATOM 5258 C CA . GLY B 1 130 ? -13.484 -28.641 -1.081 1 87 130 GLY B CA 1
ATOM 5259 C C . GLY B 1 130 ? -14.062 -29.719 -1.97 1 87 130 GLY B C 1
ATOM 5260 O O . GLY B 1 130 ? -13.742 -30.906 -1.808 1 87 130 GLY B O 1
ATOM 5261 N N . THR B 1 131 ? -14.859 -29.312 -2.895 1 89.12 131 THR B N 1
ATOM 5262 C CA . THR B 1 131 ? -15.461 -30.266 -3.82 1 89.12 131 THR B CA 1
ATOM 5263 C C . THR B 1 131 ? -14.398 -30.875 -4.734 1 89.12 131 THR B C 1
ATOM 5265 O O . THR B 1 131 ? -14.484 -32.031 -5.098 1 89.12 131 THR B O 1
ATOM 5268 N N . SER B 1 132 ? -13.461 -29.984 -5.113 1 90.62 132 SER B N 1
ATOM 5269 C CA . SER B 1 132 ? -12.383 -30.5 -5.957 1 90.62 132 SER B CA 1
ATOM 5270 C C . SER B 1 132 ? -11.617 -31.609 -5.262 1 90.62 132 SER B C 1
ATOM 5272 O O . SER B 1 132 ? -11.281 -32.625 -5.883 1 90.62 132 SER B O 1
ATOM 5274 N N . ILE B 1 133 ? -11.383 -31.5 -3.982 1 91.12 133 ILE B N 1
ATOM 5275 C CA . ILE B 1 133 ? -10.68 -32.5 -3.201 1 91.12 133 ILE B CA 1
ATOM 5276 C C . ILE B 1 133 ? -11.547 -33.75 -3.096 1 91.12 133 ILE B C 1
ATOM 5278 O O . ILE B 1 133 ? -11.062 -34.875 -3.332 1 91.12 133 ILE B O 1
ATOM 5282 N N . LEU B 1 134 ? -12.789 -33.594 -2.84 1 91.38 134 LEU B N 1
ATOM 5283 C CA . LEU B 1 134 ? -13.703 -34.719 -2.674 1 91.38 134 LEU B CA 1
ATOM 5284 C C . LEU B 1 134 ? -13.828 -35.531 -3.971 1 91.38 134 LEU B C 1
ATOM 5286 O O . LEU B 1 134 ? -13.781 -36.75 -3.957 1 91.38 134 LEU B O 1
ATOM 5290 N N . VAL B 1 135 ? -14 -34.812 -5.027 1 91.25 135 VAL B N 1
ATOM 5291 C CA . VAL B 1 135 ? -14.164 -35.438 -6.32 1 91.25 135 VAL B CA 1
ATOM 5292 C C . VAL B 1 135 ? -12.891 -36.188 -6.688 1 91.25 135 VAL B C 1
ATOM 5294 O O . VAL B 1 135 ? -12.945 -37.312 -7.227 1 91.25 135 VAL B O 1
ATOM 5297 N N . SER B 1 136 ? -11.742 -35.625 -6.449 1 91.88 136 SER B N 1
ATOM 5298 C CA . SER B 1 136 ? -10.477 -36.281 -6.746 1 91.88 136 SER B CA 1
ATOM 5299 C C . SER B 1 136 ? -10.281 -37.531 -5.898 1 91.88 136 SER B C 1
ATOM 5301 O O . SER B 1 136 ? -9.844 -38.562 -6.402 1 91.88 136 SER B O 1
ATOM 5303 N N . VAL B 1 137 ? -10.617 -37.469 -4.648 1 93.12 137 VAL B N 1
ATOM 5304 C CA . VAL B 1 137 ? -10.492 -38.625 -3.756 1 93.12 137 VAL B CA 1
ATOM 5305 C C . VAL B 1 137 ? -11.445 -39.719 -4.191 1 93.12 137 VAL B C 1
ATOM 5307 O O . VAL B 1 137 ? -11.07 -40.906 -4.238 1 93.12 137 VAL B O 1
ATOM 5310 N N . MET B 1 138 ? -12.672 -39.312 -4.543 1 93.81 138 MET B N 1
ATOM 5311 C CA . MET B 1 138 ? -13.648 -40.312 -5.016 1 93.81 138 MET B CA 1
ATOM 5312 C C . MET B 1 138 ? -13.164 -40.969 -6.293 1 93.81 138 MET B C 1
ATOM 5314 O O . MET B 1 138 ? -13.328 -42.188 -6.453 1 93.81 138 MET B O 1
ATOM 5318 N N . TYR B 1 139 ? -12.562 -40.219 -7.184 1 93.69 139 TYR B N 1
ATOM 5319 C CA . TYR B 1 139 ? -12.016 -40.781 -8.422 1 93.69 139 TYR B CA 1
ATOM 5320 C C . TYR B 1 139 ? -10.891 -41.75 -8.125 1 93.69 139 TYR B C 1
ATOM 5322 O O . TYR B 1 139 ? -10.844 -42.844 -8.695 1 93.69 139 TYR B O 1
ATOM 5330 N N . LEU B 1 140 ? -10.008 -41.438 -7.242 1 94.12 140 LEU B N 1
ATOM 5331 C CA . LEU B 1 140 ? -8.859 -42.281 -6.926 1 94.12 140 LEU B CA 1
ATOM 5332 C C . LEU B 1 140 ? -9.297 -43.594 -6.293 1 94.12 140 LEU B C 1
ATOM 5334 O O . LEU B 1 140 ? -8.836 -44.688 -6.691 1 94.12 140 LEU B O 1
ATOM 5338 N N . VAL B 1 141 ? -10.258 -43.562 -5.41 1 93.94 141 VAL B N 1
ATOM 5339 C CA . VAL B 1 141 ? -10.719 -44.719 -4.691 1 93.94 141 VAL B CA 1
ATOM 5340 C C . VAL B 1 141 ? -11.578 -45.594 -5.609 1 93.94 141 VAL B C 1
ATOM 5342 O O . VAL B 1 141 ? -11.594 -46.812 -5.48 1 93.94 141 VAL B O 1
ATOM 5345 N N . SER B 1 142 ? -12.273 -44.969 -6.539 1 93.69 142 SER B N 1
ATOM 5346 C CA . SER B 1 142 ? -13.148 -45.719 -7.449 1 93.69 142 SER B CA 1
ATOM 5347 C C . SER B 1 142 ? -12.344 -46.562 -8.398 1 93.69 142 SER B C 1
ATOM 5349 O O . SER B 1 142 ? -12.836 -47.594 -8.891 1 93.69 142 SER B O 1
ATOM 5351 N N . GLN B 1 143 ? -11.117 -46.188 -8.758 1 91.31 143 GLN B N 1
ATOM 5352 C CA . GLN B 1 143 ? -10.289 -47 -9.641 1 91.31 143 GLN B CA 1
ATOM 5353 C C . GLN B 1 143 ? -9.75 -48.219 -8.922 1 91.31 143 GLN B C 1
ATOM 5355 O O . GLN B 1 143 ? -9.883 -49.344 -9.414 1 91.31 143 GLN B O 1
ATOM 5360 N N . ASP B 1 144 ? -9.086 -48.062 -7.816 1 92.81 144 ASP B N 1
ATOM 5361 C CA . ASP B 1 144 ? -8.602 -49.094 -6.91 1 92.81 144 ASP B CA 1
ATOM 5362 C C . ASP B 1 144 ? -8.547 -48.594 -5.473 1 92.81 144 ASP B C 1
ATOM 5364 O O . ASP B 1 144 ? -7.973 -47.531 -5.203 1 92.81 144 ASP B O 1
ATOM 5368 N N . VAL B 1 145 ? -9.023 -49.312 -4.57 1 93.19 145 VAL B N 1
ATOM 5369 C CA . VAL B 1 145 ? -9.188 -48.875 -3.191 1 93.19 145 VAL B CA 1
ATOM 5370 C C . VAL B 1 145 ? -7.824 -48.719 -2.525 1 93.19 145 VAL B C 1
ATOM 5372 O O . VAL B 1 145 ? -7.547 -47.719 -1.883 1 93.19 145 VAL B O 1
ATOM 5375 N N . VAL B 1 146 ? -6.922 -49.688 -2.705 1 93.56 146 VAL B N 1
ATOM 5376 C CA . VAL B 1 146 ? -5.641 -49.688 -2.006 1 93.56 146 VAL B CA 1
ATOM 5377 C C . VAL B 1 146 ? -4.723 -48.625 -2.602 1 93.56 146 VAL B C 1
ATOM 5379 O O . VAL B 1 146 ? -4.227 -47.75 -1.885 1 93.56 146 VAL B O 1
ATOM 5382 N N . VAL B 1 147 ? -4.586 -48.625 -3.938 1 94.25 147 VAL B N 1
ATOM 5383 C CA . VAL B 1 147 ? -3.684 -47.688 -4.598 1 94.25 147 VAL B CA 1
ATOM 5384 C C . VAL B 1 147 ? -4.266 -46.281 -4.531 1 94.25 147 VAL B C 1
ATOM 5386 O O . VAL B 1 147 ? -3.527 -45.312 -4.367 1 94.25 147 VAL B O 1
ATOM 5389 N N . GLY B 1 148 ? -5.578 -46.25 -4.648 1 94.56 148 GLY B N 1
ATOM 5390 C CA . GLY B 1 148 ? -6.23 -44.938 -4.547 1 94.56 148 GLY B CA 1
ATOM 5391 C C . GLY B 1 148 ? -6.047 -44.281 -3.191 1 94.56 148 GLY B C 1
ATOM 5392 O O . GLY B 1 148 ? -5.793 -43.094 -3.109 1 94.56 148 GLY B O 1
ATOM 5393 N N . LEU B 1 149 ? -6.125 -45.031 -2.166 1 95.12 149 LEU B N 1
ATOM 5394 C CA . LEU B 1 149 ? -5.93 -44.5 -0.82 1 95.12 149 LEU B CA 1
ATOM 5395 C C . LEU B 1 149 ? -4.48 -44.062 -0.615 1 95.12 149 LEU B C 1
ATOM 5397 O O . LEU B 1 149 ? -4.219 -43.062 0.064 1 95.12 149 LEU B O 1
ATOM 5401 N N . LEU B 1 150 ? -3.58 -44.781 -1.189 1 94.75 150 LEU B N 1
ATOM 5402 C CA . LEU B 1 150 ? -2.17 -44.406 -1.062 1 94.75 150 LEU B CA 1
ATOM 5403 C C . LEU B 1 150 ? -1.871 -43.094 -1.778 1 94.75 150 LEU B C 1
ATOM 5405 O O . LEU B 1 150 ? -1.135 -42.25 -1.259 1 94.75 150 LEU B O 1
ATOM 5409 N N . PHE B 1 151 ? -2.488 -42.938 -2.957 1 94.62 151 PHE B N 1
ATOM 5410 C CA . PHE B 1 151 ? -2.314 -41.688 -3.678 1 94.62 151 PHE B CA 1
ATOM 5411 C C . PHE B 1 151 ? -2.959 -40.531 -2.918 1 94.62 151 PHE B C 1
ATOM 5413 O O . PHE B 1 151 ? -2.445 -39.406 -2.926 1 94.62 151 PHE B O 1
ATOM 5420 N N . THR B 1 152 ? -4.047 -40.844 -2.275 1 92.81 152 THR B N 1
ATOM 5421 C CA . THR B 1 152 ? -4.727 -39.812 -1.49 1 92.81 152 THR B CA 1
ATOM 5422 C C . THR B 1 152 ? -3.869 -39.375 -0.301 1 92.81 152 THR B C 1
ATOM 5424 O O . THR B 1 152 ? -3.684 -38.188 -0.057 1 92.81 152 THR B O 1
ATOM 5427 N N . ILE B 1 153 ? -3.322 -40.312 0.347 1 92.75 153 ILE B N 1
ATOM 5428 C CA . ILE B 1 153 ? -2.441 -40.031 1.476 1 92.75 153 ILE B CA 1
ATOM 5429 C C . ILE B 1 153 ? -1.201 -39.281 0.987 1 92.75 153 ILE B C 1
ATOM 5431 O O . ILE B 1 153 ? -0.733 -38.344 1.639 1 92.75 153 ILE B O 1
ATOM 5435 N N . GLY B 1 154 ? -0.699 -39.719 -0.124 1 89.81 154 GLY B N 1
ATOM 5436 C CA . GLY B 1 154 ? 0.431 -39 -0.714 1 89.81 154 GLY B CA 1
ATOM 5437 C C . GLY B 1 154 ? 0.138 -37.562 -1.024 1 89.81 154 GLY B C 1
ATOM 5438 O O . GLY B 1 154 ? 0.99 -36.688 -0.821 1 89.81 154 GLY B O 1
ATOM 5439 N N . GLY B 1 155 ? -1.045 -37.312 -1.532 1 87 155 GLY B N 1
ATOM 5440 C CA . GLY B 1 155 ? -1.445 -35.969 -1.806 1 87 155 GLY B CA 1
ATOM 5441 C C . GLY B 1 155 ? -1.481 -35.094 -0.563 1 87 155 GLY B C 1
ATOM 5442 O O . GLY B 1 155 ? -1.067 -33.938 -0.599 1 87 155 GLY B O 1
ATOM 5443 N N . PHE B 1 156 ? -1.871 -35.656 0.476 1 88.12 156 PHE B N 1
ATOM 5444 C CA . PHE B 1 156 ? -1.969 -34.906 1.728 1 88.12 156 PHE B CA 1
ATOM 5445 C C . PHE B 1 156 ? -0.596 -34.75 2.367 1 88.12 156 PHE B C 1
ATOM 5447 O O . PHE B 1 156 ? -0.353 -33.781 3.08 1 88.12 156 PHE B O 1
ATOM 5454 N N . LEU B 1 157 ? 0.309 -35.625 2.104 1 88.06 157 LEU B N 1
ATOM 5455 C CA . LEU B 1 157 ? 1.659 -35.562 2.652 1 88.06 157 LEU B CA 1
ATOM 5456 C C . LEU B 1 157 ? 2.4 -34.344 2.139 1 88.06 157 LEU B C 1
ATOM 5458 O O . LEU B 1 157 ? 3.26 -33.781 2.834 1 88.06 157 LEU B O 1
ATOM 5462 N N . MET B 1 158 ? 1.981 -33.906 1.006 1 83.88 158 MET B N 1
ATOM 5463 C CA . MET B 1 158 ? 2.678 -32.812 0.334 1 83.88 158 MET B CA 1
ATOM 5464 C C . MET B 1 158 ? 2.422 -31.5 1.043 1 83.88 158 MET B C 1
ATOM 5466 O O . MET B 1 158 ? 3.18 -30.531 0.872 1 83.88 158 MET B O 1
ATOM 5470 N N . ILE B 1 159 ? 1.414 -31.484 1.905 1 83.38 159 ILE B N 1
ATOM 5471 C CA . ILE B 1 159 ? 1.037 -30.219 2.543 1 83.38 159 ILE B CA 1
ATOM 5472 C C . ILE B 1 159 ? 1.554 -30.203 3.98 1 83.38 159 ILE B C 1
ATOM 5474 O O . ILE B 1 159 ? 1.597 -29.141 4.613 1 83.38 159 ILE B O 1
ATOM 5478 N N . ILE B 1 160 ? 2.086 -31.188 4.527 1 87 160 ILE B N 1
ATOM 5479 C CA . ILE B 1 160 ? 2.463 -31.359 5.926 1 87 160 ILE B CA 1
ATOM 5480 C C . ILE B 1 160 ? 3.525 -30.328 6.305 1 87 160 ILE B C 1
ATOM 5482 O O . ILE B 1 160 ? 3.449 -29.703 7.371 1 87 160 ILE B O 1
ATOM 5486 N N . PRO B 1 161 ? 4.48 -30.016 5.41 1 86.19 161 PRO B N 1
ATOM 5487 C CA . PRO B 1 161 ? 5.508 -29.047 5.797 1 86.19 161 PRO B CA 1
ATOM 5488 C C . PRO B 1 161 ? 4.93 -27.672 6.121 1 86.19 161 PRO B C 1
ATOM 5490 O O . PRO B 1 161 ? 5.441 -26.969 7 1 86.19 161 PRO B O 1
ATOM 5493 N N . GLN B 1 162 ? 3.895 -27.297 5.473 1 78.88 162 GLN B N 1
ATOM 5494 C CA . GLN B 1 162 ? 3.275 -26 5.723 1 78.88 162 GLN B CA 1
ATOM 5495 C C . GLN B 1 162 ? 2.727 -25.922 7.145 1 78.88 162 GLN B C 1
ATOM 5497 O O . GLN B 1 162 ? 2.762 -24.859 7.766 1 78.88 162 GLN B O 1
ATOM 5502 N N . PHE B 1 163 ? 2.316 -27.031 7.746 1 83.19 163 PHE B N 1
ATOM 5503 C CA . PHE B 1 163 ? 1.77 -27.078 9.094 1 83.19 163 PHE B CA 1
ATOM 5504 C C . PHE B 1 163 ? 2.883 -27.219 10.125 1 83.19 163 PHE B C 1
ATOM 5506 O O . PHE B 1 163 ? 2.838 -26.609 11.188 1 83.19 163 PHE B O 1
ATOM 5513 N N . VAL B 1 164 ? 3.867 -27.953 9.797 1 86.94 164 VAL B N 1
ATOM 5514 C CA . VAL B 1 164 ? 4.945 -28.25 10.734 1 86.94 164 VAL B CA 1
ATOM 5515 C C . VAL B 1 164 ? 5.781 -27 10.984 1 86.94 164 VAL B C 1
ATOM 5517 O O . VAL B 1 164 ? 6.184 -26.734 12.117 1 86.94 164 VAL B O 1
ATOM 5520 N N . PHE B 1 165 ? 5.977 -26.172 9.938 1 88.19 165 PHE B N 1
ATOM 5521 C CA . PHE B 1 165 ? 6.867 -25.031 10.062 1 88.19 165 PHE B CA 1
ATOM 5522 C C . PHE B 1 165 ? 6.074 -23.734 10.273 1 88.19 165 PHE B C 1
ATOM 5524 O O . PHE B 1 165 ? 6.613 -22.641 10.148 1 88.19 165 PHE B O 1
ATOM 5531 N N . HIS B 1 166 ? 4.859 -23.938 10.5 1 83.81 166 HIS B N 1
ATOM 5532 C CA . HIS B 1 166 ? 3.996 -22.781 10.664 1 83.81 166 HIS B CA 1
ATOM 5533 C C . HIS B 1 166 ? 4.441 -21.922 11.852 1 83.81 166 HIS B C 1
ATOM 5535 O O . HIS B 1 166 ? 4.527 -20.703 11.742 1 83.81 166 HIS B O 1
ATOM 5541 N N . LYS B 1 167 ? 4.785 -22.469 12.969 1 86.75 167 LYS B N 1
ATOM 5542 C CA . LYS B 1 167 ? 5.195 -21.75 14.172 1 86.75 167 LYS B CA 1
ATOM 5543 C C . LYS B 1 167 ? 6.531 -21.047 13.969 1 86.75 167 LYS B C 1
ATOM 5545 O O . LYS B 1 167 ? 6.723 -19.922 14.422 1 86.75 167 LYS B O 1
ATOM 5550 N N . LEU B 1 168 ? 7.395 -21.734 13.289 1 90.31 168 LEU B N 1
ATOM 5551 C CA . LEU B 1 168 ? 8.695 -21.141 13 1 90.31 168 LEU B CA 1
ATOM 5552 C C . LEU B 1 168 ? 8.547 -19.906 12.102 1 90.31 168 LEU B C 1
ATOM 5554 O O . LEU B 1 168 ? 9.156 -18.875 12.359 1 90.31 168 LEU B O 1
ATOM 5558 N N . LEU B 1 169 ? 7.734 -20.016 11.125 1 87.94 169 LEU B N 1
ATOM 5559 C CA . LEU B 1 169 ? 7.5 -18.906 10.195 1 87.94 169 LEU B CA 1
ATOM 5560 C C . LEU B 1 169 ? 6.848 -17.734 10.906 1 87.94 169 LEU B C 1
ATOM 5562 O O . LEU B 1 169 ? 7.219 -16.578 10.672 1 87.94 169 LEU B O 1
ATOM 5566 N N . LYS B 1 170 ? 5.992 -18.109 11.75 1 85.44 170 LYS B N 1
ATOM 5567 C CA . LYS B 1 170 ? 5.312 -17.062 12.508 1 85.44 170 LYS B CA 1
ATOM 5568 C C . LYS B 1 170 ? 6.289 -16.312 13.414 1 85.44 170 LYS B C 1
ATOM 5570 O O . LYS B 1 170 ? 6.301 -15.07 13.43 1 85.44 170 LYS B O 1
ATOM 5575 N N . ARG B 1 171 ? 7.102 -16.953 14.117 1 91.81 171 ARG B N 1
ATOM 5576 C CA . ARG B 1 171 ? 8.086 -16.359 15.016 1 91.81 171 ARG B CA 1
ATOM 5577 C C . ARG B 1 171 ? 9.07 -15.492 14.242 1 91.81 171 ARG B C 1
ATOM 5579 O O . ARG B 1 171 ? 9.367 -14.367 14.648 1 91.81 171 ARG B O 1
ATOM 5586 N N . ARG B 1 172 ? 9.578 -16 13.172 1 91.75 172 ARG B N 1
ATOM 5587 C CA . ARG B 1 172 ? 10.539 -15.258 12.367 1 91.75 172 ARG B CA 1
ATOM 5588 C C . ARG B 1 172 ? 9.875 -14.055 11.703 1 91.75 172 ARG B C 1
ATOM 5590 O O . ARG B 1 172 ? 10.508 -13.016 11.516 1 91.75 172 ARG B O 1
ATOM 5597 N N . GLY B 1 173 ? 8.656 -14.242 11.352 1 90 173 GLY B N 1
ATOM 5598 C CA . GLY B 1 173 ? 7.906 -13.133 10.789 1 90 173 GLY B CA 1
ATOM 5599 C C . GLY B 1 173 ? 7.711 -11.992 11.773 1 90 173 GLY B C 1
ATOM 5600 O O . GLY B 1 173 ? 7.852 -10.82 11.414 1 90 173 GLY B O 1
ATOM 5601 N N . GLU B 1 174 ? 7.418 -12.328 12.977 1 90.94 174 GLU B N 1
ATOM 5602 C CA . GLU B 1 174 ? 7.254 -11.328 14.031 1 90.94 174 GLU B CA 1
ATOM 5603 C C . GLU B 1 174 ? 8.57 -10.602 14.312 1 90.94 174 GLU B C 1
ATOM 5605 O O . GLU B 1 174 ? 8.586 -9.383 14.484 1 90.94 174 GLU B O 1
ATOM 5610 N N . LYS B 1 175 ? 9.578 -11.336 14.352 1 94 175 LYS B N 1
ATOM 5611 C CA . LYS B 1 175 ? 10.898 -10.734 14.555 1 94 175 LYS B CA 1
ATOM 5612 C C . LYS B 1 175 ? 11.25 -9.789 13.414 1 94 175 LYS B C 1
ATOM 5614 O O . LYS B 1 175 ? 11.781 -8.695 13.648 1 94 175 LYS B O 1
ATOM 5619 N N . LEU B 1 176 ? 10.969 -10.211 12.227 1 92.25 176 LEU B N 1
ATOM 5620 C CA . LEU B 1 176 ? 11.234 -9.367 11.062 1 92.25 176 LEU B CA 1
ATOM 5621 C C . LEU B 1 176 ? 10.414 -8.086 11.133 1 92.25 176 LEU B C 1
ATOM 5623 O O . LEU B 1 176 ? 10.922 -7.004 10.828 1 92.25 176 LEU B O 1
ATOM 5627 N N . SER B 1 177 ? 9.18 -8.18 11.531 1 89.81 177 SER B N 1
ATOM 5628 C CA . SER B 1 177 ? 8.305 -7.023 11.641 1 89.81 177 SER B CA 1
ATOM 5629 C C . SER B 1 177 ? 8.859 -6.008 12.633 1 89.81 177 SER B C 1
ATOM 5631 O O . SER B 1 177 ? 8.828 -4.801 12.383 1 89.81 177 SER B O 1
ATOM 5633 N N . LYS B 1 178 ? 9.367 -6.445 13.75 1 92.62 178 LYS B N 1
ATOM 5634 C CA . LYS B 1 178 ? 9.93 -5.57 14.773 1 92.62 178 LYS B CA 1
ATOM 5635 C C . LYS B 1 178 ? 11.172 -4.855 14.258 1 92.62 178 LYS B C 1
ATOM 5637 O O . LYS B 1 178 ? 11.312 -3.641 14.422 1 92.62 178 LYS B O 1
ATOM 5642 N N . VAL B 1 179 ? 12.078 -5.605 13.648 1 94.56 179 VAL B N 1
ATOM 5643 C CA . VAL B 1 179 ? 13.328 -5.023 13.156 1 94.56 179 VAL B CA 1
ATOM 5644 C C . VAL B 1 179 ? 13.023 -4.047 12.023 1 94.56 179 VAL B C 1
ATOM 5646 O O . VAL B 1 179 ? 13.703 -3.027 11.875 1 94.56 179 VAL B O 1
ATOM 5649 N N . ARG B 1 180 ? 12.031 -4.355 11.273 1 92.31 180 ARG B N 1
ATOM 5650 C CA . ARG B 1 180 ? 11.602 -3.457 10.211 1 92.31 180 ARG B CA 1
ATOM 5651 C C . ARG B 1 180 ? 11.102 -2.133 10.773 1 92.31 180 ARG B C 1
ATOM 5653 O O . ARG B 1 180 ? 11.398 -1.067 10.234 1 92.31 180 ARG B O 1
ATOM 5660 N N . GLU B 1 181 ? 10.352 -2.242 11.781 1 90.12 181 GLU B N 1
ATOM 5661 C CA . GLU B 1 181 ? 9.828 -1.048 12.445 1 90.12 181 GLU B CA 1
ATOM 5662 C C . GLU B 1 181 ? 10.969 -0.171 12.969 1 90.12 181 GLU B C 1
ATOM 5664 O O . GLU B 1 181 ? 10.938 1.051 12.805 1 90.12 181 GLU B O 1
ATOM 5669 N N . ILE B 1 182 ? 11.906 -0.742 13.555 1 93.19 182 ILE B N 1
ATOM 5670 C CA . ILE B 1 182 ? 13.062 -0.033 14.094 1 93.19 182 ILE B CA 1
ATOM 5671 C C . ILE B 1 182 ? 13.844 0.614 12.953 1 93.19 182 ILE B C 1
ATOM 5673 O O . ILE B 1 182 ? 14.234 1.779 13.047 1 93.19 182 ILE B O 1
ATOM 5677 N N . SER B 1 183 ? 14.062 -0.141 11.891 1 94.88 183 SER B N 1
ATOM 5678 C CA . SER B 1 183 ? 14.797 0.383 10.742 1 94.88 183 SER B CA 1
ATOM 5679 C C . SER B 1 183 ? 14.07 1.574 10.125 1 94.88 183 SER B C 1
ATOM 5681 O O . SER B 1 183 ? 14.695 2.592 9.812 1 94.88 183 SER B O 1
ATOM 5683 N N . LEU B 1 184 ? 12.82 1.451 10.039 1 91.69 184 LEU B N 1
ATOM 5684 C CA . LEU B 1 184 ? 12.016 2.533 9.484 1 91.69 184 LEU B CA 1
ATOM 5685 C C . LEU B 1 184 ? 12.117 3.785 10.344 1 91.69 184 LEU B C 1
ATOM 5687 O O . LEU B 1 184 ? 12.273 4.895 9.828 1 91.69 184 LEU B O 1
ATOM 5691 N N . ALA B 1 185 ? 11.977 3.631 11.602 1 91.12 185 ALA B N 1
ATOM 5692 C CA . ALA B 1 185 ? 12.062 4.746 12.547 1 91.12 185 ALA B CA 1
ATOM 5693 C C . ALA B 1 185 ? 13.414 5.453 12.43 1 91.12 185 ALA B C 1
ATOM 5695 O O . ALA B 1 185 ? 13.477 6.684 12.43 1 91.12 185 ALA B O 1
ATOM 5696 N N . ASN B 1 186 ? 14.445 4.688 12.32 1 94.56 186 ASN B N 1
ATOM 5697 C CA . ASN B 1 186 ? 15.789 5.258 12.242 1 94.56 186 ASN B CA 1
ATOM 5698 C C . ASN B 1 186 ? 16.016 5.965 10.914 1 94.56 186 ASN B C 1
ATOM 5700 O O . ASN B 1 186 ? 16.703 6.992 10.859 1 94.56 186 ASN B O 1
ATOM 5704 N N . ILE B 1 187 ? 15.492 5.41 9.891 1 94.81 187 ILE B N 1
ATOM 5705 C CA . ILE B 1 187 ? 15.609 6.043 8.578 1 94.81 187 ILE B CA 1
ATOM 5706 C C . ILE B 1 187 ? 14.875 7.383 8.586 1 94.81 187 ILE B C 1
ATOM 5708 O O . ILE B 1 187 ? 15.398 8.391 8.102 1 94.81 187 ILE B O 1
ATOM 5712 N N . THR B 1 188 ? 13.719 7.383 9.141 1 91.75 188 THR B N 1
ATOM 5713 C CA . THR B 1 188 ? 12.906 8.594 9.227 1 91.75 188 THR B CA 1
ATOM 5714 C C . THR B 1 188 ? 13.609 9.656 10.062 1 91.75 188 THR B C 1
ATOM 5716 O O . THR B 1 188 ? 13.656 10.828 9.688 1 91.75 188 THR B O 1
ATOM 5719 N N . ASP B 1 189 ? 14.18 9.242 11.156 1 92.69 189 ASP B N 1
ATOM 5720 C CA . ASP B 1 189 ? 14.922 10.156 12.023 1 92.69 189 ASP B CA 1
ATOM 5721 C C . ASP B 1 189 ? 16.141 10.719 11.305 1 92.69 189 ASP B C 1
ATOM 5723 O O . ASP B 1 189 ? 16.438 11.914 11.414 1 92.69 189 ASP B O 1
ATOM 5727 N N . PHE B 1 190 ? 16.812 9.891 10.609 1 95 190 PHE B N 1
ATOM 5728 C CA . PHE B 1 190 ? 18 10.289 9.867 1 95 190 PHE B CA 1
ATOM 5729 C C . PHE B 1 190 ? 17.672 11.367 8.836 1 95 190 PHE B C 1
ATOM 5731 O O . PHE B 1 190 ? 18.359 12.383 8.758 1 95 190 PHE B O 1
ATOM 5738 N N . SER B 1 191 ? 16.641 11.109 8.156 1 93.81 191 SER B N 1
ATOM 5739 C CA . SER B 1 191 ? 16.266 12.047 7.102 1 93.81 191 SER B CA 1
ATOM 5740 C C . SER B 1 191 ? 15.742 13.352 7.688 1 93.81 191 SER B C 1
ATOM 5742 O O . SER B 1 191 ? 16.094 14.438 7.211 1 93.81 191 SER B O 1
ATOM 5744 N N . ALA B 1 192 ? 14.992 13.273 8.734 1 90.69 192 ALA B N 1
ATOM 5745 C CA . ALA B 1 192 ? 14.406 14.461 9.352 1 90.69 192 ALA B CA 1
ATOM 5746 C C . ALA B 1 192 ? 15.477 15.273 10.086 1 90.69 192 ALA B C 1
ATOM 5748 O O . ALA B 1 192 ? 15.391 16.5 10.148 1 90.69 192 ALA B O 1
ATOM 5749 N N . GLY B 1 193 ? 16.422 14.594 10.633 1 93.19 193 GLY B N 1
ATOM 5750 C CA . GLY B 1 193 ? 17.438 15.258 11.43 1 93.19 193 GLY B CA 1
ATOM 5751 C C . GLY B 1 193 ? 18.75 15.453 10.68 1 93.19 193 GLY B C 1
ATOM 5752 O O . GLY B 1 193 ? 19.812 15.586 11.289 1 93.19 193 GLY B O 1
ATOM 5753 N N . ILE B 1 194 ? 18.703 15.5 9.414 1 92.94 194 ILE B N 1
ATOM 5754 C CA . ILE B 1 194 ? 19.906 15.531 8.594 1 92.94 194 ILE B CA 1
ATOM 5755 C C . ILE B 1 194 ? 20.703 16.812 8.891 1 92.94 194 ILE B C 1
ATOM 5757 O O . ILE B 1 194 ? 21.938 16.797 8.906 1 92.94 194 ILE B O 1
ATOM 5761 N N . ASP B 1 195 ? 20.047 17.938 9.125 1 89.81 195 ASP B N 1
ATOM 5762 C CA . ASP B 1 195 ? 20.734 19.203 9.406 1 89.81 195 ASP B CA 1
ATOM 5763 C C . ASP B 1 195 ? 21.531 19.109 10.703 1 89.81 195 ASP B C 1
ATOM 5765 O O . ASP B 1 195 ? 22.656 19.625 10.781 1 89.81 195 ASP B O 1
ATOM 5769 N N . THR B 1 196 ? 20.938 18.469 11.656 1 92.06 196 THR B N 1
ATOM 5770 C CA . THR B 1 196 ? 21.609 18.281 12.93 1 92.06 196 THR B CA 1
ATOM 5771 C C . THR B 1 196 ? 22.844 17.375 12.758 1 92.06 196 THR B C 1
ATOM 5773 O O . THR B 1 196 ? 23.906 17.656 13.328 1 92.06 196 THR B O 1
ATOM 5776 N N . ILE B 1 197 ? 22.75 16.422 11.969 1 94 197 ILE B N 1
ATOM 5777 C CA . ILE B 1 197 ? 23.812 15.453 11.742 1 94 197 ILE B CA 1
ATOM 5778 C C . ILE B 1 197 ? 24.984 16.141 11.023 1 94 197 ILE B C 1
ATOM 5780 O O . ILE B 1 197 ? 26.141 15.992 11.422 1 94 197 ILE B O 1
ATOM 5784 N N . VAL B 1 198 ? 24.688 16.891 10.07 1 90.94 198 VAL B N 1
ATOM 5785 C CA . VAL B 1 198 ? 25.703 17.578 9.273 1 90.94 198 VAL B CA 1
ATOM 5786 C C . VAL B 1 198 ? 26.344 18.672 10.102 1 90.94 198 VAL B C 1
ATOM 5788 O O . VAL B 1 198 ? 27.578 18.844 10.078 1 90.94 198 VAL B O 1
ATOM 5791 N N . SER B 1 199 ? 25.516 19.375 10.805 1 90.12 199 SER B N 1
ATOM 5792 C CA . SER B 1 199 ? 26.031 20.484 11.602 1 90.12 199 SER B CA 1
ATOM 5793 C C . SER B 1 199 ? 26.984 20 12.68 1 90.12 199 SER B C 1
ATOM 5795 O O . SER B 1 199 ? 27.906 20.719 13.078 1 90.12 199 SER B O 1
ATOM 5797 N N . ASN B 1 200 ? 26.812 18.781 13.055 1 91.62 200 ASN B N 1
ATOM 5798 C CA . ASN B 1 200 ? 27.672 18.219 14.094 1 91.62 200 ASN B CA 1
ATOM 5799 C C . ASN B 1 200 ? 28.766 17.344 13.5 1 91.62 200 ASN B C 1
ATOM 5801 O O . ASN B 1 200 ? 29.578 16.781 14.234 1 91.62 200 ASN B O 1
ATOM 5805 N N . ARG B 1 201 ? 28.812 17.203 12.242 1 88.69 201 ARG B N 1
ATOM 5806 C CA . ARG B 1 201 ? 29.828 16.453 11.5 1 88.69 201 ARG B CA 1
ATOM 5807 C C . ARG B 1 201 ? 29.906 15.008 12 1 88.69 201 ARG B C 1
ATOM 5809 O O . ARG B 1 201 ? 31 14.508 12.289 1 88.69 201 ARG B O 1
ATOM 5816 N N . VAL B 1 202 ? 28.781 14.422 12.148 1 92.19 202 VAL B N 1
ATOM 5817 C CA . VAL B 1 202 ? 28.734 13.031 12.602 1 92.19 202 VAL B CA 1
ATOM 5818 C C . VAL B 1 202 ? 28.094 12.164 11.508 1 92.19 202 VAL B C 1
ATOM 5820 O O . VAL B 1 202 ? 27.406 11.188 11.812 1 92.19 202 VAL B O 1
ATOM 5823 N N . GLU B 1 203 ? 28.25 12.547 10.297 1 91.94 203 GLU B N 1
ATOM 5824 C CA . GLU B 1 203 ? 27.609 11.852 9.18 1 91.94 203 GLU B CA 1
ATOM 5825 C C . GLU B 1 203 ? 28.031 10.391 9.125 1 91.94 203 GLU B C 1
ATOM 5827 O O . GLU B 1 203 ? 27.188 9.5 8.977 1 91.94 203 GLU B O 1
ATOM 5832 N N . GLN B 1 204 ? 29.281 10.109 9.359 1 91.31 204 GLN B N 1
ATOM 5833 C CA . GLN B 1 204 ? 29.812 8.75 9.227 1 91.31 204 GLN B CA 1
ATOM 5834 C C . GLN B 1 204 ? 29.266 7.848 10.336 1 91.31 204 GLN B C 1
ATOM 5836 O O . GLN B 1 204 ? 28.781 6.746 10.07 1 91.31 204 GLN B O 1
ATOM 5841 N N . GLU B 1 205 ? 29.281 8.383 11.492 1 93.12 205 GLU B N 1
ATOM 5842 C CA . GLU B 1 205 ? 28.844 7.594 12.641 1 93.12 205 GLU B CA 1
ATOM 5843 C C . GLU B 1 205 ? 27.344 7.324 12.57 1 93.12 205 GLU B C 1
ATOM 5845 O O . GLU B 1 205 ? 26.906 6.195 12.805 1 93.12 205 GLU B O 1
ATOM 5850 N N . TYR B 1 206 ? 26.672 8.367 12.258 1 94.38 206 TYR B N 1
ATOM 5851 C CA . TYR B 1 206 ? 25.234 8.203 12.227 1 94.38 206 TYR B CA 1
ATOM 5852 C C . TYR B 1 206 ? 24.812 7.328 11.047 1 94.38 206 TYR B C 1
ATOM 5854 O O . TYR B 1 206 ? 23.891 6.508 11.172 1 94.38 206 TYR B O 1
ATOM 5862 N N . CYS B 1 207 ? 25.453 7.484 9.953 1 94.81 207 CYS B N 1
ATOM 5863 C CA . CYS B 1 207 ? 25.188 6.633 8.797 1 94.81 207 CYS B CA 1
ATOM 5864 C C . CYS B 1 207 ? 25.438 5.168 9.125 1 94.81 207 CYS B C 1
ATOM 5866 O O . CYS B 1 207 ? 24.672 4.293 8.727 1 94.81 207 CYS B O 1
ATOM 5868 N N . GLN B 1 208 ? 26.516 4.934 9.844 1 95.12 208 GLN B N 1
ATOM 5869 C CA . GLN B 1 208 ? 26.828 3.561 10.219 1 95.12 208 GLN B CA 1
ATOM 5870 C C . GLN B 1 208 ? 25.75 2.977 11.125 1 95.12 208 GLN B C 1
ATOM 5872 O O . GLN B 1 208 ? 25.391 1.805 11 1 95.12 208 GLN B O 1
ATOM 5877 N N . HIS B 1 209 ? 25.281 3.799 11.961 1 95 209 HIS B N 1
ATOM 5878 C CA . HIS B 1 209 ? 24.219 3.35 12.859 1 95 209 HIS B CA 1
ATOM 5879 C C . HIS B 1 209 ? 22.969 2.963 12.078 1 95 209 HIS B C 1
ATOM 5881 O O . HIS B 1 209 ? 22.406 1.892 12.297 1 95 209 HIS B O 1
ATOM 5887 N N . VAL B 1 210 ? 22.562 3.826 11.172 1 96.06 210 VAL B N 1
ATOM 5888 C CA . VAL B 1 210 ? 21.375 3.557 10.367 1 96.06 210 VAL B CA 1
ATOM 5889 C C . VAL B 1 210 ? 21.625 2.332 9.484 1 96.06 210 VAL B C 1
ATOM 5891 O O . VAL B 1 210 ? 20.734 1.48 9.344 1 96.06 210 VAL B O 1
ATOM 5894 N N . TYR B 1 211 ? 22.812 2.262 8.977 1 96.19 211 TYR B N 1
ATOM 5895 C CA . TYR B 1 211 ? 23.188 1.114 8.156 1 96.19 211 TYR B CA 1
ATOM 5896 C C . TYR B 1 211 ? 23.047 -0.184 8.945 1 96.19 211 TYR B C 1
ATOM 5898 O O . TYR B 1 211 ? 22.562 -1.186 8.414 1 96.19 211 TYR B O 1
ATOM 5906 N N . ASP B 1 212 ? 23.484 -0.156 10.148 1 96.44 212 ASP B N 1
ATOM 5907 C CA . ASP B 1 212 ? 23.406 -1.353 10.977 1 96.44 212 ASP B CA 1
ATOM 5908 C C . ASP B 1 212 ? 21.953 -1.783 11.188 1 96.44 212 ASP B C 1
ATOM 5910 O O . ASP B 1 212 ? 21.656 -2.979 11.234 1 96.44 212 ASP B O 1
ATOM 5914 N N . THR B 1 213 ? 21.125 -0.851 11.344 1 95.94 213 THR B N 1
ATOM 5915 C CA . THR B 1 213 ? 19.719 -1.182 11.516 1 95.94 213 THR B CA 1
ATOM 5916 C C . THR B 1 213 ? 19.125 -1.754 10.227 1 95.94 213 THR B C 1
ATOM 5918 O O . THR B 1 213 ? 18.297 -2.658 10.266 1 95.94 213 THR B O 1
ATOM 5921 N N . ILE B 1 214 ? 19.531 -1.243 9.102 1 96.19 214 ILE B N 1
ATOM 5922 C CA . ILE B 1 214 ? 19.094 -1.765 7.812 1 96.19 214 ILE B CA 1
ATOM 5923 C C . ILE B 1 214 ? 19.641 -3.176 7.609 1 96.19 214 ILE B C 1
ATOM 5925 O O . ILE B 1 214 ? 18.938 -4.055 7.102 1 96.19 214 ILE B O 1
ATOM 5929 N N . ASP B 1 215 ? 20.891 -3.355 8.039 1 96.62 215 ASP B N 1
ATOM 5930 C CA . ASP B 1 215 ? 21.5 -4.672 7.941 1 96.62 215 ASP B CA 1
ATOM 5931 C C . ASP B 1 215 ? 20.75 -5.699 8.773 1 96.62 215 ASP B C 1
ATOM 5933 O O . ASP B 1 215 ? 20.547 -6.836 8.344 1 96.62 215 ASP B O 1
ATOM 5937 N N . LYS B 1 216 ? 20.375 -5.289 9.953 1 96.5 216 LYS B N 1
ATOM 5938 C CA . LYS B 1 216 ? 19.594 -6.18 10.805 1 96.5 216 LYS B CA 1
ATOM 5939 C C . LYS B 1 216 ? 18.266 -6.527 10.156 1 96.5 216 LYS B C 1
ATOM 5941 O O . LYS B 1 216 ? 17.812 -7.672 10.227 1 96.5 216 LYS B O 1
ATOM 5946 N N . MET B 1 217 ? 17.641 -5.617 9.531 1 95.62 217 MET B N 1
ATOM 5947 C CA . MET B 1 217 ? 16.375 -5.848 8.836 1 95.62 217 MET B CA 1
ATOM 5948 C C . MET B 1 217 ? 16.562 -6.801 7.656 1 95.62 217 MET B C 1
ATOM 5950 O O . MET B 1 217 ? 15.805 -7.754 7.492 1 95.62 217 MET B O 1
ATOM 5954 N N . GLU B 1 218 ? 17.625 -6.527 6.887 1 94.94 218 GLU B N 1
ATOM 5955 C CA . GLU B 1 218 ? 17.906 -7.395 5.746 1 94.94 218 GLU B CA 1
ATOM 5956 C C . GLU B 1 218 ? 18.266 -8.805 6.199 1 94.94 218 GLU B C 1
ATOM 5958 O O . GLU B 1 218 ? 17.891 -9.789 5.551 1 94.94 218 GLU B O 1
ATOM 5963 N N . SER B 1 219 ? 19 -8.891 7.293 1 96 219 SER B N 1
ATOM 5964 C CA . SER B 1 219 ? 19.328 -10.203 7.84 1 96 219 SER B CA 1
ATOM 5965 C C . SER B 1 219 ? 18.078 -10.914 8.359 1 96 219 SER B C 1
ATOM 5967 O O . SER B 1 219 ? 17.969 -12.133 8.227 1 96 219 SER B O 1
ATOM 5969 N N . GLY B 1 220 ? 17.219 -10.156 8.992 1 94.25 220 GLY B N 1
ATOM 5970 C CA . GLY B 1 220 ? 15.945 -10.719 9.391 1 94.25 220 GLY B CA 1
ATOM 5971 C C . GLY B 1 220 ? 15.125 -11.227 8.219 1 94.25 220 GLY B C 1
ATOM 5972 O O . GLY B 1 220 ? 14.523 -12.297 8.289 1 94.25 220 GLY B O 1
ATOM 5973 N N . GLN B 1 221 ? 15.102 -10.523 7.156 1 92.75 221 GLN B N 1
ATOM 5974 C CA . GLN B 1 221 ? 14.414 -10.93 5.934 1 92.75 221 GLN B CA 1
ATOM 5975 C C . GLN B 1 221 ? 15.031 -12.203 5.363 1 92.75 221 GLN B C 1
ATOM 5977 O O . GLN B 1 221 ? 14.305 -13.109 4.934 1 92.75 221 GLN B O 1
ATOM 5982 N N . TYR B 1 222 ? 16.328 -12.203 5.375 1 93.69 222 TYR B N 1
ATOM 5983 C CA . TYR B 1 222 ? 17.047 -13.383 4.891 1 93.69 222 TYR B CA 1
ATOM 5984 C C . TYR B 1 222 ? 16.656 -14.617 5.691 1 93.69 222 TYR B C 1
ATOM 5986 O O . TYR B 1 222 ? 16.375 -15.672 5.121 1 93.69 222 TYR B O 1
ATOM 5994 N N . ARG B 1 223 ? 16.578 -14.5 6.977 1 93.25 223 ARG B N 1
ATOM 5995 C CA . ARG B 1 223 ? 16.234 -15.625 7.84 1 93.25 223 ARG B CA 1
ATOM 5996 C C . ARG B 1 223 ? 14.781 -16.047 7.629 1 93.25 223 ARG B C 1
ATOM 5998 O O . ARG B 1 223 ? 14.477 -17.25 7.617 1 93.25 223 ARG B O 1
ATOM 6005 N N . TYR B 1 224 ? 13.93 -15.156 7.438 1 91.88 224 TYR B N 1
ATOM 6006 C CA . TYR B 1 224 ? 12.523 -15.445 7.199 1 91.88 224 TYR B CA 1
ATOM 6007 C C . TYR B 1 224 ? 12.336 -16.188 5.887 1 91.88 224 TYR B C 1
ATOM 6009 O O . TYR B 1 224 ? 11.688 -17.25 5.848 1 91.88 224 TYR B O 1
ATOM 6017 N N . TYR B 1 225 ? 12.969 -15.75 4.84 1 89.56 225 TYR B N 1
ATOM 6018 C CA . TYR B 1 225 ? 12.773 -16.359 3.525 1 89.56 225 TYR B CA 1
ATOM 6019 C C . TYR B 1 225 ? 13.492 -17.688 3.426 1 89.56 225 TYR B C 1
ATOM 6021 O O . TYR B 1 225 ? 13.031 -18.609 2.734 1 89.56 225 TYR B O 1
ATOM 6029 N N . THR B 1 226 ? 14.594 -17.797 4.195 1 91.06 226 THR B N 1
ATOM 6030 C CA . THR B 1 226 ? 15.266 -19.094 4.246 1 91.06 226 THR B CA 1
ATOM 6031 C C . THR B 1 226 ? 14.398 -20.125 4.953 1 91.06 226 THR B C 1
ATOM 6033 O O . THR B 1 226 ? 14.367 -21.297 4.562 1 91.06 226 THR B O 1
ATOM 6036 N N . SER B 1 227 ? 13.695 -19.688 5.984 1 91.44 227 SER B N 1
ATOM 6037 C CA . SER B 1 227 ? 12.758 -20.594 6.641 1 91.44 227 SER B CA 1
ATOM 6038 C C . SER B 1 227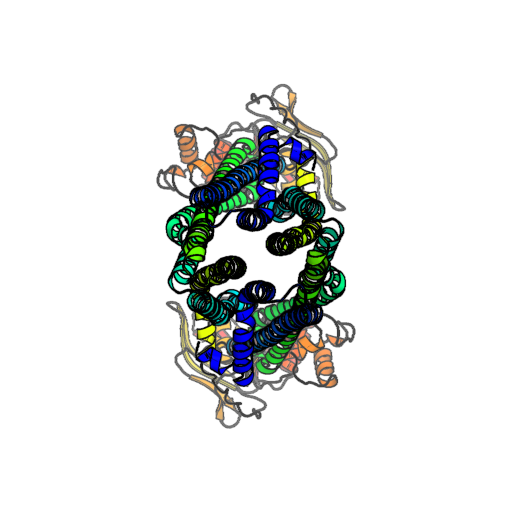 ? 11.609 -20.969 5.707 1 91.44 227 SER B C 1
ATOM 6040 O O . SER B 1 227 ? 11.188 -22.125 5.68 1 91.44 227 SER B O 1
ATOM 6042 N N . HIS B 1 228 ? 11.125 -20.016 4.953 1 87.06 228 HIS B N 1
ATOM 6043 C CA . HIS B 1 228 ? 10.102 -20.297 3.955 1 87.06 228 HIS B CA 1
ATOM 6044 C C . HIS B 1 228 ? 10.609 -21.266 2.9 1 87.06 228 HIS B C 1
ATOM 6046 O O . HIS B 1 228 ? 9.867 -22.156 2.465 1 87.06 228 HIS B O 1
ATOM 6052 N N . ASN B 1 229 ? 11.844 -21.109 2.555 1 90.12 229 ASN B N 1
ATOM 6053 C CA . ASN B 1 229 ? 12.477 -22 1.587 1 90.12 229 ASN B CA 1
ATOM 6054 C C . ASN B 1 229 ? 12.609 -23.422 2.131 1 90.12 229 ASN B C 1
ATOM 6056 O O . ASN B 1 229 ? 12.555 -24.391 1.369 1 90.12 229 ASN B O 1
ATOM 6060 N N . LEU B 1 230 ? 12.797 -23.531 3.373 1 90.12 230 LEU B N 1
ATOM 6061 C CA . LEU B 1 230 ? 12.875 -24.844 4.004 1 90.12 230 LEU B CA 1
ATOM 6062 C C . LEU B 1 230 ? 11.547 -25.578 3.893 1 90.12 230 LEU B C 1
ATOM 6064 O O . LEU B 1 230 ? 11.523 -26.781 3.664 1 90.12 230 LEU B O 1
ATOM 6068 N N . VAL B 1 231 ? 10.484 -24.891 4.043 1 86.38 231 VAL B N 1
ATOM 6069 C CA . VAL B 1 231 ? 9.148 -25.469 3.879 1 86.38 231 VAL B CA 1
ATOM 6070 C C . VAL B 1 231 ? 8.984 -25.984 2.451 1 86.38 231 VAL B C 1
ATOM 6072 O O . VAL B 1 231 ? 8.531 -27.109 2.24 1 86.38 231 VAL B O 1
ATOM 6075 N N . MET B 1 232 ? 9.398 -25.188 1.452 1 84.25 232 MET B N 1
ATOM 6076 C CA . MET B 1 232 ? 9.297 -25.578 0.046 1 84.25 232 MET B CA 1
ATOM 6077 C C . MET B 1 232 ? 10.195 -26.766 -0.264 1 84.25 232 MET B C 1
ATOM 6079 O O . MET B 1 232 ? 9.836 -27.625 -1.071 1 84.25 232 MET B O 1
ATOM 6083 N N . PHE B 1 233 ? 11.328 -26.75 0.396 1 89.81 233 PHE B N 1
ATOM 6084 C CA . PHE B 1 233 ? 12.258 -27.859 0.198 1 89.81 233 PHE B CA 1
ATOM 6085 C C . PHE B 1 233 ? 11.633 -29.188 0.604 1 89.81 233 PHE B C 1
ATOM 6087 O O . PHE B 1 233 ? 11.656 -30.141 -0.161 1 89.81 233 PHE B O 1
ATOM 6094 N N . TRP B 1 234 ? 11.008 -29.219 1.695 1 90.06 234 TRP B N 1
ATOM 6095 C CA . TRP B 1 234 ? 10.453 -30.453 2.223 1 90.06 234 TRP B CA 1
ATOM 6096 C C . TRP B 1 234 ? 9.234 -30.891 1.417 1 90.06 234 TRP B C 1
ATOM 6098 O O . TRP B 1 234 ? 8.875 -32.062 1.418 1 90.06 234 TRP B O 1
ATOM 6108 N N . THR B 1 235 ? 8.625 -30.031 0.728 1 83.5 235 THR B N 1
ATOM 6109 C CA . THR B 1 235 ? 7.516 -30.391 -0.141 1 83.5 235 THR B CA 1
ATOM 6110 C C . THR B 1 235 ? 7.992 -31.297 -1.272 1 83.5 235 THR B C 1
ATOM 6112 O O . THR B 1 235 ? 7.254 -32.188 -1.72 1 83.5 235 THR B O 1
ATOM 6115 N N . GLY B 1 236 ? 9.266 -31.156 -1.694 1 83.88 236 GLY B N 1
ATOM 6116 C CA . GLY B 1 236 ? 9.82 -31.953 -2.779 1 83.88 236 GLY B CA 1
ATOM 6117 C C . GLY B 1 236 ? 9.906 -33.438 -2.449 1 83.88 236 GLY B C 1
ATOM 6118 O O . GLY B 1 236 ? 9.227 -34.25 -3.074 1 83.88 236 GLY B O 1
ATOM 6119 N N . PRO B 1 237 ? 10.664 -33.781 -1.411 1 88.06 237 PRO B N 1
ATOM 6120 C CA . PRO B 1 237 ? 10.766 -35.188 -1.014 1 88.06 237 PRO B CA 1
ATOM 6121 C C . PRO B 1 237 ? 9.414 -35.812 -0.669 1 88.06 237 PRO B C 1
ATOM 6123 O O . PRO B 1 237 ? 9.172 -36.969 -0.989 1 88.06 237 PRO B O 1
ATOM 6126 N N . LEU B 1 238 ? 8.586 -35.062 -0.109 1 89.56 238 LEU B N 1
ATOM 6127 C CA . LEU B 1 238 ? 7.277 -35.594 0.258 1 89.56 238 LEU B CA 1
ATOM 6128 C C . LEU B 1 238 ? 6.406 -35.781 -0.977 1 89.56 238 LEU B C 1
ATOM 6130 O O . LEU B 1 238 ? 5.617 -36.75 -1.039 1 89.56 238 LEU B O 1
ATOM 6134 N N . LYS B 1 239 ? 6.527 -34.875 -1.915 1 86.31 239 LYS B N 1
ATOM 6135 C CA . LYS B 1 239 ? 5.859 -35.062 -3.197 1 86.31 239 LYS B CA 1
ATOM 6136 C C . LYS B 1 239 ? 6.367 -36.344 -3.887 1 86.31 239 LYS B C 1
ATOM 6138 O O . LYS B 1 239 ? 5.578 -37.094 -4.441 1 86.31 239 LYS B O 1
ATOM 6143 N N . GLY B 1 240 ? 7.73 -36.531 -3.816 1 88.38 240 GLY B N 1
ATOM 6144 C CA . GLY B 1 240 ? 8.305 -37.719 -4.379 1 88.38 240 GLY B CA 1
ATOM 6145 C C . GLY B 1 240 ? 7.781 -39 -3.732 1 88.38 240 GLY B C 1
ATOM 6146 O O . GLY B 1 240 ? 7.348 -39.906 -4.426 1 88.38 240 GLY B O 1
ATOM 6147 N N . LEU B 1 241 ? 7.684 -39 -2.459 1 91.69 241 LEU B N 1
ATOM 6148 C CA . LEU B 1 241 ? 7.195 -40.156 -1.729 1 91.69 241 LEU B CA 1
ATOM 6149 C C . LEU B 1 241 ? 5.703 -40.344 -1.968 1 91.69 241 LEU B C 1
ATOM 6151 O O . LEU B 1 241 ? 5.238 -41.5 -2.084 1 91.69 241 LEU B O 1
ATOM 6155 N N . GLY B 1 242 ? 5.043 -39.25 -2.002 1 91.44 242 GLY B N 1
ATOM 6156 C CA . GLY B 1 242 ? 3.596 -39.344 -2.145 1 91.44 242 GLY B CA 1
ATOM 6157 C C . GLY B 1 242 ? 3.152 -39.719 -3.539 1 91.44 242 GLY B C 1
ATOM 6158 O O . GLY B 1 242 ? 2.064 -40.281 -3.715 1 91.44 242 GLY B O 1
ATOM 6159 N N . LEU B 1 243 ? 3.9 -39.469 -4.535 1 92 243 LEU B N 1
ATOM 6160 C CA . LEU B 1 243 ? 3.523 -39.781 -5.906 1 92 243 LEU B CA 1
ATOM 6161 C C . LEU B 1 243 ? 4.18 -41.094 -6.359 1 92 243 LEU B C 1
ATOM 6163 O O . LEU B 1 243 ? 3.506 -42 -6.879 1 92 243 LEU B O 1
ATOM 6167 N N . VAL B 1 244 ? 5.508 -41.25 -6.09 1 92.81 244 VAL B N 1
ATOM 6168 C CA . VAL B 1 244 ? 6.27 -42.375 -6.586 1 92.81 244 VAL B CA 1
ATOM 6169 C C . VAL B 1 244 ? 5.953 -43.625 -5.746 1 92.81 244 VAL B C 1
ATOM 6171 O O . VAL B 1 244 ? 5.848 -44.719 -6.277 1 92.81 244 VAL B O 1
ATOM 6174 N N . GLY B 1 245 ? 5.789 -43.438 -4.445 1 92.94 245 GLY B N 1
ATOM 6175 C CA . GLY B 1 245 ? 5.477 -44.562 -3.578 1 92.94 245 GLY B CA 1
ATOM 6176 C C . GLY B 1 245 ? 4.258 -45.344 -4.031 1 92.94 245 GLY B C 1
ATOM 6177 O O . GLY B 1 245 ? 4.371 -46.5 -4.383 1 92.94 245 GLY B O 1
ATOM 6178 N N . PRO B 1 246 ? 3.109 -44.656 -4.055 1 93.81 246 PRO B N 1
ATOM 6179 C CA . PRO B 1 246 ? 1.901 -45.344 -4.512 1 93.81 246 PRO B CA 1
ATOM 6180 C C . PRO B 1 246 ? 2.02 -45.844 -5.945 1 93.81 246 PRO B C 1
ATOM 6182 O O . PRO B 1 246 ? 1.441 -46.906 -6.289 1 93.81 246 PRO B O 1
ATOM 6185 N N . PHE B 1 247 ? 2.729 -45.156 -6.801 1 94 247 PHE B N 1
ATOM 6186 C CA . PHE B 1 247 ? 2.908 -45.562 -8.188 1 94 247 PHE B CA 1
ATOM 6187 C C . PHE B 1 247 ? 3.645 -46.906 -8.266 1 94 247 PHE B C 1
ATOM 6189 O O . PHE B 1 247 ? 3.252 -47.781 -9.031 1 94 247 PHE B O 1
ATOM 6196 N N . VAL B 1 248 ? 4.719 -47.094 -7.449 1 93.62 248 VAL B N 1
ATOM 6197 C CA . VAL B 1 248 ? 5.508 -48.312 -7.418 1 93.62 248 VAL B CA 1
ATOM 6198 C C . VAL B 1 248 ? 4.66 -49.469 -6.879 1 93.62 248 VAL B C 1
ATOM 6200 O O . VAL B 1 248 ? 4.66 -50.562 -7.445 1 93.62 248 VAL B O 1
ATOM 6203 N N . ILE B 1 249 ? 3.939 -49.156 -5.863 1 93.19 249 ILE B N 1
ATOM 6204 C CA . ILE B 1 249 ? 3.066 -50.188 -5.293 1 93.19 249 ILE B CA 1
ATOM 6205 C C . ILE B 1 249 ? 1.996 -50.594 -6.312 1 93.19 249 ILE B C 1
ATOM 6207 O O . ILE B 1 249 ? 1.654 -51.75 -6.445 1 93.19 249 ILE B O 1
ATOM 6211 N N . GLY B 1 250 ? 1.468 -49.531 -6.984 1 93.25 250 GLY B N 1
ATOM 6212 C CA . GLY B 1 250 ? 0.51 -49.812 -8.039 1 93.25 250 GLY B CA 1
ATOM 6213 C C . GLY B 1 250 ? 1.083 -50.688 -9.156 1 93.25 250 GLY B C 1
ATOM 6214 O O . GLY B 1 250 ? 0.401 -51.562 -9.688 1 93.25 250 GLY B O 1
ATOM 6215 N N . MET B 1 251 ? 2.311 -50.5 -9.531 1 92.5 251 MET B N 1
ATOM 6216 C CA . MET B 1 251 ? 2.965 -51.25 -10.586 1 92.5 251 MET B CA 1
ATOM 6217 C C . MET B 1 251 ? 3.123 -52.719 -10.172 1 92.5 251 MET B C 1
ATOM 6219 O O . MET B 1 251 ? 2.947 -53.625 -10.984 1 92.5 251 MET B O 1
ATOM 6223 N N . VAL B 1 252 ? 3.451 -52.969 -8.938 1 90.75 252 VAL B N 1
ATOM 6224 C CA . VAL B 1 252 ? 3.594 -54.312 -8.43 1 90.75 252 VAL B CA 1
ATOM 6225 C C . VAL B 1 252 ? 2.236 -55.031 -8.43 1 90.75 252 VAL B C 1
ATOM 6227 O O . VAL B 1 252 ? 2.143 -56.219 -8.742 1 90.75 252 VAL B O 1
ATOM 6230 N N . MET B 1 253 ? 1.214 -54.281 -8.195 1 91.25 253 MET B N 1
ATOM 6231 C CA . MET B 1 253 ? -0.13 -54.844 -8.094 1 91.25 253 MET B CA 1
ATOM 6232 C C . MET B 1 253 ? -0.735 -55.031 -9.477 1 91.25 253 MET B C 1
ATOM 6234 O O . MET B 1 253 ? -1.748 -55.75 -9.617 1 91.25 253 MET B O 1
ATOM 6238 N N . MET B 1 254 ? -0.175 -54.469 -10.469 1 89.12 254 MET B N 1
ATOM 6239 C CA . MET B 1 254 ? -0.695 -54.594 -11.828 1 89.12 254 MET B CA 1
ATOM 6240 C C . MET B 1 254 ? -0.676 -56.062 -12.273 1 89.12 254 MET B C 1
ATOM 6242 O O . MET B 1 254 ? -1.502 -56.469 -13.094 1 89.12 254 MET B O 1
ATOM 6246 N N . SER B 1 255 ? 0.291 -56.844 -11.805 1 82.69 255 SER B N 1
ATOM 6247 C CA . SER B 1 255 ? 0.397 -58.25 -12.188 1 82.69 255 SER B CA 1
ATOM 6248 C C . SER B 1 255 ? -0.74 -59.094 -11.594 1 82.69 255 SER B C 1
ATOM 6250 O O . SER B 1 255 ? -1.115 -60.125 -12.141 1 82.69 255 SER B O 1
ATOM 6252 N N . THR B 1 256 ? -1.294 -58.594 -10.5 1 83.75 256 THR B N 1
ATOM 6253 C CA . THR B 1 256 ? -2.305 -59.375 -9.797 1 83.75 256 THR B CA 1
ATOM 6254 C C . THR B 1 256 ? -3.688 -58.75 -9.977 1 83.75 256 THR B C 1
ATOM 6256 O O . THR B 1 256 ? -4.703 -59.438 -9.797 1 83.75 256 THR B O 1
ATOM 6259 N N . THR B 1 257 ? -3.709 -57.531 -10.281 1 81.88 257 THR B N 1
ATOM 6260 C CA . THR B 1 257 ? -4.988 -56.844 -10.383 1 81.88 257 THR B CA 1
ATOM 6261 C C . THR B 1 257 ? -5.242 -56.375 -11.812 1 81.88 257 THR B C 1
ATOM 6263 O O . THR B 1 257 ? -4.406 -56.594 -12.695 1 81.88 257 THR B O 1
ATOM 6266 N N . HIS B 1 258 ? -6.438 -55.812 -12.039 1 83.62 258 HIS B N 1
ATOM 6267 C CA . HIS B 1 258 ? -6.844 -55.344 -13.359 1 83.62 258 HIS B CA 1
ATOM 6268 C C . HIS B 1 258 ? -6.391 -53.906 -13.609 1 83.62 258 HIS B C 1
ATOM 6270 O O . HIS B 1 258 ? -6.922 -53.219 -14.484 1 83.62 258 HIS B O 1
ATOM 6276 N N . LEU B 1 259 ? -5.379 -53.531 -12.922 1 88.44 259 LEU B N 1
ATOM 6277 C CA . LEU B 1 259 ? -4.902 -52.156 -13.102 1 88.44 259 LEU B CA 1
ATOM 6278 C C . LEU B 1 259 ? -3.967 -52.062 -14.305 1 88.44 259 LEU B C 1
ATOM 6280 O O . LEU B 1 259 ? -3.082 -52.906 -14.477 1 88.44 259 LEU B O 1
ATOM 6284 N N . SER B 1 260 ? -4.273 -51.125 -15.141 1 89.81 260 SER B N 1
ATOM 6285 C CA . SER B 1 260 ? -3.4 -50.875 -16.281 1 89.81 260 SER B CA 1
ATOM 6286 C C . SER B 1 260 ? -2.426 -49.719 -15.977 1 89.81 260 SER B C 1
ATOM 6288 O O . SER B 1 260 ? -2.59 -49 -15 1 89.81 260 SER B O 1
ATOM 6290 N N . LEU B 1 261 ? -1.387 -49.688 -16.75 1 90.81 261 LEU B N 1
ATOM 6291 C CA . LEU B 1 261 ? -0.387 -48.625 -16.594 1 90.81 261 LEU B CA 1
ATOM 6292 C C . LEU B 1 261 ? -1.001 -47.25 -16.828 1 90.81 261 LEU B C 1
ATOM 6294 O O . LEU B 1 261 ? -0.669 -46.281 -16.141 1 90.81 261 LEU B O 1
ATOM 6298 N N . THR B 1 262 ? -1.893 -47.188 -17.766 1 90.88 262 THR B N 1
ATOM 6299 C CA . THR B 1 262 ? -2.539 -45.906 -18.094 1 90.88 262 THR B CA 1
ATOM 6300 C C . THR B 1 262 ? -3.406 -45.438 -16.922 1 90.88 262 THR B C 1
ATOM 6302 O O . THR B 1 262 ? -3.439 -44.25 -16.609 1 90.88 262 THR B O 1
ATOM 6305 N N . VAL B 1 263 ? -4.051 -46.344 -16.281 1 92.75 263 VAL B N 1
ATOM 6306 C CA . VAL B 1 263 ? -4.875 -46 -15.125 1 92.75 263 VAL B CA 1
ATOM 6307 C C . VAL B 1 263 ? -3.99 -45.531 -13.977 1 92.75 263 VAL B C 1
ATOM 6309 O O . VAL B 1 263 ? -4.336 -44.594 -13.273 1 92.75 263 VAL B O 1
ATOM 6312 N N . LEU B 1 264 ? -2.871 -46.156 -13.828 1 93.38 264 LEU B N 1
ATOM 6313 C CA . LEU B 1 264 ? -1.938 -45.781 -12.781 1 93.38 264 LEU B CA 1
ATOM 6314 C C . LEU B 1 264 ? -1.406 -44.375 -13.023 1 93.38 264 LEU B C 1
ATOM 6316 O O . LEU B 1 264 ? -1.298 -43.562 -12.094 1 93.38 264 LEU B O 1
ATOM 6320 N N . ILE B 1 265 ? -1.071 -44.062 -14.266 1 93.19 265 ILE B N 1
ATOM 6321 C CA . ILE B 1 265 ? -0.591 -42.719 -14.617 1 93.19 265 ILE B CA 1
ATOM 6322 C C . ILE B 1 265 ? -1.7 -41.719 -14.391 1 93.19 265 ILE B C 1
ATOM 6324 O O . ILE B 1 265 ? -1.446 -40.594 -13.891 1 93.19 265 ILE B O 1
ATOM 6328 N N . ALA B 1 266 ? -2.91 -42.062 -14.75 1 93.25 266 ALA B N 1
ATOM 6329 C CA . ALA B 1 266 ? -4.055 -41.188 -14.523 1 93.25 266 ALA B CA 1
ATOM 6330 C C . ALA B 1 266 ? -4.246 -40.906 -13.031 1 93.25 266 ALA B C 1
ATOM 6332 O O . ALA B 1 266 ? -4.531 -39.781 -12.633 1 93.25 266 ALA B O 1
ATOM 6333 N N . MET B 1 267 ? -4.066 -41.906 -12.219 1 93.38 267 MET B N 1
ATOM 6334 C CA . MET B 1 267 ? -4.195 -41.75 -10.773 1 93.38 267 MET B CA 1
ATOM 6335 C C . MET B 1 267 ? -3.096 -40.844 -10.234 1 93.38 267 MET B C 1
ATOM 6337 O O . MET B 1 267 ? -3.338 -40.031 -9.328 1 93.38 267 MET B O 1
ATOM 6341 N N . MET B 1 268 ? -1.974 -40.969 -10.766 1 92.06 268 MET B N 1
ATOM 6342 C CA . MET B 1 268 ? -0.857 -40.125 -10.352 1 92.06 268 MET B CA 1
ATOM 6343 C C . MET B 1 268 ? -1.139 -38.656 -10.664 1 92.06 268 MET B C 1
ATOM 6345 O O . MET B 1 268 ? -0.916 -37.781 -9.82 1 92.06 268 MET B O 1
ATOM 6349 N N . THR B 1 269 ? -1.642 -38.375 -11.844 1 89.38 269 THR B N 1
ATOM 6350 C CA . THR B 1 269 ? -1.946 -37 -12.242 1 89.38 269 THR B CA 1
ATOM 6351 C C . THR B 1 269 ? -3.076 -36.438 -11.398 1 89.38 269 THR B C 1
ATOM 6353 O O . THR B 1 269 ? -3.053 -35.25 -11.039 1 89.38 269 THR B O 1
ATOM 6356 N N . ALA B 1 270 ? -4.023 -37.219 -11.094 1 90.88 270 ALA B N 1
ATOM 6357 C CA . ALA B 1 270 ? -5.121 -36.781 -10.227 1 90.88 270 ALA B CA 1
ATOM 6358 C C . ALA B 1 270 ? -4.609 -36.406 -8.836 1 90.88 270 ALA B C 1
ATOM 6360 O O . ALA B 1 270 ? -5.066 -35.438 -8.234 1 90.88 270 ALA B O 1
ATOM 6361 N N . SER B 1 271 ? -3.711 -37.219 -8.367 1 89.81 271 SER B N 1
ATOM 6362 C CA . SER B 1 271 ? -3.137 -36.969 -7.051 1 89.81 271 SER B CA 1
ATOM 6363 C C . SER B 1 271 ? -2.359 -35.656 -7.023 1 89.81 271 SER B C 1
ATOM 6365 O O . SER B 1 271 ? -2.393 -34.938 -6.027 1 89.81 271 SER B O 1
ATOM 6367 N N . MET B 1 272 ? -1.71 -35.344 -8.125 1 85.56 272 MET B N 1
ATOM 6368 C CA . MET B 1 272 ? -0.955 -34.125 -8.234 1 85.56 272 MET B CA 1
ATOM 6369 C C . MET B 1 272 ? -1.883 -32.906 -8.164 1 85.56 272 MET B C 1
ATOM 6371 O O . MET B 1 272 ? -1.486 -31.844 -7.684 1 85.56 272 MET B O 1
ATOM 6375 N N . ASN B 1 273 ? -3.045 -33.031 -8.648 1 84.69 273 ASN B N 1
ATOM 6376 C CA . ASN B 1 273 ? -3.996 -31.906 -8.688 1 84.69 273 ASN B CA 1
ATOM 6377 C C . ASN B 1 273 ? -4.648 -31.688 -7.324 1 84.69 273 ASN B C 1
ATOM 6379 O O . ASN B 1 273 ? -5.367 -30.703 -7.133 1 84.69 273 ASN B O 1
ATOM 6383 N N . LEU B 1 274 ? -4.375 -32.531 -6.34 1 84.94 274 LEU B N 1
ATOM 6384 C CA . LEU B 1 274 ? -4.906 -32.375 -4.992 1 84.94 274 LEU B CA 1
ATOM 6385 C C . LEU B 1 274 ? -4.113 -31.344 -4.211 1 84.94 274 LEU B C 1
ATOM 6387 O O . LEU B 1 274 ? -4.633 -30.734 -3.275 1 84.94 274 LEU B O 1
ATOM 6391 N N . ILE B 1 275 ? -3.01 -31.078 -4.719 1 77.19 275 ILE B N 1
ATOM 6392 C CA . ILE B 1 275 ? -2.088 -30.234 -3.979 1 77.19 275 ILE B CA 1
ATOM 6393 C C . ILE B 1 275 ? -2.598 -28.797 -3.984 1 77.19 275 ILE B C 1
ATOM 6395 O O . ILE B 1 275 ? -2.697 -28.156 -2.932 1 77.19 275 ILE B O 1
ATOM 6399 N N . SER B 1 276 ? -2.939 -28.344 -5.133 1 78.12 276 SER B N 1
ATOM 6400 C CA . SER B 1 276 ? -3.301 -26.953 -5.293 1 78.12 276 SER B CA 1
ATOM 6401 C C . SER B 1 276 ? -4.555 -26.609 -4.5 1 78.12 276 SER B C 1
ATOM 6403 O O . SER B 1 276 ? -4.555 -25.672 -3.699 1 78.12 276 SER B O 1
ATOM 6405 N N . PRO B 1 277 ? -5.633 -27.359 -4.57 1 83.5 277 PRO B N 1
ATOM 6406 C CA . PRO B 1 277 ? -6.816 -27.062 -3.762 1 83.5 277 PRO B CA 1
ATOM 6407 C C . PRO B 1 277 ? -6.523 -27.078 -2.262 1 83.5 277 PRO B C 1
ATOM 6409 O O . PRO B 1 277 ? -7.062 -26.266 -1.514 1 83.5 277 PRO B O 1
ATOM 6412 N N . LEU B 1 278 ? -5.68 -27.906 -1.852 1 81.25 278 LEU B N 1
ATOM 6413 C CA . LEU B 1 278 ? -5.34 -28 -0.436 1 81.25 278 LEU B CA 1
ATOM 6414 C C . LEU B 1 278 ? -4.562 -26.781 0.021 1 81.25 278 LEU B C 1
ATOM 6416 O O . LEU B 1 278 ? -4.844 -26.219 1.084 1 81.25 278 LEU B O 1
ATOM 6420 N N . GLN B 1 279 ? -3.674 -26.438 -0.825 1 77.44 279 GLN B N 1
ATOM 6421 C CA . GLN B 1 279 ? -2.887 -25.25 -0.517 1 77.44 279 GLN B CA 1
ATOM 6422 C C . GLN B 1 279 ? -3.768 -24 -0.47 1 77.44 279 GLN B C 1
ATOM 6424 O O . GLN B 1 279 ? -3.607 -23.156 0.411 1 77.44 279 GLN B O 1
ATOM 6429 N N . GLN B 1 280 ? -4.613 -23.875 -1.398 1 82 280 GLN B N 1
ATOM 6430 C CA . GLN B 1 280 ? -5.52 -22.734 -1.464 1 82 280 GLN B CA 1
ATOM 6431 C C . GLN B 1 280 ? -6.438 -22.688 -0.246 1 82 280 GLN B C 1
ATOM 6433 O O . GLN B 1 280 ? -6.746 -21.609 0.267 1 82 280 GLN B O 1
ATOM 6438 N N . LEU B 1 281 ? -6.859 -23.781 0.249 1 82.38 281 LEU B N 1
ATOM 6439 C CA . LEU B 1 281 ? -7.703 -23.844 1.439 1 82.38 281 LEU B CA 1
ATOM 6440 C C . LEU B 1 281 ? -6.934 -23.375 2.672 1 82.38 281 LEU B C 1
ATOM 6442 O O . LEU B 1 281 ? -7.484 -22.672 3.518 1 82.38 281 LEU B O 1
ATOM 6446 N N . LEU B 1 282 ? -5.719 -23.75 2.734 1 75.44 282 LEU B N 1
ATOM 6447 C CA . LEU B 1 282 ? -4.887 -23.344 3.861 1 75.44 282 LEU B CA 1
ATOM 6448 C C . LEU B 1 282 ? -4.637 -21.844 3.842 1 75.44 282 LEU B C 1
ATOM 6450 O O . LEU B 1 282 ? -4.738 -21.172 4.875 1 75.44 282 LEU B O 1
ATOM 6454 N N . GLU B 1 283 ? -4.367 -21.391 2.637 1 76.31 283 GLU B N 1
ATOM 6455 C CA . GLU B 1 283 ? -4.148 -19.953 2.482 1 76.31 283 GLU B CA 1
ATOM 6456 C C . GLU B 1 283 ? -5.418 -19.172 2.795 1 76.31 283 GLU B C 1
ATOM 6458 O O . GLU B 1 283 ? -5.359 -18.109 3.434 1 76.31 283 GLU B O 1
ATOM 6463 N N . ALA B 1 284 ? -6.508 -19.688 2.318 1 81.81 284 ALA B N 1
ATOM 6464 C CA . ALA B 1 284 ? -7.797 -19.047 2.57 1 81.81 284 ALA B CA 1
ATOM 6465 C C . ALA B 1 284 ? -8.086 -18.969 4.066 1 81.81 284 ALA B C 1
ATOM 6467 O O . ALA B 1 284 ? -8.586 -17.953 4.555 1 81.81 284 ALA B O 1
ATOM 6468 N N . THR B 1 285 ? -7.699 -19.938 4.789 1 80.75 285 THR B N 1
ATOM 6469 C CA . THR B 1 285 ? -7.938 -19.969 6.227 1 80.75 285 THR B CA 1
ATOM 6470 C C . THR B 1 285 ? -7.078 -18.922 6.934 1 80.75 285 THR B C 1
ATOM 6472 O O . THR B 1 285 ? -7.551 -18.219 7.832 1 80.75 285 THR B O 1
ATOM 6475 N N . SER B 1 286 ? -5.891 -18.828 6.5 1 73.94 286 SER B N 1
ATOM 6476 C CA . SER B 1 286 ? -4.984 -17.844 7.082 1 73.94 286 SER B CA 1
ATOM 6477 C C . SER B 1 286 ? -5.457 -16.422 6.797 1 73.94 286 SER B C 1
ATOM 6479 O O . SER B 1 286 ? -5.438 -15.562 7.684 1 73.94 286 SER B O 1
ATOM 6481 N N . THR B 1 287 ? -5.914 -16.234 5.59 1 78.12 287 THR B N 1
ATOM 6482 C CA . THR B 1 287 ? -6.395 -14.914 5.191 1 78.12 287 THR B CA 1
ATOM 6483 C C . THR B 1 287 ? -7.66 -14.547 5.961 1 78.12 287 THR B C 1
ATOM 6485 O O . THR B 1 287 ? -7.836 -13.391 6.352 1 78.12 287 THR B O 1
ATOM 6488 N N . LEU B 1 288 ? -8.484 -15.461 6.25 1 82 288 LEU B N 1
ATOM 6489 C CA . LEU B 1 288 ? -9.719 -15.234 6.992 1 82 288 LEU B CA 1
ATOM 6490 C C . LEU B 1 288 ? -9.422 -14.797 8.422 1 82 288 LEU B C 1
ATOM 6492 O O . LEU B 1 288 ? -10.133 -13.969 8.984 1 82 288 LEU B O 1
ATOM 6496 N N . GLN B 1 289 ? -8.391 -15.305 8.898 1 76.38 289 GLN B N 1
ATOM 6497 C CA . GLN B 1 289 ? -8.031 -14.969 10.273 1 76.38 289 GLN B CA 1
ATOM 6498 C C . GLN B 1 289 ? -7.516 -13.539 10.375 1 76.38 289 GLN B C 1
ATOM 6500 O O . GLN B 1 289 ? -7.742 -12.859 11.375 1 76.38 289 GLN B O 1
ATOM 6505 N N . SER B 1 290 ? -6.945 -13.148 9.305 1 75.69 290 SER B N 1
ATOM 6506 C CA . SER B 1 290 ? -6.418 -11.781 9.312 1 75.69 290 SER B CA 1
ATOM 6507 C C . SER B 1 290 ? -7.508 -10.766 8.984 1 75.69 290 SER B C 1
ATOM 6509 O O . SER B 1 290 ? -7.348 -9.578 9.242 1 75.69 290 SER B O 1
ATOM 6511 N N . ALA B 1 291 ? -8.641 -11.25 8.461 1 82.25 291 ALA B N 1
ATOM 6512 C CA . ALA B 1 291 ? -9.695 -10.359 7.992 1 82.25 291 ALA B CA 1
ATOM 6513 C C . ALA B 1 291 ? -10.742 -10.141 9.078 1 82.25 291 ALA B C 1
ATOM 6515 O O . ALA B 1 291 ? -11.781 -9.508 8.828 1 82.25 291 ALA B O 1
ATOM 6516 N N . THR B 1 292 ? -10.477 -10.555 10.305 1 84.31 292 THR B N 1
ATOM 6517 C CA . THR B 1 292 ? -11.477 -10.516 11.367 1 84.31 292 THR B CA 1
ATOM 6518 C C . THR B 1 292 ? -11.82 -9.078 11.734 1 84.31 292 THR B C 1
ATOM 6520 O O . THR B 1 292 ? -12.984 -8.758 11.977 1 84.31 292 THR B O 1
ATOM 6523 N N . VAL B 1 293 ? -10.914 -8.227 11.742 1 84.88 293 VAL B N 1
ATOM 6524 C CA . VAL B 1 293 ? -11.141 -6.832 12.125 1 84.88 293 VAL B CA 1
ATOM 6525 C C . VAL B 1 293 ? -12.016 -6.148 11.078 1 84.88 293 VAL B C 1
ATOM 6527 O O . VAL B 1 293 ? -13.008 -5.504 11.422 1 84.88 293 VAL B O 1
ATOM 6530 N N . VAL B 1 294 ? -11.688 -6.363 9.852 1 89.25 294 VAL B N 1
ATOM 6531 C CA . VAL B 1 294 ? -12.445 -5.746 8.766 1 89.25 294 VAL B CA 1
ATOM 6532 C C . VAL B 1 294 ? -13.852 -6.332 8.719 1 89.25 294 VAL B C 1
ATOM 6534 O O . VAL B 1 294 ? -14.82 -5.617 8.445 1 89.25 294 VAL B O 1
ATOM 6537 N N . LYS B 1 295 ? -13.922 -7.617 8.969 1 90.81 295 LYS B N 1
ATOM 6538 C CA . LYS B 1 295 ? -15.219 -8.281 9.031 1 90.81 295 LYS B CA 1
ATOM 6539 C C . LYS B 1 295 ? -16.109 -7.648 10.094 1 90.81 295 LYS B C 1
ATOM 6541 O O . LYS B 1 295 ? -17.297 -7.383 9.836 1 90.81 295 LYS B O 1
ATOM 6546 N N . GLU B 1 296 ? -15.602 -7.359 11.172 1 90.56 296 GLU B N 1
ATOM 6547 C CA . GLU B 1 296 ? -16.375 -6.785 12.266 1 90.56 296 GLU B CA 1
ATOM 6548 C C . GLU B 1 296 ? -16.812 -5.359 11.938 1 90.56 296 GLU B C 1
ATOM 6550 O O . GLU B 1 296 ? -17.938 -4.965 12.25 1 90.56 296 GLU B O 1
ATOM 6555 N N . LYS B 1 297 ? -15.969 -4.617 11.312 1 91.38 297 LYS B N 1
ATOM 6556 C CA . LYS B 1 297 ? -16.328 -3.258 10.914 1 91.38 297 LYS B CA 1
ATOM 6557 C C . LYS B 1 297 ? -17.5 -3.262 9.945 1 91.38 297 LYS B C 1
ATOM 6559 O O . LYS B 1 297 ? -18.453 -2.49 10.117 1 91.38 297 LYS B O 1
ATOM 6564 N N . VAL B 1 298 ? -17.469 -4.109 9.023 1 92.69 298 VAL B N 1
ATOM 6565 C CA . VAL B 1 298 ? -18.5 -4.184 8 1 92.69 298 VAL B CA 1
ATOM 6566 C C . VAL B 1 298 ? -19.797 -4.695 8.617 1 92.69 298 VAL B C 1
ATOM 6568 O O . VAL B 1 298 ? -20.875 -4.168 8.344 1 92.69 298 VAL B O 1
ATOM 6571 N N . LEU B 1 299 ? -19.688 -5.695 9.477 1 90 299 LEU B N 1
ATOM 6572 C CA . LEU B 1 299 ? -20.875 -6.258 10.117 1 90 299 LEU B CA 1
ATOM 6573 C C . LEU B 1 299 ? -21.531 -5.238 11.039 1 90 299 LEU B C 1
ATOM 6575 O O . LEU B 1 299 ? -22.766 -5.199 11.156 1 90 299 LEU B O 1
ATOM 6579 N N . ASN B 1 300 ? -20.734 -4.414 11.664 1 90.38 300 ASN B N 1
ATOM 6580 C CA . ASN B 1 300 ? -21.266 -3.363 12.523 1 90.38 300 ASN B CA 1
ATOM 6581 C C . ASN B 1 300 ? -22.109 -2.369 11.719 1 90.38 300 ASN B C 1
ATOM 6583 O O . ASN B 1 300 ? -23.141 -1.89 12.203 1 90.38 300 ASN B O 1
ATOM 6587 N N . ILE B 1 301 ? -21.703 -2.119 10.594 1 91.88 301 ILE B N 1
ATOM 6588 C CA . ILE B 1 301 ? -22.438 -1.19 9.734 1 91.88 301 ILE B CA 1
ATOM 6589 C C . ILE B 1 301 ? -23.703 -1.859 9.211 1 91.88 301 ILE B C 1
ATOM 6591 O O . ILE B 1 301 ? -24.781 -1.255 9.211 1 91.88 301 ILE B O 1
ATOM 6595 N N . LEU B 1 302 ? -23.609 -3.102 8.867 1 90.06 302 LEU B N 1
ATOM 6596 C CA . LEU B 1 302 ? -24.734 -3.824 8.273 1 90.06 302 LEU B CA 1
ATOM 6597 C C . LEU B 1 302 ? -25.797 -4.117 9.32 1 90.06 302 LEU B C 1
ATOM 6599 O O . LEU B 1 302 ? -26.984 -4.18 9 1 90.06 302 LEU B O 1
ATOM 6603 N N . LEU B 1 303 ? -25.391 -4.227 10.523 1 89.81 303 LEU B N 1
ATOM 6604 C CA . LEU B 1 303 ? -26.312 -4.59 11.586 1 89.81 303 LEU B CA 1
ATOM 6605 C C . LEU B 1 303 ? -27.031 -3.359 12.133 1 89.81 303 LEU B C 1
ATOM 6607 O O . LEU B 1 303 ? -28.062 -3.479 12.797 1 89.81 303 LEU B O 1
ATOM 6611 N N . LYS B 1 304 ? -26.5 -2.207 11.82 1 89.5 304 LYS B N 1
ATOM 6612 C CA . LYS B 1 304 ? -27.172 -0.999 12.289 1 89.5 304 LYS B CA 1
ATOM 6613 C C . LYS B 1 304 ? -28.547 -0.84 11.633 1 89.5 304 LYS B C 1
ATOM 6615 O O . LYS B 1 304 ? -28.703 -1.109 10.445 1 89.5 304 LYS B O 1
ATOM 6620 N N . GLU B 1 305 ? -29.469 -0.6 12.438 1 83.06 305 GLU B N 1
ATOM 6621 C CA . GLU B 1 305 ? -30.844 -0.476 11.961 1 83.06 305 GLU B CA 1
ATOM 6622 C C . GLU B 1 305 ? -31.031 0.791 11.133 1 83.06 305 GLU B C 1
ATOM 6624 O O . GLU B 1 305 ? -30.391 1.808 11.391 1 83.06 305 GLU B O 1
ATOM 6629 N N . ASP B 1 306 ? -31.734 0.605 10.117 1 78.44 306 ASP B N 1
ATOM 6630 C CA . ASP B 1 306 ? -32.094 1.758 9.297 1 78.44 306 ASP B CA 1
ATOM 6631 C C . ASP B 1 306 ? -33.219 2.572 9.953 1 78.44 306 ASP B C 1
ATOM 6633 O O . ASP B 1 306 ? -34.25 2.023 10.328 1 78.44 306 ASP B O 1
ATOM 6637 N N . ILE B 1 307 ? -32.812 3.732 10.508 1 67.5 307 ILE B N 1
ATOM 6638 C CA . ILE B 1 307 ? -33.844 4.613 11.07 1 67.5 307 ILE B CA 1
ATOM 6639 C C . ILE B 1 307 ? -34.469 5.461 9.969 1 67.5 307 ILE B C 1
ATOM 6641 O O . ILE B 1 307 ? -33.75 6.086 9.18 1 67.5 307 ILE B O 1
ATOM 6645 N N . LYS B 1 308 ? -35.75 5.258 9.766 1 58 308 LYS B N 1
ATOM 6646 C CA . LYS B 1 308 ? -36.469 6.102 8.812 1 58 308 LYS B CA 1
ATOM 6647 C C . LYS B 1 308 ? -36.594 7.535 9.328 1 58 308 LYS B C 1
ATOM 6649 O O . LYS B 1 308 ? -37.062 7.762 10.445 1 58 308 LYS B O 1
ATOM 6654 N N . ARG B 1 309 ? -35.812 8.531 8.883 1 57.34 309 ARG B N 1
ATOM 6655 C CA . ARG B 1 309 ? -36 9.93 9.266 1 57.34 309 ARG B CA 1
ATOM 6656 C C . ARG B 1 309 ? -37.438 10.383 9.047 1 57.34 309 ARG B C 1
ATOM 6658 O O . ARG B 1 309 ? -38.031 10.078 8.016 1 57.34 309 ARG B O 1
ATOM 6665 N N . GLU B 1 310 ? -38 10.727 10.102 1 53.44 310 GLU B N 1
ATOM 6666 C CA . GLU B 1 310 ? -39.312 11.367 9.953 1 53.44 310 GLU B CA 1
ATOM 6667 C C . GLU B 1 310 ? -39.219 12.578 9.023 1 53.44 310 GLU B C 1
ATOM 6669 O O . GLU B 1 310 ? -38.344 13.422 9.18 1 53.44 310 GLU B O 1
ATOM 6674 N N . GLU B 1 311 ? -39.531 12.375 7.816 1 53.38 311 GLU B N 1
ATOM 6675 C CA . GLU B 1 311 ? -39.656 13.531 6.93 1 53.38 311 GLU B CA 1
ATOM 6676 C C . GLU B 1 311 ? -40.344 14.695 7.625 1 53.38 311 GLU B C 1
ATOM 6678 O O . GLU B 1 311 ? -41.469 14.555 8.102 1 53.38 311 GLU B O 1
ATOM 6683 N N . VAL B 1 312 ? -39.719 15.438 8.414 1 50.75 312 VAL B N 1
ATOM 6684 C CA . VAL B 1 312 ? -40.438 16.578 8.984 1 50.75 312 VAL B CA 1
ATOM 6685 C C . VAL B 1 312 ? -41.219 17.312 7.887 1 50.75 312 VAL B C 1
ATOM 6687 O O . VAL B 1 312 ? -40.75 17.391 6.746 1 50.75 312 VAL B O 1
ATOM 6690 N N . SER B 1 313 ? -42.375 17.625 8.078 1 53 313 SER B N 1
ATOM 6691 C CA . SER B 1 313 ? -43.312 18.344 7.23 1 53 313 SER B CA 1
ATOM 6692 C C . SER B 1 313 ? -42.688 19.609 6.652 1 53 313 SER B C 1
ATOM 6694 O O . SER B 1 313 ? -42 20.359 7.355 1 53 313 SER B O 1
ATOM 6696 N N . LYS B 1 314 ? -42.531 19.719 5.375 1 56.91 314 LYS B N 1
ATOM 6697 C CA . LYS B 1 314 ? -42 20.734 4.469 1 56.91 314 LYS B CA 1
ATOM 6698 C C . LYS B 1 314 ? -42.531 22.125 4.82 1 56.91 314 LYS B C 1
ATOM 6700 O O . LYS B 1 314 ? -42.062 23.125 4.293 1 56.91 314 LYS B O 1
ATOM 6705 N N . THR B 1 315 ? -43.531 22.281 5.574 1 63.94 315 THR B N 1
ATOM 6706 C CA . THR B 1 315 ? -44.062 23.656 5.602 1 63.94 315 THR B CA 1
ATOM 6707 C C . THR B 1 315 ? -43.688 24.344 6.902 1 63.94 315 THR B C 1
ATOM 6709 O O . THR B 1 315 ? -44.125 23.938 7.98 1 63.94 315 THR B O 1
ATOM 6712 N N . PHE B 1 316 ? -42.594 24.969 6.871 1 72.19 316 PHE B N 1
ATOM 6713 C CA . PHE B 1 316 ? -42.219 25.75 8.047 1 72.19 316 PHE B CA 1
ATOM 6714 C C . PHE B 1 316 ? -42.688 27.188 7.902 1 72.19 316 PHE B C 1
ATOM 6716 O O . PHE B 1 316 ? -42.906 27.672 6.789 1 72.19 316 PHE B O 1
ATOM 6723 N N . PRO B 1 317 ? -42.938 27.734 9.109 1 78.19 317 PRO B N 1
ATOM 6724 C CA . PRO B 1 317 ? -43.219 29.172 9.055 1 78.19 317 PRO B CA 1
ATOM 6725 C C . PRO B 1 317 ? -42.062 29.984 8.484 1 78.19 317 PRO B C 1
ATOM 6727 O O . PRO B 1 317 ? -40.938 29.484 8.406 1 78.19 317 PRO B O 1
ATOM 6730 N N . THR B 1 318 ? -42.375 31.094 8.008 1 79.56 318 THR B N 1
ATOM 6731 C CA . THR B 1 318 ? -41.375 31.969 7.375 1 79.56 318 THR B CA 1
ATOM 6732 C C . THR B 1 318 ? -40.375 32.469 8.398 1 79.56 318 THR B C 1
ATOM 6734 O O . THR B 1 318 ? -39.219 32.75 8.055 1 79.56 318 THR B O 1
ATOM 6737 N N . THR B 1 319 ? -40.844 32.594 9.633 1 88.62 319 THR B N 1
ATOM 6738 C CA . THR B 1 319 ? -39.938 33.094 10.664 1 88.62 319 THR B CA 1
ATOM 6739 C C . THR B 1 319 ? -40.219 32.406 12 1 88.62 319 THR B C 1
ATOM 6741 O O . THR B 1 319 ? -41.375 32.062 12.289 1 88.62 319 THR B O 1
ATOM 6744 N N . LEU B 1 320 ? -39.125 32.25 12.695 1 94.06 320 LEU B N 1
ATOM 6745 C CA . LEU B 1 320 ? -39.219 31.609 14.016 1 94.06 320 LEU B CA 1
ATOM 6746 C C . LEU B 1 320 ? -38.375 32.344 15.031 1 94.06 320 LEU B C 1
ATOM 6748 O O . LEU B 1 320 ? -37.312 32.906 14.672 1 94.06 320 LEU B O 1
ATOM 6752 N N . GLY B 1 321 ? -38.844 32.406 16.234 1 94.5 321 GLY B N 1
ATOM 6753 C CA . GLY B 1 321 ? -38.031 32.906 17.328 1 94.5 321 GLY B CA 1
ATOM 6754 C C . GLY B 1 321 ? -37.281 31.797 18.062 1 94.5 321 GLY B C 1
ATOM 6755 O O . GLY B 1 321 ? -37.469 30.609 17.781 1 94.5 321 GLY B O 1
ATOM 6756 N N . ILE B 1 322 ? -36.312 32.188 18.859 1 96.12 322 ILE B N 1
ATOM 6757 C CA . ILE B 1 322 ? -35.5 31.234 19.625 1 96.12 322 ILE B CA 1
ATOM 6758 C C . ILE B 1 322 ? -35.75 31.453 21.125 1 96.12 322 ILE B C 1
ATOM 6760 O O . ILE B 1 322 ? -35.656 32.562 21.609 1 96.12 322 ILE B O 1
ATOM 6764 N N . SER B 1 323 ? -36.062 30.391 21.812 1 95.69 323 SER B N 1
ATOM 6765 C CA . SER B 1 323 ? -36.281 30.453 23.25 1 95.69 323 SER B CA 1
ATOM 6766 C C . SER B 1 323 ? -35.344 29.484 23.984 1 95.69 323 SER B C 1
ATOM 6768 O O . SER B 1 323 ? -35.406 28.266 23.781 1 95.69 323 SER B O 1
ATOM 6770 N N . ILE B 1 324 ? -34.469 30 24.75 1 95.5 324 ILE B N 1
ATOM 6771 C CA . ILE B 1 324 ? -33.562 29.25 25.609 1 95.5 324 ILE B CA 1
ATOM 6772 C C . ILE B 1 324 ? -33.906 29.516 27.078 1 95.5 324 ILE B C 1
ATOM 6774 O O . ILE B 1 324 ? -33.781 30.656 27.531 1 95.5 324 ILE B O 1
ATOM 6778 N N . LYS B 1 325 ? -34.281 28.453 27.781 1 95 325 LYS B N 1
ATOM 6779 C CA . LYS B 1 325 ? -34.719 28.625 29.156 1 95 325 LYS B CA 1
ATOM 6780 C C . LYS B 1 325 ? -33.906 27.734 30.094 1 95 325 LYS B C 1
ATOM 6782 O O . LYS B 1 325 ? -34.031 26.516 30.062 1 95 325 LYS B O 1
ATOM 6787 N N . ASN B 1 326 ? -33.094 28.375 30.953 1 95.19 326 ASN B N 1
ATOM 6788 C CA . ASN B 1 326 ? -32.344 27.719 32.031 1 95.19 326 ASN B CA 1
ATOM 6789 C C . ASN B 1 326 ? -31.516 26.562 31.516 1 95.19 326 ASN B C 1
ATOM 6791 O O . ASN B 1 326 ? -31.609 25.453 32.031 1 95.19 326 ASN B O 1
ATOM 6795 N N . VAL B 1 327 ? -30.828 26.859 30.562 1 94.62 327 VAL B N 1
ATOM 6796 C CA . VAL B 1 327 ? -30.047 25.812 29.922 1 94.62 327 VAL B CA 1
ATOM 6797 C C . VAL B 1 327 ? -28.672 25.703 30.594 1 94.62 327 VAL B C 1
ATOM 6799 O O . VAL B 1 327 ? -28.016 26.719 30.828 1 94.62 327 VAL B O 1
ATOM 6802 N N . SER B 1 328 ? -28.281 24.469 30.953 1 95.25 328 SER B N 1
ATOM 6803 C CA . SER B 1 328 ? -26.984 24.156 31.547 1 95.25 328 SER B CA 1
ATOM 6804 C C . SER B 1 328 ? -26.312 23.016 30.797 1 95.25 328 SER B C 1
ATOM 6806 O O . SER B 1 328 ? -26.969 22.062 30.375 1 95.25 328 SER B O 1
ATOM 6808 N N . LYS B 1 329 ? -25.109 23.219 30.516 1 93.75 329 LYS B N 1
ATOM 6809 C CA . LYS B 1 329 ? -24.344 22.188 29.828 1 93.75 329 LYS B CA 1
ATOM 6810 C C . LYS B 1 329 ? -22.938 22.078 30.391 1 93.75 329 LYS B C 1
ATOM 6812 O O . LYS B 1 329 ? -22.297 23.094 30.688 1 93.75 329 LYS B O 1
ATOM 6817 N N . LYS B 1 330 ? -22.5 20.844 30.594 1 90.62 330 LYS B N 1
ATOM 6818 C CA . LYS B 1 330 ? -21.141 20.547 31.031 1 90.62 330 LYS B CA 1
ATOM 6819 C C . LYS B 1 330 ? -20.453 19.594 30.078 1 90.62 330 LYS B C 1
ATOM 6821 O O . LYS B 1 330 ? -21.078 18.719 29.484 1 90.62 330 LYS B O 1
ATOM 6826 N N . TYR B 1 331 ? -19.312 19.906 29.703 1 84.06 331 TYR B N 1
ATOM 6827 C CA . TYR B 1 331 ? -18.469 18.969 28.969 1 84.06 331 TYR B CA 1
ATOM 6828 C C . TYR B 1 331 ? -17.344 18.438 29.859 1 84.06 331 TYR B C 1
ATOM 6830 O O . TYR B 1 331 ? -16.422 19.188 30.219 1 84.06 331 TYR B O 1
ATOM 6838 N N . ALA B 1 332 ? -17.391 17.188 30.141 1 81.56 332 ALA B N 1
ATOM 6839 C CA . ALA B 1 332 ? -16.5 16.594 31.141 1 81.56 332 ALA B CA 1
ATOM 6840 C C . ALA B 1 332 ? -16.547 17.375 32.438 1 81.56 332 ALA B C 1
ATOM 6842 O O . ALA B 1 332 ? -17.594 17.438 33.094 1 81.56 332 ALA B O 1
ATOM 6843 N N . ASP B 1 333 ? -15.461 18.094 32.781 1 81.12 333 ASP B N 1
ATOM 6844 C CA . ASP B 1 333 ? -15.422 18.812 34.062 1 81.12 333 ASP B CA 1
ATOM 6845 C C . ASP B 1 333 ? -15.5 20.312 33.844 1 81.12 333 ASP B C 1
ATOM 6847 O O . ASP B 1 333 ? -15.453 21.094 34.812 1 81.12 333 ASP B O 1
ATOM 6851 N N . LYS B 1 334 ? -15.844 20.641 32.656 1 84.62 334 LYS B N 1
ATOM 6852 C CA . LYS B 1 334 ? -15.891 22.062 32.375 1 84.62 334 LYS B CA 1
ATOM 6853 C C . LYS B 1 334 ? -17.328 22.531 32.156 1 84.62 334 LYS B C 1
ATOM 6855 O O . LYS B 1 334 ? -18.062 21.922 31.375 1 84.62 334 LYS B O 1
ATOM 6860 N N . ILE B 1 335 ? -17.703 23.531 32.875 1 87.75 335 ILE B N 1
ATOM 6861 C CA . ILE B 1 335 ? -19.031 24.125 32.719 1 87.75 335 ILE B CA 1
ATOM 6862 C C . ILE B 1 335 ? -19.016 25.031 31.484 1 87.75 335 ILE B C 1
ATOM 6864 O O . ILE B 1 335 ? -18.234 25.969 31.406 1 87.75 335 ILE B O 1
ATOM 6868 N N . ILE B 1 336 ? -19.859 24.734 30.484 1 90.5 336 ILE B N 1
ATOM 6869 C CA . ILE B 1 336 ? -19.969 25.547 29.281 1 90.5 336 ILE B CA 1
ATOM 6870 C C . ILE B 1 336 ? -21.062 26.594 29.453 1 90.5 336 ILE B C 1
ATOM 6872 O O . ILE B 1 336 ? -20.859 27.781 29.188 1 90.5 336 ILE B O 1
ATOM 6876 N N . PHE B 1 337 ? -22.266 26.094 29.859 1 92.69 337 PHE B N 1
ATOM 6877 C CA . PHE B 1 337 ? -23.406 26.969 30.172 1 92.69 337 PHE B CA 1
ATOM 6878 C C . PHE B 1 337 ? -23.906 26.719 31.578 1 92.69 337 PHE B C 1
ATOM 6880 O O . PHE B 1 337 ? -24.016 25.578 32.031 1 92.69 337 PHE B O 1
ATOM 6887 N N . ASP B 1 338 ? -24.125 27.844 32.281 1 93.75 338 ASP B N 1
ATOM 6888 C CA . ASP B 1 338 ? -24.641 27.766 33.656 1 93.75 338 ASP B CA 1
ATOM 6889 C C . ASP B 1 338 ? -25.984 28.484 33.75 1 93.75 338 ASP B C 1
ATOM 6891 O O . ASP B 1 338 ? -26.047 29.656 34.125 1 93.75 338 ASP B O 1
ATOM 6895 N N . ASP B 1 339 ? -26.984 27.828 33.438 1 93.38 339 ASP B N 1
ATOM 6896 C CA . ASP B 1 339 ? -28.344 28.297 33.625 1 93.38 339 ASP B CA 1
ATOM 6897 C C . ASP B 1 339 ? -28.594 29.562 32.812 1 93.38 339 ASP B C 1
ATOM 6899 O O . ASP B 1 339 ? -29.031 30.594 33.344 1 93.38 339 ASP B O 1
ATOM 6903 N N . ILE B 1 340 ? -28.344 29.422 31.562 1 93.25 340 ILE B N 1
ATOM 6904 C CA . ILE B 1 340 ? -28.469 30.609 30.719 1 93.25 340 ILE B CA 1
ATOM 6905 C C . ILE B 1 340 ? -29.891 30.672 30.141 1 93.25 340 ILE B C 1
ATOM 6907 O O . ILE B 1 340 ? -30.484 29.641 29.812 1 93.25 340 ILE B O 1
ATOM 6911 N N . SER B 1 341 ? -30.391 31.875 30.047 1 93.62 341 SER B N 1
ATOM 6912 C CA . SER B 1 341 ? -31.688 32.125 29.422 1 93.62 341 SER B CA 1
ATOM 6913 C C . SER B 1 341 ? -31.594 33.281 28.406 1 93.62 341 SER B C 1
ATOM 6915 O O . SER B 1 341 ? -31.109 34.344 28.719 1 93.62 341 SER B O 1
ATOM 6917 N N . VAL B 1 342 ? -31.938 32.938 27.188 1 93.12 342 VAL B N 1
ATOM 6918 C CA . VAL B 1 342 ? -31.875 33.906 26.094 1 93.12 342 VAL B CA 1
ATOM 6919 C C . VAL B 1 342 ? -33.125 33.812 25.25 1 93.12 342 VAL B C 1
ATOM 6921 O O . VAL B 1 342 ? -33.656 32.719 25.031 1 93.12 342 VAL B O 1
ATOM 6924 N N . SER B 1 343 ? -33.625 34.938 24.844 1 92.44 343 SER B N 1
ATOM 6925 C CA . SER B 1 343 ? -34.781 34.938 23.969 1 92.44 343 SER B CA 1
ATOM 6926 C C . SER B 1 343 ? -34.562 35.844 22.75 1 92.44 343 SER B C 1
ATOM 6928 O O . SER B 1 343 ? -34.062 36.969 22.891 1 92.44 343 SER B O 1
ATOM 6930 N N . VAL B 1 344 ? -34.875 35.281 21.609 1 94.75 344 VAL B N 1
ATOM 6931 C CA . VAL B 1 344 ? -34.781 36.031 20.344 1 94.75 344 VAL B CA 1
ATOM 6932 C C . VAL B 1 344 ? -36.156 36.031 19.672 1 94.75 344 VAL B C 1
ATOM 6934 O O . VAL B 1 344 ? -36.719 34.969 19.375 1 94.75 344 VAL B O 1
ATOM 6937 N N . GLU B 1 345 ? -36.656 37.219 19.453 1 93.12 345 GLU B N 1
ATOM 6938 C CA . GLU B 1 345 ? -37.938 37.312 18.797 1 93.12 345 GLU B CA 1
ATOM 6939 C C . GLU B 1 345 ? -37.844 37 17.312 1 93.12 345 GLU B C 1
ATOM 6941 O O . GLU B 1 345 ? -36.781 37.188 16.703 1 93.12 345 GLU B O 1
ATOM 6946 N N . ALA B 1 346 ? -38.969 36.562 16.734 1 93.75 346 ALA B N 1
ATOM 6947 C CA . ALA B 1 346 ? -39 36.219 15.32 1 93.75 346 ALA B CA 1
ATOM 6948 C C . ALA B 1 346 ? -38.688 37.406 14.438 1 93.75 346 ALA B C 1
ATOM 6950 O O . ALA B 1 346 ? -39.25 38.5 14.625 1 93.75 346 ALA B O 1
ATOM 6951 N N . GLY B 1 347 ? -37.656 37.219 13.555 1 91.5 347 GLY B N 1
ATOM 6952 C CA . GLY B 1 347 ? -37.312 38.25 12.586 1 91.5 347 GLY B CA 1
ATOM 6953 C C . GLY B 1 347 ? -36.219 39.188 13.086 1 91.5 347 GLY B C 1
ATOM 6954 O O . GLY B 1 347 ? -35.75 40.031 12.336 1 91.5 347 GLY B O 1
ATOM 6955 N N . ASN B 1 348 ? -35.844 39 14.344 1 93.56 348 ASN B N 1
ATOM 6956 C CA . ASN B 1 348 ? -34.844 39.906 14.914 1 93.56 348 ASN B CA 1
ATOM 6957 C C . ASN B 1 348 ? -33.406 39.469 14.555 1 93.56 348 ASN B C 1
ATOM 6959 O O . ASN B 1 348 ? -33.188 38.281 14.242 1 93.56 348 ASN B O 1
ATOM 6963 N N . ARG B 1 349 ? -32.562 40.438 14.516 1 94.56 349 ARG B N 1
ATOM 6964 C CA . ARG B 1 349 ? -31.125 40.25 14.383 1 94.56 349 ARG B CA 1
ATOM 6965 C C . ARG B 1 349 ? -30.422 40.375 15.727 1 94.56 349 ARG B C 1
ATOM 6967 O O . ARG B 1 349 ? -30.469 41.438 16.359 1 94.56 349 ARG B O 1
ATOM 6974 N N . VAL B 1 350 ? -29.828 39.312 16.141 1 94.62 350 VAL B N 1
ATOM 6975 C CA . VAL B 1 350 ? -29.188 39.312 17.453 1 94.62 350 VAL B CA 1
ATOM 6976 C C . VAL B 1 350 ? -27.703 38.938 17.312 1 94.62 350 VAL B C 1
ATOM 6978 O O . VAL B 1 350 ? -27.344 38.125 16.469 1 94.62 350 VAL B O 1
ATOM 6981 N N . LEU B 1 351 ? -26.906 39.594 18.078 1 94.06 351 LEU B N 1
ATOM 6982 C CA . LEU B 1 351 ? -25.469 39.375 18.062 1 94.06 351 LEU B CA 1
ATOM 6983 C C . LEU B 1 351 ? -25.031 38.625 19.328 1 94.06 351 LEU B C 1
ATOM 6985 O O . LEU B 1 351 ? -25.5 38.938 20.422 1 94.06 351 LEU B O 1
ATOM 6989 N N . LEU B 1 352 ? -24.234 37.656 19.125 1 92.12 352 LEU B N 1
ATOM 6990 C CA . LEU B 1 352 ? -23.625 36.906 20.219 1 92.12 352 LEU B CA 1
ATOM 6991 C C . LEU B 1 352 ? -22.125 37.156 20.266 1 92.12 352 LEU B C 1
ATOM 6993 O O . LEU B 1 352 ? -21.406 36.812 19.312 1 92.12 352 LEU B O 1
ATOM 6997 N N . THR B 1 353 ? -21.594 37.719 21.312 1 89.5 353 THR B N 1
ATOM 6998 C CA . THR B 1 353 ? -20.172 38.031 21.469 1 89.5 353 THR B CA 1
ATOM 6999 C C . THR B 1 353 ? -19.609 37.344 22.703 1 89.5 353 THR B C 1
ATOM 7001 O O . THR B 1 353 ? -20.359 36.875 23.562 1 89.5 353 THR B O 1
ATOM 7004 N N . GLY B 1 354 ? -18.297 37.156 22.703 1 85.5 354 GLY B N 1
ATOM 7005 C CA . GLY B 1 354 ? -17.594 36.5 23.812 1 85.5 354 GLY B CA 1
ATOM 7006 C C . GLY B 1 354 ? -16.188 36.062 23.453 1 85.5 354 GLY B C 1
ATOM 7007 O O . GLY B 1 354 ? -15.828 36 22.281 1 85.5 354 GLY B O 1
ATOM 7008 N N . ALA B 1 355 ? -15.555 35.719 24.516 1 80 355 ALA B N 1
ATOM 7009 C CA . ALA B 1 355 ? -14.172 35.281 24.312 1 80 355 ALA B CA 1
ATOM 7010 C C . ALA B 1 355 ? -14.109 33.938 23.625 1 80 355 ALA B C 1
ATOM 7012 O O . ALA B 1 355 ? -15.125 33.25 23.516 1 80 355 ALA B O 1
ATOM 7013 N N . SER B 1 356 ? -12.969 33.656 22.984 1 79.19 356 SER B N 1
ATOM 7014 C CA . SER B 1 356 ? -12.773 32.344 22.391 1 79.19 356 SER B CA 1
ATOM 7015 C C . SER B 1 356 ? -12.945 31.234 23.422 1 79.19 356 SER B C 1
ATOM 7017 O O . SER B 1 356 ? -12.43 31.328 24.547 1 79.19 356 SER B O 1
ATOM 7019 N N . GLY B 1 357 ? -13.727 30.25 23.156 1 78.5 357 GLY B N 1
ATOM 7020 C CA . GLY B 1 357 ? -13.953 29.141 24.062 1 78.5 357 GLY B CA 1
ATOM 7021 C C . GLY B 1 357 ? -15.102 29.375 25.016 1 78.5 357 GLY B C 1
ATOM 7022 O O . GLY B 1 357 ? -15.359 28.547 25.906 1 78.5 357 GLY B O 1
ATOM 7023 N N . SER B 1 358 ? -15.797 30.453 24.797 1 81.94 358 SER B N 1
ATOM 7024 C CA . SER B 1 358 ? -16.859 30.812 25.719 1 81.94 358 SER B CA 1
ATOM 7025 C C . SER B 1 358 ? -18.094 29.953 25.516 1 81.94 358 SER B C 1
ATOM 7027 O O . SER B 1 358 ? -19.016 29.953 26.328 1 81.94 358 SER B O 1
ATOM 7029 N N . GLY B 1 359 ? -18.141 29.156 24.375 1 87.5 359 GLY B N 1
ATOM 7030 C CA . GLY B 1 359 ? -19.266 28.266 24.141 1 87.5 359 GLY B CA 1
ATOM 7031 C C . GLY B 1 359 ? -20.141 28.688 22.984 1 87.5 359 GLY B C 1
ATOM 7032 O O . GLY B 1 359 ? -21.172 28.062 22.719 1 87.5 359 GLY B O 1
ATOM 7033 N N . LYS B 1 360 ? -19.812 29.688 22.297 1 89.44 360 LYS B N 1
ATOM 7034 C CA . LYS B 1 360 ? -20.609 30.219 21.188 1 89.44 360 LYS B CA 1
ATOM 7035 C C . LYS B 1 360 ? -20.875 29.141 20.141 1 89.44 360 LYS B C 1
ATOM 7037 O O . LYS B 1 360 ? -22.016 28.938 19.734 1 89.44 360 LYS B O 1
ATOM 7042 N N . SER B 1 361 ? -19.828 28.422 19.781 1 87.44 361 SER B N 1
ATOM 7043 C CA . SER B 1 361 ? -19.969 27.359 18.781 1 87.44 361 SER B CA 1
ATOM 7044 C C . SER B 1 361 ? -20.812 26.203 19.312 1 87.44 361 SER B C 1
ATOM 7046 O O . SER B 1 361 ? -21.562 25.578 18.562 1 87.44 361 SER B O 1
ATOM 7048 N N . THR B 1 362 ? -20.688 25.906 20.578 1 90.25 362 THR B N 1
ATOM 7049 C CA . THR B 1 362 ? -21.5 24.875 21.219 1 90.25 362 THR B CA 1
ATOM 7050 C C . THR B 1 362 ? -22.969 25.219 21.141 1 90.25 362 THR B C 1
ATOM 7052 O O . THR B 1 362 ? -23.812 24.344 20.891 1 90.25 362 THR B O 1
ATOM 7055 N N . LEU B 1 363 ? -23.266 26.5 21.391 1 92.5 363 LEU B N 1
ATOM 7056 C CA . LEU B 1 363 ? -24.656 26.953 21.281 1 92.5 363 LEU B CA 1
ATOM 7057 C C . LEU B 1 363 ? -25.203 26.734 19.875 1 92.5 363 LEU B C 1
ATOM 7059 O O . LEU B 1 363 ? -26.344 26.297 19.703 1 92.5 363 LEU B O 1
ATOM 7063 N N . PHE B 1 364 ? -24.406 27 18.891 1 93 364 PHE B N 1
ATOM 7064 C CA . PHE B 1 364 ? -24.812 26.781 17.516 1 93 364 PHE B CA 1
ATOM 7065 C C . PHE B 1 364 ? -25.109 25.312 17.266 1 93 364 PHE B C 1
ATOM 7067 O O . PHE B 1 364 ? -26.094 24.969 16.578 1 93 364 PHE B O 1
ATOM 7074 N N . HIS B 1 365 ? -24.344 24.406 17.844 1 91.06 365 HIS B N 1
ATOM 7075 C CA . HIS B 1 365 ? -24.562 22.969 17.672 1 91.06 365 HIS B CA 1
ATOM 7076 C C . HIS B 1 365 ? -25.859 22.531 18.328 1 91.06 365 HIS B C 1
ATOM 7078 O O . HIS B 1 365 ? -26.531 21.625 17.844 1 91.06 365 HIS B O 1
ATOM 7084 N N . ILE B 1 366 ? -26.203 23.172 19.375 1 93.12 366 ILE B N 1
ATOM 7085 C CA . ILE B 1 366 ? -27.453 22.875 20.062 1 93.12 366 ILE B CA 1
ATOM 7086 C C . ILE B 1 366 ? -28.641 23.375 19.25 1 93.12 366 ILE B C 1
ATOM 7088 O O . ILE B 1 366 ? -29.641 22.656 19.094 1 93.12 366 ILE B O 1
ATOM 7092 N N . LEU B 1 367 ? -28.469 24.531 18.688 1 94.12 367 LEU B N 1
ATOM 7093 C CA . LEU B 1 367 ? -29.547 25.156 17.953 1 94.12 367 LEU B CA 1
ATOM 7094 C C . LEU B 1 367 ? -29.797 24.422 16.641 1 94.12 367 LEU B C 1
ATOM 7096 O O . LEU B 1 367 ? -30.891 24.516 16.062 1 94.12 367 LEU B O 1
ATOM 7100 N N . THR B 1 368 ? -28.812 23.719 16.141 1 92.88 368 THR B N 1
ATOM 7101 C CA . THR B 1 368 ? -28.969 22.953 14.906 1 92.88 368 THR B CA 1
ATOM 7102 C C . THR B 1 368 ? -29.5 21.562 15.195 1 92.88 368 THR B C 1
ATOM 7104 O O . THR B 1 368 ? -29.891 20.828 14.273 1 92.88 368 THR B O 1
ATOM 7107 N N . GLY B 1 369 ? -29.453 21.172 16.438 1 89.81 369 GLY B N 1
ATOM 7108 C CA . GLY B 1 369 ? -29.922 19.859 16.828 1 89.81 369 GLY B CA 1
ATOM 7109 C C . GLY B 1 369 ? -28.812 18.812 16.844 1 89.81 369 GLY B C 1
ATOM 7110 O O . GLY B 1 369 ? -29.078 17.641 17.094 1 89.81 369 GLY B O 1
ATOM 7111 N N . ASP B 1 370 ? -27.625 19.219 16.594 1 87.56 370 ASP B N 1
ATOM 7112 C CA . ASP B 1 370 ? -26.5 18.297 16.562 1 87.56 370 ASP B CA 1
ATOM 7113 C C . ASP B 1 370 ? -26.125 17.828 17.969 1 87.56 370 ASP B C 1
ATOM 7115 O O . ASP B 1 370 ? -25.609 16.719 18.141 1 87.56 370 ASP B O 1
ATOM 7119 N N . ASP B 1 371 ? -26.312 18.703 18.906 1 88.94 371 ASP B N 1
ATOM 7120 C CA . ASP B 1 371 ? -26.047 18.391 20.312 1 88.94 371 ASP B CA 1
ATOM 7121 C C . ASP B 1 371 ? -27.312 18.5 21.156 1 88.94 371 ASP B C 1
ATOM 7123 O O . ASP B 1 371 ? -27.906 19.578 21.266 1 88.94 371 ASP B O 1
ATOM 7127 N N . ARG B 1 372 ? -27.703 17.375 21.781 1 89.5 372 ARG B N 1
ATOM 7128 C CA . ARG B 1 372 ? -28.953 17.359 22.547 1 89.5 372 ARG B CA 1
ATOM 7129 C C . ARG B 1 372 ? -28.688 17.062 24.016 1 89.5 372 ARG B C 1
ATOM 7131 O O . ARG B 1 372 ? -29.625 16.828 24.781 1 89.5 372 ARG B O 1
ATOM 7138 N N . ASP B 1 373 ? -27.453 17.141 24.281 1 91.62 373 ASP B N 1
ATOM 7139 C CA . ASP B 1 373 ? -27.062 16.828 25.656 1 91.62 373 ASP B CA 1
ATOM 7140 C C . ASP B 1 373 ? -26.969 18.094 26.5 1 91.62 373 ASP B C 1
ATOM 7142 O O . ASP B 1 373 ? -25.875 18.641 26.703 1 91.62 373 ASP B O 1
ATOM 7146 N N . TYR B 1 374 ? -27.984 18.531 26.984 1 93.06 374 TYR B N 1
ATOM 7147 C CA . TYR B 1 374 ? -28.062 19.703 27.859 1 93.06 374 TYR B CA 1
ATOM 7148 C C . TYR B 1 374 ? -29.281 19.641 28.766 1 93.06 374 TYR B C 1
ATOM 7150 O O . TYR B 1 374 ? -30.219 18.875 28.5 1 93.06 374 TYR B O 1
ATOM 7158 N N . ASP B 1 375 ? -29.219 20.359 29.859 1 94.06 375 ASP B N 1
ATOM 7159 C CA . ASP B 1 375 ? -30.375 20.516 30.75 1 94.06 375 ASP B CA 1
ATOM 7160 C C . ASP B 1 375 ? -31.125 21.812 30.438 1 94.06 375 ASP B C 1
ATOM 7162 O O . ASP B 1 375 ? -30.531 22.781 29.969 1 94.06 375 ASP B O 1
ATOM 7166 N N . GLY B 1 376 ? -32.406 21.766 30.641 1 94.75 376 GLY B N 1
ATOM 7167 C CA . GLY B 1 376 ? -33.219 22.922 30.297 1 94.75 376 GLY B CA 1
ATOM 7168 C C . GLY B 1 376 ? -34.062 22.719 29.047 1 94.75 376 GLY B C 1
ATOM 7169 O O . GLY B 1 376 ? -34.344 21.594 28.656 1 94.75 376 GLY B O 1
ATOM 7170 N N . GLU B 1 377 ? -34.5 23.922 28.547 1 94.62 377 GLU B N 1
ATOM 7171 C CA . GLU B 1 377 ? -35.344 23.812 27.375 1 94.62 377 GLU B CA 1
ATOM 7172 C C . GLU B 1 377 ? -34.906 24.797 26.297 1 94.62 377 GLU B C 1
ATOM 7174 O O . GLU B 1 377 ? -34.688 25.969 26.562 1 94.62 377 GLU B O 1
ATOM 7179 N N . ILE B 1 378 ? -34.781 24.234 25.156 1 94.88 378 ILE B N 1
ATOM 7180 C CA . ILE B 1 378 ? -34.5 25.047 23.984 1 94.88 378 ILE B CA 1
ATOM 7181 C C . ILE B 1 378 ? -35.531 24.734 22.906 1 94.88 378 ILE B C 1
ATOM 7183 O O . ILE B 1 378 ? -35.719 23.578 22.531 1 94.88 378 ILE B O 1
ATOM 7187 N N . CYS B 1 379 ? -36.219 25.766 22.422 1 94.88 379 CYS B N 1
ATOM 7188 C CA . CYS B 1 379 ? -37.188 25.547 21.359 1 94.88 379 CYS B CA 1
ATOM 7189 C C . CYS B 1 379 ? -37.312 26.781 20.469 1 94.88 379 CYS B C 1
ATOM 7191 O O . CYS B 1 379 ? -36.875 27.875 20.844 1 94.88 379 CYS B O 1
ATOM 7193 N N . PHE B 1 380 ? -37.844 26.531 19.375 1 95.31 380 PHE B N 1
ATOM 7194 C CA . PHE B 1 380 ? -38.188 27.609 18.453 1 95.31 380 PHE B CA 1
ATOM 7195 C C . PHE B 1 380 ? -39.688 27.906 18.5 1 95.31 380 PHE B C 1
ATOM 7197 O O . PHE B 1 380 ? -40.5 26.984 18.656 1 95.31 380 PHE B O 1
ATOM 7204 N N . LEU B 1 381 ? -40.031 29.156 18.406 1 93.25 381 LEU B N 1
ATOM 7205 C CA . LEU B 1 381 ? -41.406 29.547 18.547 1 93.25 381 LEU B CA 1
ATOM 7206 C C . LEU B 1 381 ? -41.906 30.266 17.297 1 93.25 381 LEU B C 1
ATOM 7208 O O . LEU B 1 381 ? -41.188 31.078 16.719 1 93.25 381 LEU B O 1
ATOM 7212 N N . ASP B 1 382 ? -43.094 29.859 16.922 1 89.81 382 ASP B N 1
ATOM 7213 C CA . ASP B 1 382 ? -43.719 30.609 15.82 1 89.81 382 ASP B CA 1
ATOM 7214 C C . ASP B 1 382 ? -44.594 31.75 16.344 1 89.81 382 ASP B C 1
ATOM 7216 O O . ASP B 1 382 ? -44.625 32 17.547 1 89.81 382 ASP B O 1
ATOM 7220 N N . GLY B 1 383 ? -45.188 32.5 15.414 1 83 383 GLY B N 1
ATOM 7221 C CA . GLY B 1 383 ? -46 33.656 15.797 1 83 383 GLY B CA 1
ATOM 7222 C C . GLY B 1 383 ? -47.219 33.281 16.641 1 83 383 GLY B C 1
ATOM 7223 O O . GLY B 1 383 ? -47.719 34.094 17.391 1 83 383 GLY B O 1
ATOM 7224 N N . HIS B 1 384 ? -47.562 31.953 16.625 1 85.75 384 HIS B N 1
ATOM 7225 C CA . HIS B 1 384 ? -48.75 31.484 17.344 1 85.75 384 HIS B CA 1
ATOM 7226 C C . HIS B 1 384 ? -48.375 30.75 18.625 1 85.75 384 HIS B C 1
ATOM 7228 O O . HIS B 1 384 ? -49.219 30.234 19.328 1 85.75 384 HIS B O 1
ATOM 7234 N N . GLY B 1 385 ? -47.125 30.672 18.844 1 84.62 385 GLY B N 1
ATOM 7235 C CA . GLY B 1 385 ? -46.656 30.062 20.094 1 84.62 385 GLY B CA 1
ATOM 7236 C C . GLY B 1 385 ? -46.375 28.578 19.953 1 84.62 385 GLY B C 1
ATOM 7237 O O . GLY B 1 385 ? -46.094 27.891 20.938 1 84.62 385 GLY B O 1
ATOM 7238 N N . LYS B 1 386 ? -46.469 28.062 18.781 1 90.75 386 LYS B N 1
ATOM 7239 C CA . LYS B 1 386 ? -46.125 26.656 18.562 1 90.75 386 LYS B CA 1
ATOM 7240 C C . LYS B 1 386 ? -44.625 26.422 18.703 1 90.75 386 LYS B C 1
ATOM 7242 O O . LYS B 1 386 ? -43.812 27.234 18.234 1 90.75 386 LYS B O 1
ATOM 7247 N N . LYS B 1 387 ? -44.281 25.328 19.375 1 91.88 387 LYS B N 1
ATOM 7248 C CA . LYS B 1 387 ? -42.906 25.016 19.672 1 91.88 387 LYS B CA 1
ATOM 7249 C C . LYS B 1 387 ? -42.312 24.031 18.656 1 91.88 387 LYS B C 1
ATOM 7251 O O . LYS B 1 387 ? -43 23.094 18.25 1 91.88 387 LYS B O 1
ATOM 7256 N N . TYR B 1 388 ? -41.219 24.328 18.203 1 92.25 388 TYR B N 1
ATOM 7257 C CA . TYR B 1 388 ? -40.469 23.438 17.328 1 92.25 388 TYR B CA 1
ATOM 7258 C C . TYR B 1 388 ? -39.094 23.094 17.953 1 92.25 388 TYR B C 1
ATOM 7260 O O . TYR B 1 388 ? -38.469 23.953 18.562 1 92.25 388 TYR B O 1
ATOM 7268 N N . ALA B 1 389 ? -38.719 21.844 17.766 1 91.12 389 ALA B N 1
ATOM 7269 C CA . ALA B 1 389 ? -37.406 21.422 18.25 1 91.12 389 ALA B CA 1
ATOM 7270 C C . ALA B 1 389 ? -36.312 21.875 17.281 1 91.12 389 ALA B C 1
ATOM 7272 O O . ALA B 1 389 ? -36.5 21.906 16.078 1 91.12 389 ALA B O 1
ATOM 7273 N N . PRO B 1 390 ? -35.125 22.141 17.859 1 91.94 390 PRO B N 1
ATOM 7274 C CA . PRO B 1 390 ? -34 22.5 17 1 91.94 390 PRO B CA 1
ATOM 7275 C C . PRO B 1 390 ? -33.656 21.406 15.992 1 91.94 390 PRO B C 1
ATOM 7277 O O . PRO B 1 390 ? -33.594 20.234 16.344 1 91.94 390 PRO B O 1
ATOM 7280 N N . SER B 1 391 ? -33.438 21.797 14.742 1 90.12 391 SER B N 1
ATOM 7281 C CA . SER B 1 391 ? -33.094 20.875 13.664 1 90.12 391 SER B CA 1
ATOM 7282 C C . SER B 1 391 ? -32.5 21.625 12.477 1 90.12 391 SER B C 1
ATOM 7284 O O . SER B 1 391 ? -32.781 22.812 12.266 1 90.12 391 SER B O 1
ATOM 7286 N N . HIS B 1 392 ? -31.828 20.906 11.758 1 89.19 392 HIS B N 1
ATOM 7287 C CA . HIS B 1 392 ? -31.266 21.484 10.547 1 89.19 392 HIS B CA 1
ATOM 7288 C C . HIS B 1 392 ? -32.344 21.828 9.539 1 89.19 392 HIS B C 1
ATOM 7290 O O . HIS B 1 392 ? -32.125 22.578 8.594 1 89.19 392 HIS B O 1
ATOM 7296 N N . ASP B 1 393 ? -33.531 21.406 9.805 1 89.31 393 ASP B N 1
ATOM 7297 C CA . ASP B 1 393 ? -34.656 21.703 8.922 1 89.31 393 ASP B CA 1
ATOM 7298 C C . ASP B 1 393 ? -35.094 23.156 9.086 1 89.31 393 ASP B C 1
ATOM 7300 O O . ASP B 1 393 ? -35.656 23.734 8.156 1 89.31 393 ASP B O 1
ATOM 7304 N N . LEU B 1 394 ? -34.812 23.688 10.258 1 92.62 394 LEU B N 1
ATOM 7305 C CA . LEU B 1 394 ? -35.344 25 10.586 1 92.62 394 LEU B CA 1
ATOM 7306 C C . LEU B 1 394 ? -34.219 26.031 10.641 1 92.62 394 LEU B C 1
ATOM 7308 O O . LEU B 1 394 ? -34.469 27.234 10.664 1 92.62 394 LEU B O 1
ATOM 7312 N N . VAL B 1 395 ? -33.031 25.5 10.602 1 93.88 395 VAL B N 1
ATOM 7313 C CA . VAL B 1 395 ? -31.906 26.391 10.852 1 93.88 395 VAL B CA 1
ATOM 7314 C C . VAL B 1 395 ? -30.891 26.266 9.727 1 93.88 395 VAL B C 1
ATOM 7316 O O . VAL B 1 395 ? -30.484 25.141 9.367 1 93.88 395 VAL B O 1
ATOM 7319 N N . SER B 1 396 ? -30.484 27.375 9.133 1 92.88 396 SER B N 1
ATOM 7320 C CA . SER B 1 396 ? -29.359 27.438 8.219 1 92.88 396 SER B CA 1
ATOM 7321 C C . SER B 1 396 ? -28.094 27.938 8.922 1 92.88 396 SER B C 1
ATOM 7323 O O . SER B 1 396 ? -28.172 28.797 9.797 1 92.88 396 SER B O 1
ATOM 7325 N N . VAL B 1 397 ? -27.016 27.375 8.531 1 94.12 397 VAL B N 1
ATOM 7326 C CA . VAL B 1 397 ? -25.766 27.766 9.195 1 94.12 397 VAL B CA 1
ATOM 7327 C C . VAL B 1 397 ? -24.75 28.234 8.148 1 94.12 397 VAL B C 1
ATOM 7329 O O . VAL B 1 397 ? -24.578 27.594 7.109 1 94.12 397 VAL B O 1
ATOM 7332 N N . ILE B 1 398 ? -24.203 29.375 8.383 1 93.12 398 ILE B N 1
ATOM 7333 C CA . ILE B 1 398 ? -23.031 29.844 7.652 1 93.12 398 ILE B CA 1
ATOM 7334 C C . ILE B 1 398 ? -21.781 29.672 8.516 1 93.12 398 ILE B C 1
ATOM 7336 O O . ILE B 1 398 ? -21.609 30.375 9.508 1 93.12 398 ILE B O 1
ATOM 7340 N N . HIS B 1 399 ? -20.969 28.859 8.055 1 91.12 399 HIS B N 1
ATOM 7341 C CA . HIS B 1 399 ? -19.797 28.5 8.836 1 91.12 399 HIS B CA 1
ATOM 7342 C C . HIS B 1 399 ? -18.672 29.531 8.672 1 91.12 399 HIS B C 1
ATOM 7344 O O . HIS B 1 399 ? -18.609 30.203 7.645 1 91.12 399 HIS B O 1
ATOM 7350 N N . GLN B 1 400 ? -17.859 29.469 9.672 1 86.75 400 GLN B N 1
ATOM 7351 C CA . GLN B 1 400 ? -16.703 30.359 9.633 1 86.75 400 GLN B CA 1
ATOM 7352 C C . GLN B 1 400 ? -15.734 29.938 8.531 1 86.75 400 GLN B C 1
ATOM 7354 O O . GLN B 1 400 ? -15.188 30.797 7.824 1 86.75 400 GLN B O 1
ATOM 7359 N N . LYS B 1 401 ? -15.539 28.656 8.438 1 86.06 401 LYS B N 1
ATOM 7360 C CA . LYS B 1 401 ? -14.68 28.094 7.398 1 86.06 401 LYS B CA 1
ATOM 7361 C C . LYS B 1 401 ? -15.484 27.203 6.441 1 86.06 401 LYS B C 1
ATOM 7363 O O . LYS B 1 401 ? -15.656 26.016 6.688 1 86.06 401 LYS B O 1
ATOM 7368 N N . PRO B 1 402 ? -15.828 27.844 5.332 1 90.31 402 PRO B N 1
ATOM 7369 C CA . PRO B 1 402 ? -16.641 27.062 4.387 1 90.31 402 PRO B CA 1
ATOM 7370 C C . PRO B 1 402 ? -15.836 25.969 3.691 1 90.31 402 PRO B C 1
ATOM 7372 O O . PRO B 1 402 ? -14.633 26.125 3.453 1 90.31 402 PRO B O 1
ATOM 7375 N N . TYR B 1 403 ? -16.484 24.891 3.4 1 92.88 403 TYR B N 1
ATOM 7376 C CA . TYR B 1 403 ? -15.852 23.828 2.627 1 92.88 403 TYR B CA 1
ATOM 7377 C C . TYR B 1 403 ? -16.281 23.891 1.165 1 92.88 403 TYR B C 1
ATOM 7379 O O . TYR B 1 403 ? -17.469 24 0.859 1 92.88 403 TYR B O 1
ATOM 7387 N N . ILE B 1 404 ? -15.25 23.891 0.342 1 93.94 404 ILE B N 1
ATOM 7388 C CA . ILE B 1 404 ? -15.516 23.922 -1.092 1 93.94 404 ILE B CA 1
ATOM 7389 C C . ILE B 1 404 ? -15.234 22.547 -1.694 1 93.94 404 ILE B C 1
ATOM 7391 O O . ILE B 1 404 ? -14.117 22.031 -1.604 1 93.94 404 ILE B O 1
ATOM 7395 N N . PHE B 1 405 ? -16.266 22 -2.311 1 94.5 405 PHE B N 1
ATOM 7396 C CA . PHE B 1 405 ? -16.156 20.688 -2.918 1 94.5 405 PHE B CA 1
ATOM 7397 C C . PHE B 1 405 ? -15.477 20.766 -4.281 1 94.5 405 PHE B C 1
ATOM 7399 O O . PHE B 1 405 ? -15.633 21.766 -4.996 1 94.5 405 PHE B O 1
ATOM 7406 N N . LYS B 1 406 ? -14.766 19.766 -4.637 1 91.94 406 LYS B N 1
ATOM 7407 C CA . LYS B 1 406 ? -14.211 19.703 -5.984 1 91.94 406 LYS B CA 1
ATOM 7408 C C . LYS B 1 406 ? -15.305 19.453 -7.02 1 91.94 406 LYS B C 1
ATOM 7410 O O . LYS B 1 406 ? -16.047 18.484 -6.926 1 91.94 406 LYS B O 1
ATOM 7415 N N . GLY B 1 407 ? -15.406 20.422 -7.934 1 92.44 407 GLY B N 1
ATOM 7416 C CA . GLY B 1 407 ? -16.438 20.312 -8.945 1 92.44 407 GLY B CA 1
ATOM 7417 C C . GLY B 1 407 ? -16.844 21.656 -9.523 1 92.44 407 GLY B C 1
ATOM 7418 O O . GLY B 1 407 ? -16.078 22.625 -9.461 1 92.44 407 GLY B O 1
ATOM 7419 N N . THR B 1 408 ? -18.047 21.688 -10 1 94.69 408 THR B N 1
ATOM 7420 C CA . THR B 1 408 ? -18.5 22.891 -10.68 1 94.69 408 THR B CA 1
ATOM 7421 C C . THR B 1 408 ? -19.141 23.875 -9.688 1 94.69 408 THR B C 1
ATOM 7423 O O . THR B 1 408 ? -19.5 23.484 -8.578 1 94.69 408 THR B O 1
ATOM 7426 N N . LEU B 1 409 ? -19.266 25.109 -10.141 1 95.69 409 LEU B N 1
ATOM 7427 C CA . LEU B 1 409 ? -19.953 26.125 -9.352 1 95.69 409 LEU B CA 1
ATOM 7428 C C . LEU B 1 409 ? -21.391 25.734 -9.078 1 95.69 409 LEU B C 1
ATOM 7430 O O . LEU B 1 409 ? -21.875 25.859 -7.949 1 95.69 409 LEU B O 1
ATOM 7434 N N . ARG B 1 410 ? -22.016 25.203 -10.055 1 95.25 410 ARG B N 1
ATOM 7435 C CA . ARG B 1 410 ? -23.391 24.734 -9.93 1 95.25 410 ARG B CA 1
ATOM 7436 C C . ARG B 1 410 ? -23.516 23.672 -8.844 1 95.25 410 ARG B C 1
ATOM 7438 O O . ARG B 1 410 ? -24.391 23.766 -7.984 1 95.25 410 ARG B O 1
ATOM 7445 N N . ALA B 1 411 ? -22.625 22.734 -8.867 1 94.5 411 ALA B N 1
ATOM 7446 C CA . ALA B 1 411 ? -22.672 21.625 -7.926 1 94.5 411 ALA B CA 1
ATOM 7447 C C . ALA B 1 411 ? -22.359 22.094 -6.508 1 94.5 411 ALA B C 1
ATOM 7449 O O . ALA B 1 411 ? -22.922 21.562 -5.535 1 94.5 411 ALA B O 1
ATOM 7450 N N . ASN B 1 412 ? -21.469 23.062 -6.379 1 95.81 412 ASN B N 1
ATOM 7451 C CA . ASN B 1 412 ? -21.078 23.562 -5.066 1 95.81 412 ASN B CA 1
ATOM 7452 C C . ASN B 1 412 ? -22.203 24.375 -4.418 1 95.81 412 ASN B C 1
ATOM 7454 O O . ASN B 1 412 ? -22.312 24.422 -3.193 1 95.81 412 ASN B O 1
ATOM 7458 N N . VAL B 1 413 ? -23.031 24.969 -5.273 1 95.94 413 VAL B N 1
ATOM 7459 C CA . VAL B 1 413 ? -24.109 25.797 -4.746 1 95.94 413 VAL B CA 1
ATOM 7460 C C . VAL B 1 413 ? -25.359 24.938 -4.539 1 95.94 413 VAL B C 1
ATOM 7462 O O . VAL B 1 413 ? -25.984 24.984 -3.473 1 95.94 413 VAL B O 1
ATOM 7465 N N . SER B 1 414 ? -25.703 24.141 -5.508 1 95.69 414 SER B N 1
ATOM 7466 C CA . SER B 1 414 ? -26.906 23.328 -5.43 1 95.69 414 SER B CA 1
ATOM 7467 C C . SER B 1 414 ? -26.672 22.094 -4.559 1 95.69 414 SER B C 1
ATOM 7469 O O . SER B 1 414 ? -27.625 21.5 -4.055 1 95.69 414 SER B O 1
ATOM 7471 N N . LEU B 1 415 ? -25.391 21.672 -4.457 1 95.38 415 LEU B N 1
ATOM 7472 C CA . LEU B 1 415 ? -25.016 20.453 -3.736 1 95.38 415 LEU B CA 1
ATOM 7473 C C . LEU B 1 415 ? -25.828 19.266 -4.234 1 95.38 415 LEU B C 1
ATOM 7475 O O . LEU B 1 415 ? -26.297 18.453 -3.436 1 95.38 415 LEU B O 1
ATOM 7479 N N . TYR B 1 416 ? -26.172 19.312 -5.574 1 93 416 TYR B N 1
ATOM 7480 C CA . TYR B 1 416 ? -26.75 18.234 -6.359 1 93 416 TYR B CA 1
ATOM 7481 C C . TYR B 1 416 ? -28.25 18.141 -6.129 1 93 416 TYR B C 1
ATOM 7483 O O . TYR B 1 416 ? -28.891 17.141 -6.504 1 93 416 TYR B O 1
ATOM 7491 N N . GLN B 1 417 ? -28.859 19.188 -5.402 1 93.38 417 GLN B N 1
ATOM 7492 C CA . GLN B 1 417 ? -30.312 19.312 -5.387 1 93.38 417 GLN B CA 1
ATOM 7493 C C . GLN B 1 417 ? -30.828 19.844 -6.719 1 93.38 417 GLN B C 1
ATOM 7495 O O . GLN B 1 417 ? -30.109 20.547 -7.434 1 93.38 417 GLN B O 1
ATOM 7500 N N . ASN B 1 418 ? -31.969 19.5 -6.965 1 92.06 418 ASN B N 1
ATOM 7501 C CA . ASN B 1 418 ? -32.531 19.891 -8.242 1 92.06 418 ASN B CA 1
ATOM 7502 C C . ASN B 1 418 ? -33.031 21.344 -8.211 1 92.06 418 ASN B C 1
ATOM 7504 O O . ASN B 1 418 ? -34.156 21.594 -7.773 1 92.06 418 ASN B O 1
ATOM 7508 N N . TYR B 1 419 ? -32.25 22.266 -8.555 1 93.5 419 TYR B N 1
ATOM 7509 C CA . TYR B 1 419 ? -32.594 23.672 -8.711 1 93.5 419 TYR B CA 1
ATOM 7510 C C . TYR B 1 419 ? -32.469 24.109 -10.164 1 93.5 419 TYR B C 1
ATOM 7512 O O . TYR B 1 419 ? -31.641 23.594 -10.906 1 93.5 419 TYR B O 1
ATOM 7520 N N . ASN B 1 420 ? -33.312 25.047 -10.539 1 93.69 420 ASN B N 1
ATOM 7521 C CA . ASN B 1 420 ? -33.188 25.625 -11.875 1 93.69 420 ASN B CA 1
ATOM 7522 C C . ASN B 1 420 ? -32.031 26.609 -11.945 1 93.69 420 ASN B C 1
ATOM 7524 O O . ASN B 1 420 ? -31.656 27.219 -10.945 1 93.69 420 ASN B O 1
ATOM 7528 N N . ASP B 1 421 ? -31.516 26.734 -13.094 1 93.56 421 ASP B N 1
ATOM 7529 C CA . ASP B 1 421 ? -30.359 27.594 -13.312 1 93.56 421 ASP B CA 1
ATOM 7530 C C . ASP B 1 421 ? -30.688 29.047 -12.945 1 93.56 421 ASP B C 1
ATOM 7532 O O . ASP B 1 421 ? -29.812 29.781 -12.469 1 93.56 421 ASP B O 1
ATOM 7536 N N . ASN B 1 422 ? -31.859 29.312 -13.156 1 94.75 422 ASN B N 1
ATOM 7537 C CA . ASN B 1 422 ? -32.281 30.688 -12.859 1 94.75 422 ASN B CA 1
ATOM 7538 C C . ASN B 1 422 ? -32.219 30.984 -11.359 1 94.75 422 ASN B C 1
ATOM 7540 O O . ASN B 1 422 ? -31.781 32.062 -10.953 1 94.75 422 ASN B O 1
ATOM 7544 N N . ASP B 1 423 ? -32.656 30.078 -10.586 1 95.12 423 ASP B N 1
ATOM 7545 C CA . ASP B 1 423 ? -32.625 30.25 -9.141 1 95.12 423 ASP B CA 1
ATOM 7546 C C . ASP B 1 423 ? -31.188 30.359 -8.633 1 95.12 423 ASP B C 1
ATOM 7548 O O . ASP B 1 423 ? -30.875 31.172 -7.758 1 95.12 423 ASP B O 1
ATOM 7552 N N . ILE B 1 424 ? -30.344 29.578 -9.203 1 96.44 424 ILE B N 1
ATOM 7553 C CA . ILE B 1 424 ? -28.953 29.578 -8.805 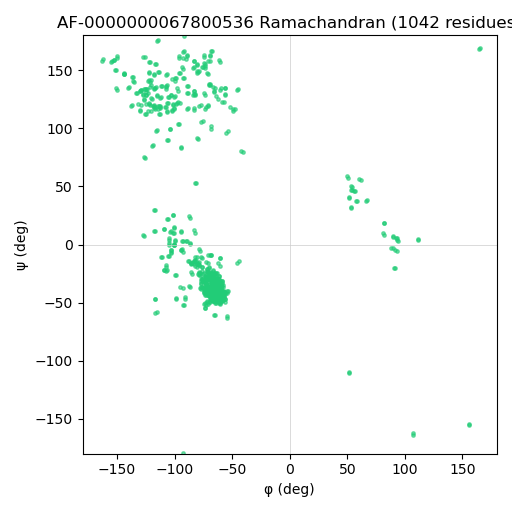1 96.44 424 ILE B CA 1
ATOM 7554 C C . ILE B 1 424 ? -28.281 30.891 -9.242 1 96.44 424 ILE B C 1
ATOM 7556 O O . ILE B 1 424 ? -27.531 31.484 -8.477 1 96.44 424 ILE B O 1
ATOM 7560 N N . ARG B 1 425 ? -28.594 31.281 -10.43 1 96.19 425 ARG B N 1
ATOM 7561 C CA . ARG B 1 425 ? -28.047 32.531 -10.945 1 96.19 425 ARG B CA 1
ATOM 7562 C C . ARG B 1 425 ? -28.469 33.719 -10.07 1 96.19 425 ARG B C 1
ATOM 7564 O O . ARG B 1 425 ? -27.641 34.594 -9.781 1 96.19 425 ARG B O 1
ATOM 7571 N N . LYS B 1 426 ? -29.672 33.719 -9.672 1 95.62 426 LYS B N 1
ATOM 7572 C CA . LYS B 1 426 ? -30.203 34.812 -8.852 1 95.62 426 LYS B CA 1
ATOM 7573 C C . LYS B 1 426 ? -29.422 34.969 -7.551 1 95.62 426 LYS B C 1
ATOM 7575 O O . LYS B 1 426 ? -29.062 36.062 -7.156 1 95.62 426 LYS B O 1
ATOM 7580 N N . VAL B 1 427 ? -29.25 33.875 -6.922 1 95.5 427 VAL B N 1
ATOM 7581 C CA . VAL B 1 427 ? -28.562 33.906 -5.637 1 95.5 427 VAL B CA 1
ATOM 7582 C C . VAL B 1 427 ? -27.094 34.312 -5.852 1 95.5 427 VAL B C 1
ATOM 7584 O O . VAL B 1 427 ? -26.531 35.062 -5.051 1 95.5 427 VAL B O 1
ATOM 7587 N N . LEU B 1 428 ? -26.484 33.844 -6.934 1 96.25 428 LEU B N 1
ATOM 7588 C CA . LEU B 1 428 ? -25.094 34.156 -7.234 1 96.25 428 LEU B CA 1
ATOM 7589 C C . LEU B 1 428 ? -24.938 35.625 -7.559 1 96.25 428 LEU B C 1
ATOM 7591 O O . LEU B 1 428 ? -23.922 36.25 -7.23 1 96.25 428 LEU B O 1
ATOM 7595 N N . GLN B 1 429 ? -25.906 36.156 -8.172 1 95.19 429 GLN B N 1
ATOM 7596 C CA . GLN B 1 429 ? -25.891 37.594 -8.469 1 95.19 429 GLN B CA 1
ATOM 7597 C C . GLN B 1 429 ? -26.062 38.406 -7.191 1 95.19 429 GLN B C 1
ATOM 7599 O O . GLN B 1 429 ? -25.406 39.469 -7.031 1 95.19 429 GLN B O 1
ATOM 7604 N N . ARG B 1 430 ? -26.875 37.938 -6.312 1 93.38 430 ARG B N 1
ATOM 7605 C CA . ARG B 1 430 ? -27.141 38.656 -5.062 1 93.38 430 ARG B CA 1
ATOM 7606 C C . ARG B 1 430 ? -25.875 38.75 -4.211 1 93.38 430 ARG B C 1
ATOM 7608 O O . ARG B 1 430 ? -25.641 39.75 -3.543 1 93.38 430 ARG B O 1
ATOM 7615 N N . VAL B 1 431 ? -25.109 37.656 -4.312 1 93.5 431 VAL B N 1
ATOM 7616 C CA . VAL B 1 431 ? -23.906 37.688 -3.504 1 93.5 431 VAL B CA 1
ATOM 7617 C C . VAL B 1 431 ? -22.734 38.219 -4.332 1 93.5 431 VAL B C 1
ATOM 7619 O O . VAL B 1 431 ? -21.578 38.125 -3.91 1 93.5 431 VAL B O 1
ATOM 7622 N N . GLN B 1 432 ? -22.938 38.625 -5.578 1 90.81 432 GLN B N 1
ATOM 7623 C CA . GLN B 1 432 ? -21.984 39.25 -6.477 1 90.81 432 GLN B CA 1
ATOM 7624 C C . GLN B 1 432 ? -20.875 38.281 -6.863 1 90.81 432 GLN B C 1
ATOM 7626 O O . GLN B 1 432 ? -19.703 38.656 -6.902 1 90.81 432 GLN B O 1
ATOM 7631 N N . LEU B 1 433 ? -21.203 37.156 -7.035 1 93.25 433 LEU B N 1
ATOM 7632 C CA . LEU B 1 433 ? -20.203 36.125 -7.395 1 93.25 433 LEU B CA 1
ATOM 7633 C C . LEU B 1 433 ? -20.359 35.719 -8.859 1 93.25 433 LEU B C 1
ATOM 7635 O O . LEU B 1 433 ? -19.391 35.25 -9.469 1 93.25 433 LEU B O 1
ATOM 7639 N N . TRP B 1 434 ? -21.469 35.906 -9.414 1 94.5 434 TRP B N 1
ATOM 7640 C CA . TRP B 1 434 ? -21.781 35.469 -10.773 1 94.5 434 TRP B CA 1
ATOM 7641 C C . TRP B 1 434 ? -20.812 36.094 -11.773 1 94.5 434 TRP B C 1
ATOM 7643 O O . TRP B 1 434 ? -20.203 35.375 -12.578 1 94.5 434 TRP B O 1
ATOM 7653 N N . ASP B 1 435 ? -20.609 37.344 -11.68 1 91.69 435 ASP B N 1
ATOM 7654 C CA . ASP B 1 435 ? -19.703 38.031 -12.602 1 91.69 435 ASP B CA 1
ATOM 7655 C C . ASP B 1 435 ? -18.25 37.781 -12.25 1 91.69 435 ASP B C 1
ATOM 7657 O O . ASP B 1 435 ? -17.406 37.656 -13.141 1 91.69 435 ASP B O 1
ATOM 7661 N N . GLU B 1 436 ? -18.047 37.656 -11.008 1 91.44 436 GLU B N 1
ATOM 7662 C CA . GLU B 1 436 ? -16.688 37.438 -10.547 1 91.44 436 GLU B CA 1
ATOM 7663 C C . GLU B 1 436 ? -16.109 36.125 -11.062 1 91.44 436 GLU B C 1
ATOM 7665 O O . GLU B 1 436 ? -14.898 36 -11.25 1 91.44 436 GLU B O 1
ATOM 7670 N N . LEU B 1 437 ? -17 35.188 -11.219 1 92.75 437 LEU B N 1
ATOM 7671 C CA . LEU B 1 437 ? -16.516 33.875 -11.641 1 92.75 437 LEU B CA 1
ATOM 7672 C C . LEU B 1 437 ? -16.844 33.625 -13.109 1 92.75 437 LEU B C 1
ATOM 7674 O O . LEU B 1 437 ? -17 32.469 -13.523 1 92.75 437 LEU B O 1
ATOM 7678 N N . GLY B 1 438 ? -17.062 34.594 -13.891 1 90.69 438 GLY B N 1
ATOM 7679 C CA . GLY B 1 438 ? -17.125 34.531 -15.344 1 90.69 438 GLY B CA 1
ATOM 7680 C C . GLY B 1 438 ? -18.469 34.062 -15.852 1 90.69 438 GLY B C 1
ATOM 7681 O O . GLY B 1 438 ? -18.562 33.5 -16.953 1 90.69 438 GLY B O 1
ATOM 7682 N N . GLN B 1 439 ? -19.5 34.125 -15.055 1 92.56 439 GLN B N 1
ATOM 7683 C CA . GLN B 1 439 ? -20.844 33.75 -15.453 1 92.56 439 GLN B CA 1
ATOM 7684 C C . GLN B 1 439 ? -20.891 32.344 -16.031 1 92.56 439 GLN B C 1
ATOM 7686 O O . GLN B 1 439 ? -21.453 32.125 -17.109 1 92.56 439 GLN B O 1
ATOM 7691 N N . ASP B 1 440 ? -20.266 31.484 -15.344 1 92.94 440 ASP B N 1
ATOM 7692 C CA . ASP B 1 440 ? -20.125 30.109 -15.805 1 92.94 440 ASP B CA 1
ATOM 7693 C C . ASP B 1 440 ? -20.531 29.125 -14.703 1 92.94 440 ASP B C 1
ATOM 7695 O O . ASP B 1 440 ? -19.812 28.969 -13.711 1 92.94 440 ASP B O 1
ATOM 7699 N N . PHE B 1 441 ? -21.578 28.422 -15 1 93.25 441 PHE B N 1
ATOM 7700 C CA . PHE B 1 441 ? -22.047 27.422 -14.055 1 93.25 441 PHE B CA 1
ATOM 7701 C C . PHE B 1 441 ? -21.047 26.281 -13.906 1 93.25 441 PHE B C 1
ATOM 7703 O O . PHE B 1 441 ? -20.969 25.656 -12.859 1 93.25 441 PHE B O 1
ATOM 7710 N N . ASP B 1 442 ? -20.25 26.172 -14.914 1 92.88 442 ASP B N 1
ATOM 7711 C CA . ASP B 1 442 ? -19.344 25.031 -14.961 1 92.88 442 ASP B CA 1
ATOM 7712 C C . ASP B 1 442 ? -17.938 25.422 -14.531 1 92.88 442 ASP B C 1
ATOM 7714 O O . ASP B 1 442 ? -16.984 24.656 -14.719 1 92.88 442 ASP B O 1
ATOM 7718 N N . TYR B 1 443 ? -17.828 26.547 -13.938 1 92.56 443 TYR B N 1
ATOM 7719 C CA . TYR B 1 443 ? -16.547 26.938 -13.375 1 92.56 443 TYR B CA 1
ATOM 7720 C C . TYR B 1 443 ? -16.047 25.906 -12.367 1 92.56 443 TYR B C 1
ATOM 7722 O O . TYR B 1 443 ? -16.75 25.578 -11.406 1 92.56 443 TYR B O 1
ATOM 7730 N N . TYR B 1 444 ? -14.93 25.438 -12.641 1 91.88 444 TYR B N 1
ATOM 7731 C CA . TYR B 1 444 ? -14.422 24.344 -11.805 1 91.88 444 TYR B CA 1
ATOM 7732 C C . TYR B 1 444 ? -13.766 24.891 -10.547 1 91.88 444 TYR B C 1
ATOM 7734 O O . TYR B 1 444 ? -12.898 25.766 -10.617 1 91.88 444 TYR B O 1
ATOM 7742 N N . LEU B 1 445 ? -14.156 24.281 -9.406 1 90.75 445 LEU B N 1
ATOM 7743 C CA . LEU B 1 445 ? -13.641 24.688 -8.102 1 90.75 445 LEU B CA 1
ATOM 7744 C C . LEU B 1 445 ? -12.883 23.531 -7.441 1 90.75 445 LEU B C 1
ATOM 7746 O O . LEU B 1 445 ? -13.312 22.391 -7.5 1 90.75 445 LEU B O 1
ATOM 7750 N N . ASP B 1 446 ? -11.711 23.797 -6.887 1 84.56 446 ASP B N 1
ATOM 7751 C CA . ASP B 1 446 ? -10.961 22.766 -6.172 1 84.56 446 ASP B CA 1
ATOM 7752 C C . ASP B 1 446 ? -10.578 23.234 -4.773 1 84.56 446 ASP B C 1
ATOM 7754 O O . ASP B 1 446 ? -9.82 22.562 -4.07 1 84.56 446 ASP B O 1
ATOM 7758 N N . GLY B 1 447 ? -11.023 24.266 -4.344 1 76.69 447 GLY B N 1
ATOM 7759 C CA . GLY B 1 447 ? -10.734 24.797 -3.021 1 76.69 447 GLY B CA 1
ATOM 7760 C C . GLY B 1 447 ? -9.523 25.719 -3.002 1 76.69 447 GLY B C 1
ATOM 7761 O O . GLY B 1 447 ? -9.375 26.531 -2.088 1 76.69 447 GLY B O 1
ATOM 7762 N N . ASN B 1 448 ? -8.703 25.609 -3.988 1 74.25 448 ASN B N 1
ATOM 7763 C CA . ASN B 1 448 ? -7.457 26.359 -3.979 1 74.25 448 ASN B CA 1
ATOM 7764 C C . ASN B 1 448 ? -7.516 27.547 -4.949 1 74.25 448 ASN B C 1
ATOM 7766 O O . ASN B 1 448 ? -6.695 28.453 -4.871 1 74.25 448 ASN B O 1
ATOM 7770 N N . ASN B 1 449 ? -8.469 27.625 -5.727 1 83.31 449 ASN B N 1
ATOM 7771 C CA . ASN B 1 449 ? -8.492 28.656 -6.758 1 83.31 449 ASN B CA 1
ATOM 7772 C C . ASN B 1 449 ? -9.438 29.797 -6.391 1 83.31 449 ASN B C 1
ATOM 7774 O O . ASN B 1 449 ? -9.812 30.594 -7.246 1 83.31 449 ASN B O 1
ATOM 7778 N N . LEU B 1 450 ? -9.898 29.812 -5.191 1 88 450 LEU B N 1
ATOM 7779 C CA . LEU B 1 450 ? -10.789 30.859 -4.719 1 88 450 LEU B CA 1
ATOM 7780 C C . LEU B 1 450 ? -10.156 31.641 -3.572 1 88 450 LEU B C 1
ATOM 7782 O O . LEU B 1 450 ? -9.398 31.078 -2.781 1 88 450 LEU B O 1
ATOM 7786 N N . SER B 1 451 ? -10.461 32.844 -3.566 1 83.56 451 SER B N 1
ATOM 7787 C CA . SER B 1 451 ? -10.086 33.625 -2.402 1 83.56 451 SER B CA 1
ATOM 7788 C C . SER B 1 451 ? -10.977 33.312 -1.207 1 83.56 451 SER B C 1
ATOM 7790 O O . SER B 1 451 ? -12.031 32.688 -1.357 1 83.56 451 SER B O 1
ATOM 7792 N N . GLY B 1 452 ? -10.562 33.656 -0.091 1 84.19 452 GLY B N 1
ATOM 7793 C CA . GLY B 1 452 ? -11.359 33.438 1.108 1 84.19 452 GLY B CA 1
ATOM 7794 C C . GLY B 1 452 ? -12.734 34.094 1.021 1 84.19 452 GLY B C 1
ATOM 7795 O O . GLY B 1 452 ? -13.727 33.5 1.449 1 84.19 452 GLY B O 1
ATOM 7796 N N . GLY B 1 453 ? -12.758 35.281 0.465 1 86.62 453 GLY B N 1
ATOM 7797 C CA . GLY B 1 453 ? -14.016 35.969 0.286 1 86.62 453 GLY B CA 1
ATOM 7798 C C . GLY B 1 453 ? -14.961 35.281 -0.671 1 86.62 453 GLY B C 1
ATOM 7799 O O . GLY B 1 453 ? -16.172 35.219 -0.433 1 86.62 453 GLY B O 1
ATOM 7800 N N . GLN B 1 454 ? -14.43 34.812 -1.722 1 89.81 454 GLN B N 1
ATOM 7801 C CA . GLN B 1 454 ? -15.234 34.094 -2.701 1 89.81 454 GLN B CA 1
ATOM 7802 C C . GLN B 1 454 ? -15.828 32.812 -2.096 1 89.81 454 GLN B C 1
ATOM 7804 O O . GLN B 1 454 ? -16.984 32.469 -2.367 1 89.81 454 GLN B O 1
ATOM 7809 N N . MET B 1 455 ? -15.07 32.156 -1.244 1 92.5 455 MET B N 1
ATOM 7810 C CA . MET B 1 455 ? -15.547 30.953 -0.578 1 92.5 455 MET B CA 1
ATOM 7811 C C . MET B 1 455 ? -16.719 31.266 0.348 1 92.5 455 MET B C 1
ATOM 7813 O O . MET B 1 455 ? -17.688 30.516 0.398 1 92.5 455 MET B O 1
ATOM 7817 N N . MET B 1 456 ? -16.562 32.375 1.018 1 91.62 456 MET B N 1
ATOM 7818 C CA . MET B 1 456 ? -17.641 32.812 1.924 1 91.62 456 MET B CA 1
ATOM 7819 C C . MET B 1 456 ? -18.891 33.156 1.149 1 91.62 456 MET B C 1
ATOM 7821 O O . MET B 1 456 ? -20 32.844 1.574 1 91.62 456 MET B O 1
ATOM 7825 N N . LYS B 1 457 ? -18.734 33.844 0.013 1 92.69 457 LYS B N 1
ATOM 7826 C CA . LYS B 1 457 ? -19.875 34.188 -0.829 1 92.69 457 LYS B CA 1
ATOM 7827 C C . LYS B 1 457 ? -20.609 32.938 -1.3 1 92.69 457 LYS B C 1
ATOM 7829 O O . LYS B 1 457 ? -21.844 32.938 -1.396 1 92.69 457 LYS B O 1
ATOM 7834 N N . ILE B 1 458 ? -19.859 31.859 -1.563 1 94.62 458 ILE B N 1
ATOM 7835 C CA . ILE B 1 458 ? -20.469 30.594 -1.961 1 94.62 458 ILE B CA 1
ATOM 7836 C C . ILE B 1 458 ? -21.281 30.031 -0.8 1 94.62 458 ILE B C 1
ATOM 7838 O O . ILE B 1 458 ? -22.406 29.562 -0.993 1 94.62 458 ILE B O 1
ATOM 7842 N N . GLU B 1 459 ? -20.688 30.078 0.362 1 94.5 459 GLU B N 1
ATOM 7843 C CA . GLU B 1 459 ? -21.375 29.594 1.562 1 94.5 459 GLU B CA 1
ATOM 7844 C C . GLU B 1 459 ? -22.672 30.344 1.799 1 94.5 459 GLU B C 1
ATOM 7846 O O . GLU B 1 459 ? -23.703 29.75 2.139 1 94.5 459 GLU B O 1
ATOM 7851 N N . ILE B 1 460 ? -22.625 31.609 1.617 1 94.06 460 ILE B N 1
ATOM 7852 C CA . ILE B 1 460 ? -23.812 32.438 1.792 1 94.06 460 ILE B CA 1
ATOM 7853 C C . ILE B 1 460 ? -24.844 32.125 0.711 1 94.06 460 ILE B C 1
ATOM 7855 O O . ILE B 1 460 ? -26.031 32.062 0.991 1 94.06 460 ILE B O 1
ATOM 7859 N N . ALA B 1 461 ? -24.375 31.953 -0.511 1 95.25 461 ALA B N 1
ATOM 7860 C CA . ALA B 1 461 ? -25.266 31.578 -1.607 1 95.25 461 ALA B CA 1
ATOM 7861 C C . ALA B 1 461 ? -26 30.281 -1.294 1 95.25 461 ALA B C 1
ATOM 7863 O O . ALA B 1 461 ? -27.188 30.156 -1.593 1 95.25 461 ALA B O 1
ATOM 7864 N N . ARG B 1 462 ? -25.344 29.328 -0.731 1 95.81 462 ARG B N 1
ATOM 7865 C CA . ARG B 1 462 ? -25.953 28.062 -0.333 1 95.81 462 ARG B CA 1
ATOM 7866 C C . ARG B 1 462 ? -27.109 28.297 0.64 1 95.81 462 ARG B C 1
ATOM 7868 O O . ARG B 1 462 ? -28.188 27.703 0.492 1 95.81 462 ARG B O 1
ATOM 7875 N N . ALA B 1 463 ? -26.844 29.141 1.595 1 93.5 463 ALA B N 1
ATOM 7876 C CA . ALA B 1 463 ? -27.844 29.422 2.623 1 93.5 463 ALA B CA 1
ATOM 7877 C C . ALA B 1 463 ? -29.062 30.141 2.029 1 93.5 463 ALA B C 1
ATOM 7879 O O . ALA B 1 463 ? -30.203 29.844 2.4 1 93.5 463 ALA B O 1
ATOM 7880 N N . LEU B 1 464 ? -28.828 31.062 1.108 1 93.94 464 LEU B N 1
ATOM 7881 C CA . LEU B 1 464 ? -29.891 31.859 0.506 1 93.94 464 LEU B CA 1
ATOM 7882 C C . LEU B 1 464 ? -30.719 31 -0.449 1 93.94 464 LEU B C 1
ATOM 7884 O O . LEU B 1 464 ? -31.906 31.297 -0.687 1 93.94 464 LEU B O 1
ATOM 7888 N N . LEU B 1 465 ? -30.094 30.016 -0.987 1 94.5 465 LEU B N 1
ATOM 7889 C CA . LEU B 1 465 ? -30.797 29.125 -1.911 1 94.5 465 LEU B CA 1
ATOM 7890 C C . LEU B 1 465 ? -31.781 28.234 -1.17 1 94.5 465 LEU B C 1
ATOM 7892 O O . LEU B 1 465 ? -32.781 27.797 -1.748 1 94.5 465 LEU B O 1
ATOM 7896 N N . ARG B 1 466 ? -31.516 28.047 0.143 1 92.38 466 ARG B N 1
ATOM 7897 C CA . ARG B 1 466 ? -32.344 27.234 1.02 1 92.38 466 ARG B CA 1
ATOM 7898 C C . ARG B 1 466 ? -32.781 28.031 2.242 1 92.38 466 ARG B C 1
ATOM 7900 O O . ARG B 1 466 ? -32.406 27.719 3.367 1 92.38 466 ARG B O 1
ATOM 7907 N N . PRO B 1 467 ? -33.656 28.844 1.953 1 89 467 PRO B N 1
ATOM 7908 C CA . PRO B 1 467 ? -34.062 29.703 3.07 1 89 467 PRO B CA 1
ATOM 7909 C C . PRO B 1 467 ? -34.719 28.938 4.199 1 89 467 PRO B C 1
ATOM 7911 O O . PRO B 1 467 ? -35.562 28.078 3.943 1 89 467 PRO B O 1
ATOM 7914 N N . ARG B 1 468 ? -34.312 29.25 5.391 1 92.75 468 ARG B N 1
ATOM 7915 C CA . ARG B 1 468 ? -34.875 28.703 6.621 1 92.75 468 ARG B CA 1
ATOM 7916 C C . ARG B 1 468 ? -35.281 29.828 7.578 1 92.75 468 ARG B C 1
ATOM 7918 O O . ARG B 1 468 ? -34.812 30.969 7.438 1 92.75 468 ARG B O 1
ATOM 7925 N N . PRO B 1 469 ? -36.094 29.484 8.484 1 93.94 469 PRO B N 1
ATOM 7926 C CA . PRO B 1 469 ? -36.625 30.547 9.359 1 93.94 469 PRO B CA 1
ATOM 7927 C C . PRO B 1 469 ? -35.531 31.141 10.258 1 93.94 469 PRO B C 1
ATOM 7929 O O . PRO B 1 469 ? -35.656 32.312 10.672 1 93.94 469 PRO B O 1
ATOM 7932 N N . ILE B 1 470 ? -34.531 30.375 10.508 1 95.69 470 ILE B N 1
ATOM 7933 C CA . ILE B 1 470 ? -33.469 30.859 11.391 1 95.69 470 ILE B CA 1
ATOM 7934 C C . ILE B 1 470 ? -32.125 30.734 10.688 1 95.69 470 ILE B C 1
ATOM 7936 O O . ILE B 1 470 ? -31.859 29.719 10.039 1 95.69 470 ILE B O 1
ATOM 7940 N N . LEU B 1 471 ? -31.312 31.781 10.75 1 95.62 471 LEU B N 1
ATOM 7941 C CA . LEU B 1 471 ? -29.969 31.781 10.172 1 95.62 471 LEU B CA 1
ATOM 7942 C C . LEU B 1 471 ? -28.922 31.984 11.258 1 95.62 471 LEU B C 1
ATOM 7944 O O . LEU B 1 471 ? -28.984 32.969 12.016 1 95.62 471 LEU B O 1
ATOM 7948 N N . LEU B 1 472 ? -28.062 31.047 11.398 1 95.62 472 LEU B N 1
ATOM 7949 C CA . LEU B 1 472 ? -26.906 31.172 12.281 1 95.62 472 LEU B CA 1
ATOM 7950 C C . LEU B 1 472 ? -25.656 31.547 11.492 1 95.62 472 LEU B C 1
ATOM 7952 O O . LEU B 1 472 ? -25.266 30.828 10.57 1 95.62 472 LEU B O 1
ATOM 7956 N N . ALA B 1 473 ? -25.062 32.656 11.82 1 94 473 ALA B N 1
ATOM 7957 C CA . ALA B 1 473 ? -23.875 33.125 11.109 1 94 473 ALA B CA 1
ATOM 7958 C C . ALA B 1 473 ? -22.672 33.188 12.031 1 94 473 ALA B C 1
ATOM 7960 O O . ALA B 1 473 ? -22.656 33.906 13.031 1 94 473 ALA B O 1
ATOM 7961 N N . ASP B 1 474 ? -21.672 32.406 11.695 1 91.62 474 ASP B N 1
ATOM 7962 C CA . ASP B 1 474 ? -20.469 32.312 12.516 1 91.62 474 ASP B CA 1
ATOM 7963 C C . ASP B 1 474 ? -19.312 33.094 11.883 1 91.62 474 ASP B C 1
ATOM 7965 O O . ASP B 1 474 ? -18.594 32.562 11.039 1 91.62 474 ASP B O 1
ATOM 7969 N N . GLU B 1 475 ? -19.047 34.219 12.297 1 85.88 475 GLU B N 1
ATOM 7970 C CA . GLU B 1 475 ? -17.938 35.094 11.914 1 85.88 475 GLU B CA 1
ATOM 7971 C C . GLU B 1 475 ? -17.844 35.219 10.398 1 85.88 475 GLU B C 1
ATOM 7973 O O . GLU B 1 475 ? -16.766 35 9.828 1 85.88 475 GLU B O 1
ATOM 7978 N N . ILE B 1 476 ? -18.812 35.656 9.727 1 83.38 476 ILE B N 1
ATOM 7979 C CA . ILE B 1 476 ? -18.938 35.562 8.273 1 83.38 476 ILE B CA 1
ATOM 7980 C C . ILE B 1 476 ? -18.141 36.688 7.617 1 83.38 476 ILE B C 1
ATOM 7982 O O . ILE B 1 476 ? -17.812 36.625 6.434 1 83.38 476 ILE B O 1
ATOM 7986 N N . THR B 1 477 ? -17.797 37.75 8.367 1 78.06 477 THR B N 1
ATOM 7987 C CA . THR B 1 477 ? -17.156 38.875 7.719 1 78.06 477 THR B CA 1
ATOM 7988 C C . THR B 1 477 ? -15.664 38.906 8.031 1 78.06 477 THR B C 1
ATOM 7990 O O . THR B 1 477 ? -14.953 39.812 7.594 1 78.06 477 THR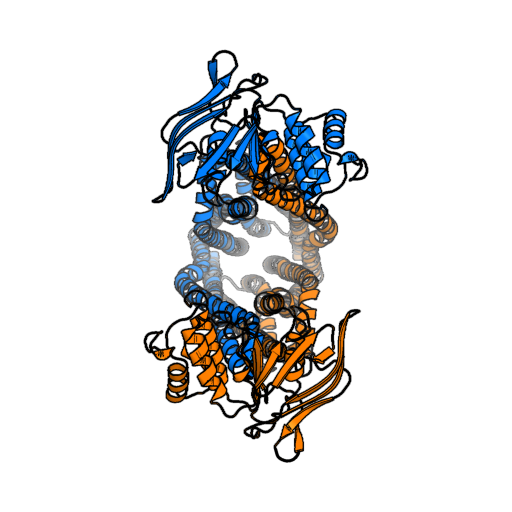 B O 1
ATOM 7993 N N . ALA B 1 478 ? -15.266 37.875 8.742 1 73.38 478 ALA B N 1
ATOM 7994 C CA . ALA B 1 478 ? -13.867 37.844 9.18 1 73.38 478 ALA B CA 1
ATOM 7995 C C . ALA B 1 478 ? -12.922 37.812 7.984 1 73.38 478 ALA B C 1
ATOM 7997 O O . ALA B 1 478 ? -11.844 38.406 8.008 1 73.38 478 ALA B O 1
ATOM 7998 N N . ALA B 1 479 ? -13.352 37.156 6.938 1 70.19 479 ALA B N 1
ATOM 7999 C CA . ALA B 1 479 ? -12.469 36.938 5.793 1 70.19 479 ALA B CA 1
ATOM 8000 C C . ALA B 1 479 ? -12.758 37.938 4.684 1 70.19 479 ALA B C 1
ATOM 8002 O O . ALA B 1 479 ? -12.117 37.906 3.629 1 70.19 479 ALA B O 1
ATOM 8003 N N . LEU B 1 480 ? -13.656 38.844 4.91 1 75.06 480 LEU B N 1
ATOM 8004 C CA . LEU B 1 480 ? -14.109 39.781 3.877 1 75.06 480 LEU B CA 1
ATOM 8005 C C . LEU B 1 480 ? -13.562 41.156 4.129 1 75.06 480 LEU B C 1
ATOM 8007 O O . LEU B 1 480 ? -13.32 41.562 5.273 1 75.06 480 LEU B O 1
ATOM 8011 N N . ASP B 1 481 ? -13.297 41.875 3.059 1 77.19 481 ASP B N 1
ATOM 8012 C CA . ASP B 1 481 ? -12.977 43.281 3.193 1 77.19 481 ASP B CA 1
ATOM 8013 C C . ASP B 1 481 ? -14.203 44.062 3.643 1 77.19 481 ASP B C 1
ATOM 8015 O O . ASP B 1 481 ? -15.328 43.594 3.57 1 77.19 481 ASP B O 1
ATOM 8019 N N . LYS B 1 482 ? -13.945 45.312 4.074 1 79.75 482 LYS B N 1
ATOM 8020 C CA . LYS B 1 482 ? -14.984 46.125 4.699 1 79.75 482 LYS B CA 1
ATOM 8021 C C . LYS B 1 482 ? -16.156 46.344 3.748 1 79.75 482 LYS B C 1
ATOM 8023 O O . LYS B 1 482 ? -17.312 46.219 4.148 1 79.75 482 LYS B O 1
ATOM 8028 N N . GLN B 1 483 ? -15.852 46.625 2.514 1 78.88 483 GLN B N 1
ATOM 8029 C CA . GLN B 1 483 ? -16.906 46.906 1.557 1 78.88 483 GLN B CA 1
ATOM 8030 C C . GLN B 1 483 ? -17.781 45.688 1.316 1 78.88 483 GLN B C 1
ATOM 8032 O O . GLN B 1 483 ? -19 45.75 1.362 1 78.88 483 GLN B O 1
ATOM 8037 N N . ASN B 1 484 ? -17.156 44.594 1.077 1 81.31 484 ASN B N 1
ATOM 8038 C CA . ASN B 1 484 ? -17.875 43.344 0.846 1 81.31 484 ASN B CA 1
ATOM 8039 C C . ASN B 1 484 ? -18.641 42.906 2.088 1 81.31 484 ASN B C 1
ATOM 8041 O O . ASN B 1 484 ? -19.75 42.375 1.982 1 81.31 484 ASN B O 1
ATOM 8045 N N . ALA B 1 485 ? -18.047 43.125 3.178 1 85.25 485 ALA B N 1
ATOM 8046 C CA . ALA B 1 485 ? -18.703 42.75 4.438 1 85.25 485 ALA B CA 1
ATOM 8047 C C . ALA B 1 485 ? -20 43.531 4.621 1 85.25 485 ALA B C 1
ATOM 8049 O O . ALA B 1 485 ? -21.016 42.969 5.016 1 85.25 485 ALA B O 1
ATOM 8050 N N . ASP B 1 486 ? -19.906 44.812 4.301 1 86 486 ASP B N 1
ATOM 8051 C CA . ASP B 1 486 ? -21.094 45.688 4.449 1 86 486 ASP B CA 1
ATOM 8052 C C . ASP B 1 486 ? -22.203 45.25 3.502 1 86 486 ASP B C 1
ATOM 8054 O O . ASP B 1 486 ? -23.375 45.219 3.887 1 86 486 ASP B O 1
ATOM 8058 N N . GLU B 1 487 ? -21.859 44.906 2.348 1 85.19 487 GLU B N 1
ATOM 8059 C CA . GLU B 1 487 ? -22.844 44.469 1.354 1 85.19 487 GLU B CA 1
ATOM 8060 C C . GLU B 1 487 ? -23.5 43.156 1.747 1 85.19 487 GLU B C 1
ATOM 8062 O O . GLU B 1 487 ? -24.719 43 1.593 1 85.19 487 GLU B O 1
ATOM 8067 N N . ILE B 1 488 ? -22.734 42.312 2.229 1 87.5 488 ILE B N 1
ATOM 8068 C CA . ILE B 1 488 ? -23.234 41 2.617 1 87.5 488 ILE B CA 1
ATOM 8069 C C . ILE B 1 488 ? -24.141 41.125 3.84 1 87.5 488 ILE B C 1
ATOM 8071 O O . ILE B 1 488 ? -25.188 40.469 3.92 1 87.5 488 ILE B O 1
ATOM 8075 N N . HIS B 1 489 ? -23.766 41.969 4.719 1 89 489 HIS B N 1
ATOM 8076 C CA . HIS B 1 489 ? -24.594 42.219 5.891 1 89 489 HIS B CA 1
ATOM 8077 C C . HIS B 1 489 ? -25.953 42.781 5.496 1 89 489 HIS B C 1
ATOM 8079 O O . HIS B 1 489 ? -26.984 42.344 6 1 89 489 HIS B O 1
ATOM 8085 N N . LYS B 1 490 ? -25.844 43.75 4.617 1 88.75 490 LYS B N 1
ATOM 8086 C CA . LYS B 1 490 ? -27.078 44.375 4.141 1 88.75 490 LYS B CA 1
ATOM 8087 C C . LYS B 1 490 ? -27.984 43.344 3.484 1 88.75 490 LYS B C 1
ATOM 8089 O O . LYS B 1 490 ? -29.203 43.344 3.689 1 88.75 490 LYS B O 1
ATOM 8094 N N . LEU B 1 491 ? -27.328 42.531 2.783 1 90.56 491 LEU B N 1
ATOM 8095 C CA . LEU B 1 491 ? -28.078 41.469 2.094 1 90.56 491 LEU B CA 1
ATOM 8096 C C . LEU B 1 491 ? -28.734 40.531 3.094 1 90.56 491 LEU B C 1
ATOM 8098 O O . LEU B 1 491 ? -29.938 40.25 2.992 1 90.56 491 LEU B O 1
ATOM 8102 N N . LEU B 1 492 ? -28.062 40.031 4.039 1 90.88 492 LEU B N 1
ATOM 8103 C CA . LEU B 1 492 ? -28.562 39.062 5.02 1 90.88 492 LEU B CA 1
ATOM 8104 C C . LEU B 1 492 ? -29.625 39.688 5.906 1 90.88 492 LEU B C 1
ATOM 8106 O O . LEU B 1 492 ? -30.641 39.062 6.207 1 90.88 492 LEU B O 1
ATOM 8110 N N . PHE B 1 493 ? -29.422 40.938 6.203 1 90.38 493 PHE B N 1
ATOM 8111 C CA . PHE B 1 493 ? -30.312 41.625 7.137 1 90.38 493 PHE B CA 1
ATOM 8112 C C . PHE B 1 493 ? -31.609 42.031 6.445 1 90.38 493 PHE B C 1
ATOM 8114 O O . PHE B 1 493 ? -32.594 42.375 7.109 1 90.38 493 PHE B O 1
ATOM 8121 N N . SER B 1 494 ? -31.562 42.031 5.188 1 89.19 494 SER B N 1
ATOM 8122 C CA . SER B 1 494 ? -32.781 42.344 4.445 1 89.19 494 SER B CA 1
ATOM 8123 C C . SER B 1 494 ? -33.719 41.156 4.332 1 89.19 494 SER B C 1
ATOM 8125 O O . SER B 1 494 ? -34.875 41.312 3.971 1 89.19 494 SER B O 1
ATOM 8127 N N . GLN B 1 495 ? -33.219 40 4.703 1 89.44 495 GLN B N 1
ATOM 8128 C CA . GLN B 1 495 ? -34.031 38.781 4.621 1 89.44 495 GLN B CA 1
ATOM 8129 C C . GLN B 1 495 ? -34.969 38.688 5.805 1 89.44 495 GLN B C 1
ATOM 8131 O O . GLN B 1 495 ? -34.719 39.219 6.879 1 89.44 495 GLN B O 1
ATOM 8136 N N . PRO B 1 496 ? -36.031 38 5.641 1 87.12 496 PRO B N 1
ATOM 8137 C CA . PRO B 1 496 ? -37.062 37.938 6.676 1 87.12 496 PRO B CA 1
ATOM 8138 C C . PRO B 1 496 ? -36.781 36.906 7.762 1 87.12 496 PRO B C 1
ATOM 8140 O O . PRO B 1 496 ? -37.594 36.688 8.656 1 87.12 496 PRO B O 1
ATOM 8143 N N . PHE B 1 497 ? -35.625 36.406 7.793 1 91.25 497 PHE B N 1
ATOM 8144 C CA . PHE B 1 497 ? -35.344 35.344 8.742 1 91.25 497 PHE B CA 1
ATOM 8145 C C . PHE B 1 497 ? -34.781 35.938 10.047 1 91.25 497 PHE B C 1
ATOM 8147 O O . PHE B 1 497 ? -34.406 37.094 10.102 1 91.25 497 PHE B O 1
ATOM 8154 N N . THR B 1 498 ? -34.875 35.125 11.141 1 94.88 498 THR B N 1
ATOM 8155 C CA . THR B 1 498 ? -34.219 35.406 12.398 1 94.88 498 THR B CA 1
ATOM 8156 C C . THR B 1 498 ? -32.719 35.156 12.305 1 94.88 498 THR B C 1
ATOM 8158 O O . THR B 1 498 ? -32.281 34.094 11.805 1 94.88 498 THR B O 1
ATOM 8161 N N . ILE B 1 499 ? -31.953 36.094 12.703 1 95.19 499 ILE B N 1
ATOM 8162 C CA . ILE B 1 499 ? -30.5 35.938 12.523 1 95.19 499 ILE B CA 1
ATOM 8163 C C . ILE B 1 499 ? -29.812 36 13.883 1 95.19 499 ILE B C 1
ATOM 8165 O O . ILE B 1 499 ? -30.062 36.875 14.688 1 95.19 499 ILE B O 1
ATOM 8169 N N . LEU B 1 500 ? -29.047 35.031 14.172 1 95.19 500 LEU B N 1
ATOM 8170 C CA . LEU B 1 500 ? -28.109 35 15.281 1 95.19 500 LEU B CA 1
ATOM 8171 C C . LEU B 1 500 ? -26.672 34.969 14.773 1 95.19 500 LEU B C 1
ATOM 8173 O O . LEU B 1 500 ? -26.25 33.969 14.172 1 95.19 500 LEU B O 1
ATOM 8177 N N . GLU B 1 501 ? -25.953 36 14.984 1 94.06 501 GLU B N 1
ATOM 8178 C CA . GLU B 1 501 ? -24.609 36.125 14.43 1 94.06 501 GLU B CA 1
ATOM 8179 C C . GLU B 1 501 ? -23.562 36.188 15.531 1 94.06 501 GLU B C 1
ATOM 8181 O O . GLU B 1 501 ? -23.766 36.812 16.562 1 94.06 501 GLU B O 1
ATOM 8186 N N . ILE B 1 502 ? -22.516 35.469 15.367 1 91.25 502 ILE B N 1
ATOM 8187 C CA . ILE B 1 502 ? -21.328 35.562 16.188 1 91.25 502 ILE B CA 1
ATOM 8188 C C . ILE B 1 502 ? -20.297 36.438 15.5 1 91.25 502 ILE B C 1
ATOM 8190 O O . ILE B 1 502 ? -19.922 36.188 14.352 1 91.25 502 ILE B O 1
ATOM 8194 N N . ALA B 1 503 ? -19.797 37.531 16.094 1 86.75 503 ALA B N 1
ATOM 8195 C CA . ALA B 1 503 ? -18.797 38.406 15.484 1 86.75 503 ALA B CA 1
ATOM 8196 C C . ALA B 1 503 ? -17.953 39.094 16.562 1 86.75 503 ALA B C 1
ATOM 8198 O O . ALA B 1 503 ? -18.422 39.281 17.688 1 86.75 503 ALA B O 1
ATOM 8199 N N . HIS B 1 504 ? -16.828 39.344 16.219 1 75.56 504 HIS B N 1
ATOM 8200 C CA . HIS B 1 504 ? -15.938 40.094 17.094 1 75.56 504 HIS B CA 1
ATOM 8201 C C . HIS B 1 504 ? -15.992 41.594 16.797 1 75.56 504 HIS B C 1
ATOM 8203 O O . HIS B 1 504 ? -15.844 42.438 17.703 1 75.56 504 HIS B O 1
ATOM 8209 N N . LYS B 1 505 ? -16.109 41.938 15.562 1 74.25 505 LYS B N 1
ATOM 8210 C CA . LYS B 1 505 ? -16.25 43.312 15.117 1 74.25 505 LYS B CA 1
ATOM 8211 C C . LYS B 1 505 ? -17.672 43.594 14.617 1 74.25 505 LYS B C 1
ATOM 8213 O O . LYS B 1 505 ? -18.188 42.844 13.773 1 74.25 505 LYS B O 1
ATOM 8218 N N . PHE B 1 506 ? -18.328 44.5 15.281 1 77.5 506 PHE B N 1
ATOM 8219 C CA . PHE B 1 506 ? -19.703 44.781 14.883 1 77.5 506 PHE B CA 1
ATOM 8220 C C . PHE B 1 506 ? -20.094 46.219 15.227 1 77.5 506 PHE B C 1
ATOM 8222 O O . PHE B 1 506 ? -19.406 46.875 16 1 77.5 506 PHE B O 1
ATOM 8229 N N . HIS B 1 507 ? -21.109 46.562 14.484 1 79.44 507 HIS B N 1
ATOM 8230 C CA . HIS B 1 507 ? -21.781 47.812 14.844 1 79.44 507 HIS B CA 1
ATOM 8231 C C . HIS B 1 507 ? -23.062 47.531 15.609 1 79.44 507 HIS B C 1
ATOM 8233 O O . HIS B 1 507 ? -24.016 46.969 15.055 1 79.44 507 HIS B O 1
ATOM 8239 N N . GLN B 1 508 ? -23.219 47.969 16.75 1 83.88 508 GLN B N 1
ATOM 8240 C CA . GLN B 1 508 ? -24.312 47.656 17.656 1 83.88 508 GLN B CA 1
ATOM 8241 C C . GLN B 1 508 ? -25.656 48.094 17.094 1 83.88 508 GLN B C 1
ATOM 8243 O O . GLN B 1 508 ? -26.672 47.438 17.344 1 83.88 508 GLN B O 1
ATOM 8248 N N . ASP B 1 509 ? -25.594 49.125 16.281 1 86.19 509 ASP B N 1
ATOM 8249 C CA . ASP B 1 509 ? -26.812 49.719 15.781 1 86.19 509 ASP B CA 1
ATOM 8250 C C . ASP B 1 509 ? -27.516 48.812 14.773 1 86.19 509 ASP B C 1
ATOM 8252 O O . ASP B 1 509 ? -28.688 49 14.477 1 86.19 509 ASP B O 1
ATOM 8256 N N . GLU B 1 510 ? -26.859 47.812 14.414 1 87.62 510 GLU B N 1
ATOM 8257 C CA . GLU B 1 510 ? -27.422 46.938 13.383 1 87.62 510 GLU B CA 1
ATOM 8258 C C . GLU B 1 510 ? -28.203 45.781 14 1 87.62 510 GLU B C 1
ATOM 8260 O O . GLU B 1 510 ? -28.875 45.031 13.289 1 87.62 510 GLU B O 1
ATOM 8265 N N . TYR B 1 511 ? -28.188 45.688 15.273 1 92.94 511 TYR B N 1
ATOM 8266 C CA . TYR B 1 511 ? -28.812 44.562 15.961 1 92.94 511 TYR B CA 1
ATOM 8267 C C . TYR B 1 511 ? -29.875 45.031 16.953 1 92.94 511 TYR B C 1
ATOM 8269 O O . TYR B 1 511 ? -29.734 46.094 17.547 1 92.94 511 TYR B O 1
ATOM 8277 N N . GLU B 1 512 ? -30.859 44.219 17.109 1 92.94 512 GLU B N 1
ATOM 8278 C CA . GLU B 1 512 ? -31.891 44.531 18.094 1 92.94 512 GLU B CA 1
ATOM 8279 C C . GLU B 1 512 ? -31.406 44.25 19.516 1 92.94 512 GLU B C 1
ATOM 8281 O O . GLU B 1 512 ? -31.766 44.969 20.453 1 92.94 512 GLU B O 1
ATOM 8286 N N . LYS B 1 513 ? -30.641 43.219 19.625 1 93.06 513 LYS B N 1
ATOM 8287 C CA . LYS B 1 513 ? -30.094 42.844 20.938 1 93.06 513 LYS B CA 1
ATOM 8288 C C . LYS B 1 513 ? -28.672 42.281 20.797 1 93.06 513 LYS B C 1
ATOM 8290 O O . LYS B 1 513 ? -28.344 41.688 19.766 1 93.06 513 LYS B O 1
ATOM 8295 N N . VAL B 1 514 ? -27.859 42.5 21.766 1 93.19 514 VAL B N 1
ATOM 8296 C CA . VAL B 1 514 ? -26.5 41.969 21.828 1 93.19 514 VAL B CA 1
ATOM 8297 C C . VAL B 1 514 ? -26.328 41.188 23.125 1 93.19 514 VAL B C 1
ATOM 8299 O O . VAL B 1 514 ? -26.562 41.688 24.219 1 93.19 514 VAL B O 1
ATOM 8302 N N . TYR B 1 515 ? -26 39.938 22.984 1 92.69 515 TYR B N 1
ATOM 8303 C CA . TYR B 1 515 ? -25.719 39.094 24.125 1 92.69 515 TYR B CA 1
ATOM 8304 C C . TYR B 1 515 ? -24.219 38.781 24.234 1 92.69 515 TYR B C 1
ATOM 8306 O O . TYR B 1 515 ? -23.578 38.531 23.219 1 92.69 515 TYR B O 1
ATOM 8314 N N . THR B 1 516 ? -23.672 38.844 25.406 1 91.94 516 THR B N 1
ATOM 8315 C CA . THR B 1 516 ? -22.281 38.531 25.641 1 91.94 516 THR B CA 1
ATOM 8316 C C . THR B 1 516 ? -22.172 37.281 26.531 1 91.94 516 THR B C 1
ATOM 8318 O O . THR B 1 516 ? -22.719 37.25 27.625 1 91.94 516 THR B O 1
ATOM 8321 N N . LEU B 1 517 ? -21.547 36.312 25.953 1 90.12 517 LEU B N 1
ATOM 8322 C CA . LEU B 1 517 ? -21.297 35.094 26.703 1 90.12 517 LEU B CA 1
ATOM 8323 C C . LEU B 1 517 ? -19.969 35.188 27.469 1 90.12 517 LEU B C 1
ATOM 8325 O O . LEU B 1 517 ? -18.906 35.344 26.859 1 90.12 517 LEU B O 1
ATOM 8329 N N . ASN B 1 518 ? -20.047 35.125 28.766 1 87.88 518 ASN B N 1
ATOM 8330 C CA . ASN B 1 518 ? -18.875 35.219 29.641 1 87.88 518 ASN B CA 1
ATOM 8331 C C . ASN B 1 518 ? -18.938 34.188 30.781 1 87.88 518 ASN B C 1
ATOM 8333 O O . ASN B 1 518 ? -19.859 34.25 31.594 1 87.88 518 ASN B O 1
ATOM 8337 N N . ASN B 1 519 ? -17.969 33.312 30.859 1 84.62 519 ASN B N 1
ATOM 8338 C CA . ASN B 1 519 ? -17.812 32.312 31.922 1 84.62 519 ASN B CA 1
ATOM 8339 C C . ASN B 1 519 ? -19.109 31.516 32.125 1 84.62 519 ASN B C 1
ATOM 8341 O O . ASN B 1 519 ? -19.578 31.391 33.281 1 84.62 519 ASN B O 1
ATOM 8345 N N . GLY B 1 520 ? -19.766 31.188 31.047 1 88.06 520 GLY B N 1
ATOM 8346 C CA . GLY B 1 520 ? -20.922 30.297 31.109 1 88.06 520 GLY B CA 1
ATOM 8347 C C . GLY B 1 520 ? -22.234 31.047 31.328 1 88.06 520 GLY B C 1
ATOM 8348 O O . GLY B 1 520 ? -23.297 30.422 31.406 1 88.06 520 GLY B O 1
ATOM 8349 N N . LYS B 1 521 ? -22.172 32.375 31.5 1 90.38 521 LYS B N 1
ATOM 8350 C CA . LYS B 1 521 ? -23.375 33.188 31.719 1 90.38 521 LYS B CA 1
ATOM 8351 C C . LYS B 1 521 ? -23.578 34.188 30.578 1 90.38 521 LYS B C 1
ATOM 8353 O O . LYS B 1 521 ? -22.672 34.438 29.797 1 90.38 521 LYS B O 1
ATOM 8358 N N . VAL B 1 522 ? -24.812 34.562 30.438 1 89.94 522 VAL B N 1
ATOM 8359 C CA . VAL B 1 522 ? -25.141 35.531 29.406 1 89.94 522 VAL B CA 1
ATOM 8360 C C . VAL B 1 522 ? -25.422 36.906 30.047 1 89.94 522 VAL B C 1
ATOM 8362 O O . VAL B 1 522 ? -26.141 37 31.047 1 89.94 522 VAL B O 1
ATOM 8365 N N . LEU B 1 523 ? -24.75 37.875 29.562 1 81.75 523 LEU B N 1
ATOM 8366 C CA . LEU B 1 523 ? -24.984 39.219 30 1 81.75 523 LEU B CA 1
ATOM 8367 C C . LEU B 1 523 ? -25.781 40 28.953 1 81.75 523 LEU B C 1
ATOM 8369 O O . LEU B 1 523 ? -25.641 39.75 27.75 1 81.75 523 LEU B O 1
#

Secondary structure (DSSP, 8-state):
-HHHHHHS-HHHHHHHHHHHHHHGGGGGHHHHHHHHHHHS-TT-HHHHHHHHHHHHHHHHHHHHHHHHHHHHHHHHHHHHHHHHHHHHHHHHHTT-S---HHHHHHIIIIIHHHIIIIIIHHHHHHHHHHHHHHHHHHHHHHH-HHHHHHHHHHHHHTTHHHHHTHHHHHHHHHHHHHHHHHHHHHHHHHHHTHHHHHHTT-HHHHHHHHHHHHHHHHHHHHHHHHHHHHHHHHHHHHHHHHHHHHHHHHHHHTTTSS--HHHHHHHHHHHHTTHHHHHHHHHHHHHHHHTHHHHHHHHHHHHS---------S---S--EEEEEEEEEEETTEEEEEEEEEEE-TT-EEEEEE-TTSSHHHHHHHHHTS----EEEEEEE-TT--EE---TTTEEEE-SS----SEEHHHHHHTT----HHHHHHHHHHTT-TTTTTT-TT-EE-SSSS-HHHHHHHHHHHHHHS--SEEEEESTTTTS-HHHHHHHHHHHHTSSSEEEEE-SS--GGG-SEEEEEETTEE-/-HHHHHHS-HHHHHHHHHHHHHHGGGGGHHHHHHHHHHHS-TT-HHHHHHHHHHHHHHHHHHHHHHHHHHHHHHHHHHHHHHHHHHHHHHHHHTT-S---HHHHHHIIIIIHHHIIIIIIHHHHHHHHHHHHHHHHHHHHHHH-HHHHHHHHHHHHHTTHHHHHTHHHHHHHHHHHHHHHHHHHHHHHHHHHTHHHHHHTT-HHHHHHHHHHHHHHHHHHHHHHHHHHHHHHHHHHHHHHHHHHHHHHHHHHHTTTSS--HHHHHHHHHHHHTTHHHHHHHHHHHHHHHHTHHHHHHHHHHHHS---------S---S--EEEEEEEEEEETTEEEEEEEEEEE-TT-EEEEEE-TTSSHHHHHHHHHTS----EEEEEEE-TT--EE---TTTEEEE-SS----SEEHHHHHHTT----HHHHHHHHHHTT-TTTTTT-TT-EE-SSSS-HHHHHHHHHHHHHHS--SEEEEESTTTTS-HHHHHHHHHHHHTSSSEEEEE-SS--GGG-SEEEEEETTEE-

Radius of gyration: 38.87 Å; Cα contacts (8 Å, |Δi|>4): 1594; chains: 2; bounding box: 97×109×75 Å